Protein AF-A0A976KCF6-F1 (afdb_monomer_lite)

Foldseek 3Di:
DDDDDYDDDDDDDDDDPPDPDPPVFPDFDQKFKFKAKAKKFKDFPDLPDDDWQVFKWKDWQNHTFRFDTKFQFPDAEEEEEEAQLQFADLQLLLVSLVLCLVCLQLNLVSFFYWYWYPPPATDTLDGRDNDSVSSNVSSVCSNVVSPRVPLLVLLLVVQVVCVVVVNDDPVSLVVSLVQVQVSLLSSLLRVLLVVLLDQDPTAYEYAYRGAADALPSVVLSDDDDPPVVPPCVPDDGSSVSLVLSLQQCLQNHYQYEYEGADPDDPSGDPDHPSSQSSNQQALHYYHHDSVVVNVRSVSSSNIMMIMIMDMDGQVPFKGAMDMDGPDPNMDMGGHRIHHSFRGVVSVVSNQVSCVVQVLSLPSAFDKDKAWEFPDDDPDLQDWTKTKIKMKGWDAPQQFAKKKKWKWFAFLQGPTDTDIDIRGADPDPDSTMGIDIDIDTHGSRTLWMKMKMARRHSRGIGIDTHHYVPDPSPVDDDDDDDDDPDDDDDDDDDDDDDPPACQKEWRDWSDPLDAFFTKIWIDGNDPQFQKKFKDKQRHTDDIDRDPPDMDTDHRHDDSDKIKMKIWTAGPVRHTRDMYIDIHSDDDQDFEKDFPDDDQKTFIDTGAPPPWAWQWKWKDWPNHTQDIGRDDPRMGGDDDDDFDPAIKMKMKTAIPVGDIYMDMGGDDDDDDPPDQPWDKDKWKKFKAFPVRATDADDDLVQKWKDFLNHTFRFPDKDALVVWAEEEEEEEEQAQVCQVVLVLVLVLVLVLCVVQHDPRHWYWYWYDALAIDGLGAIDPPSVSVNVSSVSRHRYHHAQPLRNLLVRLVSLPPPDTHYEYEYEDLDEHDRHPDALVVSLQSLLLSFYQYEYEHEQQPPDVPPYSDDHPPVCNNQLNLHYYHYHNDSVCSNVSSVSVSSRSNSIMMTMGIDSDRDDPVRQQRMEMEGADQSMWMTINYHYHYDD

Structure (mmCIF, N/CA/C/O backbone):
data_AF-A0A976KCF6-F1
#
_entry.id   AF-A0A976KCF6-F1
#
loop_
_atom_site.group_PDB
_atom_site.id
_atom_site.type_symbol
_atom_site.label_atom_id
_atom_site.label_alt_id
_atom_site.label_comp_id
_atom_site.label_asym_id
_atom_site.label_entity_id
_atom_site.label_seq_id
_atom_site.pdbx_PDB_ins_code
_atom_site.Cartn_x
_atom_site.Cartn_y
_atom_site.Cartn_z
_atom_site.occupancy
_atom_site.B_iso_or_equiv
_atom_site.auth_seq_id
_atom_site.auth_comp_id
_atom_site.auth_asym_id
_atom_site.auth_atom_id
_atom_site.pdbx_PDB_model_num
ATOM 1 N N . MET A 1 1 ? 48.815 -29.108 33.103 1.00 31.98 1 MET A N 1
ATOM 2 C CA . MET A 1 1 ? 49.408 -30.325 32.496 1.00 31.98 1 MET A CA 1
ATOM 3 C C . MET A 1 1 ? 48.673 -31.510 33.090 1.00 31.98 1 MET A C 1
ATOM 5 O O . MET A 1 1 ? 48.560 -31.533 34.300 1.00 31.98 1 MET A O 1
ATOM 9 N N . ALA A 1 2 ? 48.117 -32.483 32.391 1.00 28.64 2 ALA A N 1
ATOM 10 C CA . ALA A 1 2 ? 48.020 -32.856 30.985 1.00 28.64 2 ALA A CA 1
ATOM 11 C C . ALA A 1 2 ? 46.716 -33.693 30.911 1.00 28.64 2 ALA A C 1
ATOM 13 O O . ALA A 1 2 ? 46.339 -34.301 31.905 1.00 28.64 2 ALA A O 1
ATOM 14 N N . GLY A 1 3 ? 45.906 -33.627 29.862 1.00 26.72 3 GLY A N 1
ATOM 15 C CA . GLY A 1 3 ? 46.132 -34.396 28.641 1.00 26.72 3 GLY A CA 1
ATOM 16 C C . GLY A 1 3 ? 44.982 -35.399 28.463 1.00 26.72 3 GLY A C 1
ATOM 17 O O . GLY A 1 3 ? 44.776 -36.259 29.311 1.00 26.72 3 GLY A O 1
ATOM 18 N N . ALA A 1 4 ? 44.231 -35.237 27.371 1.00 29.03 4 ALA A N 1
ATOM 19 C CA . ALA A 1 4 ? 43.260 -36.181 26.791 1.00 29.03 4 ALA A CA 1
ATOM 20 C C . ALA A 1 4 ? 43.965 -37.508 26.351 1.00 29.03 4 ALA A C 1
ATOM 22 O O . ALA A 1 4 ? 45.154 -37.628 26.657 1.00 29.03 4 ALA A O 1
ATOM 23 N N . PRO A 1 5 ? 43.397 -38.466 25.563 1.00 43.84 5 PRO A N 1
ATOM 24 C CA . PRO A 1 5 ? 42.072 -38.552 24.908 1.00 43.84 5 PRO A CA 1
ATOM 25 C C . PRO A 1 5 ? 41.459 -39.989 24.764 1.00 43.84 5 PRO A C 1
ATOM 27 O O . PRO A 1 5 ? 42.082 -40.993 25.096 1.00 43.84 5 PRO A O 1
ATOM 30 N N . SER A 1 6 ? 40.318 -40.068 24.050 1.00 24.72 6 SER A N 1
ATOM 31 C CA . SER A 1 6 ? 39.943 -41.153 23.102 1.00 24.72 6 SER A CA 1
ATOM 32 C C . SER A 1 6 ? 39.423 -42.481 23.713 1.00 24.72 6 SER A C 1
ATOM 34 O O . SER A 1 6 ? 39.809 -42.839 24.811 1.00 24.72 6 SER A O 1
ATOM 36 N N . LYS A 1 7 ? 38.585 -43.323 23.092 1.00 24.72 7 LYS A N 1
ATOM 37 C CA . LYS A 1 7 ? 37.962 -43.419 21.760 1.00 24.72 7 LYS A CA 1
ATOM 38 C C . LYS A 1 7 ? 37.081 -44.696 21.790 1.00 24.72 7 LYS A C 1
ATOM 40 O O . LYS A 1 7 ? 37.514 -45.680 22.377 1.00 24.72 7 LYS A O 1
ATOM 45 N N . THR A 1 8 ? 35.965 -44.701 21.046 1.00 25.72 8 THR A N 1
ATOM 46 C CA . THR A 1 8 ? 35.335 -45.857 20.332 1.00 25.72 8 THR A CA 1
ATOM 47 C C . THR A 1 8 ? 34.760 -47.069 21.096 1.00 25.72 8 THR A C 1
ATOM 49 O O . THR A 1 8 ? 35.383 -47.540 22.030 1.00 25.72 8 THR A O 1
ATOM 52 N N . PHE A 1 9 ? 33.704 -47.786 20.665 1.00 27.08 9 PHE A N 1
ATOM 53 C CA . PHE A 1 9 ? 32.518 -47.617 19.781 1.00 27.08 9 PHE A CA 1
ATOM 54 C C . PHE A 1 9 ? 31.834 -49.016 19.626 1.00 27.08 9 PHE A C 1
ATOM 56 O O . PHE A 1 9 ? 32.506 -50.023 19.840 1.00 27.08 9 PHE A O 1
ATOM 63 N N . PHE A 1 10 ? 30.591 -49.036 19.101 1.00 25.56 10 PHE A N 1
ATOM 64 C CA . PHE A 1 10 ? 29.828 -50.129 18.423 1.00 25.56 10 PHE A CA 1
ATOM 65 C C . PHE A 1 10 ? 29.108 -51.194 19.283 1.00 25.56 10 PHE A C 1
ATOM 67 O O . PHE A 1 10 ? 29.667 -51.675 20.257 1.00 25.56 10 PHE A O 1
ATOM 74 N N . LEU A 1 11 ? 27.858 -51.624 19.011 1.00 22.78 11 LEU A N 1
ATOM 75 C CA . LEU A 1 11 ? 27.038 -51.851 17.785 1.00 22.78 11 LEU A CA 1
ATOM 76 C C . LEU A 1 11 ? 25.531 -51.642 18.170 1.00 22.78 11 LEU A C 1
ATOM 78 O O . LEU A 1 11 ? 25.226 -51.806 19.343 1.00 22.78 11 LEU A O 1
ATOM 82 N N . SER A 1 12 ? 24.512 -51.326 17.354 1.00 22.42 12 SER A N 1
ATOM 83 C CA . SER A 1 12 ? 24.221 -51.545 15.926 1.00 22.42 12 SER A CA 1
ATOM 84 C C . SER A 1 12 ? 22.967 -50.747 15.485 1.00 22.42 12 SER A C 1
ATOM 86 O O . SER A 1 12 ? 21.907 -50.929 16.082 1.00 22.42 12 SER A O 1
ATOM 88 N N . LEU A 1 13 ? 23.045 -49.952 14.409 1.00 25.05 13 LEU A N 1
ATOM 89 C CA . LEU A 1 13 ? 21.882 -49.503 13.620 1.00 25.05 13 LEU A CA 1
ATOM 90 C C . LEU A 1 13 ? 22.349 -49.185 12.186 1.00 25.05 13 LEU A C 1
ATOM 92 O O . LEU A 1 13 ? 23.021 -48.185 11.957 1.00 25.05 13 LEU A O 1
ATOM 96 N N . VAL A 1 14 ? 22.069 -50.083 11.238 1.00 25.47 14 VAL A N 1
ATOM 97 C CA . VAL A 1 14 ? 22.298 -49.910 9.792 1.00 25.47 14 VAL A CA 1
ATOM 98 C C . VAL A 1 14 ? 21.165 -50.642 9.063 1.00 25.47 14 VAL A C 1
ATOM 100 O O . VAL A 1 14 ? 20.883 -51.785 9.413 1.00 25.47 14 VAL A O 1
ATOM 103 N N . LEU A 1 15 ? 20.596 -49.975 8.045 1.00 25.50 15 LEU A N 1
ATOM 104 C CA . LEU A 1 15 ? 19.611 -50.418 7.031 1.00 25.50 15 LEU A CA 1
ATOM 105 C C . LEU A 1 15 ? 18.164 -49.925 7.210 1.00 25.50 15 LEU A C 1
ATOM 107 O O . LEU A 1 15 ? 17.264 -50.718 7.448 1.00 25.50 15 LEU A O 1
ATOM 111 N N . TRP A 1 16 ? 17.950 -48.625 6.979 1.00 24.34 16 TRP A N 1
ATOM 112 C CA . TRP A 1 16 ? 17.051 -48.110 5.921 1.00 24.34 16 TRP A CA 1
ATOM 113 C C . TRP A 1 16 ? 17.349 -46.614 5.681 1.00 24.34 16 TRP A C 1
ATOM 115 O O . TRP A 1 16 ? 16.559 -45.725 5.956 1.00 24.34 16 TRP A O 1
ATOM 125 N N . ALA A 1 17 ? 18.573 -46.340 5.224 1.00 28.08 17 ALA A N 1
ATOM 126 C CA . ALA A 1 17 ? 19.037 -45.028 4.769 1.00 28.08 17 ALA A CA 1
ATOM 127 C C . ALA A 1 17 ? 20.104 -45.260 3.689 1.00 28.08 17 ALA A C 1
ATOM 129 O O . ALA A 1 17 ? 21.298 -45.149 3.944 1.00 28.08 17 ALA A O 1
ATOM 130 N N . ALA A 1 18 ? 19.679 -45.735 2.516 1.00 26.55 18 ALA A N 1
ATOM 131 C CA . ALA A 1 18 ? 20.535 -45.870 1.335 1.00 26.55 18 ALA A CA 1
ATOM 132 C C . ALA A 1 18 ? 19.686 -46.109 0.075 1.00 26.55 18 ALA A C 1
ATOM 134 O O . ALA A 1 18 ? 19.682 -47.208 -0.470 1.00 26.55 18 ALA A O 1
ATOM 135 N N . ALA A 1 19 ? 18.955 -45.081 -0.362 1.00 25.09 19 ALA A N 1
ATOM 136 C CA . ALA A 1 19 ? 18.561 -44.886 -1.763 1.00 25.09 19 ALA A CA 1
ATOM 137 C C . ALA A 1 19 ? 18.095 -43.438 -2.036 1.00 25.09 19 ALA A C 1
ATOM 139 O O . ALA A 1 19 ? 17.183 -43.215 -2.817 1.00 25.09 19 ALA A O 1
ATOM 140 N N . ILE A 1 20 ? 18.725 -42.441 -1.413 1.00 29.53 20 ILE A N 1
ATOM 141 C CA . ILE A 1 20 ? 18.917 -41.144 -2.068 1.00 29.53 20 ILE A CA 1
A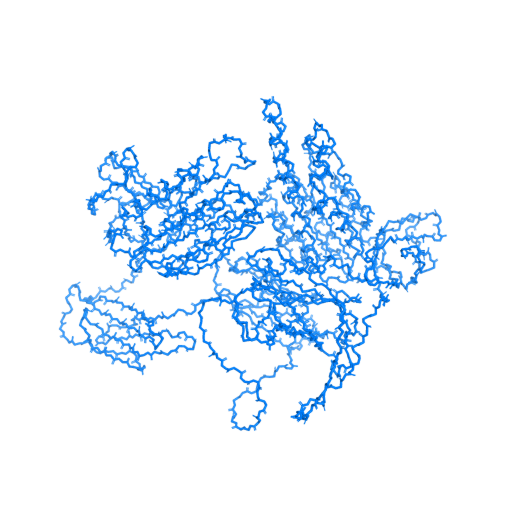TOM 142 C C . ILE A 1 20 ? 20.420 -40.952 -2.018 1.00 29.53 20 ILE A C 1
ATOM 144 O O . ILE A 1 20 ? 21.011 -40.647 -0.985 1.00 29.53 20 ILE A O 1
ATOM 148 N N . THR A 1 21 ? 21.057 -41.346 -3.112 1.00 29.14 21 THR A N 1
ATOM 149 C CA . THR A 1 21 ? 22.461 -41.073 -3.381 1.00 29.14 21 THR A CA 1
ATOM 150 C C . THR A 1 21 ? 22.761 -39.626 -3.030 1.00 29.14 21 THR A C 1
ATOM 152 O O . THR A 1 21 ? 22.041 -38.731 -3.464 1.00 29.14 21 THR A O 1
ATOM 155 N N . ALA A 1 22 ? 23.858 -39.420 -2.303 1.00 30.41 22 ALA A N 1
ATOM 156 C CA . ALA A 1 22 ? 24.637 -38.198 -2.358 1.00 30.41 22 ALA A CA 1
ATOM 157 C C . ALA A 1 22 ? 25.021 -37.939 -3.826 1.00 30.41 22 ALA A C 1
ATOM 159 O O . ALA A 1 22 ? 26.118 -38.274 -4.273 1.00 30.41 22 ALA A O 1
ATOM 160 N N . ALA A 1 23 ? 24.082 -37.399 -4.600 1.00 30.62 23 ALA A N 1
ATOM 161 C CA . ALA A 1 23 ? 24.427 -36.503 -5.672 1.00 30.62 23 ALA A CA 1
ATOM 162 C C . ALA A 1 23 ? 25.087 -35.332 -4.953 1.00 30.62 23 ALA A C 1
ATOM 164 O O . ALA A 1 23 ? 24.500 -34.723 -4.063 1.00 30.62 23 ALA A O 1
ATOM 165 N N . THR A 1 24 ? 26.359 -35.105 -5.251 1.00 35.69 24 THR A N 1
ATOM 166 C CA . THR A 1 24 ? 26.978 -33.817 -4.974 1.00 35.69 24 THR A CA 1
ATOM 167 C C . THR A 1 24 ? 26.023 -32.781 -5.549 1.00 35.69 24 THR A C 1
ATOM 169 O O . THR A 1 24 ? 25.813 -32.777 -6.761 1.00 35.69 24 THR A O 1
ATOM 172 N N . GLU A 1 25 ? 25.359 -31.996 -4.695 1.00 40.22 25 GLU A N 1
ATOM 173 C CA . GLU A 1 25 ? 24.529 -30.900 -5.185 1.00 40.22 25 GLU A CA 1
ATOM 174 C C . GLU A 1 25 ? 25.407 -30.079 -6.136 1.00 40.22 25 GLU A C 1
ATOM 176 O O . GLU A 1 25 ? 26.542 -29.737 -5.768 1.00 40.22 25 GLU A O 1
ATOM 181 N N . PRO A 1 26 ? 24.974 -29.856 -7.389 1.00 46.06 26 PRO A N 1
ATOM 182 C CA . PRO A 1 26 ? 25.768 -29.098 -8.337 1.00 46.06 26 PRO A CA 1
ATOM 183 C C . PRO A 1 26 ? 26.071 -27.743 -7.705 1.00 46.06 26 PRO A C 1
ATOM 185 O O . PRO A 1 26 ? 25.162 -27.001 -7.335 1.00 46.06 26 PRO A O 1
ATOM 188 N N . THR A 1 27 ? 27.358 -27.436 -7.533 1.00 51.00 27 THR A N 1
ATOM 189 C CA . THR A 1 27 ? 27.772 -26.154 -6.964 1.00 51.00 27 THR A CA 1
ATOM 190 C C . THR A 1 27 ? 27.185 -25.055 -7.848 1.00 51.00 27 THR A C 1
ATOM 192 O O . THR A 1 27 ? 27.431 -25.086 -9.060 1.00 51.00 27 THR A O 1
ATOM 195 N N . PRO A 1 28 ? 26.392 -24.115 -7.301 1.00 56.00 28 PRO A N 1
ATOM 196 C CA . PRO A 1 28 ? 25.750 -23.100 -8.116 1.00 56.00 28 PRO A CA 1
ATOM 197 C C . PRO A 1 28 ? 26.818 -22.334 -8.903 1.00 56.00 28 PRO A C 1
ATOM 199 O O . PRO A 1 28 ? 27.911 -22.069 -8.385 1.00 56.00 28 PRO A O 1
ATOM 202 N N . PRO A 1 29 ? 26.556 -22.013 -10.178 1.00 56.81 29 PRO A N 1
ATOM 203 C CA . PRO A 1 29 ? 27.564 -21.453 -11.044 1.00 56.81 29 PRO A CA 1
ATOM 204 C C . PRO A 1 29 ? 27.928 -20.077 -10.505 1.00 56.81 29 PRO A C 1
ATOM 206 O O . PRO A 1 29 ? 27.090 -19.187 -10.374 1.00 56.81 29 PRO A O 1
ATOM 209 N N . THR A 1 30 ? 29.208 -19.889 -10.206 1.00 67.06 30 THR A N 1
ATOM 210 C CA . THR A 1 30 ? 29.728 -18.587 -9.779 1.00 67.06 30 THR A CA 1
ATOM 211 C C . THR A 1 30 ? 29.622 -17.556 -10.901 1.00 67.06 30 THR A C 1
ATOM 213 O O . THR A 1 30 ? 29.637 -16.362 -10.618 1.00 67.06 30 THR A O 1
ATOM 216 N N . THR A 1 31 ? 29.478 -17.999 -12.156 1.00 80.69 31 THR A N 1
ATOM 217 C CA . THR A 1 31 ? 29.331 -17.170 -13.355 1.00 80.69 31 THR A CA 1
ATOM 218 C C . THR A 1 31 ? 28.136 -17.598 -14.207 1.00 80.69 31 THR A C 1
ATOM 220 O O . THR A 1 31 ? 27.873 -18.781 -14.399 1.00 80.69 31 THR A O 1
ATOM 223 N N . LEU A 1 32 ? 27.416 -16.626 -14.762 1.00 86.88 32 LEU A N 1
ATOM 224 C CA . LEU A 1 32 ? 26.291 -16.844 -15.668 1.00 86.88 32 LEU A CA 1
ATOM 225 C C . LEU A 1 32 ? 26.585 -16.194 -17.021 1.00 86.88 32 LEU A C 1
ATOM 227 O O . LEU A 1 32 ? 27.269 -15.175 -17.091 1.00 86.88 32 LEU A O 1
ATOM 231 N N . THR A 1 33 ? 26.037 -16.782 -18.081 1.00 89.06 33 THR A N 1
ATOM 232 C CA . THR A 1 33 ? 25.919 -16.158 -19.401 1.00 89.06 33 THR A CA 1
ATOM 233 C C . THR A 1 33 ? 24.446 -16.109 -19.776 1.00 89.06 33 THR A C 1
ATOM 235 O O . THR A 1 33 ? 23.794 -17.157 -19.814 1.00 89.06 33 THR A O 1
ATOM 238 N N . SER A 1 34 ? 23.918 -14.919 -20.048 1.00 88.94 34 SER A N 1
ATOM 239 C CA . SER A 1 34 ? 22.515 -14.685 -20.398 1.00 88.94 34 SER A CA 1
ATOM 240 C C . SER A 1 34 ? 22.393 -13.786 -21.630 1.00 88.94 34 SER A C 1
ATOM 242 O O . SER A 1 34 ? 23.323 -13.068 -22.003 1.00 88.94 34 SER A O 1
ATOM 244 N N . ARG A 1 35 ? 21.235 -13.847 -22.293 1.00 91.38 35 ARG A N 1
ATOM 245 C CA . ARG A 1 35 ? 20.875 -12.900 -23.352 1.00 91.38 35 ARG A CA 1
ATOM 246 C C . ARG A 1 35 ? 20.111 -11.753 -22.711 1.00 91.38 35 ARG A C 1
ATOM 248 O O . ARG A 1 35 ? 19.109 -11.999 -22.046 1.00 91.38 35 ARG A O 1
ATOM 255 N N . ARG A 1 36 ? 20.576 -10.526 -22.916 1.00 91.38 36 ARG A N 1
ATOM 256 C CA . ARG A 1 36 ? 19.933 -9.309 -22.408 1.00 91.38 36 ARG A CA 1
ATOM 257 C C . ARG A 1 36 ? 19.536 -8.431 -23.583 1.00 91.38 36 ARG A C 1
ATOM 259 O O . ARG A 1 36 ? 20.199 -8.454 -24.620 1.00 91.38 36 ARG A O 1
ATOM 266 N N . ALA A 1 37 ? 18.450 -7.689 -23.421 1.00 91.75 37 ALA A N 1
ATOM 267 C CA . ALA A 1 37 ? 17.965 -6.746 -24.413 1.00 91.75 37 ALA A CA 1
ATOM 268 C C . ALA A 1 37 ? 17.839 -5.361 -23.782 1.00 91.75 37 ALA A C 1
ATOM 270 O O . ALA A 1 37 ? 17.365 -5.239 -22.656 1.00 91.75 37 ALA A O 1
ATOM 271 N N . ILE A 1 38 ? 18.260 -4.337 -24.515 1.00 93.25 38 ILE A N 1
ATOM 272 C CA . ILE A 1 38 ? 18.139 -2.929 -24.124 1.00 93.25 38 ILE A CA 1
ATOM 273 C C . ILE A 1 38 ? 17.589 -2.118 -25.292 1.00 93.25 38 ILE A C 1
ATOM 275 O O . ILE A 1 38 ? 17.745 -2.507 -26.452 1.00 93.25 38 ILE A O 1
ATOM 279 N N . THR A 1 39 ? 16.984 -0.972 -24.998 1.00 94.81 39 THR A N 1
ATOM 280 C CA . THR A 1 39 ? 16.595 0.002 -26.022 1.00 94.81 39 THR A CA 1
ATOM 281 C C . THR A 1 39 ? 17.501 1.216 -26.008 1.00 94.81 39 THR A C 1
ATOM 283 O O . THR A 1 39 ? 17.802 1.749 -24.941 1.00 94.81 39 THR A O 1
ATOM 286 N N . VAL A 1 40 ? 17.876 1.684 -27.192 1.00 94.62 40 VAL A N 1
ATOM 287 C CA . VAL A 1 40 ? 18.701 2.878 -27.376 1.00 94.62 40 VAL A CA 1
ATOM 288 C C . VAL A 1 40 ? 18.070 3.795 -28.411 1.00 94.62 40 VAL A C 1
ATOM 290 O O . VAL A 1 40 ? 17.443 3.358 -29.378 1.00 94.62 40 VAL A O 1
ATOM 293 N N . GLU A 1 41 ? 18.267 5.080 -28.220 1.00 92.69 41 GLU A N 1
ATOM 294 C CA . GLU A 1 41 ? 18.040 6.104 -29.218 1.00 92.69 41 GLU A CA 1
ATOM 295 C C . GLU A 1 41 ? 19.360 6.378 -29.932 1.00 92.69 41 GLU A C 1
ATOM 297 O O . GLU A 1 41 ? 20.401 6.534 -29.292 1.00 92.69 41 GLU A O 1
ATOM 302 N N . VAL A 1 42 ? 19.323 6.373 -31.264 1.00 89.25 42 VAL A N 1
ATOM 303 C CA . VAL A 1 42 ? 20.488 6.687 -32.093 1.00 89.25 42 VAL A CA 1
ATOM 304 C C . VAL A 1 42 ? 20.129 7.886 -32.942 1.00 89.25 42 VAL A C 1
ATOM 306 O O . VAL A 1 42 ? 19.364 7.770 -33.906 1.00 89.25 42 VAL A O 1
ATOM 309 N N . GLU A 1 43 ? 20.685 9.035 -32.588 1.00 84.50 43 GLU A N 1
ATOM 310 C CA . GLU A 1 43 ? 20.577 10.221 -33.417 1.00 84.50 43 GLU A CA 1
ATOM 311 C C . GLU A 1 43 ? 21.547 10.080 -34.587 1.00 84.50 43 GLU A C 1
ATOM 313 O O . GLU A 1 43 ? 22.765 9.964 -34.431 1.00 84.50 43 GLU A O 1
ATOM 318 N N . THR A 1 44 ? 20.977 10.047 -35.791 1.00 78.88 44 THR A N 1
ATOM 319 C CA . THR A 1 44 ? 21.735 9.922 -37.034 1.00 78.88 44 THR A CA 1
ATOM 320 C C . THR A 1 44 ? 21.571 11.194 -37.863 1.00 78.88 44 THR A C 1
ATOM 322 O O . THR A 1 44 ? 20.466 11.735 -37.943 1.00 78.88 44 THR A O 1
ATOM 325 N N . PRO A 1 45 ? 22.618 11.649 -38.577 1.00 73.12 45 PRO A N 1
ATOM 326 C CA . PRO A 1 45 ? 22.501 12.800 -39.476 1.00 73.12 45 PRO A CA 1
ATOM 327 C C . PRO A 1 45 ? 21.495 12.578 -40.617 1.00 73.12 45 PRO A C 1
ATOM 329 O O . PRO A 1 45 ? 21.025 13.527 -41.239 1.00 73.12 45 PRO A O 1
ATOM 332 N N . THR A 1 46 ? 21.196 11.312 -40.937 1.00 69.38 46 THR A N 1
ATOM 333 C CA . THR A 1 46 ? 20.216 10.903 -41.953 1.00 69.38 46 THR A CA 1
ATOM 334 C C . THR A 1 46 ? 19.344 9.763 -41.409 1.00 69.38 46 THR A C 1
ATOM 336 O O . THR A 1 46 ? 19.881 8.670 -41.205 1.00 69.38 46 THR A O 1
ATOM 339 N N . PRO A 1 47 ? 18.013 9.961 -41.259 1.00 61.34 47 PRO A N 1
ATOM 340 C CA . PRO A 1 47 ? 17.090 9.011 -40.612 1.00 61.34 47 PRO A CA 1
ATOM 341 C C . PRO A 1 47 ? 17.031 7.599 -41.219 1.00 61.34 47 PRO A C 1
ATOM 343 O O . PRO A 1 47 ? 16.498 6.681 -40.604 1.00 61.34 47 PRO A O 1
ATOM 346 N N . SER A 1 48 ? 17.536 7.419 -42.442 1.00 58.94 48 SER A N 1
ATOM 347 C CA . SER A 1 48 ? 17.548 6.153 -43.186 1.00 58.94 48 SER A CA 1
ATOM 348 C C . SER A 1 48 ? 18.841 5.345 -43.034 1.00 58.94 48 SER A C 1
ATOM 350 O O . SER A 1 48 ? 19.015 4.345 -43.733 1.00 58.94 48 SER A O 1
ATOM 352 N N . SER A 1 49 ? 19.765 5.772 -42.169 1.00 67.94 49 SER A N 1
ATOM 353 C CA . SER A 1 49 ? 21.009 5.038 -41.927 1.00 67.94 49 SER A CA 1
ATOM 354 C C . SER A 1 49 ? 20.698 3.645 -41.373 1.00 67.94 49 SER A C 1
ATOM 356 O O . SER A 1 49 ? 20.061 3.518 -40.330 1.00 67.94 49 SER A O 1
ATOM 358 N N . ALA A 1 50 ? 21.130 2.595 -42.075 1.00 71.12 50 ALA A N 1
ATOM 359 C CA . ALA A 1 50 ? 21.005 1.228 -41.581 1.00 71.12 50 ALA A CA 1
ATOM 360 C C . ALA A 1 50 ? 21.903 1.052 -40.347 1.00 71.12 50 ALA A C 1
ATOM 362 O O . ALA A 1 50 ? 23.088 1.385 -40.400 1.00 71.12 50 ALA A O 1
ATOM 363 N N . ILE A 1 51 ? 21.329 0.550 -39.254 1.00 83.06 51 ILE A N 1
ATOM 364 C CA . ILE A 1 51 ? 22.055 0.180 -38.038 1.00 83.06 51 ILE A CA 1
ATOM 365 C C . ILE A 1 51 ? 22.093 -1.342 -37.980 1.00 83.06 51 ILE A C 1
ATOM 367 O O . ILE A 1 51 ? 21.052 -1.991 -38.077 1.00 83.06 51 ILE A O 1
ATOM 371 N N . ASP A 1 52 ? 23.290 -1.904 -37.846 1.00 84.31 52 ASP A N 1
ATOM 372 C CA . ASP A 1 52 ? 23.510 -3.344 -37.737 1.00 84.31 52 ASP A CA 1
ATOM 373 C C . ASP A 1 52 ? 24.456 -3.687 -36.578 1.00 84.31 52 ASP A C 1
ATOM 375 O O . ASP A 1 52 ? 24.989 -2.816 -35.887 1.00 84.31 52 ASP A O 1
ATOM 379 N N . THR A 1 53 ? 24.699 -4.981 -36.374 1.00 83.31 53 THR A N 1
ATOM 380 C CA . THR A 1 53 ? 25.559 -5.485 -35.296 1.00 83.31 53 THR A CA 1
ATOM 381 C C . THR A 1 53 ? 27.035 -5.094 -35.435 1.00 83.31 53 THR A C 1
ATOM 383 O O . THR A 1 53 ? 27.794 -5.299 -34.496 1.00 83.31 53 THR A O 1
ATOM 386 N N . THR A 1 54 ? 27.477 -4.593 -36.595 1.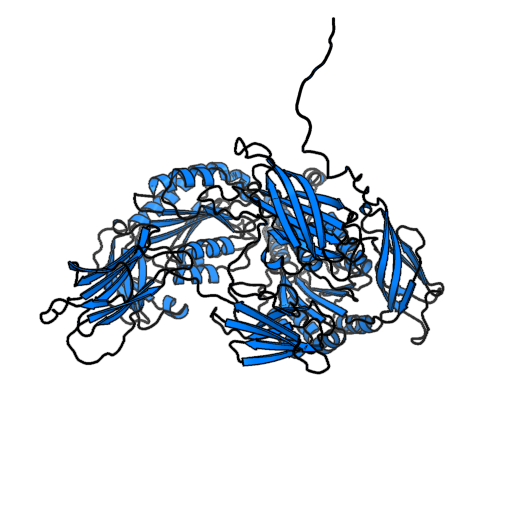00 84.81 54 THR A N 1
ATOM 387 C CA . THR A 1 54 ? 28.862 -4.124 -36.813 1.00 84.81 54 THR A CA 1
ATOM 388 C C . THR A 1 54 ? 29.019 -2.627 -36.580 1.00 84.81 54 THR A C 1
ATOM 390 O O . THR A 1 54 ? 30.135 -2.127 -36.461 1.00 84.81 54 THR A O 1
ATOM 393 N N . SER A 1 55 ? 27.897 -1.916 -36.496 1.00 85.81 55 SER A N 1
ATOM 394 C CA . SER A 1 55 ? 27.859 -0.472 -36.307 1.00 85.81 55 SER A CA 1
ATOM 395 C C . SER A 1 55 ? 28.118 -0.065 -34.853 1.00 85.81 55 SER A C 1
ATOM 397 O O . SER A 1 55 ? 28.488 1.082 -34.605 1.00 85.81 55 SER A O 1
ATOM 399 N N . LEU A 1 56 ? 27.929 -0.988 -33.901 1.00 91.69 56 LEU A N 1
ATOM 400 C CA . LEU A 1 56 ? 27.954 -0.736 -32.461 1.00 91.69 56 LEU A CA 1
ATOM 401 C C . LEU A 1 56 ? 28.815 -1.764 -31.712 1.00 91.69 56 LEU A C 1
ATOM 403 O O . LEU A 1 56 ? 28.786 -2.956 -32.012 1.00 91.69 56 LEU A O 1
ATOM 407 N N . GLU A 1 57 ? 29.513 -1.307 -30.676 1.00 91.81 57 GLU A N 1
ATOM 408 C CA . GLU A 1 57 ? 30.223 -2.134 -29.698 1.00 91.81 57 GLU A CA 1
ATOM 409 C C . GLU A 1 57 ? 29.601 -1.955 -28.310 1.00 91.81 57 GLU A C 1
ATOM 411 O O . GLU A 1 57 ? 29.285 -0.835 -27.910 1.00 91.81 57 GLU A O 1
ATOM 416 N N . ILE A 1 58 ? 29.460 -3.047 -27.552 1.00 94.56 58 ILE A N 1
ATOM 417 C CA . ILE A 1 58 ? 28.935 -3.016 -26.179 1.00 94.56 58 ILE A CA 1
ATOM 418 C C . ILE A 1 58 ? 29.976 -3.566 -25.207 1.00 94.56 58 ILE A C 1
ATOM 420 O O . ILE A 1 58 ? 30.502 -4.668 -25.402 1.00 94.56 58 ILE A O 1
ATOM 424 N N . GLN A 1 59 ? 30.225 -2.834 -24.122 1.00 94.94 59 GLN A N 1
ATOM 425 C CA . GLN A 1 59 ? 31.054 -3.280 -23.004 1.00 94.94 59 GLN A CA 1
ATOM 426 C C . GLN A 1 59 ? 30.251 -3.301 -21.705 1.00 94.94 59 GLN A C 1
ATOM 428 O O . GLN A 1 59 ? 29.546 -2.347 -21.394 1.00 94.94 59 GLN A O 1
ATOM 433 N N . LEU A 1 60 ? 30.399 -4.371 -20.923 1.00 94.56 60 LEU A N 1
ATOM 434 C CA . LEU A 1 60 ? 29.772 -4.528 -19.612 1.00 94.56 60 LEU A CA 1
ATOM 435 C C . LEU A 1 60 ? 30.854 -4.685 -18.540 1.00 94.56 60 LEU A C 1
ATOM 437 O O . LEU A 1 60 ? 31.623 -5.647 -18.555 1.00 94.56 60 LEU A O 1
ATOM 441 N N . GLY A 1 61 ? 30.934 -3.732 -17.612 1.00 92.75 61 GLY A N 1
ATOM 442 C CA . GLY A 1 61 ? 32.006 -3.661 -16.615 1.00 92.75 61 GLY A CA 1
ATOM 443 C C . GLY A 1 61 ? 33.397 -3.551 -17.250 1.00 92.75 61 GLY A C 1
ATOM 444 O O . GLY A 1 61 ? 34.335 -4.188 -16.778 1.00 92.75 61 GLY A O 1
ATOM 445 N N . GLY A 1 62 ? 33.508 -2.827 -18.371 1.00 91.75 62 GLY A N 1
ATOM 446 C CA . GLY A 1 62 ? 34.746 -2.674 -19.146 1.00 91.75 62 GLY A CA 1
ATOM 447 C C . GLY A 1 62 ? 35.151 -3.895 -19.984 1.00 91.75 62 GLY A C 1
ATOM 448 O O . GLY A 1 62 ? 36.195 -3.871 -20.634 1.00 91.75 62 GLY A O 1
ATOM 449 N N . GLN A 1 63 ? 34.356 -4.971 -19.993 1.00 90.38 63 GLN A N 1
ATOM 450 C CA . GLN A 1 63 ? 34.609 -6.153 -20.819 1.00 90.38 63 GLN A CA 1
ATOM 451 C C . GLN A 1 63 ? 33.743 -6.125 -22.077 1.00 90.38 63 GLN A C 1
ATOM 453 O O . GLN A 1 63 ? 32.527 -5.968 -21.985 1.00 90.38 63 GLN A O 1
ATOM 458 N N . ALA A 1 64 ? 34.355 -6.308 -23.249 1.00 92.19 64 ALA A N 1
ATOM 459 C CA . ALA A 1 64 ? 33.626 -6.403 -24.510 1.00 92.19 64 ALA A CA 1
ATOM 460 C C . ALA A 1 64 ? 32.650 -7.589 -24.500 1.00 92.19 64 ALA A C 1
ATOM 462 O O . ALA A 1 64 ? 33.008 -8.705 -24.116 1.00 92.19 64 ALA A O 1
ATOM 463 N N . THR A 1 65 ? 31.423 -7.336 -24.943 1.00 93.38 65 THR A N 1
ATOM 464 C CA . THR A 1 65 ? 30.344 -8.324 -25.029 1.00 93.38 65 THR A CA 1
ATOM 465 C C . THR A 1 65 ? 29.910 -8.516 -26.473 1.00 93.38 65 THR A C 1
ATOM 467 O O . THR A 1 65 ? 30.084 -7.638 -27.320 1.00 93.38 65 THR A O 1
ATOM 470 N N . ARG A 1 66 ? 29.355 -9.690 -26.780 1.00 93.94 66 ARG A N 1
ATOM 471 C CA . ARG A 1 66 ? 28.891 -9.993 -28.132 1.00 93.94 66 ARG A CA 1
ATOM 472 C C . ARG A 1 66 ? 27.505 -9.393 -28.353 1.00 93.94 66 ARG A C 1
ATOM 474 O O . ARG A 1 66 ? 26.543 -9.840 -27.732 1.00 93.94 66 ARG A O 1
ATOM 481 N N . LEU A 1 67 ? 27.398 -8.446 -29.282 1.00 94.12 67 LEU A N 1
ATOM 482 C CA . LEU A 1 67 ? 26.119 -7.986 -29.818 1.00 94.12 67 LEU A CA 1
ATOM 483 C C . LEU A 1 67 ? 25.547 -9.077 -30.738 1.00 94.12 67 LEU A C 1
ATOM 485 O O . LEU A 1 67 ? 26.215 -9.542 -31.663 1.00 94.12 67 LEU A O 1
ATOM 489 N N . LEU A 1 68 ? 24.346 -9.547 -30.421 1.00 94.31 68 LEU A N 1
ATOM 490 C CA . LEU A 1 68 ? 23.679 -10.664 -31.089 1.00 94.31 68 LEU A CA 1
ATOM 491 C C . LEU A 1 68 ? 22.713 -10.183 -32.169 1.00 94.31 68 LEU A C 1
ATOM 493 O O . LEU A 1 68 ? 22.624 -10.822 -33.213 1.00 94.31 68 LEU A O 1
ATOM 497 N N . ASP A 1 69 ? 21.995 -9.091 -31.905 1.00 93.12 69 ASP A N 1
ATOM 498 C CA . ASP A 1 69 ? 20.950 -8.578 -32.788 1.00 93.12 69 ASP A CA 1
ATOM 499 C C . ASP A 1 69 ? 20.717 -7.073 -32.583 1.00 93.12 69 ASP A C 1
ATOM 501 O O . ASP A 1 69 ? 20.883 -6.563 -31.470 1.00 93.12 69 ASP A O 1
ATOM 505 N N . VAL A 1 70 ? 20.325 -6.384 -33.658 1.00 93.06 70 VAL A N 1
ATOM 506 C CA . VAL A 1 70 ? 19.921 -4.971 -33.665 1.00 93.06 70 VAL A CA 1
ATOM 507 C C . VAL A 1 70 ? 18.695 -4.829 -34.557 1.00 93.06 70 VAL A C 1
ATOM 509 O O . VAL A 1 70 ? 18.774 -5.031 -35.768 1.00 93.06 70 VAL A O 1
ATOM 512 N N . GLN A 1 71 ? 17.564 -4.456 -33.967 1.00 91.75 71 GLN A N 1
ATOM 513 C CA . GLN A 1 71 ? 16.298 -4.339 -34.688 1.00 91.75 71 GLN A CA 1
ATOM 514 C C . GLN A 1 71 ? 15.404 -3.244 -34.106 1.00 91.75 71 GLN A C 1
ATOM 516 O O . GLN A 1 71 ? 15.708 -2.645 -33.076 1.00 91.75 71 GLN A O 1
ATOM 521 N N . ARG A 1 72 ? 14.280 -2.963 -34.769 1.00 89.31 72 ARG A N 1
ATOM 522 C CA . ARG A 1 72 ? 13.198 -2.191 -34.147 1.00 89.31 72 ARG A CA 1
ATOM 523 C C . ARG A 1 72 ? 12.508 -3.055 -33.087 1.00 89.31 72 ARG A C 1
ATOM 525 O O . ARG A 1 72 ? 12.408 -4.261 -33.313 1.00 89.31 72 ARG A O 1
ATOM 532 N N . PRO A 1 73 ? 12.028 -2.477 -31.971 1.00 89.50 73 PRO A N 1
ATOM 533 C CA . PRO A 1 73 ? 11.283 -3.247 -30.986 1.00 89.50 73 PRO A CA 1
ATOM 534 C C . PRO A 1 73 ? 10.103 -3.975 -31.641 1.00 89.50 73 PRO A C 1
ATOM 536 O O . PRO A 1 73 ? 9.261 -3.351 -32.284 1.00 89.50 73 PRO A O 1
ATOM 539 N N . ALA A 1 74 ? 10.090 -5.304 -31.531 1.00 81.88 74 ALA A N 1
ATOM 540 C CA . ALA A 1 74 ? 9.083 -6.158 -32.168 1.00 81.88 74 ALA A CA 1
ATOM 541 C C . ALA A 1 74 ? 7.851 -6.395 -31.278 1.00 81.88 74 ALA A C 1
ATOM 543 O O . ALA A 1 74 ? 6.805 -6.826 -31.760 1.00 81.88 74 ALA A O 1
ATOM 544 N N . THR A 1 75 ? 7.986 -6.132 -29.980 1.00 86.12 75 THR A N 1
ATOM 545 C CA . THR A 1 75 ? 6.921 -6.224 -28.979 1.00 86.12 75 THR A CA 1
ATOM 546 C C . THR A 1 75 ? 6.405 -4.827 -28.627 1.00 86.12 75 THR A C 1
ATOM 548 O O . THR A 1 75 ? 7.201 -3.882 -28.663 1.00 86.12 75 THR A O 1
ATOM 551 N N . PRO A 1 76 ? 5.124 -4.689 -28.237 1.00 90.62 76 PRO A N 1
ATOM 552 C CA . PRO A 1 76 ? 4.600 -3.446 -27.677 1.00 90.62 76 PRO A CA 1
ATOM 553 C C . PRO A 1 76 ? 5.434 -2.951 -26.487 1.00 90.62 76 PRO A C 1
ATOM 555 O O . PRO A 1 76 ? 6.101 -3.741 -25.813 1.00 90.62 76 PRO A O 1
ATOM 558 N N . TRP A 1 77 ? 5.405 -1.643 -26.245 1.00 93.69 77 TRP A N 1
ATOM 559 C CA . TRP A 1 77 ? 5.978 -1.048 -25.040 1.00 93.69 77 TRP A CA 1
ATOM 560 C C . TRP A 1 77 ? 5.128 -1.364 -23.814 1.00 93.69 77 TRP A C 1
ATOM 562 O O . TRP A 1 77 ? 3.909 -1.300 -23.895 1.00 93.69 77 TRP A O 1
ATOM 572 N N . GLN A 1 78 ? 5.772 -1.641 -22.684 1.00 93.00 78 GLN A N 1
ATOM 573 C CA . GLN A 1 78 ? 5.137 -1.473 -21.380 1.00 93.00 78 GLN A CA 1
ATOM 574 C C . GLN A 1 78 ? 5.408 -0.046 -20.911 1.00 93.00 78 GLN A C 1
ATOM 576 O O . GLN A 1 78 ? 6.568 0.364 -20.812 1.00 93.00 78 GLN A O 1
ATOM 581 N N . ILE A 1 79 ? 4.359 0.719 -20.645 1.00 95.94 79 ILE A N 1
ATOM 582 C CA . ILE A 1 79 ? 4.459 2.098 -20.181 1.00 95.94 79 ILE A CA 1
ATOM 583 C C . ILE A 1 79 ? 3.779 2.196 -18.825 1.00 95.94 79 ILE A C 1
ATOM 585 O O . ILE A 1 79 ? 2.611 1.867 -18.700 1.00 95.94 79 ILE A O 1
ATOM 589 N N . VAL A 1 80 ? 4.498 2.687 -17.824 1.00 96.38 80 VAL A N 1
ATOM 590 C CA . VAL A 1 80 ? 3.959 2.917 -16.483 1.00 96.38 80 VAL A CA 1
ATOM 591 C C . VAL A 1 80 ? 3.898 4.416 -16.251 1.00 96.38 80 VAL A C 1
ATOM 593 O O . VAL A 1 80 ? 4.931 5.085 -16.273 1.00 96.38 80 VAL A O 1
ATOM 596 N N . LEU A 1 81 ? 2.696 4.944 -16.048 1.00 97.06 81 LEU A N 1
ATOM 597 C CA . LEU A 1 81 ? 2.445 6.310 -15.605 1.00 97.06 81 LEU A CA 1
ATOM 598 C C . LEU A 1 81 ? 2.332 6.277 -14.081 1.00 97.06 81 LEU A C 1
ATOM 600 O O . LEU A 1 81 ? 1.283 5.926 -13.547 1.00 97.06 81 LEU A O 1
ATOM 604 N N . TYR A 1 82 ? 3.432 6.571 -13.391 1.00 94.69 82 TYR A N 1
ATOM 605 C CA . TYR A 1 82 ? 3.524 6.476 -11.938 1.00 94.69 82 TYR A CA 1
ATOM 606 C C . TYR A 1 82 ? 3.405 7.861 -11.308 1.00 94.69 82 TYR A C 1
ATOM 608 O O . TYR A 1 82 ? 4.312 8.688 -11.435 1.00 94.69 82 TYR A O 1
ATOM 616 N N . PHE A 1 83 ? 2.291 8.102 -10.628 1.00 91.56 83 PHE A N 1
ATOM 617 C CA . PHE A 1 83 ? 2.004 9.318 -9.881 1.00 91.56 83 PHE A CA 1
ATOM 618 C C . PHE A 1 83 ? 2.394 9.130 -8.426 1.00 91.56 83 PHE A C 1
ATOM 620 O O . PHE A 1 83 ? 1.743 8.388 -7.699 1.00 91.56 83 PHE A O 1
ATOM 627 N N . ASP A 1 84 ? 3.458 9.798 -7.992 1.00 87.56 84 ASP A N 1
ATOM 628 C CA . ASP A 1 84 ? 3.875 9.754 -6.596 1.00 87.56 84 ASP A CA 1
ATOM 629 C C . ASP A 1 84 ? 3.299 10.948 -5.835 1.00 87.56 84 ASP A C 1
ATOM 631 O O . ASP A 1 84 ? 3.879 12.036 -5.819 1.00 87.56 84 ASP A O 1
ATOM 635 N N . ALA A 1 85 ? 2.137 10.749 -5.215 1.00 77.31 85 ALA A N 1
ATOM 636 C CA . ALA A 1 85 ? 1.402 11.814 -4.538 1.00 77.31 85 ALA A CA 1
ATOM 637 C C . ALA A 1 85 ? 2.104 12.327 -3.266 1.00 77.31 85 ALA A C 1
ATOM 639 O O . ALA A 1 85 ? 1.781 13.419 -2.792 1.00 77.31 85 ALA A O 1
ATOM 640 N N . ASN A 1 86 ? 3.078 11.577 -2.733 1.00 75.88 86 ASN A N 1
ATOM 641 C CA . ASN A 1 86 ? 3.894 12.006 -1.593 1.00 75.88 86 ASN A CA 1
ATOM 642 C C . ASN A 1 86 ? 4.970 13.019 -2.008 1.00 75.88 86 ASN A C 1
ATOM 644 O O . ASN A 1 86 ? 5.411 13.835 -1.197 1.00 75.88 86 ASN A O 1
ATOM 648 N N . LEU A 1 87 ? 5.414 12.951 -3.268 1.00 81.44 87 LEU A N 1
ATOM 649 C CA . LEU A 1 87 ? 6.542 13.723 -3.794 1.00 81.44 87 LEU A CA 1
ATOM 650 C C . LEU A 1 87 ? 6.155 14.673 -4.938 1.00 81.44 87 LEU A C 1
ATOM 652 O O . LEU A 1 87 ? 7.031 15.333 -5.502 1.00 81.44 87 LEU A O 1
ATOM 656 N N . ALA A 1 88 ? 4.875 14.757 -5.292 1.00 82.38 88 ALA A N 1
ATOM 657 C CA . ALA A 1 88 ? 4.319 15.685 -6.273 1.00 82.38 88 ALA A CA 1
ATOM 658 C C . ALA A 1 88 ? 3.320 16.644 -5.615 1.00 82.38 88 ALA A C 1
ATOM 660 O O . ALA A 1 88 ? 2.657 16.290 -4.637 1.00 82.38 88 ALA A O 1
ATOM 661 N N . THR A 1 89 ? 3.193 17.856 -6.160 1.00 80.62 89 THR A N 1
ATOM 662 C CA . THR A 1 89 ? 2.152 18.789 -5.706 1.00 80.62 89 THR A CA 1
ATOM 663 C C . THR A 1 89 ? 0.804 18.428 -6.324 1.00 80.62 89 THR A C 1
ATOM 665 O O . THR A 1 89 ? 0.743 17.790 -7.378 1.00 80.62 89 THR A O 1
ATOM 668 N N . ARG A 1 90 ? -0.302 18.885 -5.722 1.00 81.12 90 ARG A N 1
ATOM 669 C CA . ARG A 1 90 ? -1.650 18.728 -6.304 1.00 81.12 90 ARG A CA 1
ATOM 670 C C . ARG A 1 90 ? -1.720 19.242 -7.739 1.00 81.12 90 ARG A C 1
ATOM 672 O O . ARG A 1 90 ? -2.264 18.585 -8.622 1.00 81.12 90 ARG A O 1
ATOM 679 N N . GLU A 1 91 ? -1.163 20.428 -7.946 1.00 83.88 91 GLU A N 1
ATOM 680 C CA . GLU A 1 91 ? -1.098 21.095 -9.244 1.00 83.88 91 GLU A CA 1
ATOM 681 C C . GLU A 1 91 ? -0.230 20.294 -10.218 1.00 83.88 91 GLU A C 1
ATOM 683 O O . GLU A 1 91 ? -0.635 20.083 -11.356 1.00 83.88 91 GLU A O 1
ATOM 688 N N . GLY A 1 92 ? 0.901 19.748 -9.755 1.00 85.94 92 GLY A N 1
ATOM 689 C CA . GLY A 1 92 ? 1.793 18.925 -10.570 1.00 85.94 92 GLY A CA 1
ATOM 690 C C . GLY A 1 92 ? 1.161 17.616 -11.021 1.00 85.94 92 GLY A C 1
ATOM 691 O O . GLY A 1 92 ? 1.281 17.256 -12.194 1.00 85.94 92 GLY A O 1
ATOM 692 N N . VAL A 1 93 ? 0.417 16.944 -10.137 1.00 88.56 93 VAL A N 1
ATOM 693 C CA . VAL A 1 93 ? -0.372 15.748 -10.474 1.00 88.56 93 VAL A CA 1
ATOM 694 C C . VAL A 1 93 ? -1.438 16.081 -11.520 1.00 88.56 93 VAL A C 1
ATOM 696 O O . VAL A 1 93 ? -1.513 15.405 -12.548 1.00 88.56 93 VAL A O 1
ATOM 699 N N . ALA A 1 94 ? -2.220 17.143 -11.305 1.00 88.50 94 ALA A N 1
ATOM 700 C CA . ALA A 1 94 ? -3.279 17.555 -12.228 1.00 88.50 94 ALA A CA 1
ATOM 701 C C . ALA A 1 94 ? -2.726 17.974 -13.605 1.00 88.50 94 ALA A C 1
ATOM 703 O O . ALA A 1 94 ? -3.236 17.550 -14.650 1.00 88.50 94 ALA A O 1
ATOM 704 N N . ASP A 1 95 ? -1.643 18.753 -13.633 1.00 90.12 95 ASP A N 1
ATOM 705 C CA . ASP A 1 95 ? -0.994 19.192 -14.869 1.00 90.12 95 ASP A CA 1
ATOM 706 C C . ASP A 1 95 ? -0.375 18.017 -15.631 1.00 90.12 95 ASP A C 1
ATOM 708 O O . ASP A 1 95 ? -0.525 17.922 -16.857 1.00 90.12 95 ASP A O 1
ATOM 712 N N . ALA A 1 96 ? 0.269 17.083 -14.924 1.00 92.94 96 ALA A N 1
ATOM 713 C CA . ALA A 1 96 ? 0.785 15.847 -15.503 1.00 92.94 96 ALA A CA 1
ATOM 714 C C . ALA A 1 96 ? -0.337 14.984 -16.091 1.00 92.94 96 ALA A C 1
ATOM 716 O O . ALA A 1 96 ? -0.236 14.576 -17.251 1.00 92.94 96 ALA A O 1
ATOM 717 N N . ALA A 1 97 ? -1.427 14.757 -15.352 1.00 93.88 97 ALA A N 1
ATOM 718 C CA . ALA A 1 97 ? -2.584 13.996 -15.826 1.00 93.88 97 ALA A CA 1
ATOM 719 C C . ALA A 1 97 ? -3.221 14.641 -17.072 1.00 93.88 97 ALA A C 1
ATOM 721 O O . ALA A 1 97 ? -3.504 13.962 -18.067 1.00 93.88 97 ALA A O 1
ATOM 722 N N . SER A 1 98 ? -3.354 15.972 -17.079 1.00 93.44 98 SER A N 1
ATOM 723 C CA . SER A 1 98 ? -3.841 16.747 -18.228 1.00 93.44 98 SER A CA 1
ATOM 724 C C . SER A 1 98 ? -2.916 16.633 -19.444 1.00 93.44 98 SER A C 1
ATOM 726 O O . SER A 1 98 ? -3.378 16.459 -20.578 1.00 93.44 98 SER A O 1
ATOM 728 N N . ALA A 1 99 ? -1.598 16.701 -19.243 1.00 95.62 99 ALA A N 1
ATOM 729 C CA . ALA A 1 99 ? -0.620 16.552 -20.317 1.00 95.62 99 ALA A CA 1
ATOM 730 C C . ALA A 1 99 ? -0.597 15.124 -20.886 1.00 95.62 99 ALA A C 1
ATOM 732 O O . ALA A 1 99 ? -0.583 14.960 -22.108 1.00 95.62 99 ALA A O 1
ATOM 733 N N . LEU A 1 100 ? -0.663 14.107 -20.024 1.00 97.31 100 LEU A N 1
ATOM 734 C CA . LEU A 1 100 ? -0.720 12.691 -20.400 1.00 97.31 100 LEU A CA 1
ATOM 735 C C . LEU A 1 100 ? -2.006 12.351 -21.160 1.00 97.31 100 LEU A C 1
ATOM 737 O O . LEU A 1 100 ? -1.956 11.644 -22.167 1.00 97.31 100 LEU A O 1
ATOM 741 N N . THR A 1 101 ? -3.135 12.950 -20.776 1.00 96.94 101 THR A N 1
ATOM 742 C CA . THR A 1 101 ? -4.412 12.819 -21.496 1.00 96.94 101 THR A CA 1
ATOM 743 C C . THR A 1 101 ? -4.294 13.262 -22.957 1.00 96.94 101 THR A C 1
ATOM 745 O O . THR A 1 101 ? -4.865 12.641 -23.854 1.00 96.94 101 THR A O 1
ATOM 748 N N . ARG A 1 102 ? -3.506 14.308 -23.247 1.00 96.56 102 ARG A N 1
ATOM 749 C CA . ARG A 1 102 ? -3.315 14.802 -24.626 1.00 96.56 102 ARG A CA 1
ATOM 750 C C . ARG A 1 102 ? -2.528 13.835 -25.509 1.00 96.56 102 ARG A C 1
ATOM 752 O O . ARG A 1 102 ? -2.690 13.903 -26.726 1.00 96.56 102 ARG A O 1
ATOM 759 N N . VAL A 1 103 ? -1.709 12.966 -24.912 1.00 97.06 103 VAL A N 1
ATOM 760 C CA . VAL A 1 103 ? -0.873 11.971 -25.606 1.00 97.06 103 VAL A CA 1
ATOM 761 C C . VAL A 1 103 ? -1.357 10.528 -25.397 1.00 97.06 103 VAL A C 1
ATOM 763 O O . VAL A 1 103 ? -0.667 9.582 -25.774 1.00 97.06 103 VAL A O 1
ATOM 766 N N . SER A 1 104 ? -2.551 10.327 -24.826 1.00 96.62 104 SER A N 1
ATOM 767 C CA . SER A 1 104 ? -3.099 8.998 -24.498 1.00 96.62 104 SER A CA 1
ATOM 768 C C . SER A 1 104 ? -3.187 8.074 -25.717 1.00 96.62 104 SER A C 1
ATOM 770 O O . SER A 1 104 ? -2.870 6.887 -25.640 1.00 96.62 104 SER A O 1
ATOM 772 N N . ARG A 1 105 ? -3.538 8.627 -26.885 1.00 96.50 105 ARG A N 1
ATOM 773 C CA . ARG A 1 105 ? -3.607 7.885 -28.155 1.00 96.50 105 ARG A CA 1
ATOM 774 C C . ARG A 1 105 ? -2.238 7.421 -28.643 1.00 96.50 105 ARG A C 1
ATOM 776 O O . ARG A 1 105 ? -2.142 6.354 -29.246 1.00 96.50 105 ARG A O 1
ATOM 783 N N . GLU A 1 106 ? -1.199 8.220 -28.442 1.00 96.50 106 GLU A N 1
ATOM 784 C CA . GLU A 1 106 ? 0.179 7.879 -28.782 1.00 96.50 106 GLU A CA 1
ATOM 785 C C . GLU A 1 106 ? 0.728 6.812 -27.829 1.00 96.50 106 GLU A C 1
ATOM 787 O O . GLU A 1 106 ? 1.328 5.847 -28.299 1.00 96.50 106 GLU A O 1
ATOM 792 N N . LEU A 1 107 ? 0.457 6.941 -26.525 1.00 96.56 107 LEU A N 1
ATOM 793 C CA . LEU A 1 107 ? 0.856 5.975 -25.495 1.00 96.56 107 LEU A CA 1
ATOM 794 C C . LEU A 1 107 ? 0.281 4.579 -25.774 1.00 96.56 107 LEU A C 1
ATOM 796 O O . LEU A 1 107 ? 1.030 3.619 -25.935 1.00 96.56 107 LEU A O 1
ATOM 800 N N . VAL A 1 108 ? -1.037 4.490 -25.962 1.00 94.88 108 VAL A N 1
ATOM 801 C CA . VAL A 1 108 ? -1.737 3.233 -26.279 1.00 94.88 108 VAL A CA 1
ATOM 802 C C . VAL A 1 108 ? -1.320 2.649 -27.640 1.00 94.88 108 VAL A C 1
ATOM 804 O O . VAL A 1 108 ? -1.398 1.442 -27.873 1.00 94.88 108 VAL A O 1
ATOM 807 N N . ARG A 1 109 ? -0.850 3.485 -28.578 1.00 94.69 109 ARG A N 1
ATOM 808 C CA . ARG A 1 109 ? -0.304 3.011 -29.863 1.00 94.69 109 ARG A CA 1
ATOM 809 C C . ARG A 1 109 ? 1.086 2.388 -29.706 1.00 94.69 109 ARG A C 1
ATOM 811 O O . ARG A 1 109 ? 1.424 1.498 -30.484 1.00 94.69 109 ARG A O 1
ATOM 818 N N . LEU A 1 110 ? 1.893 2.873 -28.761 1.00 93.75 110 LEU A N 1
ATOM 819 C CA . LEU A 1 110 ? 3.211 2.310 -28.457 1.00 93.75 110 LEU A CA 1
ATOM 820 C C . LEU A 1 110 ? 3.095 0.953 -27.761 1.00 93.75 110 LEU A C 1
ATOM 822 O O . LEU A 1 110 ? 3.877 0.048 -28.068 1.00 93.75 110 LEU A O 1
ATOM 826 N N . GLY A 1 111 ? 2.126 0.805 -26.859 1.00 91.44 111 GLY A N 1
ATOM 827 C CA . GLY A 1 111 ? 1.816 -0.468 -26.228 1.00 91.44 111 GLY A CA 1
ATOM 828 C C . GLY A 1 111 ? 0.851 -0.358 -25.055 1.00 91.44 111 GLY A C 1
ATOM 829 O O . GLY A 1 111 ? -0.144 0.354 -25.133 1.00 91.44 111 GLY A O 1
ATOM 830 N N . GLU A 1 112 ? 1.116 -1.133 -24.014 1.00 91.12 112 GLU A N 1
ATOM 831 C CA . GLU A 1 112 ? 0.283 -1.263 -22.820 1.00 91.12 112 GLU A CA 1
ATOM 832 C C . GLU A 1 112 ? 0.618 -0.164 -21.817 1.00 91.12 112 GLU A C 1
ATOM 834 O O . GLU A 1 112 ? 1.797 0.111 -21.581 1.00 91.12 112 GLU A O 1
ATOM 839 N N . VAL A 1 113 ? -0.412 0.459 -21.243 1.00 94.25 113 VAL A N 1
ATOM 840 C CA . VAL A 1 113 ? -0.249 1.573 -20.305 1.00 94.25 113 VAL A CA 1
ATOM 841 C C . VAL A 1 113 ? -0.829 1.213 -18.941 1.00 94.25 113 VAL A C 1
ATOM 843 O O . VAL A 1 113 ? -2.022 0.949 -18.824 1.00 94.25 113 VAL A O 1
ATOM 846 N N . ASP A 1 114 ? 0.006 1.248 -17.911 1.00 91.88 114 ASP A N 1
ATOM 847 C CA . ASP A 1 114 ? -0.410 1.196 -16.513 1.00 91.88 114 ASP A CA 1
ATOM 848 C C . ASP A 1 114 ? -0.531 2.627 -15.973 1.00 91.88 114 ASP A C 1
ATOM 850 O O . ASP A 1 114 ? 0.358 3.452 -16.197 1.00 91.88 114 ASP A O 1
ATOM 854 N N . VAL A 1 115 ? -1.608 2.926 -15.249 1.00 92.81 115 VAL A N 1
ATOM 855 C CA . VAL A 1 115 ? -1.759 4.162 -14.468 1.00 92.81 115 VAL A CA 1
ATOM 856 C C . VAL A 1 115 ? -1.692 3.784 -13.004 1.00 92.81 115 VAL A C 1
ATOM 858 O O . VAL A 1 115 ? -2.533 3.028 -12.524 1.00 92.81 115 VAL A O 1
ATOM 861 N N . VAL A 1 116 ? -0.689 4.303 -12.307 1.00 89.81 116 VAL A N 1
ATOM 862 C CA . VAL A 1 116 ? -0.404 3.966 -10.916 1.00 89.81 116 VAL A CA 1
ATOM 863 C C . VAL A 1 116 ? -0.430 5.238 -10.090 1.00 89.81 116 VAL A C 1
ATOM 865 O O . VAL A 1 116 ? 0.278 6.185 -10.420 1.00 89.81 116 VAL A O 1
ATOM 868 N N . SER A 1 117 ? -1.215 5.258 -9.019 1.00 85.75 117 SER A N 1
ATOM 869 C CA . SER A 1 117 ? -1.183 6.320 -8.012 1.00 85.75 117 SER A CA 1
ATOM 870 C C . SER A 1 117 ? -0.583 5.772 -6.728 1.00 85.75 117 SER A C 1
ATOM 872 O O . SER A 1 117 ? -1.046 4.756 -6.222 1.00 85.75 117 SER A O 1
ATOM 874 N N . ALA A 1 118 ? 0.462 6.412 -6.214 1.00 80.81 118 ALA A N 1
ATOM 875 C CA . ALA A 1 118 ? 1.109 6.045 -4.966 1.00 80.81 118 ALA A CA 1
ATOM 876 C C . ALA A 1 118 ? 0.736 7.037 -3.864 1.00 80.81 118 ALA A C 1
ATOM 878 O O . ALA A 1 118 ? 1.307 8.127 -3.789 1.00 80.81 118 ALA A O 1
ATOM 879 N N . ASN A 1 119 ? -0.222 6.638 -3.022 1.00 68.38 119 ASN A N 1
ATOM 880 C CA . ASN A 1 119 ? -0.654 7.397 -1.849 1.00 68.38 119 ASN A CA 1
ATOM 881 C C . ASN A 1 119 ? -1.148 6.469 -0.717 1.00 68.38 119 ASN A C 1
ATOM 883 O O . ASN A 1 119 ? -2.275 5.986 -0.769 1.00 68.38 119 ASN A O 1
ATOM 887 N N . PRO A 1 120 ? -0.324 6.164 0.297 1.00 53.75 120 PRO A N 1
ATOM 888 C CA . PRO A 1 120 ? 1.136 6.162 0.265 1.00 53.75 120 PRO A CA 1
ATOM 889 C C . PRO A 1 120 ? 1.706 4.932 -0.473 1.00 53.75 120 PRO A C 1
ATOM 891 O O . PRO A 1 120 ? 2.909 4.861 -0.727 1.00 53.75 120 PRO A O 1
ATOM 894 N N . TRP A 1 121 ? 0.845 3.976 -0.833 1.00 66.56 121 TRP A N 1
ATOM 895 C CA . TRP A 1 121 ? 1.190 2.752 -1.553 1.00 66.56 121 TRP A CA 1
ATOM 896 C C . TRP A 1 121 ? 0.755 2.831 -3.021 1.00 66.56 121 TRP A C 1
ATOM 898 O O . TRP A 1 121 ? -0.318 3.368 -3.294 1.00 66.56 121 TRP A O 1
ATOM 908 N N . PRO A 1 122 ? 1.553 2.309 -3.969 1.00 77.62 122 PRO A N 1
ATOM 909 C CA . PRO A 1 122 ? 1.187 2.282 -5.374 1.00 77.62 122 PRO A CA 1
ATOM 910 C C . PRO A 1 122 ? 0.012 1.350 -5.650 1.00 77.62 122 PRO A C 1
ATOM 912 O O . PRO A 1 122 ? 0.097 0.128 -5.531 1.00 77.62 122 PRO A O 1
ATOM 915 N N . GLU A 1 123 ? -1.070 1.964 -6.098 1.00 75.50 123 GLU A N 1
ATOM 916 C CA . GLU A 1 123 ? -2.280 1.333 -6.581 1.00 75.50 123 GLU A CA 1
ATOM 917 C C . GLU A 1 123 ? -2.371 1.491 -8.098 1.00 75.50 123 GLU A C 1
ATOM 919 O O . GLU A 1 123 ? -2.255 2.595 -8.630 1.00 75.50 123 GLU A O 1
ATOM 924 N N . ALA A 1 124 ? -2.607 0.385 -8.805 1.00 78.25 124 ALA A N 1
ATOM 925 C CA . ALA A 1 124 ? -2.884 0.432 -10.231 1.00 78.25 124 ALA A CA 1
ATOM 926 C C . ALA A 1 124 ? -4.364 0.772 -10.464 1.00 78.25 124 ALA A C 1
ATOM 928 O O . ALA A 1 124 ? -5.252 -0.019 -10.164 1.00 78.25 124 ALA A O 1
ATOM 929 N N . LEU A 1 125 ? -4.609 1.956 -11.013 1.00 79.38 125 LEU A N 1
ATOM 930 C CA . LEU A 1 125 ? -5.934 2.480 -11.356 1.00 79.38 125 LEU A CA 1
ATOM 931 C C . LEU A 1 125 ? -6.380 2.019 -12.742 1.00 79.38 125 LEU A C 1
ATOM 933 O O . LEU A 1 125 ? -7.564 1.840 -13.016 1.00 79.38 125 LEU A O 1
ATOM 937 N N . ALA A 1 126 ? -5.402 1.823 -13.621 1.00 79.81 126 ALA A N 1
ATOM 938 C CA . ALA A 1 126 ? -5.568 1.156 -14.896 1.00 79.81 126 ALA A CA 1
ATOM 939 C C . ALA A 1 126 ? -4.361 0.249 -15.126 1.00 79.81 126 ALA A C 1
ATOM 941 O O . ALA A 1 126 ? -3.227 0.623 -14.831 1.00 79.81 126 ALA A O 1
ATOM 942 N N . GLU A 1 127 ? -4.608 -0.939 -15.663 1.00 79.25 127 GLU A N 1
ATOM 943 C CA . GLU A 1 127 ? -3.581 -1.951 -15.895 1.00 79.25 127 GLU A CA 1
ATOM 944 C C . GLU A 1 127 ? -3.634 -2.438 -17.327 1.00 79.25 127 GLU A C 1
ATOM 946 O O . GLU A 1 127 ? -4.696 -2.844 -17.810 1.00 79.25 127 GLU A O 1
ATOM 951 N N . ASN A 1 128 ? -2.475 -2.469 -17.976 1.00 79.75 128 ASN A N 1
ATOM 952 C CA . ASN A 1 128 ? -2.297 -2.878 -19.358 1.00 79.75 128 ASN A CA 1
ATOM 953 C C . ASN A 1 128 ? -3.375 -2.270 -20.266 1.00 79.75 128 ASN A C 1
ATOM 955 O O . ASN A 1 128 ? -4.001 -2.966 -21.079 1.00 79.75 128 ASN A O 1
ATOM 959 N N . GLU A 1 129 ? -3.650 -0.980 -20.068 1.00 85.75 129 GLU A N 1
ATOM 960 C CA . GLU A 1 129 ? -4.692 -0.266 -20.781 1.00 85.75 129 GLU A CA 1
ATOM 961 C C . GLU A 1 129 ? -4.274 -0.086 -22.239 1.00 85.75 129 GLU A C 1
ATOM 963 O O . GLU A 1 129 ? -3.131 0.253 -22.565 1.00 85.75 129 GLU A O 1
ATOM 968 N N . ARG A 1 130 ? -5.220 -0.380 -23.128 1.00 86.81 130 ARG A N 1
ATOM 969 C CA . ARG A 1 130 ? -5.054 -0.383 -24.584 1.00 86.81 130 ARG A CA 1
ATOM 970 C C . ARG A 1 130 ? -6.163 0.404 -25.282 1.00 86.81 130 ARG A C 1
ATOM 972 O O . ARG A 1 130 ? -6.226 0.391 -26.515 1.00 86.81 130 ARG A O 1
ATOM 979 N N . ASP A 1 131 ? -7.043 1.053 -24.528 1.00 88.19 131 ASP A N 1
ATOM 980 C CA . ASP A 1 131 ? -8.049 1.980 -25.017 1.00 88.19 131 ASP A CA 1
ATOM 981 C C . ASP A 1 131 ? -7.763 3.401 -24.517 1.00 88.19 131 ASP A C 1
ATOM 983 O O . ASP A 1 131 ? -7.569 3.659 -23.331 1.00 88.19 131 ASP A O 1
ATOM 987 N N . ALA A 1 132 ? -7.734 4.354 -25.448 1.00 91.69 132 ALA A N 1
ATOM 988 C CA . ALA A 1 132 ? -7.389 5.733 -25.121 1.00 91.69 132 ALA A CA 1
ATOM 989 C C . ALA A 1 132 ? -8.491 6.453 -24.324 1.00 91.69 132 ALA A C 1
ATOM 991 O O . ALA A 1 132 ? -8.175 7.400 -23.603 1.00 91.69 132 ALA A O 1
ATOM 992 N N . SER A 1 133 ? -9.759 6.041 -24.457 1.00 86.50 133 SER A N 1
ATOM 993 C CA . SER A 1 133 ? -10.861 6.614 -23.676 1.00 86.50 133 SER A CA 1
ATOM 994 C C . SER A 1 133 ? -10.771 6.143 -22.232 1.00 86.50 133 SER A C 1
ATOM 996 O O . SER A 1 133 ? -10.722 6.981 -21.342 1.00 86.50 133 SER A O 1
ATOM 998 N N . ALA A 1 134 ? -10.635 4.834 -22.009 1.00 81.44 134 ALA A N 1
ATOM 999 C CA . ALA A 1 134 ? -10.475 4.269 -20.669 1.00 81.44 134 ALA A CA 1
ATOM 1000 C C . ALA A 1 134 ? -9.222 4.811 -19.956 1.00 81.44 134 ALA A C 1
ATOM 1002 O O . ALA A 1 134 ? -9.283 5.170 -18.782 1.00 81.44 134 ALA A O 1
ATOM 1003 N N . LEU A 1 135 ? -8.108 4.974 -20.684 1.00 91.06 135 LEU A N 1
ATOM 1004 C CA . LEU A 1 135 ? -6.910 5.628 -20.148 1.00 91.06 135 LEU A CA 1
ATOM 1005 C C . LEU A 1 135 ? -7.174 7.090 -19.753 1.00 91.06 135 LEU A C 1
ATOM 1007 O O . LEU A 1 135 ? -6.659 7.562 -18.744 1.00 91.06 135 LEU A O 1
ATOM 1011 N N . THR A 1 136 ? -7.966 7.815 -20.546 1.00 92.31 136 THR A N 1
ATOM 1012 C CA . THR A 1 136 ? -8.342 9.203 -20.238 1.00 92.31 136 THR A CA 1
ATOM 1013 C C . THR A 1 136 ? -9.224 9.273 -18.994 1.00 92.31 136 THR A C 1
ATOM 1015 O O . THR A 1 136 ? -9.010 10.153 -18.168 1.00 92.31 136 THR A O 1
ATOM 1018 N N . ASP A 1 137 ? -10.156 8.335 -18.825 1.00 85.69 137 ASP A N 1
ATOM 1019 C CA . ASP A 1 137 ? -11.019 8.261 -17.643 1.00 85.69 137 ASP A CA 1
ATOM 1020 C C . ASP A 1 137 ? -10.196 7.983 -16.373 1.00 85.69 137 ASP A C 1
ATOM 1022 O O . ASP A 1 137 ? -10.381 8.650 -15.357 1.00 85.69 137 ASP A O 1
ATOM 1026 N N . ALA A 1 138 ? -9.220 7.070 -16.445 1.00 86.25 138 ALA A N 1
ATOM 1027 C CA . ALA A 1 138 ? -8.303 6.802 -15.335 1.00 86.25 138 ALA A CA 1
ATOM 1028 C C . ALA A 1 138 ? -7.449 8.031 -14.972 1.00 86.25 138 ALA A C 1
ATOM 1030 O O . ALA A 1 138 ? -7.269 8.341 -13.797 1.00 86.25 138 ALA A O 1
ATOM 1031 N N . LEU A 1 139 ? -6.949 8.769 -15.968 1.00 92.81 139 LEU A N 1
ATOM 1032 C CA . LEU A 1 139 ? -6.194 10.009 -15.741 1.00 92.81 139 LEU A CA 1
ATOM 1033 C C . LEU A 1 139 ? -7.076 11.144 -15.200 1.00 92.81 139 LEU A C 1
ATOM 1035 O O . LEU A 1 139 ? -6.601 11.952 -14.404 1.00 92.81 139 LEU A O 1
ATOM 1039 N N . ALA A 1 140 ? -8.345 11.211 -15.608 1.00 85.62 140 ALA A N 1
ATOM 1040 C CA . ALA A 1 140 ? -9.310 12.146 -15.037 1.00 85.62 140 ALA A CA 1
ATOM 1041 C C . ALA A 1 140 ? -9.556 11.830 -13.559 1.00 85.62 140 ALA A C 1
ATOM 1043 O O . ALA A 1 140 ? -9.489 12.737 -12.738 1.00 85.62 140 ALA A O 1
ATOM 1044 N N . TRP A 1 141 ? -9.711 10.548 -13.210 1.00 80.94 141 TRP A N 1
ATOM 1045 C CA . TRP A 1 141 ? -9.817 10.119 -11.816 1.00 80.94 141 TRP A CA 1
ATOM 1046 C C . TRP A 1 141 ? -8.582 10.513 -10.999 1.00 80.94 141 TRP A C 1
ATOM 1048 O O . TRP A 1 141 ? -8.735 11.089 -9.931 1.00 80.94 141 TRP A O 1
ATOM 1058 N N . VAL A 1 142 ? -7.363 10.313 -11.521 1.00 83.69 142 VAL A N 1
ATOM 1059 C CA . VAL A 1 142 ? -6.126 10.782 -10.855 1.00 83.69 142 VAL A CA 1
ATOM 1060 C C . VAL A 1 142 ? -6.150 12.292 -10.615 1.00 83.69 142 VAL A C 1
ATOM 1062 O O . VAL A 1 142 ? -5.664 12.758 -9.590 1.00 83.69 142 VAL A O 1
ATOM 1065 N N . SER A 1 143 ? -6.689 13.065 -11.560 1.00 81.69 143 SER A N 1
ATOM 1066 C CA . SER A 1 143 ? -6.786 14.520 -11.441 1.00 81.69 143 SER A CA 1
ATOM 1067 C C . SER A 1 143 ? -7.858 14.969 -10.441 1.00 81.69 143 SER A C 1
ATOM 1069 O O . SER A 1 143 ? -7.660 15.983 -9.771 1.00 81.69 143 SER A O 1
ATOM 1071 N N . ASP A 1 144 ? -8.989 14.266 -10.375 1.00 70.31 144 ASP A N 1
ATOM 1072 C CA . ASP A 1 144 ? -10.131 14.596 -9.513 1.00 70.31 144 ASP A CA 1
ATOM 1073 C C . ASP A 1 144 ? -9.879 14.154 -8.065 1.00 70.31 144 ASP A C 1
ATOM 1075 O O . ASP A 1 144 ? -10.065 14.940 -7.134 1.00 70.31 144 ASP A O 1
ATOM 1079 N N . GLU A 1 145 ? -9.359 12.937 -7.898 1.00 63.16 145 GLU A N 1
ATOM 1080 C CA . GLU A 1 145 ? -8.991 12.313 -6.623 1.00 63.16 145 GLU A CA 1
ATOM 1081 C C . GLU A 1 145 ? -7.581 12.714 -6.167 1.00 63.16 145 GLU A C 1
ATOM 1083 O O . GLU A 1 145 ? -6.985 12.072 -5.306 1.00 63.16 145 GLU A O 1
ATOM 1088 N N . ALA A 1 146 ? -7.016 13.780 -6.743 1.00 56.97 146 ALA A N 1
ATOM 1089 C CA . ALA A 1 146 ? -5.754 14.361 -6.306 1.00 56.97 146 ALA A CA 1
ATOM 1090 C C . ALA A 1 146 ? -5.902 15.008 -4.912 1.00 56.97 146 ALA A C 1
ATOM 1092 O O . ALA A 1 146 ? -5.725 16.219 -4.742 1.00 56.97 146 ALA A O 1
ATOM 1093 N N . GLU A 1 147 ? -6.188 14.207 -3.886 1.00 51.19 147 GLU A N 1
ATOM 1094 C CA . GLU A 1 147 ? -5.702 14.426 -2.532 1.00 51.19 147 GLU A CA 1
ATOM 1095 C C . GLU A 1 147 ? -4.189 14.176 -2.569 1.00 51.19 147 GLU A C 1
ATOM 1097 O O . GLU A 1 147 ? -3.684 13.149 -2.124 1.00 51.19 147 GLU A O 1
ATOM 1102 N N . SER A 1 148 ? -3.433 15.088 -3.195 1.00 52.53 148 SER A N 1
ATOM 1103 C CA . SER A 1 148 ? -1.983 15.055 -3.031 1.00 52.53 148 SER A CA 1
ATOM 1104 C C . SER A 1 148 ? -1.711 15.300 -1.557 1.00 52.53 148 SER A C 1
ATOM 1106 O O . SER A 1 148 ? -2.100 16.349 -1.035 1.00 52.53 148 SER A O 1
ATOM 1108 N N . ALA A 1 149 ? -1.011 14.378 -0.919 1.00 52.22 149 ALA A N 1
ATOM 1109 C CA . ALA A 1 149 ? -0.552 14.593 0.434 1.00 52.22 149 ALA A CA 1
ATOM 1110 C C . ALA A 1 149 ? 0.501 15.724 0.454 1.00 52.22 149 ALA A C 1
ATOM 1112 O O . ALA A 1 149 ? 0.605 16.442 1.437 1.00 52.22 149 ALA A O 1
ATOM 1113 N N . SER A 1 150 ? 1.214 15.978 -0.668 1.00 65.75 150 SER A N 1
ATOM 1114 C CA . SER A 1 150 ? 2.228 17.049 -0.794 1.00 65.75 150 SER A CA 1
ATOM 1115 C C . SER A 1 150 ? 3.174 17.095 0.417 1.00 65.75 150 SER A C 1
ATOM 1117 O O . SER A 1 150 ? 3.688 18.156 0.761 1.00 65.75 150 SER A O 1
ATOM 1119 N N . GLU A 1 151 ? 3.400 15.951 1.072 1.00 68.19 151 GLU A N 1
ATOM 1120 C CA . GLU A 1 151 ? 3.905 15.889 2.449 1.00 68.19 151 GLU A CA 1
ATOM 1121 C C . GLU A 1 151 ? 5.281 16.539 2.560 1.00 68.19 151 GLU A C 1
ATOM 1123 O O . GLU A 1 151 ? 5.546 17.302 3.483 1.00 68.19 151 GLU A O 1
ATOM 1128 N N . ILE A 1 152 ? 6.139 16.344 1.553 1.00 74.62 152 ILE A N 1
ATOM 1129 C CA . ILE A 1 152 ? 7.448 17.003 1.496 1.00 74.62 152 ILE A CA 1
ATOM 1130 C C . ILE A 1 152 ? 7.338 18.529 1.363 1.00 74.62 152 ILE A C 1
ATOM 1132 O O . ILE A 1 152 ? 8.122 19.262 1.963 1.00 74.62 152 ILE A O 1
ATOM 1136 N N . VAL A 1 153 ? 6.365 19.027 0.595 1.00 74.62 153 VAL A N 1
ATOM 1137 C CA . VAL A 1 153 ? 6.144 20.467 0.410 1.00 74.62 153 VAL A CA 1
ATOM 1138 C C . VAL A 1 153 ? 5.579 21.071 1.683 1.00 74.62 153 VAL A C 1
ATOM 1140 O O . VAL A 1 153 ? 6.142 22.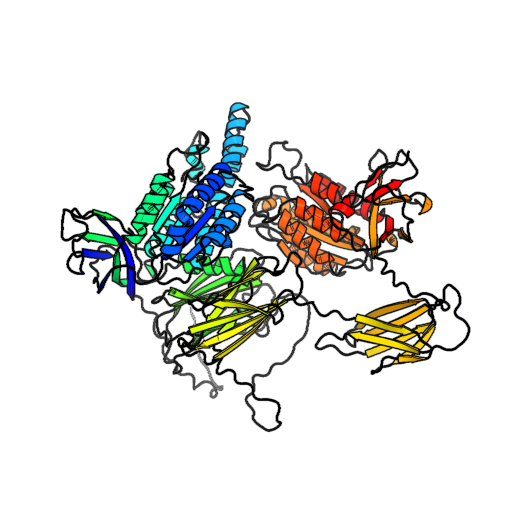051 2.159 1.00 74.62 153 VAL A O 1
ATOM 1143 N N . ILE A 1 154 ? 4.559 20.444 2.272 1.00 72.69 154 ILE A N 1
ATOM 1144 C CA . ILE A 1 154 ? 3.973 20.852 3.554 1.00 72.69 154 ILE A CA 1
ATOM 1145 C C . ILE A 1 154 ? 5.062 20.895 4.629 1.00 72.69 154 ILE A C 1
ATOM 1147 O O . ILE A 1 154 ? 5.277 21.936 5.249 1.00 72.69 154 ILE A O 1
ATOM 1151 N N . THR A 1 155 ? 5.842 19.818 4.765 1.00 74.88 155 THR A N 1
ATOM 1152 C CA . THR A 1 155 ? 6.929 19.729 5.752 1.00 74.88 155 THR A CA 1
ATOM 1153 C C . THR A 1 155 ? 7.940 20.862 5.593 1.00 74.88 155 THR A C 1
ATOM 1155 O O . THR A 1 155 ? 8.361 21.502 6.564 1.00 74.88 155 THR A O 1
ATOM 1158 N N . ARG A 1 156 ? 8.355 21.148 4.356 1.00 80.50 156 ARG A N 1
ATOM 1159 C CA . ARG A 1 156 ? 9.328 22.210 4.078 1.00 80.50 156 ARG A CA 1
ATOM 1160 C C . ARG A 1 156 ? 8.741 23.612 4.256 1.00 80.50 156 ARG A C 1
ATOM 1162 O O . ARG A 1 156 ? 9.431 24.484 4.790 1.00 80.50 156 ARG A O 1
ATOM 1169 N N . GLU A 1 157 ? 7.500 23.850 3.842 1.00 78.62 157 GLU A N 1
ATOM 1170 C CA . GLU A 1 157 ? 6.807 25.132 4.015 1.00 78.62 157 GLU A CA 1
ATOM 1171 C C . GLU A 1 157 ? 6.606 25.457 5.492 1.00 78.62 157 GLU A C 1
ATOM 1173 O O . GLU A 1 157 ? 7.003 26.537 5.938 1.00 78.62 157 GLU A O 1
ATOM 1178 N N . GLU A 1 158 ? 6.104 24.507 6.276 1.00 74.06 158 GLU A N 1
ATOM 1179 C CA . GLU A 1 158 ? 5.912 24.669 7.715 1.00 74.06 158 GLU A CA 1
ATOM 1180 C C . GLU A 1 158 ? 7.233 24.896 8.460 1.00 74.06 158 GLU A C 1
ATOM 1182 O O . GLU A 1 158 ? 7.306 25.733 9.370 1.00 74.06 158 GLU A O 1
ATOM 1187 N N . PHE A 1 159 ? 8.316 24.225 8.051 1.00 81.06 159 PHE A N 1
ATOM 1188 C CA . PHE A 1 159 ? 9.651 24.494 8.589 1.00 81.06 159 PHE A CA 1
ATOM 1189 C C . PHE A 1 159 ? 10.101 25.934 8.290 1.00 81.06 159 PHE A C 1
ATOM 1191 O O . PHE A 1 159 ? 10.583 26.648 9.179 1.00 81.06 159 PHE A O 1
ATOM 1198 N N . VAL A 1 160 ? 9.904 26.404 7.054 1.00 80.94 160 VAL A N 1
ATOM 1199 C CA . VAL A 1 160 ? 10.226 27.781 6.647 1.00 80.94 160 VAL A CA 1
ATOM 1200 C C . VAL A 1 160 ? 9.374 28.802 7.408 1.00 80.94 160 VAL A C 1
ATOM 1202 O O . VAL A 1 160 ? 9.899 29.825 7.864 1.00 80.94 160 VAL A O 1
ATOM 1205 N N . GLU A 1 161 ? 8.079 28.551 7.581 1.00 76.12 161 GLU A N 1
ATOM 1206 C CA . GLU A 1 161 ? 7.177 29.401 8.364 1.00 76.12 161 GLU A CA 1
ATOM 1207 C C . GLU A 1 161 ? 7.565 29.448 9.842 1.00 76.12 161 GLU A C 1
ATOM 1209 O O . GLU A 1 161 ? 7.629 30.530 10.441 1.00 76.12 161 GLU A O 1
ATOM 1214 N N . SER A 1 162 ? 7.924 28.302 10.415 1.00 74.75 162 SER A N 1
ATOM 1215 C CA . SER A 1 162 ? 8.466 28.205 11.769 1.00 74.75 162 SER A CA 1
ATOM 1216 C C . SER A 1 162 ? 9.754 29.014 11.907 1.00 74.75 162 SER A C 1
ATOM 1218 O O . SER A 1 162 ? 9.938 29.727 12.901 1.00 74.75 162 SER A O 1
ATOM 1220 N N . GLY A 1 163 ? 10.616 28.991 10.885 1.00 77.12 163 GLY A N 1
ATOM 1221 C CA . GLY A 1 163 ? 11.831 29.803 10.816 1.00 77.12 163 GLY A CA 1
ATOM 1222 C C . GLY A 1 163 ? 11.525 31.299 10.817 1.00 77.12 163 GLY A C 1
ATOM 1223 O O . GLY A 1 163 ? 12.076 32.045 11.631 1.00 77.12 163 GLY A O 1
ATOM 1224 N N . LYS A 1 164 ? 10.581 31.738 9.974 1.00 75.69 164 LYS A N 1
ATOM 1225 C CA . LYS A 1 164 ? 10.098 33.132 9.923 1.00 75.69 164 LYS A CA 1
ATOM 1226 C C . LYS A 1 164 ? 9.496 33.584 11.259 1.00 75.69 164 LYS A C 1
ATOM 1228 O O . LYS A 1 164 ? 9.640 34.747 11.633 1.00 75.69 164 LYS A O 1
ATOM 1233 N N . ALA A 1 165 ? 8.859 32.673 11.992 1.00 71.81 165 ALA A N 1
ATOM 1234 C CA . ALA A 1 165 ? 8.283 32.931 13.308 1.00 71.81 165 ALA A CA 1
ATOM 1235 C C . ALA A 1 165 ? 9.300 32.869 14.469 1.00 71.81 165 ALA A C 1
ATOM 1237 O O . ALA A 1 165 ? 8.912 33.097 15.618 1.00 71.81 165 ALA A O 1
ATOM 1238 N N . GLY A 1 166 ? 10.576 32.560 14.200 1.00 72.75 166 GLY A N 1
ATOM 1239 C CA . GLY A 1 166 ? 11.619 32.404 15.220 1.00 72.75 166 GLY A CA 1
ATOM 1240 C C . GLY A 1 166 ? 11.424 31.178 16.119 1.00 72.75 166 GLY A C 1
ATOM 1241 O O . GLY A 1 166 ? 11.809 31.215 17.286 1.00 72.75 166 GLY A O 1
ATOM 1242 N N . ARG A 1 167 ? 10.778 30.125 15.604 1.00 69.25 167 ARG A N 1
ATOM 1243 C CA . ARG A 1 167 ? 10.371 28.914 16.342 1.00 69.25 167 ARG A CA 1
ATOM 1244 C C . ARG A 1 167 ? 11.181 27.664 15.984 1.00 69.25 167 ARG A C 1
ATOM 1246 O O . ARG A 1 167 ? 10.801 26.585 16.405 1.00 69.25 167 ARG A O 1
ATOM 1253 N N . VAL A 1 168 ? 12.258 27.795 15.211 1.00 73.06 168 VAL A N 1
ATOM 1254 C CA . VAL A 1 168 ? 13.103 26.653 14.833 1.00 73.06 168 VAL A CA 1
ATOM 1255 C C . VAL A 1 168 ? 14.188 26.442 15.882 1.00 73.06 168 VAL A C 1
ATOM 1257 O O . VAL A 1 168 ? 15.095 27.268 16.011 1.00 73.06 168 VAL A O 1
ATOM 1260 N N . ASP A 1 169 ? 14.104 25.326 16.599 1.00 74.69 169 ASP A N 1
ATOM 1261 C CA . ASP A 1 169 ? 15.173 24.781 17.435 1.00 74.69 169 ASP A CA 1
ATOM 1262 C C . ASP A 1 169 ? 15.825 23.556 16.758 1.00 74.69 169 ASP A C 1
ATOM 1264 O O . ASP A 1 169 ? 15.697 23.360 15.547 1.00 74.69 169 ASP A O 1
ATOM 1268 N N . GLU A 1 170 ? 16.651 22.811 17.493 1.00 71.44 170 GLU A N 1
ATOM 1269 C CA . GLU A 1 170 ? 17.313 21.608 16.970 1.00 71.44 170 GLU A CA 1
ATOM 1270 C C . GLU A 1 170 ? 16.367 20.408 16.899 1.00 71.44 170 GLU A C 1
ATOM 1272 O O . GLU A 1 170 ? 16.496 19.577 16.006 1.00 71.44 170 GLU A O 1
ATOM 1277 N N . GLU A 1 171 ? 15.379 20.353 17.789 1.00 67.06 171 GLU A N 1
ATOM 1278 C CA . GLU A 1 171 ? 14.416 19.258 17.855 1.00 67.06 171 GLU A CA 1
ATOM 1279 C C . GLU A 1 171 ? 13.487 19.278 16.637 1.00 67.06 171 GLU A C 1
ATOM 1281 O O . GLU A 1 171 ? 13.408 18.281 15.920 1.00 67.06 171 GLU A O 1
ATOM 1286 N N . LEU A 1 172 ? 12.899 20.438 16.319 1.00 69.00 172 LEU A N 1
ATOM 1287 C CA . LEU A 1 172 ? 12.038 20.614 15.144 1.00 69.00 172 LEU A CA 1
ATOM 1288 C C . LEU A 1 172 ? 12.793 20.380 13.826 1.00 69.00 172 LEU A C 1
ATOM 1290 O O . LEU A 1 172 ? 12.237 19.866 12.857 1.00 69.00 172 LEU A O 1
ATOM 1294 N N . ARG A 1 173 ? 14.073 20.768 13.769 1.00 74.81 173 ARG A N 1
ATOM 1295 C CA . ARG A 1 173 ? 14.932 20.533 12.598 1.00 74.81 173 ARG A CA 1
ATOM 1296 C C . ARG A 1 173 ? 15.147 19.045 12.371 1.00 74.81 173 ARG A C 1
ATOM 1298 O O . ARG A 1 173 ? 15.015 18.574 11.242 1.00 74.81 173 ARG A O 1
ATOM 1305 N N . GLU A 1 174 ? 15.497 18.328 13.431 1.00 69.88 174 GLU A N 1
ATOM 1306 C CA . GLU A 1 174 ? 15.748 16.898 13.354 1.00 69.88 174 GLU A CA 1
ATOM 1307 C C . GLU A 1 174 ? 14.466 16.119 13.041 1.00 69.88 174 GLU A C 1
ATOM 1309 O O . GLU A 1 174 ? 14.497 15.168 12.264 1.00 69.88 174 GLU A O 1
ATOM 1314 N N . GLU A 1 175 ? 13.331 16.550 13.587 1.00 68.19 175 GLU A N 1
ATOM 1315 C CA . GLU A 1 175 ? 12.008 15.999 13.295 1.00 68.19 175 GLU A CA 1
ATOM 1316 C C . GLU A 1 175 ? 11.624 16.167 11.820 1.00 68.19 175 GLU A C 1
ATOM 1318 O O . GLU A 1 175 ? 11.359 15.167 11.152 1.00 68.19 175 GLU A O 1
ATOM 1323 N N . ALA A 1 176 ? 11.703 17.388 11.277 1.00 73.12 176 ALA A N 1
ATOM 1324 C CA . ALA A 1 176 ? 11.418 17.663 9.865 1.00 73.12 176 ALA A CA 1
ATOM 1325 C C . ALA A 1 176 ? 12.336 16.863 8.926 1.00 73.12 176 ALA A C 1
ATOM 1327 O O . ALA A 1 176 ? 11.886 16.247 7.958 1.00 73.12 176 ALA A O 1
ATOM 1328 N N . ARG A 1 177 ? 13.635 16.810 9.254 1.00 76.12 177 ARG A N 1
ATOM 1329 C CA . ARG A 1 177 ? 14.629 16.038 8.500 1.00 76.12 177 ARG A CA 1
ATOM 1330 C C . ARG A 1 177 ? 14.308 14.549 8.516 1.00 76.12 177 ARG A C 1
ATOM 1332 O O . ARG A 1 177 ? 14.373 13.902 7.473 1.00 76.12 177 ARG A O 1
ATOM 1339 N N . ARG A 1 178 ? 14.000 13.996 9.692 1.00 71.88 178 ARG A N 1
ATOM 1340 C CA . ARG A 1 178 ? 13.654 12.581 9.851 1.00 71.88 178 ARG A CA 1
ATOM 1341 C C . ARG A 1 178 ? 12.400 12.253 9.050 1.00 71.88 178 ARG A C 1
ATOM 1343 O O . ARG A 1 178 ? 12.418 11.276 8.312 1.00 71.88 178 ARG A O 1
ATOM 1350 N N . HIS A 1 179 ? 11.369 13.086 9.142 1.00 73.06 179 HIS A N 1
ATOM 1351 C CA . HIS A 1 179 ? 10.123 12.909 8.407 1.00 73.06 179 HIS A CA 1
ATOM 1352 C C . HIS A 1 179 ? 10.349 12.883 6.884 1.00 73.06 179 HIS A C 1
ATOM 1354 O O . HIS A 1 179 ? 9.957 11.923 6.221 1.00 73.06 179 HIS A O 1
ATOM 1360 N N . GLU A 1 180 ? 11.095 13.847 6.332 1.00 78.94 180 GLU A N 1
ATOM 1361 C CA . GLU A 1 180 ? 11.407 13.861 4.897 1.00 78.94 180 GLU A CA 1
ATOM 1362 C C . GLU A 1 180 ? 12.221 12.626 4.458 1.00 78.94 180 GLU A C 1
ATOM 1364 O O . GLU A 1 180 ? 11.918 12.001 3.439 1.00 78.94 180 GLU A O 1
ATOM 1369 N N . LEU A 1 181 ? 13.238 12.223 5.233 1.00 76.06 181 LEU A N 1
ATOM 1370 C CA . LEU A 1 181 ? 14.042 11.029 4.932 1.00 76.06 181 LEU A CA 1
ATOM 1371 C C . LEU A 1 181 ? 13.190 9.752 4.902 1.00 76.06 181 LEU A C 1
ATOM 1373 O O . LEU A 1 181 ? 13.431 8.872 4.069 1.00 76.06 181 LEU A O 1
ATOM 1377 N N . LEU A 1 182 ? 12.201 9.657 5.792 1.00 72.25 182 LEU A N 1
ATOM 1378 C CA . LEU A 1 182 ? 11.284 8.525 5.871 1.00 72.25 182 LEU A CA 1
ATOM 1379 C C . LEU A 1 182 ? 10.353 8.465 4.655 1.00 72.25 182 LEU A C 1
ATOM 1381 O O . LEU A 1 182 ? 10.274 7.409 4.023 1.00 72.25 182 LEU A O 1
ATOM 1385 N N . LEU A 1 183 ? 9.739 9.589 4.268 1.00 74.75 183 LEU A N 1
ATOM 1386 C CA . LEU A 1 183 ? 8.904 9.684 3.061 1.00 74.75 183 LEU A CA 1
ATOM 1387 C C . LEU A 1 183 ? 9.677 9.280 1.804 1.00 74.75 183 LEU A C 1
ATOM 1389 O O . LEU A 1 183 ? 9.203 8.490 0.985 1.00 74.75 183 LEU A O 1
ATOM 1393 N N . LEU A 1 184 ? 10.907 9.784 1.669 1.00 78.75 184 LEU A N 1
ATOM 1394 C CA . LEU A 1 184 ? 11.777 9.476 0.540 1.00 78.75 184 LEU A CA 1
ATOM 1395 C C . LEU A 1 184 ? 12.115 7.987 0.474 1.00 78.75 184 LEU A C 1
ATOM 1397 O O . LEU A 1 184 ? 12.104 7.404 -0.610 1.00 78.75 184 LEU A O 1
ATOM 1401 N N . ARG A 1 185 ? 12.432 7.363 1.612 1.00 76.56 185 ARG A N 1
ATOM 1402 C CA . ARG A 1 185 ? 12.708 5.925 1.666 1.00 76.56 185 ARG A CA 1
ATOM 1403 C C . ARG A 1 185 ? 11.469 5.111 1.296 1.00 76.56 185 ARG A C 1
ATOM 1405 O O . ARG A 1 185 ? 11.573 4.222 0.455 1.00 76.56 185 ARG A O 1
ATOM 1412 N N . GLN A 1 186 ? 10.313 5.456 1.859 1.00 74.69 186 GLN A N 1
ATOM 1413 C CA . GLN A 1 186 ? 9.051 4.764 1.607 1.00 74.69 186 GLN A CA 1
ATOM 1414 C C . GLN A 1 186 ? 8.638 4.828 0.137 1.00 74.69 186 GLN A C 1
ATOM 1416 O O . GLN A 1 186 ? 8.392 3.788 -0.467 1.00 74.69 186 GLN A O 1
ATOM 1421 N N . SER A 1 187 ? 8.621 6.022 -0.460 1.00 80.81 187 SER A N 1
ATOM 1422 C CA . SER A 1 187 ? 8.289 6.202 -1.880 1.00 80.81 187 SER A CA 1
ATOM 1423 C C . SER A 1 187 ? 9.172 5.324 -2.780 1.00 80.81 187 SER A C 1
ATOM 1425 O O . SER A 1 187 ? 8.686 4.683 -3.714 1.00 80.81 187 SER A O 1
ATOM 1427 N N . ARG A 1 188 ? 10.472 5.224 -2.470 1.00 83.12 188 ARG A N 1
ATOM 1428 C CA . ARG A 1 188 ? 11.434 4.433 -3.254 1.00 83.12 188 ARG A CA 1
ATOM 1429 C C . ARG A 1 188 ? 11.261 2.933 -3.065 1.00 83.12 188 ARG A C 1
ATOM 1431 O O . ARG A 1 188 ? 11.312 2.206 -4.054 1.00 83.12 188 ARG A O 1
ATOM 1438 N N . GLU A 1 189 ? 11.083 2.473 -1.826 1.00 77.75 189 GLU A N 1
ATOM 1439 C CA . GLU A 1 189 ? 10.795 1.065 -1.531 1.00 77.75 189 GLU A CA 1
ATOM 1440 C C . GLU A 1 189 ? 9.493 0.642 -2.221 1.00 77.75 189 GLU A C 1
ATOM 1442 O O . GLU A 1 189 ? 9.457 -0.412 -2.855 1.00 77.75 189 GLU A O 1
ATOM 1447 N N . ALA A 1 190 ? 8.476 1.506 -2.204 1.00 79.19 190 ALA A N 1
ATOM 1448 C CA . ALA A 1 190 ? 7.188 1.239 -2.820 1.00 79.19 190 ALA A CA 1
ATOM 1449 C C . ALA A 1 190 ? 7.258 1.207 -4.357 1.00 79.19 190 ALA A C 1
ATOM 1451 O O . ALA A 1 190 ? 6.775 0.261 -4.983 1.00 79.19 190 ALA A O 1
ATOM 1452 N N . LEU A 1 191 ? 7.940 2.182 -4.970 1.00 87.06 191 LEU A N 1
ATOM 1453 C CA . LEU A 1 191 ? 8.202 2.205 -6.411 1.00 87.06 191 LEU A CA 1
ATOM 1454 C C . LEU A 1 191 ? 8.977 0.957 -6.855 1.00 87.06 191 LEU A C 1
ATOM 1456 O O . LEU A 1 191 ? 8.619 0.320 -7.847 1.00 87.06 191 LEU A O 1
ATOM 1460 N N . LEU A 1 192 ? 10.037 0.591 -6.125 1.00 85.50 192 LEU A N 1
ATOM 1461 C CA . LEU A 1 192 ? 10.850 -0.586 -6.434 1.00 85.50 192 LEU A CA 1
ATOM 1462 C C . LEU A 1 192 ? 10.049 -1.878 -6.272 1.00 85.50 192 LEU A C 1
ATOM 1464 O O . LEU A 1 192 ? 10.122 -2.742 -7.145 1.00 85.50 192 LEU A O 1
ATOM 1468 N N . GLY A 1 193 ? 9.295 -2.001 -5.179 1.00 82.19 193 GLY A N 1
ATOM 1469 C CA . GLY A 1 193 ? 8.409 -3.125 -4.903 1.00 82.19 193 GLY A CA 1
ATOM 1470 C C . GLY A 1 193 ? 7.426 -3.328 -6.046 1.00 82.19 193 GLY A C 1
ATOM 1471 O O . GLY A 1 193 ? 7.469 -4.370 -6.699 1.00 82.19 193 GLY A O 1
ATOM 1472 N N . TRP A 1 194 ? 6.659 -2.296 -6.394 1.00 85.00 194 TRP A N 1
ATOM 1473 C CA . TRP A 1 194 ? 5.679 -2.361 -7.478 1.00 85.00 194 TRP A CA 1
ATOM 1474 C C . TRP A 1 194 ? 6.309 -2.679 -8.842 1.00 85.00 194 TRP A C 1
ATOM 1476 O O . TRP A 1 194 ? 5.839 -3.565 -9.562 1.00 85.00 194 TRP A O 1
ATOM 1486 N N . LEU A 1 195 ? 7.413 -2.011 -9.203 1.00 86.19 195 LEU A N 1
ATOM 1487 C CA . LEU A 1 195 ? 8.103 -2.257 -10.477 1.00 86.19 195 LEU A CA 1
ATOM 1488 C C . LEU A 1 195 ? 8.742 -3.645 -10.538 1.00 86.19 195 LEU A C 1
ATOM 1490 O O . LEU A 1 195 ? 8.859 -4.218 -11.623 1.00 86.19 195 LEU A O 1
ATOM 1494 N N . SER A 1 196 ? 9.149 -4.206 -9.396 1.00 84.25 196 SER A N 1
ATOM 1495 C CA . SER A 1 196 ? 9.739 -5.543 -9.343 1.00 84.25 196 SER A CA 1
ATOM 1496 C C . SER A 1 196 ? 8.737 -6.638 -9.723 1.00 84.25 196 SER A C 1
ATOM 1498 O O . SER A 1 196 ? 9.145 -7.665 -10.272 1.00 84.25 196 SER A O 1
ATOM 1500 N N . LEU A 1 197 ? 7.438 -6.409 -9.511 1.00 78.88 197 LEU A N 1
ATOM 1501 C CA . LEU A 1 197 ? 6.366 -7.354 -9.849 1.00 78.88 197 LEU A CA 1
ATOM 1502 C C . LEU A 1 197 ? 6.099 -7.424 -11.361 1.00 78.88 197 LEU A C 1
ATOM 1504 O O . LEU A 1 197 ? 5.538 -8.401 -11.862 1.00 78.88 197 LEU A O 1
ATOM 1508 N N . GLN A 1 198 ? 6.548 -6.418 -12.113 1.00 76.62 198 GLN A N 1
ATOM 1509 C CA . GLN A 1 198 ? 6.297 -6.320 -13.545 1.00 76.62 198 GLN A CA 1
ATOM 1510 C C . GLN A 1 198 ? 7.106 -7.369 -14.320 1.00 76.62 198 GLN A C 1
ATOM 1512 O O . GLN A 1 198 ? 8.337 -7.347 -14.358 1.00 76.62 198 GLN A O 1
ATOM 1517 N N . SER A 1 199 ? 6.399 -8.295 -14.972 1.00 61.94 199 SER A N 1
ATOM 1518 C CA . SER A 1 199 ? 6.980 -9.460 -15.659 1.00 61.94 199 SER A CA 1
ATOM 1519 C C . SER A 1 199 ? 6.992 -9.306 -17.188 1.00 61.94 199 SER A C 1
ATOM 1521 O O . SER A 1 199 ? 6.736 -10.258 -17.928 1.00 61.94 199 SER A O 1
ATOM 1523 N N . HIS A 1 200 ? 7.272 -8.099 -17.691 1.00 65.12 200 HIS A N 1
ATOM 1524 C CA . HIS A 1 200 ? 7.278 -7.806 -19.127 1.00 65.12 200 HIS A CA 1
ATOM 1525 C C . HIS A 1 200 ? 8.652 -8.063 -19.771 1.00 65.12 200 HIS A C 1
ATOM 1527 O O . HIS A 1 200 ? 9.698 -7.730 -19.215 1.00 65.12 200 HIS A O 1
ATOM 1533 N N . ARG A 1 201 ? 8.661 -8.645 -20.981 1.00 65.31 201 ARG A N 1
ATOM 1534 C CA . ARG A 1 201 ? 9.890 -9.003 -21.731 1.00 65.31 201 ARG A CA 1
ATOM 1535 C C . ARG A 1 201 ? 10.229 -8.064 -22.898 1.00 65.31 201 ARG A C 1
ATOM 1537 O O . ARG A 1 201 ? 11.203 -8.307 -23.610 1.00 65.31 201 ARG A O 1
ATOM 1544 N N . GLY A 1 202 ? 9.416 -7.035 -23.120 1.00 80.88 202 GLY A N 1
ATOM 1545 C CA . GLY A 1 202 ? 9.590 -6.034 -24.174 1.00 80.88 202 GLY A CA 1
ATOM 1546 C C . GLY A 1 202 ? 10.204 -4.717 -23.684 1.00 80.88 202 GLY A C 1
ATOM 1547 O O . GLY A 1 202 ? 10.621 -4.621 -22.527 1.00 80.88 202 GLY A O 1
ATOM 1548 N N . PRO A 1 203 ? 10.273 -3.693 -24.553 1.00 92.62 203 PRO A N 1
ATOM 1549 C CA . PRO A 1 203 ? 10.760 -2.375 -24.168 1.00 92.62 203 PRO A CA 1
ATOM 1550 C C . PRO A 1 203 ? 9.837 -1.762 -23.109 1.00 92.62 203 PRO A C 1
ATOM 1552 O O . PRO A 1 203 ? 8.623 -1.969 -23.141 1.00 92.62 203 PRO A O 1
ATOM 1555 N N . ARG A 1 204 ? 10.418 -1.033 -22.157 1.00 93.88 204 ARG A N 1
ATOM 1556 C CA . ARG A 1 204 ? 9.704 -0.534 -20.980 1.00 93.88 204 ARG A CA 1
ATOM 1557 C C . ARG A 1 204 ? 10.047 0.916 -20.679 1.00 93.88 204 ARG A C 1
ATOM 1559 O O . ARG A 1 204 ? 11.209 1.318 -20.767 1.00 93.88 204 ARG A O 1
ATOM 1566 N N . CYS A 1 205 ? 9.031 1.694 -20.333 1.00 96.62 205 CYS A N 1
ATOM 1567 C CA . CYS A 1 205 ? 9.150 3.102 -19.996 1.00 96.62 205 CYS A CA 1
ATOM 1568 C C . CYS A 1 205 ? 8.397 3.405 -18.700 1.00 96.62 205 CYS A C 1
ATOM 1570 O O . CYS A 1 205 ? 7.252 2.998 -18.537 1.00 96.62 205 CYS A O 1
ATOM 1572 N N . LEU A 1 206 ? 9.051 4.126 -17.796 1.00 97.12 206 LEU A N 1
ATOM 1573 C CA . LEU A 1 206 ? 8.455 4.669 -16.583 1.00 97.12 206 LEU A CA 1
ATOM 1574 C C . LEU A 1 206 ? 8.345 6.182 -16.753 1.00 97.12 206 LEU A C 1
ATOM 1576 O O . LEU A 1 206 ? 9.368 6.863 -16.809 1.00 97.12 206 LEU A O 1
ATOM 1580 N N . VAL A 1 207 ? 7.128 6.708 -16.819 1.00 97.56 207 VAL A N 1
ATOM 1581 C CA . VAL A 1 207 ? 6.865 8.138 -16.653 1.00 97.56 207 VAL A CA 1
ATOM 1582 C C . VAL A 1 207 ? 6.637 8.377 -15.165 1.00 97.56 207 VAL A C 1
ATOM 1584 O O . VAL A 1 207 ? 5.632 7.932 -14.620 1.00 97.56 207 VAL A O 1
ATOM 1587 N N . LEU A 1 208 ? 7.594 9.030 -14.507 1.00 94.56 208 LEU A N 1
ATOM 1588 C CA . LEU A 1 208 ? 7.589 9.240 -13.058 1.00 94.56 208 LEU A CA 1
ATOM 1589 C C . LEU A 1 208 ? 7.156 10.673 -12.747 1.00 94.56 208 LEU A C 1
ATOM 1591 O O . LEU A 1 208 ? 7.930 11.601 -12.970 1.00 94.56 208 LEU A O 1
ATOM 1595 N N . VAL A 1 209 ? 5.935 10.859 -12.253 1.00 92.12 209 VAL A N 1
ATOM 1596 C CA . VAL A 1 209 ? 5.382 12.177 -11.910 1.00 92.12 209 VAL A CA 1
ATOM 1597 C C . VAL A 1 209 ? 5.759 12.529 -10.472 1.00 92.12 209 VAL A C 1
ATOM 1599 O O . VAL A 1 209 ? 5.230 11.932 -9.536 1.00 92.12 209 VAL A O 1
ATOM 1602 N N . GLN A 1 210 ? 6.697 13.469 -10.316 1.00 87.06 210 GLN A N 1
ATOM 1603 C CA . GLN A 1 210 ? 7.282 13.896 -9.036 1.00 87.06 210 GLN A CA 1
ATOM 1604 C C . GLN A 1 210 ? 7.829 15.327 -9.139 1.00 87.06 210 GLN A C 1
ATOM 1606 O O . GLN A 1 210 ? 8.600 15.615 -10.049 1.00 87.06 210 GLN A O 1
ATOM 1611 N N . ASP A 1 211 ? 7.548 16.201 -8.172 1.00 79.06 211 ASP A N 1
ATOM 1612 C CA . ASP A 1 211 ? 8.030 17.594 -8.183 1.00 79.06 211 ASP A CA 1
ATOM 1613 C C . ASP A 1 211 ? 9.124 17.882 -7.140 1.00 79.06 211 ASP A C 1
ATOM 1615 O O . ASP A 1 211 ? 9.918 18.806 -7.325 1.00 79.06 211 ASP A O 1
ATOM 1619 N N . GLY A 1 212 ? 9.188 17.097 -6.062 1.00 68.31 212 GLY A N 1
ATOM 1620 C CA . GLY A 1 212 ? 9.792 17.499 -4.788 1.00 68.31 212 GLY A CA 1
ATOM 1621 C C . GLY A 1 212 ? 11.198 17.002 -4.451 1.00 68.31 212 GLY A C 1
ATOM 1622 O O . GLY A 1 212 ? 11.633 17.184 -3.321 1.00 68.31 212 GLY A O 1
ATOM 1623 N N . PHE A 1 213 ? 11.937 16.362 -5.357 1.00 67.75 213 PHE A N 1
ATOM 1624 C CA . PHE A 1 213 ? 13.157 15.655 -4.943 1.00 67.75 213 PHE A CA 1
ATOM 1625 C C . PHE A 1 213 ? 14.428 16.529 -4.916 1.00 67.75 213 PHE A C 1
ATOM 1627 O O . PHE A 1 213 ? 14.879 17.019 -5.948 1.00 67.75 213 PHE A O 1
ATOM 1634 N N . ASP A 1 214 ? 15.122 16.620 -3.781 1.00 57.59 214 ASP A N 1
ATOM 1635 C CA . ASP A 1 214 ? 16.573 16.831 -3.753 1.00 57.59 214 ASP A CA 1
ATOM 1636 C C . ASP A 1 214 ? 17.227 15.765 -2.863 1.00 57.59 214 ASP A C 1
ATOM 1638 O O . ASP A 1 214 ? 16.657 15.280 -1.893 1.00 57.59 214 ASP A O 1
ATOM 1642 N N . LEU A 1 215 ? 18.406 15.286 -3.255 1.00 56.88 215 LEU A N 1
ATOM 1643 C CA . LEU A 1 215 ? 19.111 14.212 -2.545 1.00 56.88 215 LEU A CA 1
ATOM 1644 C C . LEU A 1 215 ? 19.792 14.709 -1.262 1.00 56.88 215 LEU A C 1
ATOM 1646 O O . LEU A 1 215 ? 20.769 14.106 -0.834 1.00 56.88 215 LEU A O 1
ATOM 1650 N N . ALA A 1 216 ? 19.323 15.800 -0.658 1.00 59.19 216 ALA A N 1
ATOM 1651 C CA . ALA A 1 216 ? 19.925 16.315 0.557 1.00 59.19 216 ALA A CA 1
ATOM 1652 C C . ALA A 1 216 ? 18.909 17.080 1.419 1.00 59.19 216 ALA A C 1
ATOM 1654 O O . ALA A 1 216 ? 19.064 18.289 1.601 1.00 59.19 216 ALA A O 1
ATOM 1655 N N . PRO A 1 217 ? 17.968 16.377 2.086 1.00 68.38 217 PRO A N 1
ATOM 1656 C CA . PRO A 1 217 ? 17.209 16.956 3.201 1.00 68.38 217 PRO A CA 1
ATOM 1657 C C . PRO A 1 217 ? 18.151 17.641 4.203 1.00 68.38 217 PRO A C 1
ATOM 1659 O O . PRO A 1 217 ? 17.864 18.700 4.753 1.00 68.38 217 PRO A O 1
ATOM 1662 N N . ARG A 1 218 ? 19.357 17.075 4.370 1.00 63.84 218 ARG A N 1
ATOM 1663 C CA . ARG A 1 218 ? 20.461 17.679 5.120 1.00 63.84 218 ARG A CA 1
ATOM 1664 C C . ARG A 1 218 ? 20.770 19.105 4.670 1.00 63.84 218 ARG A C 1
ATOM 1666 O O . ARG A 1 218 ? 20.878 19.967 5.527 1.00 63.84 218 ARG A O 1
ATOM 1673 N N . ASP A 1 219 ? 20.898 19.372 3.375 1.00 67.50 219 ASP A N 1
ATOM 1674 C CA . ASP A 1 219 ? 21.244 20.703 2.873 1.00 67.50 219 ASP A CA 1
ATOM 1675 C C . ASP A 1 219 ? 20.101 21.697 3.116 1.00 67.50 219 ASP A C 1
ATOM 1677 O O . ASP A 1 219 ? 20.367 22.808 3.577 1.00 67.50 219 ASP A O 1
ATOM 1681 N N . PHE A 1 220 ? 18.846 21.280 2.905 1.00 76.19 220 PHE A N 1
ATOM 1682 C CA . PHE A 1 220 ? 17.664 22.119 3.132 1.00 76.19 220 PHE A CA 1
ATOM 1683 C C . PHE A 1 220 ? 17.475 22.490 4.614 1.00 76.19 220 PHE A C 1
ATOM 1685 O O . PHE A 1 220 ? 17.265 23.659 4.943 1.00 76.19 220 PHE A O 1
ATOM 1692 N N . TYR A 1 221 ? 17.604 21.517 5.521 1.00 77.50 221 TYR A N 1
ATOM 1693 C CA . TYR A 1 221 ? 17.410 21.725 6.960 1.00 77.50 221 TYR A CA 1
ATOM 1694 C C . TYR A 1 221 ? 18.674 22.228 7.692 1.00 77.50 221 TYR A C 1
ATOM 1696 O O . TYR A 1 221 ? 18.597 22.616 8.864 1.00 77.50 221 TYR A O 1
ATOM 1704 N N . SER A 1 222 ? 19.845 22.261 7.039 1.00 67.44 222 SER A N 1
ATOM 1705 C CA . SER A 1 222 ? 21.112 22.597 7.707 1.00 67.44 222 SER A CA 1
ATOM 1706 C C . SER A 1 222 ? 21.342 24.087 7.968 1.00 67.44 222 SER A C 1
ATOM 1708 O O . SER A 1 222 ? 21.320 24.940 7.083 1.00 67.44 222 SER A O 1
ATOM 1710 N N . ALA A 1 223 ? 21.742 24.363 9.213 1.00 52.72 223 ALA A N 1
ATOM 1711 C CA . ALA A 1 223 ? 22.590 25.490 9.584 1.00 52.72 223 ALA A CA 1
ATOM 1712 C C . ALA A 1 223 ? 23.568 25.093 10.720 1.00 52.72 223 ALA A C 1
ATOM 1714 O O . ALA A 1 223 ? 23.584 25.731 11.766 1.00 52.72 223 ALA A O 1
ATOM 1715 N N . GLY A 1 224 ? 24.421 24.072 10.512 1.00 43.28 224 GLY A N 1
ATOM 1716 C CA . GLY A 1 224 ? 25.704 23.944 11.235 1.00 43.28 224 GLY A CA 1
ATOM 1717 C C . GLY A 1 224 ? 26.122 22.565 11.779 1.00 43.28 224 GLY A C 1
ATOM 1718 O O . GLY A 1 224 ? 25.524 22.062 12.713 1.00 43.28 224 GLY A O 1
ATOM 1719 N N . GLY A 1 225 ? 27.291 22.066 11.338 1.00 43.50 225 GLY A N 1
ATOM 1720 C CA . GLY A 1 225 ? 28.172 21.209 12.157 1.00 43.50 225 GLY A CA 1
ATOM 1721 C C . GLY A 1 225 ? 28.492 19.797 11.639 1.00 43.50 225 GLY A C 1
ATOM 1722 O O . GLY A 1 225 ? 27.699 19.145 10.982 1.00 43.50 225 GLY A O 1
ATOM 1723 N N . ALA A 1 226 ? 29.700 19.308 11.949 1.00 39.78 226 ALA A N 1
ATOM 1724 C CA . ALA A 1 226 ? 30.202 17.985 11.545 1.00 39.78 226 ALA A CA 1
ATOM 1725 C C . ALA A 1 226 ? 29.722 16.815 12.438 1.00 39.78 226 ALA A C 1
ATOM 1727 O O . ALA A 1 226 ? 30.050 15.668 12.139 1.00 39.78 226 ALA A O 1
ATOM 1728 N N . ALA A 1 227 ? 28.990 17.099 13.522 1.00 42.78 227 ALA A N 1
ATOM 1729 C CA . ALA A 1 227 ? 28.514 16.107 14.491 1.00 42.78 227 ALA A CA 1
ATOM 1730 C C . ALA A 1 227 ? 27.344 15.263 13.945 1.00 42.78 227 ALA A C 1
ATOM 1732 O O . ALA A 1 227 ? 27.359 14.046 14.111 1.00 42.78 227 ALA A O 1
ATOM 1733 N N . ASP A 1 228 ? 26.449 15.869 13.158 1.00 43.78 228 ASP A N 1
ATOM 1734 C CA . ASP A 1 228 ? 25.300 15.205 12.512 1.00 43.78 228 ASP A CA 1
ATOM 1735 C C . ASP A 1 228 ? 25.686 14.081 11.542 1.00 43.78 228 ASP A C 1
ATOM 1737 O O . ASP A 1 228 ? 24.864 13.250 11.170 1.00 43.78 228 ASP A O 1
ATOM 1741 N N . ARG A 1 229 ? 26.953 14.032 11.111 1.00 47.31 229 ARG A N 1
ATOM 1742 C CA . ARG A 1 229 ? 27.458 13.004 10.188 1.00 47.31 229 ARG A CA 1
ATOM 1743 C C . ARG A 1 229 ? 27.773 11.670 10.873 1.00 47.31 229 ARG A C 1
ATOM 1745 O O . ARG A 1 229 ? 28.058 10.707 10.167 1.00 47.31 229 ARG A O 1
ATOM 1752 N N . ALA A 1 230 ? 27.798 11.616 12.207 1.00 43.19 230 ALA A N 1
ATOM 1753 C CA . ALA A 1 230 ? 28.284 10.456 12.959 1.00 43.19 230 ALA A CA 1
ATOM 1754 C C . ALA A 1 230 ? 27.171 9.534 13.497 1.00 43.19 230 ALA A C 1
ATOM 1756 O O . ALA A 1 230 ? 27.382 8.320 13.534 1.00 43.19 230 ALA A O 1
ATOM 1757 N N . GLU A 1 231 ? 25.999 10.065 13.870 1.00 42.66 231 GLU A N 1
ATOM 1758 C CA . GLU A 1 231 ? 24.891 9.265 14.436 1.00 42.66 231 GLU A CA 1
ATOM 1759 C C . GLU A 1 231 ? 24.154 8.401 13.397 1.00 42.66 231 GLU A C 1
ATOM 1761 O O . GLU A 1 231 ? 23.590 7.370 13.746 1.00 42.66 231 GLU A O 1
ATOM 1766 N N . ASP A 1 232 ? 24.265 8.734 12.110 1.00 44.09 232 ASP A N 1
ATOM 1767 C CA . ASP A 1 232 ? 23.616 8.021 10.996 1.00 44.09 232 ASP A CA 1
ATOM 1768 C C . ASP A 1 232 ? 24.487 6.889 10.398 1.00 44.09 232 ASP A C 1
ATOM 1770 O O . ASP A 1 232 ? 24.196 6.312 9.355 1.00 44.09 232 ASP A O 1
ATOM 1774 N N . SER A 1 233 ? 25.618 6.565 11.034 1.00 40.72 233 SER A N 1
ATOM 1775 C CA . SER A 1 233 ? 26.641 5.655 10.485 1.00 40.72 233 SER A CA 1
ATOM 1776 C C . SER A 1 233 ? 26.282 4.159 10.524 1.00 40.72 233 SER A C 1
ATOM 1778 O O . SER A 1 233 ? 27.079 3.331 10.078 1.00 40.72 233 SER A O 1
ATOM 1780 N N . GLY A 1 234 ? 25.094 3.810 11.033 1.00 41.28 234 GLY A N 1
ATOM 1781 C CA . GLY A 1 234 ? 24.612 2.430 11.162 1.00 41.28 234 GLY A CA 1
ATOM 1782 C C . GLY A 1 234 ? 23.391 2.062 10.310 1.00 41.28 234 GLY A C 1
ATOM 1783 O O . GLY A 1 234 ? 23.087 0.874 10.215 1.00 41.28 234 GLY A O 1
ATOM 1784 N N . ARG A 1 235 ? 22.697 3.027 9.686 1.00 43.72 235 ARG A N 1
ATOM 1785 C CA . ARG A 1 235 ? 21.521 2.787 8.824 1.00 43.72 235 ARG A CA 1
ATOM 1786 C C . ARG A 1 235 ? 21.885 3.109 7.358 1.00 43.72 235 ARG A C 1
ATOM 1788 O O . ARG A 1 235 ? 22.696 4.005 7.126 1.00 43.72 235 ARG A O 1
ATOM 1795 N N . PRO A 1 236 ? 21.374 2.374 6.349 1.00 47.41 236 PRO A N 1
ATOM 1796 C CA . PRO A 1 236 ? 21.617 2.722 4.949 1.00 47.41 236 PRO A CA 1
ATOM 1797 C C . PRO A 1 236 ? 21.044 4.117 4.664 1.00 47.41 236 PRO A C 1
ATOM 1799 O O . PRO A 1 236 ? 19.876 4.377 4.940 1.00 47.41 236 PRO A O 1
ATOM 1802 N N . SER A 1 237 ? 21.879 5.029 4.152 1.00 53.28 237 SER A N 1
ATOM 1803 C CA . SER A 1 237 ? 21.414 6.367 3.770 1.00 53.28 237 SER A CA 1
ATOM 1804 C C . SER A 1 237 ? 20.416 6.239 2.613 1.00 53.28 237 SER A C 1
ATOM 1806 O O . SER A 1 237 ? 20.714 5.522 1.654 1.00 53.28 237 SER A O 1
ATOM 1808 N N . PRO A 1 238 ? 19.291 6.975 2.619 1.00 56.03 238 PRO A N 1
ATOM 1809 C CA . PRO A 1 238 ? 18.369 7.017 1.488 1.00 56.03 238 PRO A CA 1
ATOM 1810 C C . PRO A 1 238 ? 19.077 7.331 0.154 1.00 56.03 238 PRO A C 1
ATOM 1812 O O . PRO A 1 238 ? 18.644 6.880 -0.904 1.00 56.03 238 PRO A O 1
ATOM 1815 N N . GLU A 1 239 ? 20.184 8.074 0.161 1.00 58.53 239 GLU A N 1
ATOM 1816 C CA . GLU A 1 239 ? 20.996 8.330 -1.039 1.00 58.53 239 GLU A CA 1
ATOM 1817 C C . GLU A 1 239 ? 21.525 7.030 -1.683 1.00 58.53 239 GLU A C 1
ATOM 1819 O O . GLU A 1 239 ? 21.511 6.903 -2.909 1.00 58.53 239 GLU A O 1
ATOM 1824 N N . LEU A 1 240 ? 21.933 6.044 -0.870 1.00 60.47 240 LEU A N 1
ATOM 1825 C CA . LEU A 1 240 ? 22.361 4.719 -1.338 1.00 60.47 240 LEU A CA 1
ATOM 1826 C C . LEU A 1 240 ? 21.191 3.904 -1.902 1.00 60.47 240 LEU A C 1
ATOM 1828 O O . LEU A 1 240 ? 21.364 3.208 -2.906 1.00 60.47 240 LEU A O 1
ATOM 1832 N N . ASP A 1 241 ? 20.006 4.008 -1.301 1.00 68.44 241 ASP A N 1
ATOM 1833 C CA . ASP A 1 241 ? 18.810 3.310 -1.786 1.00 68.44 241 ASP A CA 1
ATOM 1834 C C . ASP A 1 241 ? 18.373 3.856 -3.151 1.00 68.44 241 ASP A C 1
ATOM 1836 O O . ASP A 1 241 ? 18.072 3.091 -4.069 1.00 68.44 241 ASP A O 1
ATOM 1840 N N . PHE A 1 242 ? 18.419 5.180 -3.332 1.00 77.75 242 PHE A N 1
ATOM 1841 C CA . PHE A 1 242 ? 18.089 5.809 -4.612 1.00 77.75 242 PHE A CA 1
ATOM 1842 C C . PHE A 1 242 ? 19.119 5.503 -5.705 1.00 77.75 242 PHE A C 1
ATOM 1844 O O . PHE A 1 242 ? 18.757 5.282 -6.865 1.00 77.75 242 PHE A O 1
ATOM 1851 N N . GLU A 1 243 ? 20.407 5.456 -5.357 1.00 83.31 243 GLU A N 1
ATOM 1852 C CA . GLU A 1 243 ? 21.444 5.032 -6.297 1.00 83.31 243 GLU A CA 1
ATOM 1853 C C . GLU A 1 243 ? 21.253 3.564 -6.712 1.00 83.31 243 GLU A C 1
ATOM 1855 O O . GLU A 1 243 ? 21.377 3.236 -7.895 1.00 83.31 243 GLU A O 1
ATOM 1860 N N . THR A 1 244 ? 20.895 2.694 -5.766 1.00 85.44 244 THR A N 1
ATOM 1861 C CA . THR A 1 244 ? 20.591 1.280 -6.030 1.00 85.44 244 THR A CA 1
ATOM 1862 C C . THR A 1 244 ? 19.391 1.146 -6.970 1.00 85.44 244 THR A C 1
ATOM 1864 O O . THR A 1 244 ? 19.535 0.558 -8.042 1.00 85.44 244 THR A O 1
ATOM 1867 N N . LEU A 1 245 ? 18.269 1.810 -6.657 1.00 87.81 245 LEU A N 1
ATOM 1868 C CA . LEU A 1 245 ? 17.084 1.909 -7.521 1.00 87.81 245 LEU A CA 1
ATOM 1869 C C . LEU A 1 245 ? 17.456 2.360 -8.941 1.00 87.81 245 LEU A C 1
ATOM 1871 O O . LEU A 1 245 ? 17.081 1.724 -9.925 1.00 87.81 245 LEU A O 1
ATOM 1875 N N . THR A 1 246 ? 18.233 3.439 -9.054 1.00 90.75 246 THR A N 1
ATOM 1876 C CA . THR A 1 246 ? 18.651 4.009 -10.342 1.00 90.75 246 THR A CA 1
ATOM 1877 C C . THR A 1 246 ? 19.420 2.993 -11.188 1.00 90.75 246 THR A C 1
ATOM 1879 O O . THR A 1 246 ? 19.151 2.833 -12.383 1.00 90.75 246 THR A O 1
ATOM 1882 N N . ARG A 1 247 ? 20.380 2.288 -10.576 1.00 92.69 247 ARG A N 1
ATOM 1883 C CA . ARG A 1 247 ? 21.189 1.264 -11.252 1.00 92.69 247 ARG A CA 1
ATOM 1884 C C . ARG A 1 247 ? 20.349 0.058 -11.657 1.00 92.69 247 ARG A C 1
ATOM 1886 O O . ARG A 1 247 ? 20.538 -0.453 -12.760 1.00 92.69 247 ARG A O 1
ATOM 1893 N N . ASP A 1 248 ? 19.435 -0.376 -10.796 1.00 91.75 248 ASP A N 1
ATOM 1894 C CA . ASP A 1 248 ? 18.593 -1.549 -11.029 1.00 91.75 248 ASP A CA 1
ATOM 1895 C C . ASP A 1 248 ? 17.595 -1.319 -12.161 1.00 91.75 248 ASP A C 1
ATOM 1897 O O . ASP A 1 248 ? 17.518 -2.137 -13.079 1.00 91.75 248 ASP A O 1
ATOM 1901 N N . LEU A 1 249 ? 16.896 -0.178 -12.157 1.00 92.25 249 LEU A N 1
ATOM 1902 C CA . LEU A 1 249 ? 15.954 0.177 -13.220 1.00 92.25 249 LEU A CA 1
ATOM 1903 C C . LEU A 1 249 ? 16.655 0.268 -14.579 1.00 92.25 249 LEU A C 1
ATOM 1905 O O . LEU A 1 249 ? 16.192 -0.322 -15.560 1.00 92.25 249 LEU A O 1
ATOM 1909 N N . ALA A 1 250 ? 17.809 0.937 -14.629 1.00 94.19 250 ALA A N 1
ATOM 1910 C CA . ALA A 1 250 ? 18.611 1.032 -15.844 1.00 94.19 250 ALA A CA 1
ATOM 1911 C C . ALA A 1 250 ? 19.129 -0.339 -16.315 1.00 94.19 250 ALA A C 1
ATOM 1913 O O . ALA A 1 250 ? 19.069 -0.632 -17.508 1.00 94.19 250 ALA A O 1
ATOM 1914 N N . ALA A 1 251 ? 19.588 -1.202 -15.399 1.00 92.75 251 ALA A N 1
ATOM 1915 C CA . ALA A 1 251 ? 20.091 -2.542 -15.722 1.00 92.75 251 ALA A CA 1
ATOM 1916 C C . ALA A 1 251 ? 19.004 -3.521 -16.182 1.00 92.75 251 ALA A C 1
ATOM 1918 O O . ALA A 1 251 ? 19.287 -4.468 -16.927 1.00 92.75 251 ALA A O 1
ATOM 1919 N N . GLU A 1 252 ? 17.768 -3.281 -15.757 1.00 90.31 252 GLU A N 1
ATOM 1920 C CA . GLU A 1 252 ? 16.579 -3.932 -16.285 1.00 90.31 252 GLU A CA 1
ATOM 1921 C C . GLU A 1 252 ? 16.114 -3.300 -17.611 1.00 90.31 252 GLU A C 1
ATOM 1923 O O . GLU A 1 252 ? 15.357 -3.904 -18.364 1.00 90.31 252 GLU A O 1
ATOM 1928 N N . GLY A 1 253 ? 16.629 -2.138 -18.001 1.00 91.50 253 GLY A N 1
ATOM 1929 C CA . GLY A 1 253 ? 16.302 -1.510 -19.282 1.00 91.50 253 GLY A CA 1
ATOM 1930 C C . GLY A 1 253 ? 15.002 -0.711 -19.258 1.00 91.50 253 GLY A C 1
ATOM 1931 O O . GLY A 1 253 ? 14.410 -0.499 -20.316 1.00 91.50 253 GLY A O 1
ATOM 1932 N N . TRP A 1 254 ? 14.560 -0.268 -18.076 1.00 94.44 254 TRP A N 1
ATOM 1933 C CA . TRP A 1 254 ? 13.568 0.800 -17.959 1.00 94.44 254 TRP A CA 1
ATOM 1934 C C . TRP A 1 254 ? 14.136 2.089 -18.543 1.00 94.44 254 TRP A C 1
ATOM 1936 O O . TRP A 1 254 ? 15.240 2.484 -18.178 1.00 94.44 254 TRP A O 1
ATOM 1946 N N . ILE A 1 255 ? 13.371 2.759 -19.406 1.00 96.50 255 ILE A N 1
ATOM 1947 C CA . ILE A 1 255 ? 13.600 4.157 -19.785 1.00 96.50 255 ILE A CA 1
ATOM 1948 C C . ILE A 1 255 ? 12.788 5.038 -18.841 1.00 96.50 255 ILE A C 1
ATOM 1950 O O . ILE A 1 255 ? 11.559 4.986 -18.875 1.00 96.50 255 ILE A O 1
ATOM 1954 N N . VAL A 1 256 ? 13.448 5.840 -18.008 1.00 96.19 256 VAL A N 1
ATOM 1955 C CA . VAL A 1 256 ? 12.756 6.676 -17.021 1.00 96.19 256 VAL A CA 1
ATOM 1956 C C . VAL A 1 256 ? 12.620 8.104 -17.544 1.00 96.19 256 VAL A C 1
ATOM 1958 O O . VAL A 1 256 ? 13.610 8.738 -17.910 1.00 96.19 256 VAL A O 1
ATOM 1961 N N . LEU A 1 257 ? 11.387 8.603 -17.572 1.00 96.56 257 LEU A N 1
ATOM 1962 C CA . LEU A 1 257 ? 11.004 9.958 -17.954 1.00 96.56 257 LEU A CA 1
ATOM 1963 C C . LEU A 1 257 ? 10.391 10.659 -16.733 1.00 96.56 257 LEU A C 1
ATOM 1965 O O . LEU A 1 257 ? 9.176 10.588 -16.538 1.00 96.56 257 LEU A O 1
ATOM 1969 N N . PRO A 1 258 ? 11.199 11.304 -15.877 1.00 94.19 258 PRO A N 1
ATOM 1970 C CA . PRO A 1 258 ? 10.661 12.130 -14.808 1.00 94.19 258 PRO A CA 1
ATOM 1971 C C . PRO A 1 258 ? 9.841 13.281 -15.395 1.00 94.19 258 PRO A C 1
ATOM 1973 O O . PRO A 1 258 ? 10.349 14.013 -16.244 1.00 94.19 258 PRO A O 1
ATOM 1976 N N . LEU A 1 259 ? 8.591 13.433 -14.968 1.00 93.00 259 LEU A N 1
ATOM 1977 C CA . LEU A 1 259 ? 7.647 14.433 -15.457 1.00 93.00 259 LEU A CA 1
ATOM 1978 C C . LEU A 1 259 ? 7.316 15.420 -14.341 1.00 93.00 259 LEU A C 1
ATOM 1980 O O . LEU A 1 259 ? 6.754 15.035 -13.320 1.00 93.00 259 LEU A O 1
ATOM 1984 N N . THR A 1 260 ? 7.668 16.687 -14.552 1.00 87.56 260 THR A N 1
ATOM 1985 C CA . THR A 1 260 ? 7.583 17.729 -13.524 1.00 87.56 260 THR A CA 1
ATOM 1986 C C . THR A 1 260 ? 7.014 19.010 -14.146 1.00 87.56 260 THR A C 1
ATOM 1988 O O . THR A 1 260 ? 7.763 19.800 -14.725 1.00 87.56 260 THR A O 1
ATOM 1991 N N . LEU A 1 261 ? 5.687 19.173 -14.147 1.00 84.38 261 LEU A N 1
ATOM 1992 C CA . LEU A 1 261 ? 5.012 20.219 -14.937 1.00 84.38 261 LEU A CA 1
ATOM 1993 C C . LEU A 1 261 ? 4.530 21.436 -14.138 1.00 84.38 261 LEU A C 1
ATOM 1995 O O . LEU A 1 261 ? 4.264 22.461 -14.762 1.00 84.38 261 LEU A O 1
ATOM 1999 N N . ALA A 1 262 ? 4.426 21.345 -12.810 1.00 70.88 262 ALA A N 1
ATOM 2000 C CA . ALA A 1 262 ? 3.945 22.454 -11.992 1.00 70.88 262 ALA A CA 1
ATOM 2001 C C . ALA A 1 262 ? 4.973 23.583 -11.851 1.00 70.88 262 ALA A C 1
ATOM 2003 O O . ALA A 1 262 ? 6.188 23.353 -11.813 1.00 70.88 262 ALA A O 1
ATOM 2004 N N . ASP A 1 263 ? 4.462 24.805 -11.673 1.00 70.44 263 ASP A N 1
ATOM 2005 C CA . ASP A 1 263 ? 5.242 25.895 -11.088 1.00 70.44 263 ASP A CA 1
ATOM 2006 C C . ASP A 1 263 ? 5.632 25.481 -9.664 1.00 70.44 263 ASP A C 1
ATOM 2008 O O . ASP A 1 263 ? 4.804 25.407 -8.756 1.00 70.44 263 ASP A O 1
ATOM 2012 N N . ARG A 1 264 ? 6.908 25.138 -9.473 1.00 70.31 264 ARG A N 1
ATOM 2013 C CA . ARG A 1 264 ? 7.378 24.621 -8.187 1.00 70.31 264 ARG A CA 1
ATOM 2014 C C . ARG A 1 264 ? 7.394 25.721 -7.122 1.00 70.31 264 ARG A C 1
ATOM 2016 O O . ARG A 1 264 ? 7.915 26.807 -7.396 1.00 70.31 264 ARG A O 1
ATOM 2023 N N . PRO A 1 265 ? 6.931 25.439 -5.892 1.00 70.19 265 PRO A N 1
ATOM 2024 C CA . PRO A 1 265 ? 7.117 26.356 -4.776 1.00 70.19 265 PRO A CA 1
ATOM 2025 C C . PRO A 1 265 ? 8.610 26.587 -4.485 1.00 70.19 265 PRO A C 1
ATOM 2027 O O . PRO A 1 265 ? 9.445 25.710 -4.710 1.00 70.19 265 PRO A O 1
ATOM 2030 N N . GLU A 1 266 ? 8.953 27.769 -3.955 1.00 71.56 266 GLU A N 1
ATOM 2031 C CA . GLU A 1 266 ? 10.346 28.187 -3.684 1.00 71.56 266 GLU A CA 1
ATOM 2032 C C . GLU A 1 266 ? 11.109 27.235 -2.745 1.00 71.56 266 GLU A C 1
ATOM 2034 O O . GLU A 1 266 ? 12.339 27.240 -2.726 1.00 71.56 266 GLU A O 1
ATOM 2039 N N . VAL A 1 267 ? 10.392 26.422 -1.962 1.00 72.00 267 VAL A N 1
ATOM 2040 C CA . VAL A 1 267 ? 10.968 25.424 -1.048 1.00 72.00 267 VAL A CA 1
ATOM 2041 C C . VAL A 1 267 ? 11.557 24.200 -1.766 1.00 72.00 267 VAL A C 1
ATOM 2043 O O . VAL A 1 267 ? 12.261 23.397 -1.149 1.00 72.00 267 VAL A O 1
ATOM 2046 N N . LEU A 1 268 ? 11.289 24.051 -3.066 1.00 73.19 268 LEU A N 1
ATOM 2047 C CA . LEU A 1 268 ? 11.805 22.973 -3.902 1.00 73.19 268 LEU A CA 1
ATOM 2048 C C . LEU A 1 268 ? 12.927 23.457 -4.826 1.00 73.19 268 LEU A C 1
ATOM 2050 O O . LEU A 1 268 ? 12.954 24.595 -5.295 1.00 73.19 268 LEU A O 1
ATOM 2054 N N . SER A 1 269 ? 13.848 22.551 -5.155 1.00 65.12 269 SER A N 1
ATOM 2055 C CA . SER A 1 269 ? 14.919 22.836 -6.111 1.00 65.12 269 SER A CA 1
ATOM 2056 C C . SER A 1 269 ? 14.384 22.997 -7.554 1.00 65.12 269 SER A C 1
ATOM 2058 O O . SER A 1 269 ? 13.537 22.218 -8.003 1.00 65.12 269 SER A O 1
ATOM 2060 N N . PRO A 1 270 ? 14.918 23.941 -8.359 1.00 58.78 270 PRO A N 1
ATOM 2061 C CA . PRO A 1 270 ? 14.447 24.197 -9.728 1.00 58.78 270 PRO A CA 1
ATOM 2062 C C . PRO A 1 270 ? 14.765 23.058 -10.714 1.00 58.78 270 PRO A C 1
ATOM 2064 O O . PRO A 1 270 ? 14.091 22.905 -11.731 1.00 58.78 270 PRO A O 1
ATOM 2067 N N . THR A 1 271 ? 15.749 22.202 -10.426 1.00 63.53 271 THR A N 1
ATOM 2068 C CA . THR A 1 271 ? 15.940 20.922 -11.130 1.00 63.53 271 THR A CA 1
ATOM 2069 C C . THR A 1 271 ? 16.523 19.886 -10.168 1.00 63.53 271 THR A C 1
ATOM 2071 O O . THR A 1 271 ? 17.697 19.991 -9.812 1.00 63.53 271 THR A O 1
ATOM 2074 N N . PRO A 1 272 ? 15.736 18.883 -9.749 1.00 70.69 272 PRO A N 1
ATOM 2075 C CA . PRO A 1 272 ? 16.216 17.735 -9.000 1.00 70.69 272 PRO A CA 1
ATOM 2076 C C . PRO A 1 272 ? 17.379 17.030 -9.708 1.00 70.69 272 PRO A C 1
ATOM 2078 O O . PRO A 1 272 ? 17.170 16.253 -10.641 1.00 70.69 272 PRO A O 1
ATOM 2081 N N . THR A 1 273 ? 18.618 17.237 -9.247 1.00 77.19 273 THR A N 1
ATOM 2082 C CA . THR A 1 273 ? 19.806 16.508 -9.746 1.00 77.19 273 THR A CA 1
ATOM 2083 C C . THR A 1 273 ? 19.587 14.992 -9.714 1.00 77.19 273 THR A C 1
ATOM 2085 O O . THR A 1 273 ? 20.077 14.260 -10.567 1.00 77.19 273 THR A O 1
ATOM 2088 N N . ALA A 1 274 ? 18.795 14.517 -8.754 1.00 79.25 274 ALA A N 1
ATOM 2089 C CA . ALA A 1 274 ? 18.395 13.126 -8.618 1.00 79.25 274 ALA A CA 1
ATOM 2090 C C . ALA A 1 274 ? 17.578 12.600 -9.806 1.00 79.25 274 ALA A C 1
ATOM 2092 O O . ALA A 1 274 ? 17.904 11.549 -10.353 1.00 79.25 274 ALA A O 1
ATOM 2093 N N . LEU A 1 275 ? 16.553 13.345 -10.237 1.00 85.38 275 LEU A N 1
ATOM 2094 C CA . LEU A 1 275 ? 15.731 12.972 -11.389 1.00 85.38 275 LEU A CA 1
ATOM 2095 C C . LEU A 1 275 ? 16.557 13.021 -12.672 1.00 85.38 275 LEU A C 1
ATOM 2097 O O . LEU A 1 275 ? 16.422 12.141 -13.520 1.00 85.38 275 LEU A O 1
ATOM 2101 N N . GLN A 1 276 ? 17.474 13.989 -12.780 1.00 87.94 276 GLN A N 1
ATOM 2102 C CA . GLN A 1 276 ? 18.419 14.025 -13.892 1.00 87.94 276 GLN A CA 1
ATOM 2103 C C . GLN A 1 276 ? 19.319 12.786 -13.901 1.00 87.94 276 GLN A C 1
ATOM 2105 O O . GLN A 1 276 ? 19.457 12.152 -14.941 1.00 87.94 276 GLN A O 1
ATOM 2110 N N . ASN A 1 277 ? 19.885 12.394 -12.755 1.00 88.38 277 ASN A N 1
ATOM 2111 C CA . ASN A 1 277 ? 20.715 11.192 -12.644 1.00 88.38 277 ASN A CA 1
ATOM 2112 C C . ASN A 1 277 ? 19.935 9.919 -13.008 1.00 88.38 277 ASN A C 1
ATOM 2114 O O . ASN A 1 277 ? 20.477 9.045 -13.686 1.00 88.38 277 ASN A O 1
ATOM 2118 N N . LEU A 1 278 ? 18.667 9.828 -12.599 1.00 89.75 278 LEU A N 1
ATOM 2119 C CA . LEU A 1 278 ? 17.780 8.709 -12.917 1.00 89.75 278 LEU A CA 1
ATOM 2120 C C . LEU A 1 278 ? 17.472 8.626 -14.424 1.00 89.75 278 LEU A C 1
ATOM 2122 O O . LEU A 1 278 ? 17.594 7.559 -15.038 1.00 89.75 278 LEU A O 1
ATOM 2126 N N . ALA A 1 279 ? 17.130 9.760 -15.039 1.00 93.06 279 ALA A N 1
ATOM 2127 C CA . ALA A 1 279 ? 16.909 9.867 -16.480 1.00 93.06 279 ALA A CA 1
ATOM 2128 C C . ALA A 1 279 ? 18.185 9.530 -17.273 1.00 93.06 279 ALA A C 1
ATOM 2130 O O . ALA A 1 279 ? 18.164 8.702 -18.184 1.00 93.06 279 ALA A O 1
ATOM 2131 N N . ASP A 1 280 ? 19.325 10.097 -16.885 1.00 93.56 280 ASP A N 1
ATOM 2132 C CA . ASP A 1 280 ? 20.625 9.865 -17.517 1.00 93.56 280 ASP A CA 1
ATOM 2133 C C . ASP A 1 280 ? 21.070 8.401 -17.445 1.00 93.56 280 ASP A C 1
ATOM 2135 O O . ASP A 1 280 ? 21.628 7.869 -18.408 1.00 93.56 280 ASP A O 1
ATOM 2139 N N . ALA A 1 281 ? 20.859 7.751 -16.297 1.00 94.94 281 ALA A N 1
ATOM 2140 C CA . ALA A 1 281 ? 21.252 6.364 -16.080 1.00 94.94 281 ALA A CA 1
ATOM 2141 C C . ALA A 1 281 ? 20.451 5.390 -16.950 1.00 94.94 281 ALA A C 1
ATOM 2143 O O . ALA A 1 281 ? 21.004 4.386 -17.400 1.00 94.94 281 ALA A O 1
ATOM 2144 N N . SER A 1 282 ? 19.177 5.693 -17.200 1.00 95.06 282 SER A N 1
ATOM 2145 C CA . SER A 1 282 ? 18.273 4.886 -18.024 1.00 95.06 282 SER A CA 1
ATOM 2146 C C . SER A 1 282 ? 18.315 5.237 -19.516 1.00 95.06 282 SER A C 1
ATOM 2148 O O . SER A 1 282 ? 17.845 4.464 -20.347 1.00 95.06 282 SER A O 1
ATOM 2150 N N . GLY A 1 283 ? 18.890 6.385 -19.882 1.00 94.12 283 GLY A N 1
ATOM 2151 C CA . GLY A 1 283 ? 18.839 6.915 -21.245 1.00 94.12 283 GLY A CA 1
ATOM 2152 C C . GLY A 1 283 ? 17.505 7.593 -21.584 1.00 94.12 283 GLY A C 1
ATOM 2153 O O . GLY A 1 283 ? 17.113 7.603 -22.754 1.00 94.12 283 GLY A O 1
ATOM 2154 N N . GLY A 1 284 ? 16.793 8.105 -20.580 1.00 95.00 284 GLY A N 1
ATOM 2155 C CA . GLY A 1 284 ? 15.608 8.953 -20.712 1.00 95.00 284 GLY A CA 1
ATOM 2156 C C . GLY A 1 284 ? 15.936 10.451 -20.692 1.00 95.00 284 GLY A C 1
ATOM 2157 O O . GLY A 1 284 ? 17.022 10.869 -21.103 1.00 95.00 284 GLY A O 1
ATOM 2158 N N . SER A 1 285 ? 14.980 11.266 -20.247 1.00 93.50 285 SER A N 1
ATOM 2159 C CA . SER A 1 285 ? 15.117 12.720 -20.078 1.00 93.50 285 SER A CA 1
ATOM 2160 C C . SER A 1 285 ? 14.110 13.242 -19.056 1.00 93.50 285 SER A C 1
ATOM 2162 O O . SER A 1 285 ? 12.990 12.739 -19.000 1.00 93.50 285 SER A O 1
ATOM 2164 N N . VAL A 1 286 ? 14.489 14.268 -18.291 1.00 92.88 286 VAL A N 1
ATOM 2165 C CA . VAL A 1 286 ? 13.553 15.022 -17.445 1.00 92.88 286 VAL A CA 1
ATOM 2166 C C . VAL A 1 286 ? 12.653 15.869 -18.343 1.00 92.88 286 VAL A C 1
ATOM 2168 O O . VAL A 1 286 ? 13.142 16.512 -19.271 1.00 92.88 286 VAL A O 1
ATOM 2171 N N . ILE A 1 287 ? 11.352 15.838 -18.079 1.00 93.56 287 ILE A N 1
ATOM 2172 C CA . ILE A 1 287 ? 10.311 16.495 -18.860 1.00 93.56 287 ILE A CA 1
ATOM 2173 C C . ILE A 1 287 ? 9.710 17.620 -18.023 1.00 93.56 287 ILE A C 1
ATOM 2175 O O . ILE A 1 287 ? 9.089 17.361 -16.992 1.00 93.56 287 ILE A O 1
ATOM 2179 N N . VAL A 1 288 ? 9.867 18.859 -18.487 1.00 90.94 288 VAL A N 1
ATOM 2180 C CA . VAL A 1 288 ? 9.384 20.061 -17.781 1.00 90.94 288 VAL A CA 1
ATOM 2181 C C . VAL A 1 288 ? 8.294 20.809 -18.546 1.00 90.94 288 VAL A C 1
ATOM 2183 O O . VAL A 1 288 ? 7.812 21.847 -18.105 1.00 90.94 288 VAL A O 1
ATOM 2186 N N . SER A 1 289 ? 7.885 20.305 -19.715 1.00 92.62 289 SER A N 1
ATOM 2187 C CA . SER A 1 289 ? 6.775 20.881 -20.474 1.00 92.62 289 SER A CA 1
ATOM 2188 C C . SER A 1 289 ? 5.958 19.831 -21.238 1.00 92.62 289 SER A C 1
ATOM 2190 O O . SER A 1 289 ? 6.493 18.795 -21.647 1.00 92.62 289 SER A O 1
ATOM 2192 N N . PRO A 1 290 ? 4.674 20.104 -21.546 1.00 94.38 290 PRO A N 1
ATOM 2193 C CA . PRO A 1 290 ? 3.865 19.213 -22.383 1.00 94.38 290 PRO A CA 1
ATOM 2194 C C . PRO A 1 290 ? 4.442 18.981 -23.791 1.00 94.38 290 PRO A C 1
ATOM 2196 O O . PRO A 1 290 ? 4.210 17.934 -24.393 1.00 94.38 290 PRO A O 1
ATOM 2199 N N . ALA A 1 291 ? 5.190 19.949 -24.335 1.00 95.06 291 ALA A N 1
ATOM 2200 C CA . ALA A 1 291 ? 5.835 19.814 -25.640 1.00 95.06 291 ALA A CA 1
ATOM 2201 C C . ALA A 1 291 ? 7.001 18.813 -25.596 1.00 95.06 291 ALA A C 1
ATOM 2203 O O . ALA A 1 291 ? 7.143 17.993 -26.504 1.00 95.06 291 ALA A O 1
ATOM 2204 N N . GLU A 1 292 ? 7.797 18.850 -24.525 1.00 95.69 292 GLU A N 1
ATOM 2205 C CA . GLU A 1 292 ? 8.849 17.863 -24.273 1.00 95.69 292 GLU A CA 1
ATOM 2206 C C . GLU A 1 292 ? 8.269 16.470 -24.030 1.00 95.69 292 GLU A C 1
ATOM 2208 O O . GLU A 1 292 ? 8.808 15.505 -24.565 1.00 95.69 292 GLU A O 1
ATOM 2213 N N . LEU A 1 293 ? 7.138 16.359 -23.318 1.00 96.44 293 LEU A N 1
ATOM 2214 C CA . LEU A 1 293 ? 6.443 15.081 -23.129 1.00 96.44 293 LEU A CA 1
ATOM 2215 C C . LEU A 1 293 ? 6.070 14.460 -24.478 1.00 96.44 293 LEU A C 1
ATOM 2217 O O . LEU A 1 293 ? 6.423 13.317 -24.759 1.00 96.44 293 LEU A O 1
ATOM 2221 N N . ALA A 1 294 ? 5.406 15.227 -25.347 1.00 95.56 294 ALA A N 1
ATOM 2222 C CA . ALA A 1 294 ? 5.022 14.752 -26.673 1.00 95.56 294 ALA A CA 1
ATOM 2223 C C . ALA A 1 294 ? 6.241 14.328 -27.516 1.00 95.56 294 ALA A C 1
ATOM 2225 O O . ALA A 1 294 ? 6.194 13.301 -28.196 1.00 95.56 294 ALA A O 1
ATOM 2226 N N . ALA A 1 295 ? 7.342 15.085 -27.448 1.00 95.00 295 ALA A N 1
ATOM 2227 C CA . ALA A 1 295 ? 8.586 14.747 -28.136 1.00 95.00 295 ALA A CA 1
ATOM 2228 C C . ALA A 1 295 ? 9.228 13.463 -27.583 1.00 95.00 295 ALA A C 1
ATOM 2230 O O . ALA A 1 295 ? 9.642 12.608 -28.365 1.00 95.00 295 ALA A O 1
ATOM 2231 N N . ALA A 1 296 ? 9.260 13.293 -26.260 1.00 95.25 296 ALA A N 1
ATOM 2232 C CA . ALA A 1 296 ? 9.815 12.113 -25.605 1.00 95.25 296 ALA A CA 1
ATOM 2233 C C . ALA A 1 296 ? 9.011 10.846 -25.933 1.00 95.25 296 ALA A C 1
ATOM 2235 O O . ALA A 1 296 ? 9.597 9.834 -26.317 1.00 95.25 296 ALA A O 1
ATOM 2236 N N . ILE A 1 297 ? 7.674 10.910 -25.884 1.00 96.00 297 ILE A N 1
ATOM 2237 C CA . ILE A 1 297 ? 6.806 9.791 -26.283 1.00 96.00 297 ILE A CA 1
ATOM 2238 C C . ILE A 1 297 ? 7.004 9.445 -27.766 1.00 96.00 297 ILE A C 1
ATOM 2240 O O . ILE A 1 297 ? 7.127 8.272 -28.119 1.00 96.00 297 ILE A O 1
ATOM 2244 N N . ALA A 1 298 ? 7.122 10.444 -28.647 1.00 92.62 298 ALA A N 1
ATOM 2245 C CA . ALA A 1 298 ? 7.430 10.202 -30.057 1.00 92.62 298 ALA A CA 1
ATOM 2246 C C . ALA A 1 298 ? 8.816 9.555 -30.257 1.00 92.62 298 ALA A C 1
ATOM 2248 O O . ALA A 1 298 ? 8.967 8.679 -31.115 1.00 92.62 298 ALA A O 1
ATOM 2249 N N . ALA A 1 299 ? 9.814 9.939 -29.456 1.00 92.06 299 ALA A N 1
ATOM 2250 C CA . ALA A 1 299 ? 11.162 9.377 -29.513 1.00 92.06 299 ALA A CA 1
ATOM 2251 C C . ALA A 1 299 ? 11.195 7.885 -29.142 1.00 92.06 299 ALA A C 1
ATOM 2253 O O . ALA A 1 299 ? 11.964 7.135 -29.748 1.00 92.06 299 ALA A O 1
ATOM 2254 N N . LEU A 1 300 ? 10.322 7.413 -28.238 1.00 93.94 300 LEU A N 1
ATOM 2255 C CA . LEU A 1 300 ? 10.215 5.985 -27.889 1.00 93.94 300 LEU A CA 1
ATOM 2256 C C . LEU A 1 300 ? 9.921 5.107 -29.119 1.00 93.94 300 LEU A C 1
ATOM 2258 O O . LEU A 1 300 ? 10.574 4.080 -29.311 1.00 93.94 300 LEU A O 1
ATOM 2262 N N . ALA A 1 301 ? 9.021 5.540 -30.013 1.00 88.81 301 ALA A N 1
ATOM 2263 C CA . ALA A 1 301 ? 8.726 4.829 -31.267 1.00 88.81 301 ALA A CA 1
ATOM 2264 C C . ALA A 1 301 ? 9.962 4.690 -32.177 1.00 88.81 301 ALA A C 1
ATOM 2266 O O . ALA A 1 301 ? 10.073 3.751 -32.967 1.00 88.81 301 ALA A O 1
ATOM 2267 N N . GLY A 1 302 ? 10.885 5.651 -32.080 1.00 88.88 302 GLY A N 1
ATOM 2268 C CA . GLY A 1 302 ? 12.096 5.759 -32.885 1.00 88.88 302 GLY A CA 1
ATOM 2269 C C . GLY A 1 302 ? 13.311 5.019 -32.326 1.00 88.88 302 GLY A C 1
ATOM 2270 O O . GLY A 1 302 ? 14.377 5.091 -32.945 1.00 88.88 302 GLY A O 1
ATOM 2271 N N . ARG A 1 303 ? 13.189 4.288 -31.211 1.00 92.75 303 ARG A N 1
ATOM 2272 C CA . ARG A 1 303 ? 14.312 3.556 -30.603 1.00 92.75 303 ARG A CA 1
ATOM 2273 C C . ARG A 1 303 ? 14.636 2.240 -31.314 1.00 92.75 303 ARG A C 1
ATOM 2275 O O . ARG A 1 303 ? 13.844 1.697 -32.091 1.00 92.75 303 ARG A O 1
ATOM 2282 N N . TRP A 1 304 ? 15.847 1.752 -31.072 1.00 93.00 304 TRP A N 1
ATOM 2283 C CA . TRP A 1 304 ? 16.368 0.464 -31.525 1.00 93.00 304 TRP A CA 1
ATOM 2284 C C . TRP A 1 304 ? 16.536 -0.470 -30.332 1.00 93.00 304 TRP A C 1
ATOM 2286 O O . TRP A 1 304 ? 16.958 -0.037 -29.263 1.00 93.00 304 TRP A O 1
ATOM 2296 N N . GLN A 1 305 ? 16.224 -1.747 -30.516 1.00 93.88 305 GLN A N 1
ATOM 2297 C CA . GLN A 1 305 ? 16.440 -2.804 -29.539 1.00 93.88 305 GLN A CA 1
ATOM 2298 C C . GLN A 1 305 ? 17.729 -3.556 -29.877 1.00 93.88 305 GLN A C 1
ATOM 2300 O O . GLN A 1 305 ? 17.895 -4.061 -30.989 1.00 93.88 305 GLN A O 1
ATOM 2305 N N . LEU A 1 306 ? 18.644 -3.617 -28.912 1.00 94.44 306 LEU A N 1
ATOM 2306 C CA . LEU A 1 306 ? 19.933 -4.293 -29.022 1.00 94.44 306 LEU A CA 1
ATOM 2307 C C . LEU A 1 306 ? 19.885 -5.517 -28.115 1.00 94.44 306 LEU A C 1
ATOM 2309 O O . LEU A 1 306 ? 19.641 -5.385 -26.916 1.00 94.44 306 LEU A O 1
ATOM 2313 N N . THR A 1 307 ? 20.147 -6.697 -28.672 1.00 94.19 307 THR A N 1
ATOM 2314 C CA . THR A 1 307 ? 20.270 -7.936 -27.893 1.00 94.19 307 THR A CA 1
ATOM 2315 C C . THR A 1 307 ? 21.733 -8.326 -27.810 1.00 94.19 307 THR A C 1
ATOM 2317 O O . THR A 1 307 ? 22.379 -8.471 -28.844 1.00 94.19 307 THR A O 1
ATOM 2320 N N . TYR A 1 308 ? 22.267 -8.536 -26.611 1.00 94.50 308 TYR A N 1
ATOM 2321 C CA . TYR A 1 308 ? 23.675 -8.868 -26.395 1.00 94.50 308 TYR A CA 1
ATOM 2322 C C . TYR A 1 308 ? 23.852 -10.002 -25.381 1.00 94.50 308 TYR A C 1
ATOM 2324 O O . TYR A 1 308 ? 22.944 -10.350 -24.622 1.00 94.50 308 TYR A O 1
ATOM 2332 N N . GLU A 1 309 ? 25.031 -10.617 -25.399 1.00 94.75 309 GLU A N 1
ATOM 2333 C CA . GLU A 1 309 ? 25.412 -11.682 -24.475 1.00 94.75 309 GLU A CA 1
ATOM 2334 C C . GLU A 1 309 ? 26.117 -11.096 -23.245 1.00 94.75 309 GLU A C 1
ATOM 2336 O O . GLU A 1 309 ? 27.239 -10.595 -23.336 1.00 94.75 309 GLU A O 1
ATOM 2341 N N . ALA A 1 310 ? 25.473 -11.169 -22.081 1.00 92.31 310 ALA A N 1
ATOM 2342 C CA . ALA A 1 310 ? 26.037 -10.725 -20.814 1.00 92.31 310 ALA A CA 1
ATOM 2343 C C . ALA A 1 310 ? 26.658 -11.917 -20.080 1.00 92.31 310 ALA A C 1
ATOM 2345 O O . ALA A 1 310 ? 25.975 -12.903 -19.815 1.00 92.31 310 ALA A O 1
ATOM 2346 N N . SER A 1 311 ? 27.942 -11.818 -19.727 1.00 90.94 311 SER A N 1
ATOM 2347 C CA . SER A 1 311 ? 28.657 -12.848 -18.964 1.00 90.94 311 SER A CA 1
ATOM 2348 C C . SER A 1 311 ? 29.337 -12.262 -17.728 1.00 90.94 311 SER A C 1
ATOM 2350 O O . SER A 1 311 ? 29.864 -11.146 -17.769 1.00 90.94 311 SER A O 1
ATOM 2352 N N . GLY A 1 312 ? 29.337 -12.997 -16.617 1.00 88.06 312 GLY A N 1
ATOM 2353 C CA . GLY A 1 312 ? 30.038 -12.591 -15.395 1.00 88.06 312 GLY A CA 1
ATOM 2354 C C . GLY A 1 312 ? 29.469 -13.210 -14.118 1.00 88.06 312 GLY A C 1
ATOM 2355 O O . GLY A 1 312 ? 28.575 -14.055 -14.195 1.00 88.06 312 GLY A O 1
ATOM 2356 N N . PRO A 1 313 ? 29.989 -12.817 -12.941 1.00 84.12 313 PRO A N 1
ATOM 2357 C CA . PRO A 1 313 ? 29.508 -13.333 -11.668 1.00 84.12 313 PRO A CA 1
ATOM 2358 C C . PRO A 1 313 ? 28.077 -12.888 -11.365 1.00 84.12 313 PRO A C 1
ATOM 2360 O O . PRO A 1 313 ? 27.762 -11.708 -11.508 1.00 84.12 313 PRO A O 1
ATOM 2363 N N . VAL A 1 314 ? 27.230 -13.807 -10.896 1.00 75.56 314 VAL A N 1
ATOM 2364 C CA . VAL A 1 314 ? 25.824 -13.501 -10.550 1.00 75.56 314 VAL A CA 1
ATOM 2365 C C . VAL A 1 314 ? 25.742 -12.486 -9.404 1.00 75.56 314 VAL A C 1
ATOM 2367 O O . VAL A 1 314 ? 24.918 -11.578 -9.438 1.00 75.56 314 VAL A O 1
ATOM 2370 N N . ALA A 1 315 ? 26.639 -12.594 -8.420 1.00 74.81 315 ALA A N 1
ATOM 2371 C CA . ALA A 1 315 ? 26.683 -11.714 -7.252 1.00 74.81 315 ALA A CA 1
ATOM 2372 C C . ALA A 1 315 ? 27.201 -10.291 -7.545 1.00 74.81 315 ALA A C 1
ATOM 2374 O O . ALA A 1 315 ? 27.164 -9.442 -6.664 1.00 74.81 315 ALA A O 1
ATOM 2375 N N . ALA A 1 316 ? 27.702 -10.013 -8.756 1.00 74.75 316 ALA A N 1
ATOM 2376 C CA . ALA A 1 316 ? 28.310 -8.719 -9.077 1.00 74.75 316 ALA A CA 1
ATOM 2377 C C . ALA A 1 316 ? 27.294 -7.571 -9.250 1.00 74.75 316 ALA A C 1
ATOM 2379 O O . ALA A 1 316 ? 27.718 -6.423 -9.351 1.00 74.75 316 ALA A O 1
ATOM 2380 N N . GLY A 1 317 ? 25.987 -7.868 -9.303 1.00 85.31 317 GLY A N 1
ATOM 2381 C CA . GLY A 1 317 ? 24.928 -6.868 -9.484 1.00 85.31 317 GLY A CA 1
ATOM 2382 C C . GLY A 1 317 ? 25.003 -6.112 -10.825 1.00 85.31 317 GLY A C 1
ATOM 2383 O O . GLY A 1 317 ? 25.649 -6.582 -11.775 1.00 85.31 317 GLY A O 1
ATOM 2384 N N . PRO A 1 318 ? 24.322 -4.954 -10.932 1.00 92.88 318 PRO A N 1
ATOM 2385 C CA . PRO A 1 318 ? 24.483 -4.022 -12.045 1.00 92.88 318 PRO A CA 1
ATOM 2386 C C . PRO A 1 318 ? 25.931 -3.546 -12.219 1.00 92.88 318 PRO A C 1
ATOM 2388 O O . PRO A 1 318 ? 26.618 -3.199 -11.261 1.00 92.88 318 PRO A O 1
ATOM 2391 N N . ARG A 1 319 ? 26.391 -3.477 -13.469 1.00 94.50 319 ARG A N 1
ATOM 2392 C CA . ARG A 1 319 ? 27.716 -2.979 -13.862 1.00 94.50 319 ARG A CA 1
ATOM 2393 C C . ARG A 1 319 ? 27.573 -1.910 -14.936 1.00 94.50 319 ARG A C 1
ATOM 2395 O O . ARG A 1 319 ? 26.602 -1.922 -15.689 1.00 94.50 319 ARG A O 1
ATOM 2402 N N . GLN A 1 320 ? 28.564 -1.028 -15.031 1.00 95.31 320 GLN A N 1
ATOM 2403 C CA . GLN A 1 320 ? 28.592 0.015 -16.053 1.00 95.31 320 GLN A CA 1
ATOM 2404 C C . GLN A 1 320 ? 28.484 -0.601 -17.454 1.00 95.31 320 GLN A C 1
ATOM 2406 O O . GLN A 1 320 ? 29.233 -1.521 -17.795 1.00 95.31 320 GLN A O 1
ATOM 2411 N N . LEU A 1 321 ? 27.543 -0.095 -18.242 1.00 96.19 321 LEU A N 1
ATOM 2412 C CA . LEU A 1 321 ? 27.285 -0.482 -19.618 1.00 96.19 321 LEU A CA 1
ATOM 2413 C C . LEU A 1 321 ? 27.709 0.668 -20.529 1.00 96.19 321 LEU A C 1
ATOM 2415 O O . LEU A 1 321 ? 27.241 1.794 -20.380 1.00 96.19 321 LEU A O 1
ATOM 2419 N N . GLU A 1 322 ? 28.607 0.384 -21.464 1.00 95.38 322 GLU A N 1
ATOM 2420 C CA . GLU A 1 322 ? 29.051 1.349 -22.464 1.00 95.38 322 GLU A CA 1
ATOM 2421 C C . GLU A 1 322 ? 28.655 0.867 -23.852 1.00 95.38 322 GLU A C 1
ATOM 2423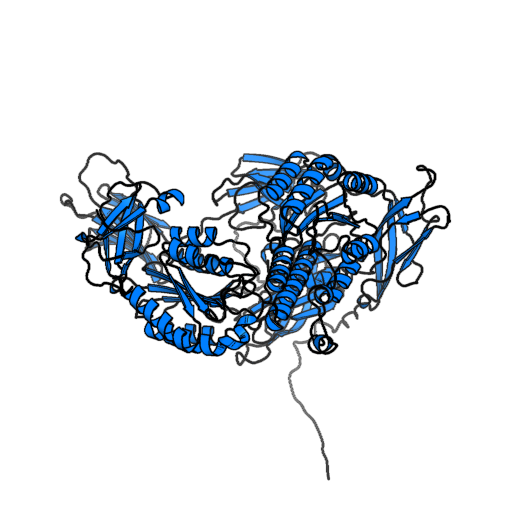 O O . GLU A 1 322 ? 28.951 -0.269 -24.230 1.00 95.38 322 GLU A O 1
ATOM 2428 N N . ILE A 1 323 ? 28.020 1.749 -24.619 1.00 93.69 323 ILE A N 1
ATOM 2429 C CA . ILE A 1 323 ? 27.621 1.501 -26.002 1.00 93.69 323 ILE A CA 1
ATOM 2430 C C . ILE A 1 323 ? 28.388 2.499 -26.857 1.00 93.69 323 ILE A C 1
ATOM 2432 O O . ILE A 1 323 ? 28.248 3.710 -26.695 1.00 93.69 323 ILE A O 1
ATOM 2436 N N . ARG A 1 324 ? 29.245 1.993 -27.737 1.00 91.06 324 ARG A N 1
ATOM 2437 C CA . ARG A 1 324 ? 30.108 2.809 -28.590 1.00 91.06 324 ARG A CA 1
ATOM 2438 C C . ARG A 1 324 ? 29.704 2.620 -30.037 1.00 91.06 324 ARG A C 1
ATOM 2440 O O . ARG A 1 324 ? 29.472 1.501 -30.483 1.00 91.06 324 ARG A O 1
ATOM 2447 N N . SER A 1 325 ? 29.645 3.717 -30.775 1.00 89.44 325 SER A N 1
ATOM 2448 C CA . SER A 1 325 ? 29.453 3.679 -32.218 1.00 89.44 325 SER A CA 1
ATOM 2449 C C . SER A 1 325 ? 30.794 3.507 -32.924 1.00 89.44 325 SER A C 1
ATOM 2451 O O . SER A 1 325 ? 31.768 4.181 -32.584 1.00 89.44 325 SER A O 1
ATOM 2453 N N . ALA A 1 326 ? 30.836 2.680 -33.969 1.00 84.94 326 ALA A N 1
ATOM 2454 C CA . ALA A 1 326 ? 31.950 2.675 -34.921 1.00 84.94 326 ALA A CA 1
ATOM 2455 C C . ALA A 1 326 ? 32.018 3.984 -35.740 1.00 84.94 326 ALA A C 1
ATOM 2457 O O . ALA A 1 326 ? 33.017 4.270 -36.405 1.00 84.94 326 ALA A O 1
ATOM 2458 N N . ARG A 1 327 ? 30.948 4.786 -35.696 1.00 81.94 327 ARG A N 1
ATOM 2459 C CA . ARG A 1 327 ? 30.786 6.065 -36.382 1.00 81.94 327 ARG A CA 1
ATOM 2460 C C . ARG A 1 327 ? 30.806 7.226 -35.394 1.00 81.94 327 ARG A C 1
ATOM 2462 O O . ARG A 1 327 ? 29.949 7.314 -34.523 1.00 81.94 327 ARG A O 1
ATOM 2469 N N . SER A 1 328 ? 31.746 8.151 -35.572 1.00 82.62 328 SER A N 1
ATOM 2470 C CA . SER A 1 328 ? 31.904 9.327 -34.703 1.00 82.62 328 SER A CA 1
ATOM 2471 C C . SER A 1 328 ? 30.812 10.390 -34.870 1.00 82.62 328 SER A C 1
ATOM 2473 O O . SER A 1 328 ? 30.787 11.348 -34.110 1.00 82.62 328 SER A O 1
ATOM 2475 N N . ASP A 1 329 ? 29.971 10.275 -35.900 1.00 84.50 329 ASP A N 1
ATOM 2476 C CA . ASP A 1 329 ? 28.877 11.202 -36.207 1.00 84.50 329 ASP A CA 1
ATOM 2477 C C . ASP A 1 329 ? 27.514 10.746 -35.664 1.00 84.50 329 ASP A C 1
ATOM 2479 O O . ASP A 1 329 ? 26.499 11.358 -35.988 1.00 84.50 329 ASP A O 1
ATOM 2483 N N . TRP A 1 330 ? 27.475 9.660 -34.889 1.00 88.19 330 TRP A N 1
ATOM 2484 C CA . TRP A 1 330 ? 26.265 9.164 -34.233 1.00 88.19 330 TRP A CA 1
ATOM 2485 C C . TRP A 1 330 ? 26.310 9.490 -32.748 1.00 88.19 330 TRP A C 1
ATOM 2487 O O . TRP A 1 330 ? 27.314 9.199 -32.094 1.00 88.19 330 TRP A O 1
ATOM 2497 N N . ASP A 1 331 ? 25.212 10.032 -32.227 1.00 88.19 331 ASP A N 1
ATOM 2498 C CA . ASP A 1 331 ? 25.002 10.152 -30.786 1.00 88.19 331 ASP A CA 1
ATOM 2499 C C . ASP A 1 331 ? 24.067 9.034 -30.315 1.00 88.19 331 ASP A C 1
ATOM 2501 O O . ASP A 1 331 ? 23.074 8.714 -30.976 1.00 88.19 331 ASP A O 1
ATOM 2505 N N . ILE A 1 332 ? 24.427 8.389 -29.206 1.00 90.38 332 ILE A N 1
ATOM 2506 C CA . ILE A 1 332 ? 23.708 7.227 -28.682 1.00 90.38 332 ILE A CA 1
ATOM 2507 C C . ILE A 1 332 ? 23.272 7.531 -27.264 1.00 90.38 332 ILE A C 1
ATOM 2509 O O . ILE A 1 332 ? 24.094 7.673 -26.358 1.00 90.38 332 ILE A O 1
ATOM 2513 N N . ARG A 1 333 ? 21.958 7.521 -27.058 1.00 93.12 333 ARG A N 1
ATOM 2514 C CA . ARG A 1 333 ? 21.354 7.608 -25.735 1.00 93.12 333 ARG A CA 1
ATOM 2515 C C . ARG A 1 333 ? 20.761 6.256 -25.360 1.00 93.12 333 ARG A C 1
ATOM 2517 O O . ARG A 1 333 ? 19.906 5.718 -26.057 1.00 93.12 333 ARG A O 1
ATOM 2524 N N . GLY A 1 334 ? 21.217 5.692 -24.252 1.00 93.06 334 GLY A N 1
ATOM 2525 C CA . GLY A 1 334 ? 20.785 4.384 -23.769 1.00 93.06 334 GLY A CA 1
ATOM 2526 C C . GLY A 1 334 ? 21.168 4.171 -22.307 1.00 93.06 334 GLY A C 1
ATOM 2527 O O . GLY A 1 334 ? 21.759 5.069 -21.699 1.00 93.06 334 GLY A O 1
ATOM 2528 N N . PRO A 1 335 ? 20.845 3.001 -21.739 1.00 95.88 335 PRO A N 1
ATOM 2529 C CA . PRO A 1 335 ? 21.142 2.706 -20.346 1.00 95.88 335 PRO A CA 1
ATOM 2530 C C . PRO A 1 335 ? 22.653 2.670 -20.086 1.00 95.88 335 PRO A C 1
ATOM 2532 O O . PRO A 1 335 ? 23.423 2.100 -20.861 1.00 95.88 335 PRO A O 1
ATOM 2535 N N . ARG A 1 336 ? 23.071 3.255 -18.958 1.00 96.44 336 ARG A N 1
ATOM 2536 C CA . ARG A 1 336 ? 24.465 3.276 -18.470 1.00 96.44 336 ARG A CA 1
ATOM 2537 C C . ARG A 1 336 ? 24.801 2.096 -17.561 1.00 96.44 336 ARG A C 1
ATOM 2539 O O . ARG A 1 336 ? 25.952 1.945 -17.151 1.00 96.44 336 ARG A O 1
ATOM 2546 N N . TRP A 1 337 ? 23.814 1.265 -17.240 1.00 96.25 337 TRP A N 1
ATOM 2547 C CA . TRP A 1 337 ? 23.955 0.095 -16.381 1.00 96.25 337 TRP A CA 1
ATOM 2548 C C . TRP A 1 337 ? 23.359 -1.131 -17.060 1.00 96.25 337 TRP A C 1
ATOM 2550 O O . TRP A 1 337 ? 22.379 -1.040 -17.791 1.00 96.25 337 TRP A O 1
ATOM 2560 N N . GLY A 1 338 ? 23.968 -2.287 -16.820 1.00 93.69 338 GLY A N 1
ATOM 2561 C CA . GLY A 1 338 ? 23.503 -3.578 -17.304 1.00 93.69 338 GLY A CA 1
ATOM 2562 C C . GLY A 1 338 ? 23.850 -4.674 -16.307 1.00 93.69 338 GLY A C 1
ATOM 2563 O O . GLY A 1 338 ? 24.774 -4.539 -15.505 1.00 93.69 338 GLY A O 1
ATOM 2564 N N . SER A 1 339 ? 23.133 -5.786 -16.354 1.00 92.00 339 SER A N 1
ATOM 2565 C CA . SER A 1 339 ? 23.350 -6.913 -15.447 1.00 92.00 339 SER A CA 1
ATOM 2566 C C . SER A 1 339 ? 23.349 -8.242 -16.199 1.00 92.00 339 SER A C 1
ATOM 2568 O O . SER A 1 339 ? 22.838 -8.360 -17.313 1.00 92.00 339 SER A O 1
ATOM 2570 N N . VAL A 1 340 ? 23.987 -9.250 -15.600 1.00 91.12 340 VAL A N 1
ATOM 2571 C CA . VAL A 1 340 ? 24.022 -10.627 -16.134 1.00 91.12 340 VAL A CA 1
ATOM 2572 C C . VAL A 1 340 ? 22.754 -11.394 -15.756 1.00 91.12 340 VAL A C 1
ATOM 2574 O O . VAL A 1 340 ? 22.338 -12.302 -16.466 1.00 91.12 340 VAL A O 1
ATOM 2577 N N . ALA A 1 341 ? 22.138 -11.023 -14.644 1.00 89.00 341 ALA A N 1
ATOM 2578 C CA . ALA A 1 341 ? 20.900 -11.578 -14.131 1.00 89.00 341 ALA A CA 1
ATOM 2579 C C . ALA A 1 341 ? 20.068 -10.429 -13.547 1.00 89.00 341 ALA A C 1
ATOM 2581 O O . ALA A 1 341 ? 20.643 -9.363 -13.290 1.00 89.00 341 ALA A O 1
ATOM 2582 N N . PRO A 1 342 ? 18.767 -10.628 -13.293 1.00 88.88 342 PRO A N 1
ATOM 2583 C CA . PRO A 1 342 ? 17.994 -9.667 -12.519 1.00 88.88 342 PRO A CA 1
ATOM 2584 C C . PRO A 1 342 ? 18.726 -9.269 -11.221 1.00 88.88 342 PRO A C 1
ATOM 2586 O O . PRO A 1 342 ? 19.302 -10.147 -10.555 1.00 88.88 342 PRO A O 1
ATOM 2589 N N . PRO A 1 343 ? 18.775 -7.976 -10.859 1.00 90.44 343 PRO A N 1
ATOM 2590 C CA . PRO A 1 343 ? 19.364 -7.523 -9.603 1.00 90.44 343 PRO A CA 1
ATOM 2591 C C . PRO A 1 343 ? 18.757 -8.211 -8.374 1.00 90.44 343 PRO A C 1
ATOM 2593 O O . PRO A 1 343 ? 17.555 -8.457 -8.313 1.00 90.44 343 PRO A O 1
ATOM 2596 N N . ALA A 1 344 ? 19.593 -8.536 -7.384 1.00 86.94 344 ALA A N 1
ATOM 2597 C CA . ALA A 1 344 ? 19.144 -9.201 -6.157 1.00 86.94 344 ALA A CA 1
ATOM 2598 C C . ALA A 1 344 ? 18.202 -8.317 -5.325 1.00 86.94 344 ALA A C 1
ATOM 2600 O O . ALA A 1 344 ? 17.258 -8.818 -4.726 1.00 86.94 344 ALA A O 1
ATOM 2601 N N . SER A 1 345 ? 18.416 -7.005 -5.350 1.00 84.38 345 SER A N 1
ATOM 2602 C CA . SER A 1 345 ? 17.547 -5.974 -4.773 1.00 84.38 345 SER A CA 1
ATOM 2603 C C . SER A 1 345 ? 16.103 -6.055 -5.269 1.00 84.38 345 SER A C 1
ATOM 2605 O O . SER A 1 345 ? 15.198 -5.886 -4.462 1.00 84.38 345 SER A O 1
ATOM 2607 N N . LEU A 1 346 ? 15.858 -6.395 -6.542 1.00 87.06 346 LEU A N 1
ATOM 2608 C CA . LEU A 1 346 ? 14.495 -6.621 -7.041 1.00 87.06 346 LEU A CA 1
ATOM 2609 C C . LEU A 1 346 ? 13.863 -7.857 -6.409 1.00 87.06 346 LEU A C 1
ATOM 2611 O O . LEU A 1 346 ? 12.710 -7.815 -6.007 1.00 87.06 346 LEU A O 1
ATOM 2615 N N . SER A 1 347 ? 14.622 -8.945 -6.265 1.00 85.31 347 SER A N 1
ATOM 2616 C CA . SER A 1 347 ? 14.145 -10.147 -5.571 1.00 85.31 347 SER A CA 1
ATOM 2617 C C . SER A 1 347 ? 13.865 -9.875 -4.086 1.00 85.31 347 SER A C 1
ATOM 2619 O O . SER A 1 347 ? 12.879 -10.371 -3.548 1.00 85.31 347 SER A O 1
ATOM 2621 N N . ALA A 1 348 ? 14.687 -9.042 -3.431 1.00 83.31 348 ALA A N 1
ATOM 2622 C CA . ALA A 1 348 ? 14.442 -8.583 -2.061 1.00 83.31 348 ALA A CA 1
ATOM 2623 C C . ALA A 1 348 ? 13.162 -7.749 -1.970 1.00 83.31 348 ALA A C 1
ATOM 2625 O O . ALA A 1 348 ? 12.350 -7.974 -1.077 1.00 83.31 348 ALA A O 1
ATOM 2626 N N . ALA A 1 349 ? 12.995 -6.800 -2.897 1.00 83.00 349 ALA A N 1
ATOM 2627 C CA . ALA A 1 349 ? 11.833 -5.927 -2.963 1.00 83.00 349 ALA A CA 1
ATOM 2628 C C . ALA A 1 349 ? 10.552 -6.742 -3.160 1.00 83.00 349 ALA A C 1
ATOM 2630 O O . ALA A 1 349 ? 9.602 -6.532 -2.418 1.00 83.00 349 ALA A O 1
ATOM 2631 N N . ARG A 1 350 ? 10.562 -7.749 -4.049 1.00 84.44 350 ARG A N 1
ATOM 2632 C CA . ARG A 1 350 ? 9.451 -8.706 -4.187 1.00 84.44 350 ARG A CA 1
ATOM 2633 C C . ARG A 1 350 ? 9.149 -9.417 -2.879 1.00 84.44 350 ARG A C 1
ATOM 2635 O O . ARG A 1 350 ? 7.998 -9.469 -2.480 1.00 84.44 350 ARG A O 1
ATOM 2642 N N . ALA A 1 351 ? 10.165 -9.971 -2.216 1.00 80.12 351 ALA A N 1
ATOM 2643 C CA . ALA A 1 351 ? 9.952 -10.742 -0.995 1.00 80.12 351 ALA A CA 1
ATOM 2644 C C . ALA A 1 351 ? 9.332 -9.887 0.122 1.00 80.12 351 ALA A C 1
ATOM 2646 O O . ALA A 1 351 ? 8.419 -10.350 0.796 1.00 80.12 351 ALA A O 1
ATOM 2647 N N . ARG A 1 352 ? 9.785 -8.634 0.272 1.00 77.38 352 ARG A N 1
ATOM 2648 C CA . ARG A 1 352 ? 9.213 -7.665 1.224 1.00 77.38 352 ARG A CA 1
ATOM 2649 C C . ARG A 1 352 ? 7.787 -7.277 0.848 1.00 77.38 352 ARG A C 1
ATOM 2651 O O . ARG A 1 352 ? 6.900 -7.367 1.685 1.00 77.38 352 ARG A O 1
ATOM 2658 N N . TRP A 1 353 ? 7.570 -6.942 -0.421 1.00 76.50 353 TRP A N 1
ATOM 2659 C CA . TRP A 1 353 ? 6.257 -6.567 -0.937 1.00 76.50 353 TRP A CA 1
ATOM 2660 C C . TRP A 1 353 ? 5.210 -7.663 -0.715 1.00 76.50 353 TRP A C 1
ATOM 2662 O O . TRP A 1 353 ? 4.078 -7.378 -0.356 1.00 76.50 353 TRP A O 1
ATOM 2672 N N . MET A 1 354 ? 5.584 -8.932 -0.888 1.00 73.19 354 MET A N 1
ATOM 2673 C CA . MET A 1 354 ? 4.665 -10.066 -0.732 1.00 73.19 354 MET A CA 1
ATOM 2674 C C . MET A 1 354 ? 4.189 -10.304 0.707 1.00 73.19 354 MET A C 1
ATOM 2676 O O . MET A 1 354 ? 3.160 -10.943 0.891 1.00 73.19 354 MET A O 1
ATOM 2680 N N . ILE A 1 355 ? 4.915 -9.810 1.711 1.00 63.91 355 ILE A N 1
ATOM 2681 C CA . ILE A 1 355 ? 4.455 -9.818 3.110 1.00 63.91 355 ILE A CA 1
ATOM 2682 C C . ILE A 1 355 ? 3.461 -8.695 3.364 1.00 63.91 355 ILE A C 1
ATOM 2684 O O . ILE A 1 355 ? 2.471 -8.875 4.067 1.00 63.91 355 ILE A O 1
ATOM 2688 N N . GLU A 1 356 ? 3.726 -7.530 2.783 1.00 60.00 356 GLU A N 1
ATOM 2689 C CA . GLU A 1 356 ? 2.857 -6.366 2.926 1.00 60.00 356 GLU A CA 1
ATOM 2690 C C . GLU A 1 356 ? 1.538 -6.562 2.163 1.00 60.00 356 GLU A C 1
ATOM 2692 O O . GLU A 1 356 ? 0.483 -6.158 2.641 1.00 60.00 356 GLU A O 1
ATOM 2697 N N . GLU A 1 357 ? 1.589 -7.233 1.011 1.00 60.44 357 GLU A N 1
ATOM 2698 C CA . GLU A 1 357 ? 0.474 -7.385 0.078 1.00 60.44 357 GLU A CA 1
ATOM 2699 C C . GLU A 1 357 ? 0.376 -8.842 -0.441 1.00 60.44 357 GLU A C 1
ATOM 2701 O O . GLU A 1 357 ? 0.626 -9.113 -1.624 1.00 60.44 357 GLU A O 1
ATOM 2706 N N . PRO A 1 358 ? 0.006 -9.822 0.411 1.00 51.03 358 PRO A N 1
ATOM 2707 C CA . PRO A 1 358 ? -0.007 -11.249 0.061 1.00 51.03 358 PRO A CA 1
ATOM 2708 C C . PRO A 1 358 ? -0.992 -11.598 -1.065 1.00 51.03 358 PRO A C 1
ATOM 2710 O O . PRO A 1 358 ? -0.844 -12.626 -1.727 1.00 51.03 358 PRO A O 1
ATOM 2713 N N . GLU A 1 359 ? -1.957 -10.722 -1.359 1.00 47.03 359 GLU A N 1
ATOM 2714 C CA . GLU A 1 359 ? -2.858 -10.849 -2.514 1.00 47.03 359 GLU A CA 1
ATOM 2715 C C . GLU A 1 359 ? -2.101 -10.858 -3.862 1.00 47.03 359 GLU A C 1
ATOM 2717 O O . GLU A 1 359 ? -2.606 -11.363 -4.867 1.00 47.03 359 GLU A O 1
ATOM 2722 N N . TRP A 1 360 ? -0.854 -10.367 -3.897 1.00 48.88 360 TRP A N 1
ATOM 2723 C CA . TRP A 1 360 ? -0.008 -10.332 -5.096 1.00 48.88 360 TRP A CA 1
ATOM 2724 C C . TRP A 1 360 ? 0.774 -11.625 -5.359 1.00 48.88 360 TRP A C 1
ATOM 2726 O O . TRP A 1 360 ? 1.371 -11.758 -6.434 1.00 48.88 360 TRP A O 1
ATOM 2736 N N . LEU A 1 361 ? 0.741 -12.601 -4.440 1.00 50.41 361 LEU A N 1
ATOM 2737 C CA . LEU A 1 361 ? 1.438 -13.891 -4.582 1.00 50.41 361 LEU A CA 1
ATOM 2738 C C . LEU A 1 361 ? 1.040 -14.644 -5.863 1.00 50.41 361 LEU A C 1
ATOM 2740 O O . LEU A 1 361 ? 1.826 -15.421 -6.405 1.00 50.41 361 LEU A O 1
ATOM 2744 N N . GLU A 1 362 ? -0.153 -14.378 -6.396 1.00 47.62 362 GLU A N 1
ATOM 2745 C CA . GLU A 1 362 ? -0.704 -15.078 -7.558 1.00 47.62 362 GLU A CA 1
ATOM 2746 C C . GLU A 1 362 ? -0.201 -14.573 -8.925 1.00 47.62 362 GLU A C 1
ATOM 2748 O O . GLU A 1 362 ? -0.546 -15.155 -9.955 1.00 47.62 362 GLU A O 1
ATOM 2753 N N . GLN A 1 363 ? 0.609 -13.509 -8.970 1.00 48.88 363 GLN A N 1
ATOM 2754 C CA . GLN A 1 363 ? 1.052 -12.910 -10.242 1.00 48.88 363 GLN A CA 1
ATOM 2755 C C . GLN A 1 363 ? 2.292 -13.571 -10.857 1.00 48.88 363 GLN A C 1
ATOM 2757 O O . GLN A 1 363 ? 2.558 -13.403 -12.050 1.00 48.88 363 GLN A O 1
ATOM 2762 N N . GLY A 1 364 ? 3.056 -14.314 -10.056 1.00 60.91 364 GLY A N 1
ATOM 2763 C CA . GLY A 1 364 ? 4.254 -15.016 -10.505 1.00 60.91 364 GLY A CA 1
ATOM 2764 C C . GLY A 1 364 ? 3.969 -16.399 -11.101 1.00 60.91 364 GLY A C 1
ATOM 2765 O O . GLY A 1 364 ? 2.831 -16.849 -11.235 1.00 60.91 364 GLY A O 1
ATOM 2766 N N . LEU A 1 365 ? 5.035 -17.120 -11.445 1.00 65.12 365 LEU A N 1
ATOM 2767 C CA . LEU A 1 365 ? 4.947 -18.539 -11.772 1.00 65.12 365 LEU A CA 1
ATOM 2768 C C . LEU A 1 365 ? 4.326 -19.310 -10.599 1.00 65.12 365 LEU A C 1
ATOM 2770 O O . LEU A 1 365 ? 4.712 -19.056 -9.451 1.00 65.12 365 LEU A O 1
ATOM 2774 N N . PRO A 1 366 ? 3.426 -20.282 -10.859 1.00 64.44 366 PRO A N 1
ATOM 2775 C CA . PRO A 1 366 ? 2.814 -21.064 -9.798 1.00 64.44 366 PRO A CA 1
ATOM 2776 C C . PRO A 1 366 ? 3.888 -21.703 -8.923 1.00 64.44 366 PRO A C 1
ATOM 2778 O O . PRO A 1 366 ? 4.659 -22.555 -9.378 1.00 64.44 366 PRO A O 1
ATOM 2781 N N . THR A 1 367 ? 3.926 -21.260 -7.672 1.00 63.84 367 THR A N 1
ATOM 2782 C CA . THR A 1 367 ? 4.891 -21.695 -6.673 1.00 63.84 367 THR A CA 1
ATOM 2783 C C . THR A 1 367 ? 4.122 -22.211 -5.471 1.00 63.84 367 THR A C 1
ATOM 2785 O O . THR A 1 367 ? 3.123 -21.629 -5.061 1.00 63.84 367 THR A O 1
ATOM 2788 N N . LYS A 1 368 ? 4.556 -23.344 -4.931 1.00 62.88 368 LYS A N 1
ATOM 2789 C CA . LYS A 1 368 ? 4.086 -23.877 -3.655 1.00 62.88 368 LYS A CA 1
ATOM 2790 C C . LYS A 1 368 ? 5.281 -24.030 -2.745 1.00 62.88 368 LYS A C 1
ATOM 2792 O O . LYS A 1 368 ? 6.349 -24.422 -3.211 1.00 62.88 368 LYS A O 1
ATOM 2797 N N . SER A 1 369 ? 5.097 -23.782 -1.464 1.00 65.56 369 SER A N 1
ATOM 2798 C CA . SER A 1 369 ? 6.146 -24.016 -0.486 1.00 65.56 369 SER A CA 1
ATOM 2799 C C . SER A 1 369 ? 5.580 -24.503 0.819 1.00 65.56 369 SER A C 1
ATOM 2801 O O . SER A 1 369 ? 4.539 -24.029 1.262 1.00 65.56 369 SER A O 1
ATOM 2803 N N . VAL A 1 370 ? 6.310 -25.430 1.423 1.00 59.75 370 VAL A N 1
ATOM 2804 C CA . VAL A 1 370 ? 6.017 -25.984 2.727 1.00 59.75 370 VAL A CA 1
ATOM 2805 C C . VAL A 1 370 ? 7.281 -25.943 3.579 1.00 59.75 370 VAL A C 1
ATOM 2807 O O . VAL A 1 370 ? 8.354 -26.327 3.120 1.00 59.75 370 VAL A O 1
ATOM 2810 N N . LEU A 1 371 ? 7.167 -25.508 4.828 1.00 64.25 371 LEU A N 1
ATOM 2811 C CA . LEU A 1 371 ? 8.192 -25.706 5.848 1.00 64.25 371 LEU A CA 1
ATOM 2812 C C . LEU A 1 371 ? 7.828 -26.948 6.662 1.00 64.25 371 LEU A C 1
ATOM 2814 O O . LEU A 1 371 ? 6.768 -27.024 7.280 1.00 64.25 371 LEU A O 1
ATOM 2818 N N . LEU A 1 372 ? 8.708 -27.939 6.644 1.00 61.38 372 LEU A N 1
ATOM 2819 C CA . LEU A 1 372 ? 8.582 -29.164 7.422 1.00 61.38 372 LEU A CA 1
ATOM 2820 C C . LEU A 1 372 ? 9.420 -29.019 8.685 1.00 61.38 372 LEU A C 1
ATOM 2822 O O . LEU A 1 372 ? 10.633 -28.863 8.588 1.00 61.38 372 LEU A O 1
ATOM 2826 N N . LEU A 1 373 ? 8.805 -29.075 9.863 1.00 62.78 373 LEU A N 1
ATOM 2827 C CA . LEU A 1 373 ? 9.563 -29.042 11.112 1.00 62.78 373 LEU A CA 1
ATOM 2828 C C . LEU A 1 373 ? 10.366 -30.338 11.265 1.00 62.78 373 LEU A C 1
ATOM 2830 O O . LEU A 1 373 ? 9.806 -31.431 11.169 1.00 62.78 373 LEU A O 1
ATOM 2834 N N . ASP A 1 374 ? 11.671 -30.224 11.517 1.00 65.69 374 ASP A N 1
ATOM 2835 C CA . ASP A 1 374 ? 12.516 -31.406 11.709 1.00 65.69 374 ASP A CA 1
ATOM 2836 C C . ASP A 1 374 ? 12.240 -32.058 13.080 1.00 65.69 374 ASP A C 1
ATOM 2838 O O . ASP A 1 374 ? 12.389 -33.275 13.228 1.00 65.69 374 ASP A O 1
ATOM 2842 N N . GLN A 1 375 ? 11.829 -31.255 14.077 1.00 62.44 375 GLN A N 1
ATOM 2843 C CA . GLN A 1 375 ? 11.390 -31.666 15.420 1.00 62.44 375 GLN A CA 1
ATOM 2844 C C . GLN A 1 375 ? 10.339 -30.693 15.985 1.00 62.44 375 GLN A C 1
ATOM 2846 O O . GLN A 1 375 ? 10.324 -29.518 15.621 1.00 62.44 375 GLN A O 1
ATOM 2851 N N . GLU A 1 376 ? 9.486 -31.164 16.903 1.00 56.69 376 GLU A N 1
ATOM 2852 C CA . GLU A 1 376 ? 8.591 -30.282 17.667 1.00 56.69 376 GLU A CA 1
ATOM 2853 C C . GLU A 1 376 ? 9.405 -29.374 18.612 1.00 56.69 376 GLU A C 1
ATOM 2855 O O . GLU A 1 376 ? 10.300 -29.869 19.309 1.00 56.69 376 GLU A O 1
ATOM 2860 N N . PRO A 1 377 ? 9.113 -28.061 18.669 1.00 53.44 377 PRO A N 1
ATOM 2861 C CA . PRO A 1 377 ? 9.850 -27.137 19.521 1.00 53.44 377 PRO A CA 1
ATOM 2862 C C . PRO A 1 377 ? 9.642 -27.466 21.003 1.00 53.44 377 PRO A C 1
ATOM 2864 O O . PRO A 1 377 ? 8.517 -27.618 21.480 1.00 53.44 377 PRO A O 1
ATOM 2867 N N . SER A 1 378 ? 10.739 -27.543 21.761 1.00 48.72 378 SER A N 1
ATOM 2868 C CA . SER A 1 378 ? 10.689 -27.861 23.194 1.00 48.72 378 SER A CA 1
ATOM 2869 C C . SER A 1 378 ? 10.285 -26.659 24.067 1.00 48.72 378 SER A C 1
ATOM 2871 O O . SER A 1 378 ? 9.836 -26.829 25.204 1.00 48.72 378 SER A O 1
ATOM 2873 N N . SER A 1 379 ? 10.422 -25.436 23.534 1.00 49.50 379 SER A N 1
ATOM 2874 C CA . SER A 1 379 ? 9.986 -24.174 24.142 1.00 49.50 379 SER A CA 1
ATOM 2875 C C . SER A 1 379 ? 9.819 -23.071 23.086 1.00 49.50 379 SER A C 1
ATOM 2877 O O . SER A 1 379 ? 10.437 -23.130 22.027 1.00 49.50 379 SER A O 1
ATOM 2879 N N . ALA A 1 380 ? 9.052 -22.023 23.402 1.00 47.75 380 ALA A N 1
ATOM 2880 C CA . ALA A 1 380 ? 8.805 -20.878 22.514 1.00 47.75 380 ALA A CA 1
ATOM 2881 C C . ALA A 1 380 ? 10.026 -19.958 22.278 1.00 47.75 380 ALA A C 1
ATOM 2883 O O . ALA A 1 380 ? 9.894 -18.942 21.612 1.00 47.75 380 ALA A O 1
ATOM 2884 N N . ALA A 1 381 ? 11.194 -20.256 22.859 1.00 46.38 381 ALA A N 1
ATOM 2885 C CA . ALA A 1 381 ? 12.400 -19.426 22.758 1.00 46.38 381 ALA A CA 1
ATOM 2886 C C . ALA A 1 381 ? 13.557 -20.116 22.010 1.00 46.38 381 ALA A C 1
ATOM 2888 O O . ALA A 1 381 ? 14.649 -19.556 21.922 1.00 46.38 381 ALA A O 1
ATOM 2889 N N . GLU A 1 382 ? 13.354 -21.339 21.515 1.00 54.94 382 GLU A N 1
ATOM 2890 C CA . GLU A 1 382 ? 14.388 -22.128 20.840 1.00 54.94 382 GLU A CA 1
ATOM 2891 C C . GLU A 1 382 ? 14.267 -21.985 19.316 1.00 54.94 382 GLU A C 1
ATOM 2893 O O . GLU A 1 382 ? 13.165 -22.046 18.777 1.00 54.94 382 GLU A O 1
ATOM 2898 N N . ALA A 1 383 ? 15.393 -21.785 18.619 1.00 57.44 383 ALA A N 1
ATOM 2899 C CA . ALA A 1 383 ? 15.411 -21.725 17.158 1.00 57.44 383 ALA A CA 1
ATOM 2900 C C . ALA A 1 383 ? 14.910 -23.051 16.569 1.00 57.44 383 ALA A C 1
ATOM 2902 O O . ALA A 1 383 ? 15.357 -24.130 16.964 1.00 57.44 383 ALA A O 1
ATOM 2903 N N . ILE A 1 384 ? 13.982 -22.965 15.620 1.00 64.56 384 ILE A N 1
ATOM 2904 C CA . ILE A 1 384 ? 13.319 -24.136 15.054 1.00 64.56 384 ILE A CA 1
ATOM 2905 C C . ILE A 1 384 ? 14.115 -24.594 13.837 1.00 64.56 384 ILE A C 1
ATOM 2907 O O . ILE A 1 384 ? 14.322 -23.828 12.899 1.00 64.56 384 ILE A O 1
ATOM 2911 N N . THR A 1 385 ? 14.571 -25.846 13.829 1.00 67.62 385 THR A N 1
ATOM 2912 C CA . THR A 1 385 ? 15.142 -26.434 12.611 1.00 67.62 385 THR A CA 1
ATOM 2913 C C . THR A 1 385 ? 14.009 -26.941 11.727 1.00 67.62 385 THR A C 1
ATOM 2915 O O . THR A 1 385 ? 13.177 -27.740 12.166 1.00 67.62 385 THR A O 1
ATOM 2918 N N . ALA A 1 386 ? 13.962 -26.459 10.490 1.00 63.12 386 ALA A N 1
ATOM 2919 C CA . ALA A 1 386 ? 12.955 -26.845 9.518 1.00 63.12 386 ALA A CA 1
ATOM 2920 C C . ALA A 1 386 ? 13.582 -27.108 8.152 1.00 63.12 386 ALA A C 1
ATOM 2922 O O . ALA A 1 386 ? 14.592 -26.515 7.771 1.00 63.12 386 ALA A O 1
ATOM 2923 N N . THR A 1 387 ? 12.930 -27.959 7.378 1.00 68.38 387 THR A N 1
ATOM 2924 C CA . THR A 1 387 ? 13.242 -28.189 5.980 1.00 68.38 387 THR A CA 1
ATOM 2925 C C . THR A 1 387 ? 12.230 -27.464 5.094 1.00 68.38 387 THR A C 1
ATOM 2927 O O . THR A 1 387 ? 11.056 -27.821 5.066 1.00 68.38 387 THR A O 1
ATOM 2930 N N . LEU A 1 388 ? 12.685 -26.469 4.334 1.00 68.19 388 LEU A N 1
ATOM 2931 C CA . LEU A 1 388 ? 11.901 -25.829 3.279 1.00 68.19 388 LEU A CA 1
ATOM 2932 C C . LEU A 1 388 ? 11.823 -26.749 2.070 1.00 68.19 388 LEU A C 1
ATOM 2934 O O . LEU A 1 388 ? 12.854 -27.068 1.481 1.00 68.19 388 LEU A O 1
ATOM 2938 N N . GLU A 1 389 ? 10.611 -27.123 1.686 1.00 68.19 389 GLU A N 1
ATOM 2939 C CA . GLU A 1 389 ? 10.291 -27.752 0.413 1.00 68.19 389 GLU A CA 1
ATOM 2940 C C . GLU A 1 389 ? 9.537 -26.753 -0.463 1.00 68.19 389 GLU A C 1
ATOM 2942 O O . GLU A 1 389 ? 8.470 -26.280 -0.091 1.00 68.19 389 GLU A O 1
ATOM 2947 N N . ALA A 1 390 ? 10.073 -26.424 -1.635 1.00 63.09 390 ALA A N 1
ATOM 2948 C CA . ALA A 1 390 ? 9.412 -25.532 -2.580 1.00 63.09 390 ALA A CA 1
ATOM 2949 C C . ALA A 1 390 ? 9.296 -26.174 -3.962 1.00 63.09 390 ALA A C 1
ATOM 2951 O O . ALA A 1 390 ? 10.185 -26.895 -4.411 1.00 63.09 390 ALA A O 1
ATOM 2952 N N . LEU A 1 391 ? 8.185 -25.906 -4.636 1.00 65.25 391 LEU A N 1
ATOM 2953 C CA . LEU A 1 391 ? 7.861 -26.390 -5.966 1.00 65.25 391 LEU A CA 1
ATOM 2954 C C . LEU A 1 391 ? 7.497 -25.207 -6.853 1.00 65.25 391 LEU A C 1
ATOM 2956 O O . LEU A 1 391 ? 6.541 -24.503 -6.550 1.00 65.25 391 LEU A O 1
ATOM 2960 N N . MET A 1 392 ? 8.190 -25.037 -7.975 1.00 69.50 392 MET A N 1
ATOM 2961 C CA . MET A 1 392 ? 7.816 -24.061 -9.002 1.00 69.50 392 MET A CA 1
ATOM 2962 C C . MET A 1 392 ? 7.469 -24.757 -10.312 1.00 69.50 392 MET A C 1
ATOM 2964 O O . MET A 1 392 ? 8.230 -25.605 -10.784 1.00 69.50 392 MET A O 1
ATOM 2968 N N . LEU A 1 393 ? 6.351 -24.370 -10.926 1.00 67.69 393 LEU A N 1
ATOM 2969 C CA . LEU A 1 393 ? 6.005 -24.792 -12.281 1.00 67.69 393 LEU A CA 1
ATOM 2970 C C . LEU A 1 393 ? 6.737 -23.928 -13.311 1.00 67.69 393 LEU A C 1
ATOM 2972 O O . LEU A 1 393 ? 6.645 -22.701 -13.295 1.00 67.69 393 LEU A O 1
ATOM 2976 N N . LEU A 1 394 ? 7.457 -24.579 -14.225 1.00 65.69 394 LEU A N 1
ATOM 2977 C CA . LEU A 1 394 ? 8.345 -23.916 -15.179 1.00 65.69 394 LEU A CA 1
ATOM 2978 C C . LEU A 1 394 ? 7.796 -24.044 -16.606 1.00 65.69 394 LEU A C 1
ATOM 2980 O O . LEU A 1 394 ? 7.823 -25.137 -17.177 1.00 65.69 394 LEU A O 1
ATOM 2984 N N . PRO A 1 395 ? 7.328 -22.949 -17.231 1.00 57.22 395 PRO A N 1
ATOM 2985 C CA . PRO A 1 395 ? 6.818 -23.012 -18.592 1.00 57.22 395 PRO A CA 1
ATOM 2986 C C . PRO A 1 395 ? 7.949 -23.311 -19.585 1.00 57.22 395 PRO A C 1
ATOM 2988 O O . PRO A 1 395 ? 8.969 -22.621 -19.626 1.00 57.22 395 PRO A O 1
ATOM 2991 N N . GLY A 1 396 ? 7.752 -24.333 -20.423 1.00 56.09 396 GLY A N 1
ATOM 2992 C CA . GLY A 1 396 ? 8.624 -24.621 -21.566 1.00 56.09 396 GLY A CA 1
ATOM 2993 C C . GLY A 1 396 ? 10.009 -25.186 -21.226 1.00 56.09 396 GLY A C 1
ATOM 2994 O O . GLY A 1 396 ? 10.930 -25.002 -22.021 1.00 56.09 396 GLY A O 1
ATOM 2995 N N . GLY A 1 397 ? 10.178 -25.864 -20.084 1.00 51.31 397 GLY A N 1
ATOM 2996 C CA . GLY A 1 397 ? 11.437 -26.542 -19.749 1.00 51.31 397 GLY A CA 1
ATOM 2997 C C . GLY A 1 397 ? 12.565 -25.614 -19.306 1.00 51.31 397 GLY A C 1
ATOM 2998 O O . GLY A 1 397 ? 13.729 -25.893 -19.593 1.00 51.31 397 GLY A O 1
ATOM 2999 N N . ALA A 1 398 ? 12.241 -24.503 -18.633 1.00 54.75 398 ALA A N 1
ATOM 3000 C CA . ALA A 1 398 ? 13.243 -23.619 -18.040 1.00 54.75 398 ALA A CA 1
ATOM 3001 C C . ALA A 1 398 ? 14.219 -24.428 -17.156 1.00 54.75 398 ALA A C 1
ATOM 3003 O O . ALA A 1 398 ? 13.803 -25.177 -16.281 1.00 54.75 398 ALA A O 1
ATOM 3004 N N . SER A 1 399 ? 15.525 -24.308 -17.401 1.00 58.16 399 SER A N 1
ATOM 3005 C CA . SER A 1 399 ? 16.562 -25.103 -16.718 1.00 58.16 399 SER A CA 1
ATOM 3006 C C . SER A 1 399 ? 17.742 -24.237 -16.241 1.00 58.16 399 SER A C 1
ATOM 3008 O O . SER A 1 399 ? 18.899 -24.666 -16.251 1.00 58.16 399 SER A O 1
ATOM 3010 N N . GLY A 1 400 ? 17.478 -22.963 -15.930 1.00 66.31 400 GLY A N 1
ATOM 3011 C CA . GLY A 1 400 ? 18.483 -21.993 -15.485 1.00 66.31 400 GLY A CA 1
ATOM 3012 C C . GLY A 1 400 ? 18.848 -22.132 -14.001 1.00 66.31 400 GLY A C 1
ATOM 3013 O O . GLY A 1 400 ? 18.133 -22.798 -13.261 1.00 66.31 400 GLY A O 1
ATOM 3014 N N . PRO A 1 401 ? 19.963 -21.534 -13.534 1.00 80.81 401 PRO A N 1
ATOM 3015 C CA . PRO A 1 401 ? 20.163 -21.346 -12.101 1.00 80.81 401 PRO A CA 1
ATOM 3016 C C . PRO A 1 401 ? 19.076 -20.415 -11.547 1.00 80.81 401 PRO A C 1
ATOM 3018 O O . PRO A 1 401 ? 18.760 -19.397 -12.165 1.00 80.81 401 PRO A O 1
ATOM 3021 N N . PHE A 1 402 ? 18.544 -20.757 -10.380 1.00 84.00 402 PHE A N 1
ATOM 3022 C CA . PHE A 1 402 ? 17.500 -20.006 -9.695 1.00 84.00 402 PHE A CA 1
ATOM 3023 C C . PHE A 1 402 ? 18.085 -19.243 -8.510 1.00 84.00 402 PHE A C 1
ATOM 3025 O O . PHE A 1 402 ? 18.967 -19.749 -7.817 1.00 84.00 402 PHE A O 1
ATOM 3032 N N . ARG A 1 403 ? 17.584 -18.037 -8.257 1.00 87.50 403 ARG A N 1
ATOM 3033 C CA . ARG A 1 403 ? 17.752 -17.343 -6.981 1.00 87.50 403 ARG A CA 1
ATOM 3034 C C . ARG A 1 403 ? 16.564 -17.661 -6.099 1.00 87.50 403 ARG A C 1
ATOM 3036 O O . ARG A 1 403 ? 15.431 -17.619 -6.562 1.00 87.50 403 ARG A O 1
ATOM 3043 N N . ILE A 1 404 ? 16.845 -17.948 -4.840 1.00 85.56 404 ILE A N 1
ATOM 3044 C CA . ILE A 1 404 ? 15.837 -18.152 -3.810 1.00 85.56 404 ILE A CA 1
ATOM 3045 C C . ILE A 1 404 ? 16.024 -17.031 -2.803 1.00 85.56 404 ILE A C 1
ATOM 3047 O O . ILE A 1 404 ? 17.128 -16.830 -2.293 1.00 85.56 404 ILE A O 1
ATOM 3051 N N . SER A 1 405 ? 14.966 -16.273 -2.562 1.00 85.94 405 SER A N 1
ATOM 3052 C CA . SER A 1 405 ? 14.896 -15.256 -1.523 1.00 85.94 405 SER A CA 1
ATOM 3053 C C . SER A 1 405 ? 13.862 -15.712 -0.509 1.00 85.94 405 SER A C 1
ATOM 3055 O O . SER A 1 405 ? 12.683 -15.797 -0.830 1.00 85.94 405 SER A O 1
ATOM 3057 N N . LEU A 1 406 ? 14.321 -16.049 0.688 1.00 82.44 406 LEU A N 1
ATOM 3058 C CA . LEU A 1 406 ? 13.475 -16.395 1.816 1.00 82.44 406 LEU A CA 1
ATOM 3059 C C . LEU A 1 406 ? 13.404 -15.180 2.728 1.00 82.44 406 LEU A C 1
ATOM 3061 O O . LEU A 1 406 ? 14.435 -14.729 3.224 1.00 82.44 406 LEU A O 1
ATOM 3065 N N . LEU A 1 407 ? 12.205 -14.665 2.939 1.00 79.69 407 LEU A N 1
ATOM 3066 C CA . LEU A 1 407 ? 11.940 -13.666 3.954 1.00 79.69 407 LEU A CA 1
ATOM 3067 C C . LEU A 1 407 ? 11.288 -14.356 5.149 1.00 79.69 407 LEU A C 1
ATOM 3069 O O . LEU A 1 407 ? 10.286 -15.048 4.981 1.00 79.69 407 LEU A O 1
ATOM 3073 N N . LEU A 1 408 ? 11.861 -14.154 6.334 1.00 73.88 408 LEU A N 1
ATOM 3074 C CA . LEU A 1 408 ? 11.260 -14.527 7.613 1.00 73.88 408 LEU A CA 1
ATOM 3075 C C . LEU A 1 408 ? 10.904 -13.245 8.369 1.00 73.88 408 LEU A C 1
ATOM 3077 O O . LEU A 1 408 ? 11.793 -12.426 8.626 1.00 73.88 408 LEU A O 1
ATOM 3081 N N . ALA A 1 409 ? 9.624 -13.065 8.684 1.00 63.25 409 ALA A N 1
ATOM 3082 C CA . ALA A 1 409 ? 9.123 -11.952 9.481 1.00 63.25 409 ALA A CA 1
ATOM 3083 C C . ALA A 1 409 ? 8.541 -12.490 10.788 1.00 63.25 409 ALA A C 1
ATOM 3085 O O . ALA A 1 409 ? 7.806 -13.477 10.785 1.00 63.25 409 ALA A O 1
ATOM 3086 N N . GLY A 1 410 ? 8.902 -11.858 11.902 1.00 56.06 410 GLY A N 1
ATOM 3087 C CA . GLY A 1 410 ? 8.426 -12.221 13.232 1.00 56.06 410 GLY A CA 1
ATOM 3088 C C . GLY A 1 410 ? 7.662 -11.104 13.927 1.00 56.06 410 GLY A C 1
ATOM 3089 O O . GLY A 1 410 ? 7.547 -10.003 13.398 1.00 56.06 410 GLY A O 1
ATOM 3090 N N . LEU A 1 411 ? 7.186 -11.376 15.145 1.00 44.84 411 LEU A N 1
ATOM 3091 C CA . LEU A 1 411 ? 6.540 -10.381 16.023 1.00 44.84 411 LEU A CA 1
ATOM 3092 C C . LEU A 1 411 ? 7.462 -9.209 16.416 1.00 44.84 411 LEU A C 1
ATOM 3094 O O . LEU A 1 411 ? 6.986 -8.229 16.980 1.00 44.84 411 LEU A O 1
ATOM 3098 N N . ALA A 1 412 ? 8.773 -9.338 16.194 1.00 43.28 412 ALA A N 1
ATOM 3099 C CA . ALA A 1 412 ? 9.770 -8.285 16.392 1.00 43.28 412 ALA A CA 1
ATOM 3100 C C . ALA A 1 412 ? 10.144 -7.537 15.089 1.00 43.28 412 ALA A C 1
ATOM 3102 O O . ALA A 1 412 ? 11.206 -6.915 15.061 1.00 43.28 412 ALA A O 1
ATOM 3103 N N . GLY A 1 413 ? 9.349 -7.732 14.023 1.00 44.03 413 GLY A N 1
ATOM 3104 C CA . GLY A 1 413 ? 9.263 -7.005 12.742 1.00 44.03 413 GLY A CA 1
ATOM 3105 C C . GLY A 1 413 ? 10.508 -6.746 11.899 1.00 44.03 413 GLY A C 1
ATOM 3106 O O . GLY A 1 413 ? 10.378 -6.266 10.769 1.00 44.03 413 GLY A O 1
ATOM 3107 N N . GLU A 1 414 ? 11.707 -7.150 12.318 1.00 49.78 414 GLU A N 1
ATOM 3108 C CA . GLU A 1 414 ? 12.855 -7.203 11.412 1.00 49.78 414 GLU A CA 1
ATOM 3109 C C . GLU A 1 414 ? 12.722 -8.385 10.438 1.00 49.78 414 GLU A C 1
ATOM 3111 O O . GLU A 1 414 ? 13.221 -9.490 10.650 1.00 49.78 414 GLU A O 1
ATOM 3116 N N . ALA A 1 415 ? 12.055 -8.123 9.314 1.00 57.78 415 ALA A N 1
ATOM 3117 C CA . ALA A 1 415 ? 12.028 -8.993 8.149 1.00 57.78 415 ALA A CA 1
ATOM 3118 C C . ALA A 1 415 ? 13.453 -9.237 7.618 1.00 57.78 415 ALA A C 1
ATOM 3120 O O . ALA A 1 415 ? 14.059 -8.378 6.963 1.00 57.78 415 ALA A O 1
ATOM 3121 N N . THR A 1 416 ? 13.994 -10.433 7.849 1.00 66.06 416 THR A N 1
ATOM 3122 C CA . THR A 1 416 ? 15.305 -10.815 7.310 1.00 66.06 416 THR A CA 1
ATOM 3123 C C . THR A 1 416 ? 15.133 -11.531 5.978 1.00 66.06 416 THR A C 1
ATOM 3125 O O . THR A 1 416 ? 14.454 -12.550 5.884 1.00 66.06 416 THR A O 1
ATOM 3128 N N . VAL A 1 417 ? 15.755 -10.995 4.921 1.00 67.81 417 VAL A N 1
ATOM 3129 C CA . VAL A 1 417 ? 15.778 -11.638 3.599 1.00 67.81 417 VAL A CA 1
ATOM 3130 C C . VAL A 1 417 ? 17.080 -12.420 3.452 1.00 67.81 417 VAL A C 1
ATOM 3132 O O . VAL A 1 417 ? 18.143 -11.849 3.202 1.00 67.81 417 VAL A O 1
ATOM 3135 N N . ALA A 1 418 ? 17.002 -13.739 3.580 1.00 77.75 418 ALA A N 1
ATOM 3136 C CA . ALA A 1 418 ? 18.084 -14.647 3.235 1.00 77.75 418 ALA A CA 1
ATOM 3137 C C . ALA A 1 418 ? 18.045 -14.953 1.733 1.00 77.75 418 ALA A C 1
ATOM 3139 O O . ALA A 1 418 ? 16.995 -15.258 1.171 1.00 77.75 418 ALA A O 1
ATOM 3140 N N . MET A 1 419 ? 19.199 -14.895 1.066 1.00 79.81 419 MET A N 1
ATOM 3141 C CA . MET A 1 419 ? 19.295 -15.187 -0.363 1.00 79.81 419 MET A CA 1
ATOM 3142 C C . MET A 1 419 ? 20.328 -16.252 -0.666 1.00 79.81 419 MET A C 1
ATOM 3144 O O . MET A 1 419 ? 21.427 -16.251 -0.114 1.00 79.81 419 MET A O 1
ATOM 3148 N N . GLU A 1 420 ? 20.004 -17.105 -1.628 1.00 80.69 420 GLU A N 1
ATOM 3149 C CA . GLU A 1 420 ? 20.943 -18.068 -2.183 1.00 80.69 420 GLU A CA 1
ATOM 3150 C C . GLU A 1 420 ? 20.677 -18.342 -3.663 1.00 80.69 420 GLU A C 1
ATOM 3152 O O . GLU A 1 420 ? 19.694 -17.888 -4.249 1.00 80.69 420 GLU A O 1
ATOM 3157 N N . THR A 1 421 ? 21.595 -19.075 -4.288 1.00 80.75 421 THR A N 1
ATOM 3158 C CA . THR A 1 421 ? 21.449 -19.555 -5.663 1.00 80.75 421 THR A CA 1
ATOM 3159 C C . THR A 1 421 ? 21.435 -21.073 -5.659 1.00 80.75 421 THR A C 1
ATOM 3161 O O . THR A 1 421 ? 22.307 -21.690 -5.052 1.00 80.75 421 THR A O 1
ATOM 3164 N N . ALA A 1 422 ? 20.495 -21.662 -6.387 1.00 76.38 422 ALA A N 1
ATOM 3165 C CA . ALA A 1 422 ? 20.372 -23.099 -6.572 1.00 76.38 422 ALA A CA 1
ATOM 3166 C C . ALA A 1 422 ? 20.378 -23.456 -8.064 1.00 76.38 422 ALA A C 1
ATOM 3168 O O . ALA A 1 422 ? 20.109 -22.620 -8.931 1.00 76.38 422 ALA A O 1
ATOM 3169 N N . GLN A 1 423 ? 20.692 -24.711 -8.381 1.00 73.25 423 GLN A N 1
ATOM 3170 C CA . GLN A 1 423 ? 20.495 -25.260 -9.720 1.00 73.25 423 GLN A CA 1
ATOM 3171 C C . GLN A 1 423 ? 19.513 -26.428 -9.680 1.00 73.25 423 GLN A C 1
ATOM 3173 O O . GLN A 1 423 ? 19.533 -27.202 -8.721 1.00 73.25 423 GLN A O 1
ATOM 3178 N N . PRO A 1 424 ? 18.680 -26.596 -10.720 1.00 63.53 424 PRO A N 1
ATOM 3179 C CA . PRO A 1 424 ? 17.948 -27.837 -10.895 1.00 63.53 424 PRO A CA 1
ATOM 3180 C C . PRO A 1 424 ? 18.940 -29.001 -11.000 1.00 63.53 424 PRO A C 1
ATOM 3182 O O . PRO A 1 424 ? 19.847 -28.972 -11.830 1.00 63.53 424 PRO A O 1
ATOM 3185 N N . GLY A 1 425 ? 18.787 -30.009 -10.133 1.00 57.00 425 GLY A N 1
ATOM 3186 C CA . GLY A 1 425 ? 19.449 -31.306 -10.308 1.00 57.00 425 GLY A CA 1
ATOM 3187 C C . GLY A 1 425 ? 18.898 -32.047 -11.533 1.00 57.00 425 GLY A C 1
ATOM 3188 O O . GLY A 1 425 ? 18.032 -31.523 -12.235 1.00 57.00 425 GLY A O 1
ATOM 3189 N N . ASP A 1 426 ? 19.349 -33.283 -11.771 1.00 43.34 426 ASP A N 1
ATOM 3190 C CA . ASP A 1 426 ? 18.809 -34.176 -12.814 1.00 43.34 426 ASP A CA 1
ATOM 3191 C C . ASP A 1 426 ? 17.362 -34.620 -12.476 1.00 43.34 426 ASP A C 1
ATOM 3193 O O . ASP A 1 426 ? 17.088 -35.791 -12.213 1.00 43.34 426 ASP A O 1
ATOM 3197 N N . LEU A 1 427 ? 16.408 -33.687 -12.426 1.00 45.06 427 LEU A N 1
ATOM 3198 C CA . LEU A 1 427 ? 14.982 -33.981 -12.304 1.00 45.06 427 LEU A CA 1
ATOM 3199 C C . LEU A 1 427 ? 14.417 -34.242 -13.705 1.00 45.06 427 LEU A C 1
ATOM 3201 O O . LEU A 1 427 ? 14.423 -33.385 -14.584 1.00 45.06 427 LEU A O 1
ATOM 3205 N N . SER A 1 428 ? 13.926 -35.462 -13.910 1.00 36.62 428 SER A N 1
ATOM 3206 C CA . SER A 1 428 ? 13.471 -36.012 -15.193 1.00 36.62 428 SER A CA 1
ATOM 3207 C C . SER A 1 428 ? 12.124 -35.478 -15.709 1.00 36.62 428 SER A C 1
ATOM 3209 O O . SER A 1 428 ? 11.595 -36.026 -16.675 1.00 36.62 428 SER A O 1
ATOM 3211 N N . SER A 1 429 ? 11.538 -34.449 -15.093 1.00 48.06 429 SER A N 1
ATOM 3212 C CA . SER A 1 429 ? 10.268 -33.857 -15.538 1.00 48.06 429 SER A CA 1
ATOM 3213 C C . SER A 1 429 ? 10.465 -32.391 -15.909 1.00 48.06 429 SER A C 1
ATOM 3215 O O . SER A 1 429 ? 10.660 -31.549 -15.040 1.00 48.06 429 SER A O 1
ATOM 3217 N N . ALA A 1 430 ? 10.377 -32.086 -17.203 1.00 53.41 430 ALA A N 1
ATOM 3218 C CA . ALA A 1 430 ? 10.627 -30.769 -17.795 1.00 53.41 430 ALA A CA 1
ATOM 3219 C C . ALA A 1 430 ? 9.624 -29.655 -17.398 1.00 53.41 430 ALA A C 1
ATOM 3221 O O . ALA A 1 430 ? 9.612 -28.605 -18.031 1.00 53.41 430 ALA A O 1
ATOM 3222 N N . GLU A 1 431 ? 8.770 -29.868 -16.394 1.00 57.69 431 GLU A N 1
ATOM 3223 C CA . GLU A 1 431 ? 7.619 -28.998 -16.098 1.00 57.69 431 GLU A CA 1
ATOM 3224 C C . GLU A 1 431 ? 7.591 -28.464 -14.655 1.00 57.69 431 GLU A C 1
ATOM 3226 O O . GLU A 1 431 ? 6.843 -27.528 -14.375 1.00 57.69 431 GLU A O 1
ATOM 3231 N N . ALA A 1 432 ? 8.412 -28.999 -13.740 1.00 60.81 432 ALA A N 1
ATOM 3232 C CA . ALA A 1 432 ? 8.409 -28.575 -12.339 1.00 60.81 432 ALA A CA 1
ATOM 3233 C C . ALA A 1 432 ? 9.784 -28.719 -11.666 1.00 60.81 432 ALA A C 1
ATOM 3235 O O . ALA A 1 432 ? 10.481 -29.717 -11.869 1.00 60.81 432 ALA A O 1
ATOM 3236 N N . TRP A 1 433 ? 10.159 -27.737 -10.841 1.00 65.81 433 TRP A N 1
ATOM 3237 C CA . TRP A 1 433 ? 11.396 -27.738 -10.058 1.00 65.81 433 TRP A CA 1
ATOM 3238 C C . TRP A 1 433 ? 11.107 -27.879 -8.568 1.00 65.81 433 TRP A C 1
ATOM 3240 O O . TRP A 1 433 ? 10.361 -27.077 -8.013 1.00 65.81 433 TRP A O 1
ATOM 3250 N N . HIS A 1 434 ? 11.719 -28.886 -7.941 1.00 69.44 434 HIS A N 1
ATOM 3251 C CA . HIS A 1 434 ? 11.636 -29.140 -6.506 1.00 69.44 434 HIS A CA 1
ATOM 3252 C C . HIS A 1 434 ? 12.924 -28.688 -5.815 1.00 69.44 434 HIS A C 1
ATOM 3254 O O . HIS A 1 434 ? 14.017 -29.135 -6.173 1.00 69.44 434 HIS A O 1
ATOM 3260 N N . TYR A 1 435 ? 12.777 -27.840 -4.805 1.00 72.50 435 TYR A N 1
ATOM 3261 C CA . TYR A 1 435 ? 13.840 -27.354 -3.943 1.00 72.50 435 TYR A CA 1
ATOM 3262 C C . TYR A 1 435 ? 13.650 -27.875 -2.525 1.00 72.50 435 TYR A C 1
ATOM 3264 O O . TYR A 1 435 ? 12.530 -27.859 -2.019 1.00 72.50 435 TYR A O 1
ATOM 3272 N N . ARG A 1 436 ? 14.733 -28.323 -1.885 1.00 74.25 436 ARG A N 1
ATOM 3273 C CA . ARG A 1 436 ? 14.715 -28.777 -0.495 1.00 74.25 436 ARG A CA 1
ATOM 3274 C C . ARG A 1 436 ? 15.932 -28.247 0.251 1.00 74.25 436 ARG A C 1
ATOM 3276 O O . ARG A 1 436 ? 17.048 -28.505 -0.188 1.00 74.25 436 ARG A O 1
ATOM 3283 N N . ARG A 1 437 ? 15.734 -27.561 1.380 1.00 74.81 437 ARG A N 1
ATOM 3284 C CA . ARG A 1 437 ? 16.839 -27.025 2.192 1.00 74.81 437 ARG A CA 1
ATOM 3285 C C . ARG A 1 437 ? 16.538 -27.031 3.693 1.00 74.81 437 ARG A C 1
ATOM 3287 O O . ARG A 1 437 ? 15.484 -26.533 4.074 1.00 74.81 437 ARG A O 1
ATOM 3294 N N . PRO A 1 438 ? 17.477 -27.483 4.545 1.00 73.88 438 PRO A N 1
ATOM 3295 C CA . PRO A 1 438 ? 17.406 -27.241 5.981 1.00 73.88 438 PRO A CA 1
ATOM 3296 C C . PRO A 1 438 ? 17.744 -25.779 6.316 1.00 73.88 438 PRO A C 1
ATOM 3298 O O . PRO A 1 438 ? 18.697 -25.206 5.770 1.00 73.88 438 PRO A O 1
ATOM 3301 N N . LEU A 1 439 ? 16.990 -25.181 7.232 1.00 74.50 439 LEU A N 1
ATOM 3302 C CA . LEU A 1 439 ? 17.198 -23.826 7.737 1.00 74.50 439 LEU A CA 1
ATOM 3303 C C . LEU A 1 439 ? 16.820 -23.706 9.220 1.00 74.50 439 LEU A C 1
ATOM 3305 O O . LEU A 1 439 ? 16.051 -24.505 9.753 1.00 74.50 439 LEU A O 1
ATOM 3309 N N . GLU A 1 440 ? 17.371 -22.686 9.872 1.00 72.69 440 GLU A N 1
ATOM 3310 C CA . GLU A 1 440 ? 16.990 -22.280 11.225 1.00 72.69 440 GLU A CA 1
ATOM 3311 C C . GLU A 1 440 ? 15.976 -21.135 11.127 1.00 72.69 440 GLU A C 1
ATOM 3313 O O . GLU A 1 440 ? 16.244 -20.124 10.474 1.00 72.69 440 GLU A O 1
ATOM 3318 N N . ILE A 1 441 ? 14.814 -21.305 11.756 1.00 70.44 441 ILE A N 1
ATOM 3319 C CA . ILE A 1 441 ? 13.750 -20.304 11.834 1.00 70.44 441 ILE A CA 1
ATOM 3320 C C . ILE A 1 441 ? 13.824 -19.628 13.212 1.00 70.44 441 ILE A C 1
ATOM 3322 O O . ILE A 1 441 ? 13.805 -20.334 14.231 1.00 70.44 441 ILE A O 1
ATOM 3326 N N . PRO A 1 442 ? 13.897 -18.285 13.277 1.00 68.75 442 PRO A N 1
ATOM 3327 C CA . PRO A 1 442 ? 13.769 -17.552 14.530 1.00 68.75 442 PRO A CA 1
ATOM 3328 C C . PRO A 1 442 ? 12.452 -17.890 15.254 1.00 68.75 442 PRO A C 1
ATOM 3330 O O . PRO A 1 442 ? 11.410 -17.962 14.600 1.00 68.75 442 PRO A O 1
ATOM 3333 N N . PRO A 1 443 ? 12.466 -18.088 16.583 1.00 58.12 443 PRO A N 1
ATOM 3334 C CA . PRO A 1 443 ? 11.297 -18.544 17.344 1.00 58.12 443 PRO A CA 1
ATOM 3335 C C . PRO A 1 443 ? 10.095 -17.588 17.316 1.00 58.12 443 PRO A C 1
ATOM 3337 O O . PRO A 1 443 ? 8.982 -18.000 17.625 1.00 58.12 443 PRO A O 1
ATOM 3340 N N . ASP A 1 444 ? 10.305 -16.323 16.965 1.00 57.94 444 ASP A N 1
ATOM 3341 C CA . ASP A 1 444 ? 9.289 -15.277 16.863 1.00 57.94 444 ASP A CA 1
ATOM 3342 C C . ASP A 1 444 ? 8.725 -15.097 15.446 1.00 57.94 444 ASP A C 1
ATOM 3344 O O . ASP A 1 444 ? 7.868 -14.235 15.261 1.00 57.94 444 ASP A O 1
ATOM 3348 N N . THR A 1 445 ? 9.185 -15.885 14.464 1.00 61.69 445 THR A N 1
ATOM 3349 C CA . THR A 1 445 ? 8.702 -15.838 13.073 1.00 61.69 445 THR A CA 1
ATOM 3350 C C . THR A 1 445 ? 7.204 -16.140 13.027 1.00 61.69 445 THR A C 1
ATOM 3352 O O . THR A 1 445 ? 6.783 -17.187 13.507 1.00 61.69 445 THR A O 1
ATOM 3355 N N . THR A 1 446 ? 6.412 -15.255 12.429 1.00 56.12 446 THR A N 1
ATOM 3356 C CA . THR A 1 446 ? 4.962 -15.399 12.209 1.00 56.12 446 THR A CA 1
ATOM 3357 C C . THR A 1 446 ? 4.629 -15.615 10.741 1.00 56.12 446 THR A C 1
ATOM 3359 O O . THR A 1 446 ? 3.663 -16.301 10.418 1.00 56.12 446 THR A O 1
ATOM 3362 N N . GLU A 1 447 ? 5.447 -15.065 9.847 1.00 64.12 447 GLU A N 1
ATOM 3363 C CA . GLU A 1 447 ? 5.248 -15.123 8.407 1.00 64.12 447 GLU A CA 1
ATOM 3364 C C . GLU A 1 447 ? 6.550 -15.523 7.708 1.00 64.12 447 GLU A C 1
ATOM 3366 O O . GLU A 1 447 ? 7.654 -15.114 8.082 1.00 64.12 447 GLU A O 1
ATOM 3371 N N . ALA A 1 448 ? 6.423 -16.330 6.658 1.00 73.38 448 ALA A N 1
ATOM 3372 C CA . ALA A 1 448 ? 7.544 -16.743 5.831 1.00 73.38 448 ALA A CA 1
ATOM 3373 C C . ALA A 1 448 ? 7.138 -16.702 4.359 1.00 73.38 448 ALA A C 1
ATOM 3375 O O . ALA A 1 448 ? 6.194 -17.378 3.946 1.00 73.38 448 ALA A O 1
ATOM 3376 N N . VAL A 1 449 ? 7.884 -15.940 3.562 1.00 78.00 449 VAL A N 1
ATOM 3377 C CA . VAL A 1 449 ? 7.673 -15.817 2.118 1.00 78.00 449 VAL A CA 1
ATOM 3378 C C . VAL A 1 449 ? 8.895 -16.327 1.385 1.00 78.00 449 VAL A C 1
ATOM 3380 O O . VAL A 1 449 ? 10.025 -15.937 1.678 1.00 78.00 449 VAL A O 1
ATOM 3383 N N . ILE A 1 450 ? 8.666 -17.163 0.379 1.00 81.31 450 ILE A N 1
ATOM 3384 C CA . ILE A 1 450 ? 9.693 -17.550 -0.576 1.00 81.31 450 ILE A CA 1
ATOM 3385 C C . ILE A 1 450 ? 9.429 -16.870 -1.917 1.00 81.31 450 ILE A C 1
ATOM 3387 O O . ILE A 1 450 ? 8.325 -16.917 -2.452 1.00 81.31 450 ILE A O 1
ATOM 3391 N N . VAL A 1 451 ? 10.469 -16.273 -2.487 1.00 83.81 451 VAL A N 1
ATOM 3392 C CA . VAL A 1 451 ? 10.515 -15.834 -3.881 1.00 83.81 451 VAL A CA 1
ATOM 3393 C C . VAL A 1 451 ? 11.568 -16.662 -4.591 1.00 83.81 451 VAL A C 1
ATOM 3395 O O . VAL A 1 451 ? 12.696 -16.800 -4.116 1.00 83.81 451 VAL A O 1
ATOM 3398 N N . ILE A 1 452 ? 11.208 -17.207 -5.743 1.00 83.69 452 ILE A N 1
ATOM 3399 C CA . ILE A 1 452 ? 12.111 -17.983 -6.576 1.00 83.69 452 ILE A CA 1
ATOM 3400 C C . ILE A 1 452 ? 12.167 -17.337 -7.957 1.00 83.69 452 ILE A C 1
ATOM 3402 O O . ILE A 1 452 ? 11.141 -17.133 -8.595 1.00 83.69 452 ILE A O 1
ATOM 3406 N N . GLU A 1 453 ? 13.370 -17.035 -8.433 1.00 85.25 453 GLU A N 1
ATOM 3407 C CA . GLU A 1 453 ? 13.608 -16.294 -9.671 1.00 85.25 453 GLU A CA 1
ATOM 3408 C C . GLU A 1 453 ? 14.586 -17.039 -10.590 1.00 85.25 453 GLU A C 1
ATOM 3410 O O . GLU A 1 453 ? 15.693 -17.388 -10.188 1.00 85.25 453 GLU A O 1
ATOM 3415 N N . ASP A 1 454 ? 14.215 -17.250 -11.852 1.00 83.31 454 ASP A N 1
ATOM 3416 C CA . ASP A 1 454 ? 15.114 -17.722 -12.906 1.00 83.31 454 ASP A CA 1
ATOM 3417 C C . ASP A 1 454 ? 16.084 -16.603 -13.307 1.00 83.31 454 ASP A C 1
ATOM 3419 O O . ASP A 1 454 ? 15.719 -15.630 -13.973 1.00 83.31 454 ASP A O 1
ATOM 3423 N N . LEU A 1 455 ? 17.364 -16.781 -12.980 1.00 86.00 455 LEU A N 1
ATOM 3424 C CA . LEU A 1 455 ? 18.405 -15.783 -13.225 1.00 86.00 455 LEU A CA 1
ATOM 3425 C C . LEU A 1 455 ? 18.675 -15.517 -14.714 1.00 86.00 455 LEU A C 1
ATOM 3427 O O . LEU A 1 455 ? 19.298 -14.507 -15.049 1.00 86.00 455 LEU A O 1
ATOM 3431 N N . ARG A 1 456 ? 18.263 -16.413 -15.622 1.00 81.50 456 ARG A N 1
ATOM 3432 C CA . ARG A 1 456 ? 18.437 -16.219 -17.072 1.00 81.50 456 ARG A CA 1
ATOM 3433 C C . ARG A 1 456 ? 17.303 -15.414 -17.671 1.00 81.50 456 ARG A C 1
ATOM 3435 O O . ARG A 1 456 ? 17.558 -14.555 -18.513 1.00 81.50 456 ARG A O 1
ATOM 3442 N N . SER A 1 457 ? 16.073 -15.758 -17.305 1.00 76.25 457 SER A N 1
ATOM 3443 C CA . SER A 1 457 ? 14.879 -15.229 -17.960 1.00 76.25 457 SER A CA 1
ATOM 3444 C C . SER A 1 457 ? 14.194 -14.106 -17.187 1.00 76.25 457 SER A C 1
ATOM 3446 O O . SER A 1 457 ? 13.387 -13.392 -17.777 1.00 76.25 457 SER A O 1
ATOM 3448 N N . GLY A 1 458 ? 14.508 -13.955 -15.898 1.00 80.19 458 GLY A N 1
ATOM 3449 C CA . GLY A 1 458 ? 13.837 -13.035 -14.986 1.00 80.19 458 GLY A CA 1
ATOM 3450 C C . GLY A 1 458 ? 12.416 -13.444 -14.615 1.00 80.19 458 GLY A C 1
ATOM 3451 O O . GLY A 1 458 ? 11.745 -12.685 -13.927 1.00 80.19 458 GLY A O 1
ATOM 3452 N N . LEU A 1 459 ? 11.945 -14.618 -15.058 1.00 78.88 459 LEU A N 1
ATOM 3453 C CA . LEU A 1 459 ? 10.689 -15.161 -14.552 1.00 78.88 459 LEU A CA 1
ATOM 3454 C C . LEU A 1 459 ? 10.846 -15.498 -13.083 1.00 78.88 459 LEU A C 1
ATOM 3456 O O . LEU A 1 459 ? 11.874 -16.029 -12.670 1.00 78.88 459 LEU A O 1
ATOM 3460 N N . TRP A 1 460 ? 9.804 -15.244 -12.318 1.00 82.75 460 TRP A N 1
ATOM 3461 C CA . TRP A 1 460 ? 9.816 -15.483 -10.893 1.00 82.75 460 TRP A CA 1
ATOM 3462 C C . TRP A 1 460 ? 8.444 -15.963 -10.437 1.00 82.75 460 TRP A C 1
ATOM 3464 O O . TRP A 1 460 ? 7.446 -15.764 -11.128 1.00 82.75 460 TRP A O 1
ATOM 3474 N N . GLY A 1 461 ? 8.418 -16.621 -9.290 1.00 76.06 461 GLY A N 1
ATOM 3475 C CA . GLY A 1 461 ? 7.221 -17.032 -8.575 1.00 76.06 461 GLY A CA 1
ATOM 3476 C C . GLY A 1 461 ? 7.422 -16.823 -7.082 1.00 76.06 461 GLY A C 1
ATOM 3477 O O . GLY A 1 461 ? 8.561 -16.782 -6.610 1.00 76.06 461 GLY A O 1
ATOM 3478 N N . ALA A 1 462 ? 6.332 -16.646 -6.348 1.00 77.69 462 ALA A N 1
ATOM 3479 C CA . ALA A 1 462 ? 6.368 -16.465 -4.906 1.00 77.69 462 ALA A CA 1
ATOM 3480 C C . ALA A 1 462 ? 5.305 -17.333 -4.235 1.00 77.69 462 ALA A C 1
ATOM 3482 O O . ALA A 1 462 ? 4.300 -17.679 -4.855 1.00 77.69 462 ALA A O 1
ATOM 3483 N N . ALA A 1 463 ? 5.548 -17.709 -2.986 1.00 66.75 463 ALA A N 1
ATOM 3484 C CA . ALA A 1 463 ? 4.592 -18.438 -2.169 1.00 66.75 463 ALA A CA 1
ATOM 3485 C C . ALA A 1 463 ? 4.796 -18.114 -0.688 1.00 66.75 463 ALA A C 1
ATOM 3487 O O . ALA A 1 463 ? 5.919 -17.862 -0.244 1.00 66.75 463 ALA A O 1
ATOM 3488 N N . ASN A 1 464 ? 3.710 -18.183 0.079 1.00 67.25 464 ASN A N 1
ATOM 3489 C CA . ASN A 1 464 ? 3.815 -18.300 1.526 1.00 67.25 464 ASN A CA 1
ATOM 3490 C C . ASN A 1 464 ? 4.308 -19.704 1.862 1.00 67.25 464 ASN A C 1
ATOM 3492 O O . ASN A 1 464 ? 3.875 -20.700 1.271 1.00 67.25 464 ASN A O 1
ATOM 3496 N N . ALA A 1 465 ? 5.246 -19.789 2.792 1.00 64.12 465 ALA A N 1
ATOM 3497 C CA . ALA A 1 465 ? 5.751 -21.061 3.254 1.00 64.12 465 ALA A CA 1
ATOM 3498 C C . ALA A 1 465 ? 4.774 -21.625 4.294 1.00 64.12 465 ALA A C 1
ATOM 3500 O O . ALA A 1 465 ? 4.823 -21.275 5.470 1.00 64.12 465 ALA A O 1
ATOM 3501 N N . GLU A 1 466 ? 3.854 -22.478 3.839 1.00 55.22 466 GLU A N 1
ATOM 3502 C CA . GLU A 1 466 ? 2.895 -23.162 4.709 1.00 55.22 466 GLU A CA 1
ATOM 3503 C C . GLU A 1 466 ? 3.649 -24.124 5.622 1.00 55.22 466 GLU A C 1
ATOM 3505 O O . GLU A 1 466 ? 4.471 -24.904 5.157 1.00 55.22 466 GLU A O 1
ATOM 3510 N N . VAL A 1 467 ? 3.407 -24.121 6.926 1.00 53.22 467 VAL A N 1
ATOM 3511 C CA . VAL A 1 467 ? 4.215 -24.964 7.812 1.00 53.22 467 VAL A CA 1
ATOM 3512 C C . VAL A 1 467 ? 3.444 -26.240 8.142 1.00 53.22 467 VAL A C 1
ATOM 3514 O O . VAL A 1 467 ? 2.447 -26.214 8.866 1.00 53.22 467 VAL A O 1
ATOM 3517 N N . ALA A 1 468 ? 3.864 -27.371 7.565 1.00 36.84 468 ALA A N 1
ATOM 3518 C CA . ALA A 1 468 ? 3.142 -28.632 7.714 1.00 36.84 468 ALA A CA 1
ATOM 3519 C C . ALA A 1 468 ? 3.290 -29.161 9.142 1.00 36.84 468 ALA A C 1
ATOM 3521 O O . ALA A 1 468 ? 4.395 -29.439 9.607 1.00 36.84 468 ALA A O 1
ATOM 3522 N N . GLY A 1 469 ? 2.153 -29.306 9.824 1.00 40.41 469 GLY A N 1
ATOM 3523 C CA . GLY A 1 469 ? 2.109 -29.712 11.226 1.00 40.41 469 GLY A CA 1
ATOM 3524 C C . GLY A 1 469 ? 2.507 -28.616 12.220 1.00 40.41 469 GLY A C 1
ATOM 3525 O O . GLY A 1 469 ? 2.888 -28.957 13.335 1.00 40.41 469 GLY A O 1
ATOM 3526 N N . SER A 1 470 ? 2.450 -27.328 11.852 1.00 32.81 470 SER A N 1
ATOM 3527 C CA . SER A 1 470 ? 3.024 -26.263 12.683 1.00 32.81 470 SER A CA 1
ATOM 3528 C C . SER A 1 470 ? 2.047 -25.394 13.485 1.00 32.81 470 SER A C 1
ATOM 3530 O O . SER A 1 470 ? 1.003 -24.997 12.966 1.00 32.81 470 SER A O 1
ATOM 3532 N N . PRO A 1 471 ? 2.466 -24.990 14.697 1.00 34.47 471 PRO A N 1
ATOM 3533 C CA . PRO A 1 471 ? 1.869 -23.975 15.561 1.00 34.47 471 PRO A CA 1
ATOM 3534 C C . PRO A 1 471 ? 2.309 -22.530 15.212 1.00 34.47 471 PRO A C 1
ATOM 3536 O O . PRO A 1 471 ? 3.001 -21.891 16.000 1.00 34.47 471 PRO A O 1
ATOM 3539 N N . LEU A 1 472 ? 1.903 -21.987 14.056 1.00 38.66 472 LEU A N 1
ATOM 3540 C CA . LEU A 1 472 ? 2.088 -20.550 13.730 1.00 38.66 472 LEU A CA 1
ATOM 3541 C C . LEU A 1 472 ? 0.862 -19.666 14.026 1.00 38.66 472 LEU A C 1
ATOM 3543 O O . LEU A 1 472 ? 0.875 -18.468 13.772 1.00 38.66 472 LEU A O 1
ATOM 3547 N N . SER A 1 473 ? -0.156 -20.233 14.668 1.00 34.72 473 SER A N 1
ATOM 3548 C CA . SER A 1 473 ? -1.150 -19.522 15.469 1.00 34.72 473 SER A CA 1
ATOM 3549 C C . SER A 1 473 ? -1.065 -20.091 16.886 1.00 34.72 473 SER A C 1
ATOM 3551 O O . SER A 1 473 ? -1.327 -21.271 17.118 1.00 34.72 473 SER A O 1
ATOM 3553 N N . VAL A 1 474 ? -0.616 -19.294 17.858 1.00 29.47 474 VAL A N 1
ATOM 3554 C CA . VAL A 1 474 ? -0.354 -19.802 19.219 1.00 29.47 474 VAL A CA 1
ATOM 3555 C C . VAL A 1 474 ? -1.635 -20.147 19.984 1.00 29.47 474 VAL A C 1
ATOM 3557 O O . VAL A 1 474 ? -1.540 -20.709 21.069 1.00 29.47 474 VAL A O 1
ATOM 3560 N N . GLU A 1 475 ? -2.841 -19.952 19.447 1.00 23.75 475 GLU A N 1
ATOM 3561 C CA . GLU A 1 475 ? -4.050 -20.419 20.127 1.00 23.75 475 GLU A CA 1
ATOM 3562 C C . GLU A 1 475 ? -5.091 -21.027 19.174 1.00 23.75 475 GLU A C 1
ATOM 3564 O O . GLU A 1 475 ? -5.623 -20.341 18.315 1.00 23.75 475 GLU A O 1
ATOM 3569 N N . GLY A 1 476 ? -5.416 -22.314 19.378 1.00 24.81 476 GLY A N 1
ATOM 3570 C CA . GLY A 1 476 ? -6.725 -22.871 19.002 1.00 24.81 476 GLY A CA 1
ATOM 3571 C C . GLY A 1 476 ? -6.813 -23.913 17.870 1.00 24.81 476 GLY A C 1
ATOM 3572 O O . GLY A 1 476 ? -7.365 -23.635 16.821 1.00 24.81 476 GLY A O 1
ATOM 3573 N N . LEU A 1 477 ? -6.491 -25.173 18.200 1.00 23.31 477 LEU A N 1
ATOM 3574 C CA . LEU A 1 477 ? -7.195 -26.418 17.800 1.00 23.31 477 LEU A CA 1
ATOM 3575 C C . LEU A 1 477 ? -6.907 -27.218 16.491 1.00 23.31 477 LEU A C 1
ATOM 3577 O O . LEU A 1 477 ? -7.069 -26.772 15.367 1.00 23.31 477 LEU A O 1
ATOM 3581 N N . ARG A 1 478 ? -6.756 -28.532 16.764 1.00 23.05 478 ARG A N 1
ATOM 3582 C CA . ARG A 1 478 ? -7.221 -29.772 16.087 1.00 23.05 478 ARG A CA 1
ATOM 3583 C C . ARG A 1 478 ? -6.651 -30.200 14.724 1.00 23.05 478 ARG A C 1
ATOM 3585 O O . ARG A 1 478 ? -6.958 -29.682 13.664 1.00 23.05 478 ARG A O 1
ATOM 3592 N N . VAL A 1 479 ? -5.962 -31.342 14.811 1.00 22.92 479 VAL A N 1
ATOM 3593 C CA . VAL A 1 479 ? -5.542 -32.252 13.741 1.00 22.92 479 VAL A CA 1
ATOM 3594 C C . VAL A 1 479 ? -6.726 -32.680 12.867 1.00 22.92 479 VAL A C 1
ATOM 3596 O O . VAL A 1 479 ? -7.655 -33.326 13.354 1.00 22.92 479 VAL A O 1
ATOM 3599 N N . VAL A 1 480 ? -6.630 -32.423 11.563 1.00 22.56 480 VAL A N 1
ATOM 3600 C CA . VAL A 1 480 ? -7.273 -33.254 10.539 1.00 22.56 480 VAL A CA 1
ATOM 3601 C C . VAL A 1 480 ? -6.158 -33.967 9.784 1.00 22.56 480 VAL A C 1
ATOM 3603 O O . VAL A 1 480 ? -5.331 -33.342 9.123 1.00 22.56 480 VAL A O 1
ATOM 3606 N N . GLU A 1 481 ? -6.096 -35.287 9.935 1.00 23.31 481 GLU A N 1
ATOM 3607 C CA . GLU A 1 481 ? -5.155 -36.134 9.208 1.00 23.31 481 GLU A CA 1
ATOM 3608 C C . GLU A 1 481 ? -5.474 -36.096 7.708 1.00 23.31 481 GLU A C 1
ATOM 3610 O O . GLU A 1 481 ? -6.514 -36.590 7.277 1.00 23.31 481 GLU A O 1
ATOM 3615 N N . HIS A 1 482 ? -4.546 -35.597 6.891 1.00 23.23 482 HIS A N 1
ATOM 3616 C CA . HIS A 1 482 ? -4.476 -35.982 5.484 1.00 23.23 482 HIS A CA 1
ATOM 3617 C C . HIS A 1 482 ? -3.213 -36.805 5.253 1.00 23.23 482 HIS A C 1
ATOM 3619 O O . HIS A 1 482 ? -2.120 -36.300 5.007 1.00 23.23 482 HIS A O 1
ATOM 3625 N N . THR A 1 483 ? -3.381 -38.122 5.354 1.00 25.02 483 THR A N 1
ATOM 3626 C CA . THR A 1 483 ? -2.372 -39.105 4.975 1.00 25.02 483 THR A CA 1
ATOM 3627 C C . THR A 1 483 ? -2.168 -39.049 3.461 1.00 25.02 483 THR A C 1
ATOM 3629 O O . THR A 1 483 ? -3.043 -39.435 2.686 1.00 25.02 483 THR A O 1
ATOM 3632 N N . VAL A 1 484 ? -0.986 -38.621 3.020 1.00 24.81 484 VAL A N 1
ATOM 3633 C CA . VAL A 1 484 ? -0.488 -38.958 1.683 1.00 24.81 484 VAL A CA 1
ATOM 3634 C C . VAL A 1 484 ? -0.074 -40.427 1.732 1.00 24.81 484 VAL A C 1
ATOM 3636 O O . VAL A 1 484 ? 1.024 -40.774 2.158 1.00 24.81 484 VAL A O 1
ATOM 3639 N N . GLY A 1 485 ? -0.997 -41.306 1.353 1.00 23.12 485 GLY A N 1
ATOM 3640 C CA . GLY A 1 485 ? -0.788 -42.746 1.295 1.00 23.12 485 GLY A CA 1
ATOM 3641 C C . GLY A 1 485 ? -1.318 -43.296 -0.016 1.00 23.12 485 GLY A C 1
ATOM 3642 O O . GLY A 1 485 ? -2.522 -43.426 -0.213 1.00 23.12 485 GLY A O 1
ATOM 3643 N N . ALA A 1 486 ? -0.403 -43.620 -0.921 1.00 28.16 486 ALA A N 1
ATOM 3644 C CA . ALA A 1 486 ? -0.687 -44.420 -2.093 1.00 28.16 486 ALA A CA 1
ATOM 3645 C C . ALA A 1 486 ? -1.117 -45.838 -1.673 1.00 28.16 486 ALA A C 1
ATOM 3647 O O . ALA A 1 486 ? -0.266 -46.697 -1.481 1.00 28.16 486 ALA A O 1
ATOM 3648 N N . GLU A 1 487 ? -2.420 -46.109 -1.599 1.00 24.05 487 GLU A N 1
ATOM 3649 C CA . GLU A 1 487 ? -2.956 -47.458 -1.794 1.00 24.05 487 GLU A CA 1
ATOM 3650 C C . GLU A 1 487 ? -4.202 -47.411 -2.681 1.00 24.05 487 GLU A C 1
ATOM 3652 O O . GLU A 1 487 ? -5.245 -46.848 -2.356 1.00 24.05 487 GLU A O 1
ATOM 3657 N N . ALA A 1 488 ? -4.071 -48.029 -3.851 1.00 27.77 488 ALA A N 1
ATOM 3658 C CA . ALA A 1 488 ? -5.193 -48.389 -4.690 1.00 27.77 488 ALA A CA 1
ATOM 3659 C C . ALA A 1 488 ? -6.007 -49.498 -4.006 1.00 27.77 488 ALA A C 1
ATOM 3661 O O . ALA A 1 488 ? -5.448 -50.537 -3.667 1.00 27.77 488 ALA A O 1
ATOM 3662 N N . THR A 1 489 ? -7.328 -49.336 -3.886 1.00 26.30 489 THR A N 1
ATOM 3663 C CA . THR A 1 489 ? -8.327 -50.243 -4.495 1.00 26.30 489 THR A CA 1
ATOM 3664 C C . THR A 1 489 ? -9.773 -49.811 -4.197 1.00 26.30 489 THR A C 1
ATOM 3666 O O . THR A 1 489 ? -10.259 -49.922 -3.083 1.00 26.30 489 THR A O 1
ATOM 3669 N N . GLY A 1 490 ? -10.493 -49.430 -5.262 1.00 25.70 490 GLY A N 1
ATOM 3670 C CA . GLY A 1 490 ? -11.880 -49.851 -5.504 1.00 25.70 490 GLY A CA 1
ATOM 3671 C C . GLY A 1 490 ? -13.028 -49.098 -4.818 1.00 25.70 490 GLY A C 1
ATOM 3672 O O . GLY A 1 490 ? -13.541 -49.549 -3.803 1.00 25.70 490 GLY A O 1
ATOM 3673 N N . GLY A 1 491 ? -13.566 -48.073 -5.487 1.00 21.75 491 GLY A N 1
ATOM 3674 C CA . GLY A 1 491 ? -14.911 -47.546 -5.213 1.00 21.75 491 GLY A CA 1
ATOM 3675 C C . GLY A 1 491 ? -15.169 -46.223 -5.930 1.00 21.75 491 GLY A C 1
ATOM 3676 O O . GLY A 1 491 ? -14.713 -45.184 -5.484 1.00 21.75 491 GLY A O 1
ATOM 3677 N N . ALA A 1 492 ? -15.840 -46.274 -7.079 1.00 34.00 492 ALA A N 1
ATOM 3678 C CA . ALA A 1 492 ? -15.956 -45.185 -8.045 1.00 34.00 492 ALA A CA 1
ATOM 3679 C C . ALA A 1 492 ? -16.727 -43.948 -7.544 1.00 34.00 492 ALA A C 1
ATOM 3681 O O . ALA A 1 492 ? -17.905 -44.068 -7.218 1.00 34.00 492 ALA A O 1
ATOM 3682 N N . VAL A 1 493 ? -16.104 -42.765 -7.647 1.00 26.06 493 VAL A N 1
ATOM 3683 C CA . VAL A 1 493 ? -16.769 -41.463 -7.836 1.00 26.06 493 VAL A CA 1
ATOM 3684 C C . VAL A 1 493 ? -15.885 -40.577 -8.736 1.00 26.06 493 VAL A C 1
ATOM 3686 O O . VAL A 1 493 ? -14.748 -40.285 -8.394 1.00 26.06 493 VAL A O 1
ATOM 3689 N N . GLY A 1 494 ? -16.419 -40.219 -9.910 1.00 23.81 494 GLY A N 1
ATOM 3690 C CA . GLY A 1 494 ? -16.110 -39.040 -10.742 1.00 23.81 494 GLY A CA 1
ATOM 3691 C C . GLY A 1 494 ? -14.656 -38.633 -11.016 1.00 23.81 494 GLY A C 1
ATOM 3692 O O . GLY A 1 494 ? -14.100 -37.801 -10.315 1.00 23.81 494 GLY A O 1
ATOM 3693 N N . SER A 1 495 ? -14.100 -39.096 -12.136 1.00 27.77 495 SER A N 1
ATOM 3694 C CA . SER A 1 495 ? -12.925 -38.519 -12.800 1.00 27.77 495 SER A CA 1
ATOM 3695 C C . SER A 1 495 ? -13.224 -37.144 -13.424 1.00 27.77 495 SER A C 1
ATOM 3697 O O . SER A 1 495 ? -14.077 -37.058 -14.310 1.00 27.77 495 SER A O 1
ATOM 3699 N N . GLY A 1 496 ? -12.469 -36.113 -13.038 1.00 24.98 496 GLY A N 1
ATOM 3700 C CA . GLY A 1 496 ? -12.295 -34.855 -13.775 1.00 24.98 496 GLY A CA 1
ATOM 3701 C C . GLY A 1 496 ? -10.814 -34.458 -13.740 1.00 24.98 496 GLY A C 1
ATOM 3702 O O . GLY A 1 496 ? -10.269 -34.224 -12.668 1.00 24.98 496 GLY A O 1
ATOM 3703 N N . ASP A 1 497 ? -10.159 -34.491 -14.900 1.00 28.86 497 ASP A N 1
ATOM 3704 C CA . ASP A 1 497 ? -8.709 -34.396 -15.127 1.00 28.86 497 ASP A CA 1
ATOM 3705 C C . ASP A 1 497 ? -8.056 -33.085 -14.646 1.00 28.86 497 ASP A C 1
ATOM 3707 O O . ASP A 1 497 ? -8.443 -31.994 -15.053 1.00 28.86 497 ASP A O 1
ATOM 3711 N N . ALA A 1 498 ? -6.939 -33.193 -13.922 1.00 31.92 498 ALA A N 1
ATOM 3712 C CA . ALA A 1 498 ? -5.990 -32.096 -13.684 1.00 31.92 498 ALA A CA 1
ATOM 3713 C C . ALA A 1 498 ? -4.967 -31.938 -14.838 1.00 31.92 498 ALA A C 1
ATOM 3715 O O . ALA A 1 498 ? -3.809 -31.596 -14.604 1.00 31.92 498 ALA A O 1
ATOM 3716 N N . ARG A 1 499 ? -5.364 -32.235 -16.086 1.00 36.19 499 ARG A N 1
ATOM 3717 C CA . ARG A 1 499 ? -4.473 -32.270 -17.265 1.00 36.19 499 ARG A CA 1
ATOM 3718 C C . ARG A 1 499 ? -4.812 -31.316 -18.416 1.00 36.19 499 ARG A C 1
ATOM 3720 O O . ARG A 1 499 ? -4.090 -31.348 -19.398 1.00 36.19 499 ARG A O 1
ATOM 3727 N N . ASP A 1 500 ? -5.794 -30.421 -18.299 1.00 39.91 500 ASP A N 1
ATOM 3728 C CA . ASP A 1 500 ? -6.157 -29.500 -19.400 1.00 39.91 500 ASP A CA 1
ATOM 3729 C C . ASP A 1 500 ? -6.683 -28.130 -18.908 1.00 39.91 500 ASP A C 1
ATOM 3731 O O . ASP A 1 500 ? -7.738 -27.650 -19.324 1.00 39.91 500 ASP A O 1
ATOM 3735 N N . VAL A 1 501 ? -5.974 -27.443 -18.002 1.00 43.84 501 VAL A N 1
ATOM 3736 C CA . VAL A 1 501 ? -6.358 -26.060 -17.634 1.00 43.84 501 VAL A CA 1
ATOM 3737 C C . VAL A 1 501 ? -5.858 -25.092 -18.705 1.00 43.84 501 VAL A C 1
ATOM 3739 O O . VAL A 1 501 ? -4.779 -24.530 -18.566 1.00 43.84 501 VAL A O 1
ATOM 3742 N N . VAL A 1 502 ? -6.610 -24.916 -19.795 1.00 58.00 502 VAL A N 1
ATOM 3743 C CA . VAL A 1 502 ? -6.229 -24.061 -20.943 1.00 58.00 502 VAL A CA 1
ATOM 3744 C C . VAL A 1 502 ? -6.220 -22.562 -20.608 1.00 58.00 502 VAL A C 1
ATOM 3746 O O . VAL A 1 502 ? -5.350 -21.829 -21.081 1.00 58.00 502 VAL A O 1
ATOM 3749 N N . VAL A 1 503 ? -7.170 -22.116 -19.786 1.00 50.22 503 VAL A N 1
ATOM 3750 C CA . VAL A 1 503 ? -7.336 -20.732 -19.321 1.00 50.22 503 VAL A CA 1
ATOM 3751 C C . VAL A 1 503 ? -7.692 -20.748 -17.843 1.00 50.22 503 VAL A C 1
ATOM 3753 O O . VAL A 1 503 ? -8.465 -21.599 -17.408 1.00 50.22 503 VAL A O 1
ATOM 3756 N N . ARG A 1 504 ? -7.137 -19.816 -17.072 1.00 49.59 504 ARG A N 1
ATOM 3757 C CA . ARG A 1 504 ? -7.436 -19.630 -15.653 1.00 49.59 504 ARG A CA 1
ATOM 3758 C C . ARG A 1 504 ? -7.641 -18.148 -15.369 1.00 49.59 504 ARG A C 1
ATOM 3760 O O . ARG A 1 504 ? -6.711 -17.373 -15.532 1.00 49.59 504 ARG A O 1
ATOM 3767 N N . LEU A 1 505 ? -8.843 -17.763 -14.943 1.00 51.19 505 LEU A N 1
ATOM 3768 C CA . LEU A 1 505 ? -9.082 -16.458 -14.310 1.00 51.19 505 LEU A CA 1
ATOM 3769 C C . LEU A 1 505 ? -8.253 -16.333 -13.033 1.00 51.19 505 LEU A C 1
ATOM 3771 O O . LEU A 1 505 ? -8.317 -17.226 -12.184 1.00 51.19 505 LEU A O 1
ATOM 3775 N N . LEU A 1 506 ? -7.518 -15.232 -12.923 1.00 46.97 506 LEU A N 1
ATOM 3776 C CA . LEU A 1 506 ? -6.857 -14.814 -11.697 1.00 46.97 506 LEU A CA 1
ATOM 3777 C C . LEU A 1 506 ? -7.868 -14.038 -10.835 1.00 46.97 506 LEU A C 1
ATOM 3779 O O . LEU A 1 506 ? -8.674 -13.286 -11.396 1.00 46.97 506 LEU A O 1
ATOM 3783 N N . PRO A 1 507 ? -7.873 -14.219 -9.505 1.00 42.47 507 PRO A N 1
ATOM 3784 C CA . PRO A 1 507 ? -8.679 -13.409 -8.605 1.00 42.47 507 PRO A CA 1
ATOM 3785 C C . PRO A 1 507 ? -8.353 -11.914 -8.753 1.00 42.47 507 PRO A C 1
ATOM 3787 O O . PRO A 1 507 ? -7.229 -11.559 -9.120 1.00 42.47 507 PRO A O 1
ATOM 3790 N N . PRO A 1 508 ? -9.323 -11.032 -8.472 1.00 48.25 508 PRO A N 1
ATOM 3791 C CA . PRO A 1 508 ? -9.096 -9.593 -8.488 1.00 48.25 508 PRO A CA 1
ATOM 3792 C C . PRO A 1 508 ? -8.182 -9.179 -7.327 1.00 48.25 508 PRO A C 1
ATOM 3794 O O . PRO A 1 508 ? -8.156 -9.834 -6.287 1.00 48.25 508 PRO A O 1
ATOM 3797 N N . ARG A 1 509 ? -7.454 -8.074 -7.521 1.00 45.22 509 ARG A N 1
ATOM 3798 C CA . ARG A 1 509 ? -6.383 -7.567 -6.639 1.00 45.22 509 ARG A CA 1
ATOM 3799 C C . ARG A 1 509 ? -6.847 -6.925 -5.319 1.00 45.22 509 ARG A C 1
ATOM 3801 O O . ARG A 1 509 ? -5.997 -6.504 -4.550 1.00 45.22 509 ARG A O 1
ATOM 3808 N N . LYS A 1 510 ? -8.156 -6.741 -5.125 1.00 40.22 510 LYS A N 1
ATOM 3809 C CA . LYS A 1 510 ? -8.763 -6.083 -3.957 1.00 40.22 510 LYS A CA 1
ATOM 3810 C C . LYS A 1 510 ? -9.965 -6.887 -3.501 1.00 40.22 510 LYS A C 1
ATOM 3812 O O . LYS A 1 510 ? -10.718 -7.353 -4.353 1.00 40.22 510 LYS A O 1
ATOM 3817 N N . ARG A 1 511 ? -10.189 -7.013 -2.193 1.00 40.59 511 ARG A N 1
ATOM 3818 C CA . ARG A 1 511 ? -11.440 -7.545 -1.636 1.00 40.59 511 ARG A CA 1
ATOM 3819 C C . ARG A 1 511 ? -11.923 -6.684 -0.460 1.00 40.59 511 ARG A C 1
ATOM 3821 O O . ARG A 1 511 ? -11.099 -6.317 0.371 1.00 40.59 511 ARG A O 1
ATOM 3828 N N . PRO A 1 512 ? -13.233 -6.402 -0.348 1.00 38.78 512 PRO A N 1
ATOM 3829 C CA . PRO A 1 512 ? -14.268 -6.693 -1.339 1.00 38.78 512 PRO A CA 1
ATOM 3830 C C . PRO A 1 512 ? -14.068 -5.891 -2.638 1.00 38.78 512 PRO A C 1
ATOM 3832 O O . PRO A 1 512 ? -13.379 -4.873 -2.663 1.00 38.78 512 PRO A O 1
ATOM 3835 N N . VAL A 1 513 ? -14.617 -6.403 -3.735 1.00 51.94 513 VAL A N 1
ATOM 3836 C CA . VAL A 1 513 ? -14.434 -5.857 -5.084 1.00 51.94 513 VAL A CA 1
ATOM 3837 C C . VAL A 1 513 ? -15.697 -5.103 -5.488 1.00 51.94 513 VAL A C 1
ATOM 3839 O O . VAL A 1 513 ? -16.770 -5.699 -5.482 1.00 51.94 513 VAL A O 1
ATOM 3842 N N . THR A 1 514 ? -15.580 -3.836 -5.884 1.00 54.19 514 THR A N 1
ATOM 3843 C CA . THR A 1 514 ? -16.693 -3.040 -6.430 1.00 54.19 514 THR A CA 1
ATOM 3844 C C . THR A 1 514 ? -16.247 -2.262 -7.670 1.00 54.19 514 THR A C 1
ATOM 3846 O O . THR A 1 514 ? -15.055 -2.113 -7.947 1.00 54.19 514 THR A O 1
ATOM 3849 N N . GLY A 1 515 ? -17.208 -1.784 -8.454 1.00 56.78 515 GLY A N 1
ATOM 3850 C CA . GLY A 1 515 ? -17.003 -0.956 -9.636 1.00 56.78 515 GLY A CA 1
ATOM 3851 C C . GLY A 1 515 ? -16.294 -1.673 -10.785 1.00 56.78 515 GLY A C 1
ATOM 3852 O O . GLY A 1 515 ? -16.297 -2.903 -10.902 1.00 56.78 515 GLY A O 1
ATOM 3853 N N . ARG A 1 516 ? -15.672 -0.886 -11.672 1.00 63.75 516 ARG A N 1
ATOM 3854 C CA . ARG A 1 516 ? -14.961 -1.393 -12.853 1.00 63.75 516 ARG A CA 1
ATOM 3855 C C . ARG A 1 516 ? -13.656 -2.072 -12.450 1.00 63.75 516 ARG A C 1
ATOM 3857 O O . ARG A 1 516 ? -12.651 -1.412 -12.220 1.00 63.75 516 ARG A O 1
ATOM 3864 N N . THR A 1 517 ? -13.662 -3.398 -12.447 1.00 58.25 517 THR A N 1
ATOM 3865 C CA . THR A 1 517 ? -12.535 -4.231 -12.024 1.00 58.25 517 THR A CA 1
ATOM 3866 C C . THR A 1 517 ? -11.977 -5.054 -13.175 1.00 58.25 517 THR A C 1
ATOM 3868 O O . THR A 1 517 ? -12.721 -5.683 -13.930 1.00 58.25 517 THR A O 1
ATOM 3871 N N . ARG A 1 518 ? -10.646 -5.093 -13.302 1.00 66.00 518 ARG A N 1
ATOM 3872 C CA . ARG A 1 518 ? -9.954 -5.908 -14.305 1.00 66.00 518 ARG A CA 1
ATOM 3873 C C . ARG A 1 518 ? -9.693 -7.334 -13.813 1.00 66.00 518 ARG A C 1
ATOM 3875 O O . ARG A 1 518 ? -9.136 -7.546 -12.741 1.00 66.00 518 ARG A O 1
ATOM 3882 N N . PHE A 1 519 ? -10.014 -8.309 -14.656 1.00 62.78 519 PHE A N 1
ATOM 3883 C CA . PHE A 1 519 ? -9.763 -9.733 -14.470 1.00 62.78 519 PHE A CA 1
ATOM 3884 C C . PHE A 1 519 ? -8.744 -10.220 -15.491 1.00 62.78 519 PHE A C 1
ATOM 3886 O O . PHE A 1 519 ? -8.995 -10.206 -16.698 1.00 62.78 519 PHE A O 1
ATOM 3893 N N . ASN A 1 520 ? -7.592 -10.665 -14.998 1.00 55.97 520 ASN A N 1
ATOM 3894 C CA . ASN A 1 520 ? -6.514 -11.201 -15.821 1.00 55.97 520 ASN A CA 1
ATOM 3895 C C . ASN A 1 520 ? -6.656 -12.721 -15.976 1.00 55.97 520 ASN A C 1
ATOM 3897 O O . ASN A 1 520 ? -7.241 -13.398 -15.126 1.00 55.97 520 ASN A O 1
ATOM 3901 N N . THR A 1 521 ? -6.099 -13.274 -17.056 1.00 52.62 521 THR A N 1
ATOM 3902 C CA . THR A 1 521 ? -6.063 -14.727 -17.259 1.00 52.62 521 THR A CA 1
ATOM 3903 C C . THR A 1 521 ? -4.650 -15.261 -17.416 1.00 52.62 521 THR A C 1
ATOM 3905 O O . THR A 1 521 ? -3.792 -14.655 -18.056 1.00 52.62 521 THR A O 1
ATOM 3908 N N . LEU A 1 522 ? -4.428 -16.451 -16.867 1.00 48.56 522 LEU A N 1
ATOM 3909 C CA . LEU A 1 522 ? -3.260 -17.270 -17.141 1.00 48.56 522 LEU A CA 1
ATOM 3910 C C . LEU A 1 522 ? -3.612 -18.294 -18.223 1.00 48.56 522 LEU A C 1
ATOM 3912 O O . LEU A 1 522 ? -4.593 -19.032 -18.108 1.00 48.56 522 LEU A O 1
ATOM 3916 N N . ILE A 1 523 ? -2.801 -18.335 -19.280 1.00 56.72 523 ILE A N 1
ATOM 3917 C CA . ILE A 1 523 ? -2.970 -19.240 -20.420 1.00 56.72 523 ILE A CA 1
ATOM 3918 C C . ILE A 1 523 ? -1.855 -20.277 -20.404 1.00 56.72 523 ILE A C 1
ATOM 3920 O O . ILE A 1 523 ? -0.678 -19.928 -20.483 1.00 56.72 523 ILE A O 1
ATOM 3924 N N . SER A 1 524 ? -2.219 -21.556 -20.346 1.00 44.91 524 SER A N 1
ATOM 3925 C CA . SER A 1 524 ? -1.249 -22.658 -20.406 1.00 44.91 524 SER A CA 1
ATOM 3926 C C . SER A 1 524 ? -0.974 -23.131 -21.838 1.00 44.91 524 SER A C 1
ATOM 3928 O O . SER A 1 524 ? 0.081 -23.704 -22.108 1.00 44.91 524 SER A O 1
ATOM 3930 N N . ASN A 1 525 ? -1.903 -22.881 -22.773 1.00 55.44 525 ASN A N 1
ATOM 3931 C CA . ASN A 1 525 ? -1.815 -23.343 -24.155 1.00 55.44 525 ASN A CA 1
ATOM 3932 C C . ASN A 1 525 ? -1.693 -22.164 -25.144 1.00 55.44 525 ASN A C 1
ATOM 3934 O O . ASN A 1 525 ? -2.660 -21.427 -25.343 1.00 55.44 525 ASN A O 1
ATOM 3938 N N . PRO A 1 526 ? -0.556 -22.000 -25.846 1.00 54.78 526 PRO A N 1
ATOM 3939 C CA . PRO A 1 526 ? -0.331 -20.876 -26.759 1.00 54.78 526 PRO A CA 1
ATOM 3940 C C . PRO A 1 526 ? -1.207 -20.897 -28.027 1.00 54.78 526 PRO A C 1
ATOM 3942 O O . PRO A 1 526 ? -1.158 -19.954 -28.817 1.00 54.78 526 PRO A O 1
ATOM 3945 N N . ALA A 1 527 ? -1.992 -21.957 -28.263 1.00 71.94 527 ALA A N 1
ATOM 3946 C CA . ALA A 1 527 ? -2.940 -22.024 -29.378 1.00 71.94 527 ALA A CA 1
ATOM 3947 C C . ALA A 1 527 ? -4.257 -21.259 -29.126 1.00 71.94 527 ALA A C 1
ATOM 3949 O O . ALA A 1 527 ? -5.055 -21.117 -30.061 1.00 71.94 527 ALA A O 1
ATOM 3950 N N . VAL A 1 528 ? -4.474 -20.743 -27.909 1.00 67.25 528 VAL A N 1
ATOM 3951 C CA . VAL A 1 528 ? -5.594 -19.841 -27.602 1.00 67.25 528 VAL A CA 1
ATOM 3952 C C . VAL A 1 528 ? -5.456 -18.562 -28.431 1.00 67.25 528 VAL A C 1
ATOM 3954 O O . VAL A 1 528 ? -4.420 -17.900 -28.427 1.00 67.25 528 VAL A O 1
ATOM 3957 N N . GLY A 1 529 ? -6.502 -18.251 -29.192 1.00 72.31 529 GLY A N 1
ATOM 3958 C CA . GLY A 1 529 ? -6.598 -17.057 -30.028 1.00 72.31 529 GLY A CA 1
ATOM 3959 C C . GLY A 1 529 ? -7.571 -16.010 -29.497 1.00 72.31 529 GLY A C 1
ATOM 3960 O O . GLY A 1 529 ? -7.481 -14.868 -29.927 1.00 72.31 529 GLY A O 1
ATOM 3961 N N . ARG A 1 530 ? -8.488 -16.393 -28.599 1.00 90.50 530 ARG A N 1
ATOM 3962 C CA . ARG A 1 530 ? -9.514 -15.511 -28.034 1.00 90.50 530 ARG A CA 1
ATOM 3963 C C . ARG A 1 530 ? -9.997 -16.024 -26.680 1.00 90.50 530 ARG A C 1
ATOM 3965 O O . ARG A 1 530 ? -10.069 -17.240 -26.490 1.00 90.50 530 ARG A O 1
ATOM 3972 N N . VAL A 1 531 ? -10.379 -15.126 -25.779 1.00 83.44 531 VAL A N 1
ATOM 3973 C CA . VAL A 1 531 ? -11.066 -15.443 -24.521 1.00 83.44 531 VAL A CA 1
ATOM 3974 C C . VAL A 1 531 ? -12.323 -14.586 -24.397 1.00 83.44 531 VAL A C 1
ATOM 3976 O O . VAL A 1 531 ? -12.257 -13.365 -24.495 1.00 83.44 531 VAL A O 1
ATOM 3979 N N . ASP A 1 532 ? -13.465 -15.229 -24.166 1.00 95.12 532 ASP A N 1
ATOM 3980 C CA . ASP A 1 532 ? -14.738 -14.554 -23.904 1.00 95.12 532 ASP A CA 1
ATOM 3981 C C . ASP A 1 532 ? -14.991 -14.515 -22.391 1.00 95.12 532 ASP A C 1
ATOM 3983 O O . ASP A 1 532 ? -14.897 -15.550 -21.724 1.00 95.12 532 ASP A O 1
ATOM 3987 N N . PHE A 1 533 ? -15.338 -13.345 -21.859 1.00 92.88 533 PHE A N 1
ATOM 3988 C CA . PHE A 1 533 ? -15.589 -13.104 -20.440 1.00 92.88 533 PHE A CA 1
ATOM 3989 C C . PHE A 1 533 ? -17.073 -12.856 -20.178 1.00 92.88 533 PHE A C 1
ATOM 3991 O O . PHE A 1 533 ? -17.745 -12.122 -20.909 1.00 92.88 533 PHE A O 1
ATOM 3998 N N . TYR A 1 534 ? -17.566 -13.469 -19.109 1.00 88.25 534 TYR A N 1
ATOM 3999 C CA . TYR A 1 534 ? -18.954 -13.425 -18.680 1.00 88.25 534 TYR A CA 1
ATOM 4000 C C . TYR A 1 534 ? -19.044 -12.933 -17.234 1.00 88.25 534 TYR A C 1
ATOM 4002 O O . TYR A 1 534 ? -18.230 -13.354 -16.408 1.00 88.25 534 TYR A O 1
ATOM 4010 N N . LEU A 1 535 ? -20.059 -12.118 -16.946 1.00 88.25 535 LEU A N 1
ATOM 4011 C CA . LEU A 1 535 ? -20.461 -11.666 -15.613 1.00 88.25 535 LEU A CA 1
ATOM 4012 C C . LEU A 1 535 ? -21.896 -12.144 -15.365 1.00 88.25 535 LEU A C 1
ATOM 4014 O O . LEU A 1 535 ? -22.771 -11.899 -16.192 1.00 88.25 535 LEU A O 1
ATOM 4018 N N . ASP A 1 536 ? -22.113 -12.914 -14.300 1.00 79.19 536 ASP A N 1
ATOM 4019 C CA . ASP A 1 536 ? -23.413 -13.484 -13.905 1.00 79.19 536 ASP A CA 1
ATOM 4020 C C . ASP A 1 536 ? -24.156 -14.217 -15.033 1.00 79.19 536 ASP A C 1
ATOM 4022 O O . ASP A 1 536 ? -25.382 -14.263 -15.117 1.00 79.19 536 ASP A O 1
ATOM 4026 N N . GLY A 1 537 ? -23.377 -14.841 -15.919 1.00 77.81 537 GLY A N 1
ATOM 4027 C CA . GLY A 1 537 ? -23.875 -15.601 -17.063 1.00 77.81 537 GLY A CA 1
ATOM 4028 C C . GLY A 1 537 ? -24.045 -14.794 -18.353 1.00 77.81 537 GLY A C 1
ATOM 4029 O O . GLY A 1 537 ? -24.178 -15.414 -19.412 1.00 77.81 537 GLY A O 1
ATOM 4030 N N . GLU A 1 538 ? -23.953 -13.464 -18.316 1.00 85.38 538 GLU A N 1
ATOM 4031 C CA . GLU A 1 538 ? -23.998 -12.605 -19.504 1.00 85.38 538 GLU A CA 1
ATOM 4032 C C . GLU A 1 538 ? -22.600 -12.379 -20.087 1.00 85.38 538 GLU A C 1
ATOM 4034 O O . GLU A 1 538 ? -21.648 -12.113 -19.362 1.00 85.38 538 GLU A O 1
ATOM 4039 N N . MET A 1 539 ? -22.447 -12.504 -21.411 1.00 89.19 539 MET A N 1
ATOM 4040 C CA . MET A 1 539 ? -21.168 -12.255 -22.085 1.00 89.19 539 MET A CA 1
ATOM 4041 C C . MET A 1 539 ? -20.930 -10.748 -22.193 1.00 89.19 539 MET A C 1
ATOM 4043 O O . MET A 1 539 ? -21.668 -10.064 -22.899 1.00 89.19 539 MET A O 1
ATOM 4047 N N . VAL A 1 540 ? -19.881 -10.250 -21.541 1.00 89.06 540 VAL A N 1
ATOM 4048 C CA . VAL A 1 540 ? -19.594 -8.809 -21.463 1.00 89.06 540 VAL A CA 1
ATOM 4049 C C . VAL A 1 540 ? -18.574 -8.392 -22.515 1.00 89.06 540 VAL A C 1
ATOM 4051 O O . VAL A 1 540 ? -18.773 -7.411 -23.229 1.00 89.06 540 VAL A O 1
ATOM 4054 N N . VAL A 1 541 ? -17.474 -9.139 -22.634 1.00 87.44 541 VAL A N 1
ATOM 4055 C CA . VAL A 1 541 ? -16.362 -8.779 -23.521 1.00 87.44 541 VAL A CA 1
ATOM 4056 C C . VAL A 1 541 ? -15.682 -10.015 -24.097 1.00 87.44 541 VAL A C 1
ATOM 4058 O O . VAL A 1 541 ? -15.672 -11.085 -23.494 1.00 87.44 541 VAL A O 1
ATOM 4061 N N . SER A 1 542 ? -15.113 -9.858 -25.287 1.00 90.31 542 SER A N 1
ATOM 4062 C CA . SER A 1 542 ? -14.279 -10.854 -25.950 1.00 90.31 542 SER A CA 1
ATOM 4063 C C . SER A 1 542 ? -12.931 -10.216 -26.264 1.00 90.31 542 SER A C 1
ATOM 4065 O O . SER A 1 542 ? -12.891 -9.132 -26.848 1.00 90.31 542 SER A O 1
ATOM 4067 N N . ASP A 1 543 ? -11.846 -10.862 -25.846 1.00 76.69 543 ASP A N 1
ATOM 4068 C CA . ASP A 1 543 ? -10.479 -10.387 -26.046 1.00 76.69 543 ASP A CA 1
ATOM 4069 C C . ASP A 1 543 ? -9.711 -11.362 -26.944 1.00 76.69 543 ASP A C 1
ATOM 4071 O O . ASP A 1 543 ? -9.619 -12.557 -26.659 1.00 76.69 543 ASP A O 1
ATOM 4075 N N . ASP A 1 544 ? -9.167 -10.860 -28.049 1.00 83.12 544 ASP A N 1
ATOM 4076 C CA . ASP A 1 544 ? -8.387 -11.602 -29.041 1.00 83.12 544 ASP A CA 1
ATOM 4077 C C . ASP A 1 544 ? -6.892 -11.229 -29.035 1.00 83.12 544 ASP A C 1
ATOM 4079 O O . ASP A 1 544 ? -6.118 -11.719 -29.867 1.00 83.12 544 ASP A O 1
ATOM 4083 N N . ARG A 1 545 ? -6.450 -10.389 -28.085 1.00 63.03 545 ARG A N 1
ATOM 4084 C CA . ARG A 1 545 ? -5.072 -9.883 -28.015 1.00 63.03 545 ARG A CA 1
ATOM 4085 C C . ARG A 1 545 ? -4.391 -10.259 -26.689 1.00 63.03 545 ARG A C 1
ATOM 4087 O O . ARG A 1 545 ? -4.562 -9.541 -25.709 1.00 63.03 545 ARG A O 1
ATOM 4094 N N . PRO A 1 546 ? -3.515 -11.282 -26.648 1.00 50.84 546 PRO A N 1
ATOM 4095 C CA . PRO A 1 546 ? -2.836 -11.679 -25.411 1.00 50.84 546 PRO A CA 1
ATOM 4096 C C . PRO A 1 546 ? -1.941 -10.559 -24.817 1.00 50.84 546 PRO A C 1
ATOM 4098 O O . PRO A 1 546 ? -1.409 -9.755 -25.594 1.00 50.84 546 PRO A O 1
ATOM 4101 N N . PRO A 1 547 ? -1.721 -10.523 -23.482 1.00 53.44 547 PRO A N 1
ATOM 4102 C CA . PRO A 1 547 ? -2.371 -11.363 -22.466 1.00 53.44 547 PRO A CA 1
ATOM 4103 C C . PRO A 1 547 ? -3.869 -11.048 -22.354 1.00 53.44 547 PRO A C 1
ATOM 4105 O O . PRO A 1 547 ? -4.254 -9.886 -22.392 1.00 53.44 547 PRO A O 1
ATOM 4108 N N . PHE A 1 548 ? -4.706 -12.087 -22.255 1.00 64.38 548 PHE A N 1
ATOM 4109 C CA . PHE A 1 548 ? -6.156 -11.900 -22.296 1.00 64.38 548 PHE A CA 1
ATOM 4110 C C . PHE A 1 548 ? -6.684 -11.427 -20.943 1.00 64.38 548 PHE A C 1
ATOM 4112 O O . PHE A 1 548 ? -6.421 -12.065 -19.914 1.00 64.38 548 PHE A O 1
ATOM 4119 N N . ALA A 1 549 ? -7.453 -10.344 -20.949 1.00 65.69 549 ALA A N 1
ATOM 4120 C CA . ALA A 1 549 ? -8.038 -9.761 -19.749 1.00 65.69 549 ALA A CA 1
ATOM 4121 C C . ALA A 1 549 ? -9.341 -9.012 -20.062 1.00 65.69 549 ALA A C 1
ATOM 4123 O O . ALA A 1 549 ? -9.622 -8.664 -21.207 1.00 65.69 549 ALA A O 1
ATOM 4124 N N . ALA A 1 550 ? -10.130 -8.737 -19.027 1.00 75.81 550 ALA A N 1
ATOM 4125 C CA . ALA A 1 550 ? -11.387 -8.009 -19.152 1.00 75.81 550 ALA A CA 1
ATOM 4126 C C . ALA A 1 550 ? -11.620 -7.077 -17.970 1.00 75.81 550 ALA A C 1
ATOM 4128 O O . ALA A 1 550 ? -11.499 -7.508 -16.830 1.00 75.81 550 ALA A O 1
ATOM 4129 N N . THR A 1 551 ? -12.027 -5.837 -18.234 1.00 76.88 551 THR A N 1
ATOM 4130 C CA . THR A 1 551 ? -12.574 -4.944 -17.204 1.00 76.88 551 THR A CA 1
ATOM 4131 C C . THR A 1 551 ? -14.090 -5.106 -17.160 1.00 76.88 551 THR A C 1
ATOM 4133 O O . THR A 1 551 ? -14.765 -4.816 -18.148 1.00 76.88 551 THR A O 1
ATOM 4136 N N . LEU A 1 552 ? -14.610 -5.580 -16.030 1.00 80.88 552 LEU A N 1
ATOM 4137 C CA . LEU A 1 552 ? -16.029 -5.839 -15.774 1.00 80.88 552 LEU A CA 1
ATOM 4138 C C . LEU A 1 552 ? -16.538 -4.854 -14.715 1.00 80.88 552 LEU A C 1
ATOM 4140 O O . LEU A 1 552 ? -15.799 -4.531 -13.793 1.00 80.88 552 LEU A O 1
ATOM 4144 N N . ASP A 1 553 ? -17.767 -4.363 -14.848 1.00 80.00 553 ASP A N 1
ATOM 4145 C CA . ASP A 1 553 ? -18.392 -3.471 -13.863 1.00 80.00 553 ASP A CA 1
ATOM 4146 C C . ASP A 1 553 ? -19.209 -4.294 -12.863 1.00 80.00 553 ASP A C 1
ATOM 4148 O O . ASP A 1 553 ? -20.150 -4.975 -13.267 1.00 80.00 553 ASP A O 1
ATOM 4152 N N . LEU A 1 554 ? -18.816 -4.265 -11.590 1.00 72.00 554 LEU A N 1
ATOM 4153 C CA . LEU A 1 554 ? -19.424 -5.044 -10.508 1.00 72.00 554 LEU A CA 1
ATOM 4154 C C . LEU A 1 554 ? -20.426 -4.231 -9.672 1.00 72.00 554 LEU A C 1
ATOM 4156 O O . LEU A 1 554 ? -20.862 -4.692 -8.630 1.00 72.00 554 LEU A O 1
ATOM 4160 N N . GLY A 1 555 ? -20.785 -3.013 -10.092 1.00 59.97 555 GLY A N 1
ATOM 4161 C CA . GLY A 1 555 ? -21.698 -2.167 -9.317 1.00 59.97 555 GLY A CA 1
ATOM 4162 C C . GLY A 1 555 ? -21.040 -1.516 -8.093 1.00 59.97 555 GLY A C 1
ATOM 4163 O O . GLY A 1 555 ? -19.854 -1.692 -7.832 1.00 59.97 555 GLY A O 1
ATOM 4164 N N . ALA A 1 556 ? -21.782 -0.669 -7.379 1.00 46.28 556 ALA A N 1
ATOM 4165 C CA . ALA A 1 556 ? -21.231 0.139 -6.284 1.00 46.28 556 ALA A CA 1
ATOM 4166 C C . ALA A 1 556 ? -21.050 -0.646 -4.973 1.00 46.28 556 ALA A C 1
ATOM 4168 O O . ALA A 1 556 ? -20.172 -0.307 -4.178 1.00 46.28 556 ALA A O 1
ATOM 4169 N N . ASP A 1 557 ? -21.855 -1.689 -4.784 1.00 48.56 557 ASP A N 1
ATOM 4170 C CA . ASP A 1 557 ? -21.923 -2.492 -3.571 1.00 48.56 557 ASP A CA 1
ATOM 4171 C C . ASP A 1 557 ? -21.169 -3.820 -3.757 1.00 48.56 557 ASP A C 1
ATOM 4173 O O . ASP A 1 557 ? -21.057 -4.317 -4.880 1.00 48.56 557 ASP A O 1
ATOM 4177 N N . PRO A 1 558 ? -20.595 -4.401 -2.690 1.00 54.03 558 PRO A N 1
ATOM 4178 C CA . PRO A 1 558 ? -19.776 -5.608 -2.771 1.00 54.03 558 PRO A CA 1
ATOM 4179 C C . PRO A 1 558 ? -20.620 -6.887 -2.875 1.00 54.03 558 PRO A C 1
ATOM 4181 O O . PRO A 1 558 ? -20.451 -7.819 -2.089 1.00 54.03 558 PRO A O 1
ATOM 4184 N N . ASP A 1 559 ? -21.510 -6.941 -3.862 1.00 58.66 559 ASP A N 1
ATOM 4185 C CA . ASP A 1 559 ? -22.388 -8.082 -4.111 1.00 58.66 559 ASP A CA 1
ATOM 4186 C C . ASP A 1 559 ? -21.619 -9.281 -4.681 1.00 58.66 559 ASP A C 1
ATOM 4188 O O . ASP A 1 559 ? -20.568 -9.146 -5.322 1.00 58.66 559 ASP A O 1
ATOM 4192 N N . ALA A 1 560 ? -22.149 -10.484 -4.445 1.00 54.88 560 ALA A N 1
ATOM 4193 C CA . ALA A 1 560 ? -21.577 -11.716 -4.964 1.00 54.88 560 ALA A CA 1
ATOM 4194 C C . ALA A 1 560 ? -21.768 -11.813 -6.486 1.00 54.88 560 ALA A C 1
ATOM 4196 O O . ALA A 1 560 ? -22.897 -11.916 -6.966 1.00 54.88 560 ALA A O 1
ATOM 4197 N N . HIS A 1 561 ? -20.667 -11.880 -7.240 1.00 72.44 561 HIS A N 1
ATOM 4198 C CA . HIS A 1 561 ? -20.701 -12.013 -8.701 1.00 72.44 561 HIS A CA 1
ATOM 4199 C C . HIS A 1 561 ? -19.951 -13.252 -9.195 1.00 72.44 561 HIS A C 1
ATOM 4201 O O . HIS A 1 561 ? -18.854 -13.580 -8.730 1.00 72.44 561 HIS A O 1
ATOM 4207 N N . ALA A 1 562 ? -20.516 -13.932 -10.192 1.00 66.56 562 ALA A N 1
ATOM 4208 C CA . ALA A 1 562 ? -19.909 -15.075 -10.862 1.00 66.56 562 ALA A CA 1
ATOM 4209 C C . ALA A 1 562 ? -19.227 -14.642 -12.164 1.00 66.56 562 ALA A C 1
ATOM 4211 O O . ALA A 1 562 ? -19.872 -14.211 -13.122 1.00 66.56 562 ALA A O 1
ATOM 4212 N N . ILE A 1 563 ? -17.912 -14.832 -12.236 1.00 77.69 563 ILE A N 1
ATOM 4213 C CA . ILE A 1 563 ? -17.103 -14.426 -13.386 1.00 77.69 563 ILE A CA 1
ATOM 4214 C C . ILE A 1 563 ? -16.579 -15.663 -14.087 1.00 77.69 563 ILE A C 1
ATOM 4216 O O . ILE A 1 563 ? -16.001 -16.549 -13.456 1.00 77.69 563 ILE A O 1
ATOM 4220 N N . ARG A 1 564 ? -16.754 -15.728 -15.408 1.00 84.38 564 ARG A N 1
ATOM 4221 C CA . ARG A 1 564 ? -16.357 -16.888 -16.215 1.00 84.38 564 ARG A CA 1
ATOM 4222 C C . ARG A 1 564 ? -15.591 -16.470 -17.461 1.00 84.38 564 ARG A C 1
ATOM 4224 O O . ARG A 1 564 ? -16.039 -15.604 -18.197 1.00 84.38 564 ARG A O 1
ATOM 4231 N N . ALA A 1 565 ? -14.466 -17.130 -17.723 1.00 79.25 565 ALA A N 1
ATOM 4232 C CA . ALA A 1 565 ? -13.654 -16.941 -18.922 1.00 79.25 565 ALA A CA 1
ATOM 4233 C C . ALA A 1 565 ? -13.639 -18.221 -19.752 1.00 79.25 565 ALA A C 1
ATOM 4235 O O . ALA A 1 565 ? -13.369 -19.299 -19.220 1.00 79.25 565 ALA A O 1
ATOM 4236 N N . VAL A 1 566 ? -13.892 -18.104 -21.053 1.00 90.25 566 VAL A N 1
ATOM 4237 C CA . VAL A 1 566 ? -13.944 -19.226 -21.998 1.00 90.25 566 VAL A CA 1
ATOM 4238 C C . VAL A 1 566 ? -12.931 -18.995 -23.111 1.00 90.25 566 VAL A C 1
ATOM 4240 O O . VAL A 1 566 ? -13.056 -18.047 -23.877 1.00 90.25 566 VAL A O 1
ATOM 4243 N N . ALA A 1 567 ? -11.936 -19.871 -23.226 1.00 81.44 567 ALA A N 1
ATOM 4244 C CA . ALA A 1 567 ? -10.894 -19.783 -24.241 1.00 81.44 567 ALA A CA 1
ATOM 4245 C C . ALA A 1 567 ? -11.271 -20.514 -25.532 1.00 81.44 567 ALA A C 1
ATOM 4247 O O . ALA A 1 567 ? -11.776 -21.643 -25.515 1.00 81.44 567 ALA A O 1
ATOM 4248 N N . TYR A 1 568 ? -10.927 -19.895 -26.658 1.00 88.38 568 TYR A N 1
ATOM 4249 C CA . TYR A 1 568 ? -11.102 -20.407 -28.010 1.00 88.38 568 TYR A CA 1
ATOM 4250 C C . TYR A 1 568 ? -9.779 -20.380 -28.772 1.00 88.38 568 TYR A C 1
ATOM 4252 O O . TYR A 1 568 ? -8.928 -19.510 -28.584 1.00 88.38 568 TYR A O 1
ATOM 4260 N N . SER A 1 569 ? -9.614 -21.333 -29.681 1.00 84.56 569 SER A N 1
ATOM 4261 C CA . SER A 1 569 ? -8.529 -21.333 -30.664 1.00 84.56 569 SER A CA 1
ATOM 4262 C C . SER A 1 569 ? -8.732 -20.235 -31.713 1.00 84.56 569 SER A C 1
ATOM 4264 O O . SER A 1 569 ? -9.832 -19.715 -31.884 1.00 84.56 569 SER A O 1
ATOM 4266 N N . ARG A 1 570 ? -7.697 -19.955 -32.515 1.00 80.69 570 ARG A N 1
ATOM 4267 C CA . ARG A 1 570 ? -7.795 -19.053 -33.686 1.00 80.69 570 ARG A CA 1
ATOM 4268 C C . ARG A 1 570 ? -8.798 -19.505 -34.759 1.00 80.69 570 ARG A C 1
ATOM 4270 O O . ARG A 1 570 ? -9.084 -18.748 -35.677 1.00 80.69 570 ARG A O 1
ATOM 4277 N N . THR A 1 571 ? -9.285 -20.742 -34.681 1.00 85.19 571 THR A N 1
ATOM 4278 C CA . THR A 1 571 ? -10.309 -21.304 -35.574 1.00 85.19 571 THR A CA 1
ATOM 4279 C C . THR A 1 571 ? -11.668 -21.434 -34.881 1.00 85.19 571 THR A C 1
ATOM 4281 O O . THR A 1 571 ? -12.470 -22.271 -35.284 1.00 85.19 571 THR A O 1
ATOM 4284 N N . ASP A 1 572 ? -11.901 -20.674 -33.806 1.00 85.06 572 ASP A N 1
ATOM 4285 C CA . ASP A 1 572 ? -13.142 -20.642 -33.015 1.00 85.06 572 ASP A CA 1
ATOM 4286 C C . ASP A 1 572 ? -13.543 -21.964 -32.334 1.00 85.06 572 ASP A C 1
ATOM 4288 O O . ASP A 1 572 ? -14.653 -22.106 -31.823 1.00 85.06 572 ASP A O 1
ATOM 4292 N N . ALA A 1 573 ? -12.641 -22.946 -32.247 1.00 84.62 573 ALA A N 1
ATOM 4293 C CA . ALA A 1 573 ? -12.885 -24.140 -31.438 1.00 84.62 573 ALA A CA 1
ATOM 4294 C C . ALA A 1 573 ? -12.687 -23.816 -29.950 1.00 84.62 573 ALA A C 1
ATOM 4296 O O . ALA A 1 573 ? -11.617 -23.328 -29.584 1.00 84.62 573 ALA A O 1
ATOM 4297 N N . ARG A 1 574 ? -13.688 -24.103 -29.108 1.00 86.25 574 ARG A N 1
ATOM 4298 C CA . ARG A 1 574 ? -13.622 -23.946 -27.644 1.00 86.25 574 ARG A CA 1
ATOM 4299 C C . ARG A 1 574 ? -12.565 -24.886 -27.065 1.00 86.25 574 ARG A C 1
ATOM 4301 O O . ARG A 1 574 ? -12.590 -26.080 -27.350 1.00 86.25 574 ARG A O 1
ATOM 4308 N N . MET A 1 575 ? -11.651 -24.342 -26.268 1.00 72.81 575 MET A N 1
ATOM 4309 C CA . MET A 1 575 ? -10.487 -25.062 -25.746 1.00 72.81 575 MET A CA 1
ATOM 4310 C C . MET A 1 575 ? -10.544 -25.294 -24.232 1.00 72.81 575 MET A C 1
ATOM 4312 O O . MET A 1 575 ? -10.024 -26.299 -23.769 1.00 72.81 575 MET A O 1
ATOM 4316 N N . GLY A 1 576 ? -11.177 -24.404 -23.462 1.00 66.56 576 GLY A N 1
ATOM 4317 C CA . GLY A 1 576 ? -11.341 -24.570 -22.013 1.00 66.56 576 GLY A CA 1
ATOM 4318 C C . GLY A 1 576 ? -12.059 -23.388 -21.367 1.00 66.56 576 GLY A C 1
ATOM 4319 O O . GLY A 1 576 ? -12.321 -22.389 -22.035 1.00 66.56 576 GLY A O 1
ATOM 4320 N N . GLU A 1 577 ? -12.394 -23.497 -20.082 1.00 74.62 577 GLU A N 1
ATOM 4321 C CA . GLU A 1 577 ? -12.988 -22.402 -19.308 1.00 74.62 577 GLU A CA 1
ATOM 4322 C C . GLU A 1 577 ? -12.566 -22.425 -17.835 1.00 74.62 577 GLU A C 1
ATOM 4324 O O . GLU A 1 577 ? -12.166 -23.466 -17.317 1.00 74.62 577 GLU A O 1
ATOM 4329 N N . HIS A 1 578 ? -12.686 -21.279 -17.166 1.00 58.94 578 HIS A N 1
ATOM 4330 C CA . HIS A 1 578 ? -12.516 -21.135 -15.720 1.00 58.94 578 HIS A CA 1
ATOM 4331 C C . HIS A 1 578 ? -13.584 -20.196 -15.163 1.00 58.94 578 HIS A C 1
ATOM 4333 O O . HIS A 1 578 ? -14.058 -19.307 -15.874 1.00 58.94 578 HIS A O 1
ATOM 4339 N N . SER A 1 579 ? -13.966 -20.376 -13.901 1.00 54.47 579 SER A N 1
ATOM 4340 C CA . SER A 1 579 ? -14.916 -19.496 -13.219 1.00 54.47 579 SER A CA 1
ATOM 4341 C C . SER A 1 579 ? -14.468 -19.220 -11.793 1.00 54.47 579 SER A C 1
ATOM 4343 O O . SER A 1 579 ? -13.908 -20.100 -11.145 1.00 54.47 579 SER A O 1
ATOM 4345 N N . ILE A 1 580 ? -14.722 -18.005 -11.323 1.00 51.50 580 ILE A N 1
ATOM 4346 C CA . ILE A 1 580 ? -14.481 -17.565 -9.948 1.00 51.50 580 ILE A CA 1
ATOM 4347 C C . ILE A 1 580 ? -15.730 -16.843 -9.434 1.00 51.50 580 ILE A C 1
ATOM 4349 O O . ILE A 1 580 ? -16.493 -16.294 -10.227 1.00 51.50 580 ILE A O 1
ATOM 4353 N N . ILE A 1 581 ? -15.929 -16.848 -8.118 1.00 56.00 581 ILE A N 1
ATOM 4354 C CA . ILE A 1 581 ? -16.934 -16.017 -7.447 1.00 56.00 581 ILE A CA 1
ATOM 4355 C C . ILE A 1 581 ? -16.179 -14.911 -6.716 1.00 56.00 581 ILE A C 1
ATOM 4357 O O . ILE A 1 581 ? -15.227 -15.197 -5.985 1.00 56.00 581 ILE A O 1
ATOM 4361 N N . VAL A 1 582 ? -16.582 -13.665 -6.936 1.00 52.44 582 VAL A N 1
ATOM 4362 C CA . VAL A 1 582 ? -16.089 -12.500 -6.192 1.00 52.44 582 VAL A CA 1
ATOM 4363 C C . VAL A 1 582 ? -17.133 -12.087 -5.163 1.00 52.44 582 VAL A C 1
ATOM 4365 O O . VAL A 1 582 ? -18.317 -12.317 -5.383 1.00 52.44 582 VAL A O 1
ATOM 4368 N N . ASN A 1 583 ? -16.674 -11.558 -4.026 1.00 52.59 583 ASN A N 1
ATOM 4369 C CA . ASN A 1 583 ? -17.494 -11.261 -2.843 1.00 52.59 583 ASN A CA 1
ATOM 4370 C C . ASN A 1 583 ? -18.421 -12.422 -2.410 1.00 52.59 583 ASN A C 1
ATOM 4372 O O . ASN A 1 583 ? -19.632 -12.247 -2.325 1.00 52.59 583 ASN A O 1
ATOM 4376 N N . PRO A 1 584 ? -17.901 -13.642 -2.170 1.00 50.31 584 PRO A N 1
ATOM 4377 C CA . PRO A 1 584 ? -18.755 -14.755 -1.764 1.00 50.31 584 PRO A CA 1
ATOM 4378 C C . PRO A 1 584 ? -19.437 -14.462 -0.418 1.00 50.31 584 PRO A C 1
ATOM 4380 O O . PRO A 1 584 ? -18.757 -14.120 0.550 1.00 50.31 584 PRO A O 1
ATOM 4383 N N . GLU A 1 585 ? -20.757 -14.658 -0.340 1.00 50.16 585 GLU A N 1
ATOM 4384 C CA . GLU A 1 585 ? -21.501 -14.647 0.926 1.00 50.16 585 GLU A CA 1
ATOM 4385 C C . GLU A 1 585 ? -20.870 -15.674 1.888 1.00 50.16 585 GLU A C 1
ATOM 4387 O O . GLU A 1 585 ? -20.818 -16.873 1.589 1.00 50.16 585 GLU A O 1
ATOM 4392 N N . ARG A 1 586 ? -20.328 -15.237 3.033 1.00 36.78 586 ARG A N 1
ATOM 4393 C CA . ARG A 1 586 ? -19.780 -16.166 4.037 1.00 36.78 586 ARG A CA 1
ATOM 4394 C C . ARG A 1 586 ? -20.933 -16.929 4.709 1.00 36.78 586 ARG A C 1
ATOM 4396 O O . ARG A 1 586 ? -21.881 -16.331 5.203 1.00 36.78 586 ARG A O 1
ATOM 4403 N N . GLY A 1 587 ? -20.859 -18.263 4.700 1.00 52.09 587 GLY A N 1
ATOM 4404 C CA . GLY A 1 587 ? -21.944 -19.163 5.109 1.00 52.09 587 GLY A CA 1
ATOM 4405 C C . GLY A 1 587 ? -22.211 -19.214 6.616 1.00 52.09 587 GLY A C 1
ATOM 4406 O O . GLY A 1 587 ? -21.617 -20.033 7.314 1.00 52.09 587 GLY A O 1
ATOM 4407 N N . SER A 1 588 ? -23.163 -18.412 7.093 1.00 52.62 588 SER A N 1
ATOM 4408 C CA . SER A 1 588 ? -23.611 -18.408 8.490 1.00 52.62 588 SER A CA 1
ATOM 4409 C C . SER A 1 588 ? -24.573 -19.558 8.817 1.00 52.62 588 SER A C 1
ATOM 4411 O O . SER A 1 588 ? -25.444 -19.940 8.021 1.00 52.62 588 SER A O 1
ATOM 4413 N N . PHE A 1 589 ? -24.417 -20.121 10.018 1.00 65.75 589 PHE A N 1
ATOM 4414 C CA . PHE A 1 589 ? -25.396 -21.014 10.626 1.00 65.75 589 PHE A CA 1
ATOM 4415 C C . PHE A 1 589 ? -26.678 -20.225 10.908 1.00 65.75 589 PHE A C 1
ATOM 4417 O O . PHE A 1 589 ? -26.675 -19.260 11.668 1.00 65.75 589 PHE A O 1
ATOM 4424 N N . ALA A 1 590 ? -27.782 -20.610 10.270 1.00 57.19 590 ALA A N 1
ATOM 4425 C CA . ALA A 1 590 ? -29.037 -19.870 10.356 1.00 57.19 590 ALA A CA 1
ATOM 4426 C C . ALA A 1 590 ? -30.227 -20.814 10.517 1.00 57.19 590 ALA A C 1
ATOM 4428 O O . ALA A 1 590 ? -30.262 -21.895 9.928 1.00 57.19 590 ALA A O 1
ATOM 4429 N N . VAL A 1 591 ? -31.243 -20.380 11.260 1.00 58.50 591 VAL A N 1
ATOM 4430 C CA . VAL A 1 591 ? -32.570 -21.003 11.272 1.00 58.50 591 VAL A CA 1
ATOM 4431 C C . VAL A 1 591 ? -33.608 -19.946 10.932 1.00 58.50 591 VAL A C 1
ATOM 4433 O O . VAL A 1 591 ? -33.514 -18.815 11.395 1.00 58.50 591 VAL A O 1
ATOM 4436 N N . ARG A 1 592 ? -34.576 -20.293 10.084 1.00 63.31 592 ARG A N 1
ATOM 4437 C CA . ARG A 1 592 ? -35.633 -19.381 9.641 1.00 63.31 592 ARG A CA 1
ATOM 4438 C C . ARG A 1 592 ? -36.968 -20.102 9.615 1.00 63.31 592 ARG A C 1
ATOM 4440 O O . ARG A 1 592 ? -37.105 -21.122 8.947 1.00 63.31 592 ARG A O 1
ATOM 4447 N N . ILE A 1 593 ? -37.979 -19.555 10.275 1.00 70.12 593 ILE A N 1
ATOM 4448 C CA . ILE A 1 593 ? -39.362 -20.015 10.176 1.00 70.12 593 ILE A CA 1
ATOM 4449 C C . ILE A 1 593 ? -39.879 -19.645 8.780 1.00 70.12 593 ILE A C 1
ATOM 4451 O O . ILE A 1 593 ? -39.934 -18.475 8.406 1.00 70.12 593 ILE A O 1
ATOM 4455 N N . THR A 1 594 ? -40.271 -20.624 7.974 1.00 74.50 594 THR A N 1
ATOM 4456 C CA . THR A 1 594 ? -40.723 -20.418 6.588 1.00 74.50 594 THR A CA 1
ATOM 4457 C C . THR A 1 594 ? -42.240 -20.426 6.444 1.00 74.50 594 THR A C 1
ATOM 4459 O O . THR A 1 594 ? -42.761 -19.802 5.521 1.00 74.50 594 THR A O 1
ATOM 4462 N N . GLY A 1 595 ? -42.975 -21.015 7.393 1.00 74.19 595 GLY A N 1
ATOM 4463 C CA . GLY A 1 595 ? -44.438 -21.031 7.365 1.00 74.19 595 GLY A CA 1
ATOM 4464 C C . GLY A 1 595 ? -45.070 -21.262 8.734 1.00 74.19 595 GLY A C 1
ATOM 4465 O O . GLY A 1 595 ? -44.538 -22.013 9.546 1.00 74.19 595 GLY A O 1
ATOM 4466 N N . ILE A 1 596 ? -46.214 -20.615 8.989 1.00 69.44 596 ILE A N 1
ATOM 4467 C CA . ILE A 1 596 ? -47.016 -20.775 10.213 1.00 69.44 596 ILE A CA 1
ATOM 4468 C C . ILE A 1 596 ? -48.498 -20.856 9.820 1.00 69.44 596 ILE A C 1
ATOM 4470 O O . ILE A 1 596 ? -49.241 -19.883 9.884 1.00 69.44 596 ILE A O 1
ATOM 4474 N N . ALA A 1 597 ? -48.933 -22.031 9.364 1.00 65.69 597 ALA A N 1
ATOM 4475 C CA . ALA A 1 597 ? -50.304 -22.265 8.894 1.00 65.69 597 ALA A CA 1
ATOM 4476 C C . ALA A 1 597 ? -50.864 -23.562 9.498 1.00 65.69 597 ALA A C 1
ATOM 4478 O O . ALA A 1 597 ? -50.952 -24.598 8.843 1.00 65.69 597 ALA A O 1
ATOM 4479 N N . GLY A 1 598 ? -51.148 -23.551 10.806 1.00 68.94 598 GLY A N 1
ATOM 4480 C CA . GLY A 1 598 ? -51.515 -24.757 11.574 1.00 68.94 598 GLY A CA 1
ATOM 4481 C C . GLY A 1 598 ? -50.354 -25.741 11.816 1.00 68.94 598 GLY A C 1
ATOM 4482 O O . GLY A 1 598 ? -50.450 -26.616 12.678 1.00 68.94 598 GLY A O 1
ATOM 4483 N N . ARG A 1 599 ? -49.239 -25.564 11.103 1.00 82.94 599 ARG A N 1
ATOM 4484 C CA . ARG A 1 599 ? -47.935 -26.203 11.288 1.00 82.94 599 ARG A CA 1
ATOM 4485 C C . ARG A 1 599 ? -46.853 -25.135 11.128 1.00 82.94 599 ARG A C 1
ATOM 4487 O O . ARG A 1 599 ? -47.009 -24.252 10.287 1.00 82.94 599 ARG A O 1
ATOM 4494 N N . VAL A 1 600 ? -45.806 -25.218 11.941 1.00 84.88 600 VAL A N 1
ATOM 4495 C CA . VAL A 1 600 ? -44.602 -24.390 11.819 1.00 84.88 600 VAL A CA 1
ATOM 4496 C C . VAL A 1 600 ? -43.609 -25.147 10.961 1.00 84.88 600 VAL A C 1
ATOM 4498 O O . VAL A 1 600 ? -43.339 -26.317 11.233 1.00 84.88 600 VAL A O 1
ATOM 4501 N N . GLU A 1 601 ? -43.088 -24.485 9.942 1.00 88.94 601 GLU A N 1
ATOM 4502 C CA . GLU A 1 601 ? -42.021 -24.980 9.076 1.00 88.94 601 GLU A CA 1
ATOM 4503 C C . GLU A 1 601 ? -40.797 -24.096 9.257 1.00 88.94 601 GLU A C 1
ATOM 4505 O O . GLU A 1 601 ? -40.940 -22.884 9.423 1.00 88.94 601 GLU A O 1
ATOM 4510 N N . ALA A 1 602 ? -39.615 -24.703 9.249 1.00 80.69 602 ALA A N 1
ATOM 4511 C CA . ALA A 1 602 ? -38.356 -23.989 9.322 1.00 80.69 602 ALA A CA 1
ATOM 4512 C C . ALA A 1 602 ? -37.359 -24.508 8.280 1.00 80.69 602 ALA A C 1
ATOM 4514 O O . ALA A 1 602 ? -37.343 -25.689 7.928 1.00 80.69 602 ALA A O 1
ATOM 4515 N N . GLU A 1 603 ? -36.501 -23.615 7.813 1.00 82.94 603 GLU A N 1
ATOM 4516 C CA . GLU A 1 603 ? -35.279 -23.934 7.087 1.00 82.94 603 GLU A CA 1
ATOM 4517 C C . GLU A 1 603 ? -34.087 -23.725 8.016 1.00 82.94 603 GLU A C 1
ATOM 4519 O O . GLU A 1 603 ? -34.082 -22.812 8.840 1.00 82.94 603 GLU A O 1
ATOM 4524 N N . VAL A 1 604 ? -33.088 -24.597 7.897 1.00 74.69 604 VAL A N 1
ATOM 4525 C CA . VAL A 1 604 ? -31.850 -24.522 8.673 1.00 74.69 604 VAL A CA 1
ATOM 4526 C C . VAL A 1 604 ? -30.692 -24.574 7.691 1.00 74.69 604 VAL A C 1
ATOM 4528 O O . VAL A 1 604 ? -30.552 -25.567 6.972 1.00 74.69 604 VAL A O 1
ATOM 4531 N N . ASN A 1 605 ? -29.888 -23.515 7.655 1.00 73.44 605 ASN A N 1
ATOM 4532 C CA . ASN A 1 605 ? -28.642 -23.473 6.905 1.00 73.44 605 ASN A CA 1
ATOM 4533 C C . ASN A 1 605 ? -27.524 -24.036 7.784 1.00 73.44 605 ASN A C 1
ATOM 4535 O O . ASN A 1 605 ? -27.269 -23.501 8.860 1.00 73.44 605 ASN A O 1
ATOM 4539 N N . ILE A 1 606 ? -26.888 -25.124 7.350 1.00 74.69 606 ILE A N 1
ATOM 4540 C CA . ILE A 1 606 ? -25.788 -25.765 8.080 1.00 74.69 606 ILE A CA 1
ATOM 4541 C C . ILE A 1 606 ? -24.491 -25.439 7.330 1.00 74.69 606 ILE A C 1
ATOM 4543 O O . ILE A 1 606 ? -24.397 -25.794 6.150 1.00 74.69 606 ILE A O 1
ATOM 4547 N N . PRO A 1 607 ? -23.499 -24.800 7.977 1.00 62.19 607 PRO A N 1
ATOM 4548 C CA . PRO A 1 607 ? -22.212 -24.522 7.350 1.00 62.19 607 PRO A CA 1
ATOM 4549 C C . PRO A 1 607 ? -21.526 -25.800 6.828 1.00 62.19 607 PRO A C 1
ATOM 4551 O O . PRO A 1 607 ? -21.710 -26.884 7.397 1.00 62.19 607 PRO A O 1
ATOM 4554 N N . PRO A 1 608 ? -20.710 -25.722 5.760 1.00 49.47 608 PRO A N 1
ATOM 4555 C CA . PRO A 1 608 ? -19.970 -26.877 5.258 1.00 49.47 608 PRO A CA 1
ATOM 4556 C C . PRO A 1 608 ? -19.080 -27.501 6.346 1.00 49.47 608 PRO A C 1
ATOM 4558 O O . PRO A 1 608 ? -18.223 -26.831 6.909 1.00 49.47 608 PRO A O 1
ATOM 4561 N N . GLY A 1 609 ? -19.259 -28.797 6.618 1.00 62.00 609 GLY A N 1
ATOM 4562 C CA . GLY A 1 609 ? -18.478 -29.537 7.623 1.00 62.00 609 GLY A CA 1
ATOM 4563 C C . GLY A 1 609 ? -19.120 -29.620 9.012 1.00 62.00 609 GLY A C 1
ATOM 4564 O O . GLY A 1 609 ? -18.683 -30.434 9.824 1.00 62.00 609 GLY A O 1
ATOM 4565 N N . GLU A 1 610 ? -20.192 -28.868 9.260 1.00 75.62 610 GLU A N 1
ATOM 4566 C CA . GLU A 1 610 ? -20.959 -28.936 10.502 1.00 75.62 610 GLU A CA 1
ATOM 4567 C C . GLU A 1 610 ? -22.097 -29.961 10.438 1.00 75.62 610 GLU A C 1
ATOM 4569 O O . GLU A 1 610 ? -22.521 -30.423 9.374 1.00 75.62 610 GLU A O 1
ATOM 4574 N N . SER A 1 611 ? -22.606 -30.346 11.610 1.00 83.31 611 SER A N 1
ATOM 4575 C CA . SER A 1 611 ? -23.788 -31.208 11.696 1.00 83.31 611 SER A CA 1
ATOM 4576 C C . SER A 1 611 ? -24.748 -30.736 12.773 1.00 83.31 611 SER A C 1
ATOM 4578 O O . SER A 1 611 ? -24.348 -30.380 13.880 1.00 83.31 611 SER A O 1
ATOM 4580 N N . ILE A 1 612 ? -26.036 -30.772 12.441 1.00 85.25 612 ILE A N 1
ATOM 4581 C CA . ILE A 1 612 ? -27.104 -30.430 13.372 1.00 85.25 612 ILE A CA 1
ATOM 4582 C C . ILE A 1 612 ? -27.163 -31.467 14.507 1.00 85.25 612 ILE A C 1
ATOM 4584 O O . ILE A 1 612 ? -27.118 -32.678 14.269 1.00 85.25 612 ILE A O 1
ATOM 4588 N N . ASP A 1 613 ? -27.224 -30.987 15.746 1.00 89.94 613 ASP A N 1
ATOM 4589 C CA . ASP A 1 613 ? -27.558 -31.787 16.924 1.00 89.94 613 ASP A CA 1
ATOM 4590 C C . ASP A 1 613 ? -29.078 -31.928 17.026 1.00 89.94 613 ASP A C 1
ATOM 4592 O O . ASP A 1 613 ? -29.616 -33.034 16.997 1.00 89.94 613 ASP A O 1
ATOM 4596 N N . ARG A 1 614 ? -29.788 -30.793 17.075 1.00 95.38 614 ARG A N 1
ATOM 4597 C CA . ARG A 1 614 ? -31.251 -30.756 17.191 1.00 95.38 614 ARG A CA 1
ATOM 4598 C C . ARG A 1 614 ? -31.839 -29.413 16.760 1.00 95.38 614 ARG A C 1
ATOM 4600 O O . ARG A 1 614 ? -31.173 -28.387 16.806 1.00 95.38 614 ARG A O 1
ATOM 4607 N N . VAL A 1 615 ? -33.120 -29.424 16.415 1.00 94.06 615 VAL A N 1
ATOM 4608 C CA . VAL A 1 615 ? -33.967 -28.254 16.173 1.00 94.06 615 VAL A CA 1
ATOM 4609 C C . VAL A 1 615 ? -35.175 -28.338 17.094 1.00 94.06 615 VAL A C 1
ATOM 4611 O O . VAL A 1 615 ? -35.863 -29.356 17.157 1.00 94.06 615 VAL A O 1
ATOM 4614 N N . GLU A 1 616 ? -35.438 -27.273 17.827 1.00 95.50 616 GLU A N 1
ATOM 4615 C CA . GLU A 1 616 ? -36.460 -27.183 18.855 1.00 95.50 616 GLU A CA 1
ATOM 4616 C C . GLU A 1 616 ? -37.494 -26.134 18.471 1.00 95.50 616 GLU A C 1
ATOM 4618 O O . GLU A 1 616 ? -37.151 -25.011 18.131 1.00 95.50 616 GLU A O 1
ATOM 4623 N N . PHE A 1 617 ? -38.767 -26.500 18.535 1.00 93.31 617 PHE A N 1
ATOM 4624 C CA . PHE A 1 617 ? -39.901 -25.631 18.255 1.00 93.31 617 PHE A CA 1
ATOM 4625 C C . PHE A 1 617 ? -40.582 -25.294 19.569 1.00 93.31 617 PHE A C 1
ATOM 4627 O O . PHE A 1 617 ? -40.891 -26.190 20.354 1.00 93.31 617 PHE A O 1
ATOM 4634 N N . TYR A 1 618 ? -40.880 -24.025 19.770 1.00 83.31 618 TYR A N 1
ATOM 4635 C CA . TYR A 1 618 ? -41.486 -23.456 20.958 1.00 83.31 618 TYR A CA 1
ATOM 4636 C C . TYR A 1 618 ? -42.740 -22.671 20.573 1.00 83.31 618 TYR A C 1
ATOM 4638 O O . TYR A 1 618 ? -42.815 -22.089 19.490 1.00 83.31 618 TYR A O 1
ATOM 4646 N N . ARG A 1 619 ? -43.720 -22.633 21.477 1.00 84.88 619 ARG A N 1
ATOM 4647 C CA . ARG A 1 619 ? -44.792 -21.631 21.481 1.00 84.88 619 ARG A CA 1
ATOM 4648 C C . ARG A 1 619 ? -44.601 -20.799 22.739 1.00 84.88 619 ARG A C 1
ATOM 4650 O O . ARG A 1 619 ? -44.674 -21.334 23.850 1.00 84.88 619 ARG A O 1
ATOM 4657 N N . ASN A 1 620 ? -44.322 -19.517 22.564 1.00 77.12 620 ASN A N 1
ATOM 4658 C CA . ASN A 1 620 ? -43.725 -18.662 23.579 1.00 77.12 620 ASN A CA 1
ATOM 4659 C C . ASN A 1 620 ? -42.448 -19.326 24.128 1.00 77.12 620 ASN A C 1
ATOM 4661 O O . ASN A 1 620 ? -41.594 -19.741 23.352 1.00 77.12 620 ASN A O 1
ATOM 4665 N N . GLU A 1 621 ? -42.377 -19.553 25.441 1.00 74.81 621 GLU A N 1
ATOM 4666 C CA . GLU A 1 621 ? -41.273 -20.279 26.086 1.00 74.81 621 GLU A CA 1
ATOM 4667 C C . GLU A 1 621 ? -41.557 -21.767 26.351 1.00 74.81 621 GLU A C 1
ATOM 4669 O O . GLU A 1 621 ? -40.782 -22.459 27.010 1.00 74.81 621 GLU A O 1
ATOM 4674 N N . THR A 1 622 ? -42.676 -22.304 25.855 1.00 79.94 622 THR A N 1
ATOM 4675 C CA . THR A 1 622 ? -43.011 -23.724 26.045 1.00 79.94 622 THR A CA 1
ATOM 4676 C C . THR A 1 622 ? -42.528 -24.551 24.861 1.00 79.94 622 THR A C 1
ATOM 4678 O O . THR A 1 622 ? -42.990 -24.349 23.739 1.00 79.94 622 THR A O 1
ATOM 4681 N N . LEU A 1 623 ? -41.638 -25.518 25.109 1.00 87.25 623 LEU A N 1
ATOM 4682 C CA . LEU A 1 623 ? -41.157 -26.458 24.092 1.00 87.25 623 LEU A CA 1
ATOM 4683 C C . LEU A 1 623 ? -42.316 -27.314 23.550 1.00 87.25 623 LEU A C 1
ATOM 4685 O O . LEU A 1 623 ? -42.986 -28.028 24.297 1.00 87.25 623 LEU A O 1
ATOM 4689 N N . VAL A 1 624 ? -42.528 -27.249 22.238 1.00 89.00 624 VAL A N 1
ATOM 4690 C CA . VAL A 1 624 ? -43.572 -27.954 21.480 1.00 89.00 624 VAL A CA 1
ATOM 4691 C C . VAL A 1 624 ? -43.026 -29.217 20.818 1.00 89.00 624 VAL A C 1
ATOM 4693 O O . VAL A 1 624 ? -43.687 -30.254 20.841 1.00 89.00 624 VAL A O 1
ATOM 4696 N N . ALA A 1 625 ? -41.833 -29.151 20.224 1.00 91.69 625 ALA A N 1
ATOM 4697 C CA . ALA A 1 625 ? -41.202 -30.295 19.568 1.00 91.69 625 ALA A CA 1
ATOM 4698 C C . ALA A 1 625 ? -39.676 -30.170 19.554 1.00 91.69 625 ALA A C 1
ATOM 4700 O O . ALA A 1 625 ? -39.142 -29.068 19.541 1.00 91.69 625 ALA A O 1
ATOM 4701 N N . ARG A 1 626 ? -38.979 -31.307 19.501 1.00 96.31 626 ARG A N 1
ATOM 4702 C CA . ARG A 1 626 ? -37.533 -31.405 19.264 1.00 96.31 626 ARG A CA 1
ATOM 4703 C C . ARG A 1 626 ? -37.303 -32.425 18.152 1.00 96.31 626 ARG A C 1
ATOM 4705 O O . ARG A 1 626 ? -37.822 -33.537 18.240 1.00 96.31 626 ARG A O 1
ATOM 4712 N N . LEU A 1 627 ? -36.559 -32.043 17.121 1.00 94.00 627 LEU A N 1
ATOM 4713 C CA . LEU A 1 627 ? -36.271 -32.838 15.929 1.00 94.00 627 LEU A CA 1
ATOM 4714 C C . LEU A 1 627 ? -34.758 -32.929 15.727 1.00 94.00 627 LEU A C 1
ATOM 4716 O O . LEU A 1 627 ? -34.064 -31.937 15.875 1.00 94.00 627 LEU A O 1
ATOM 4720 N N . GLU A 1 628 ? -34.247 -34.095 15.347 1.00 92.56 628 GLU A N 1
ATOM 4721 C CA . GLU A 1 628 ? -32.806 -34.319 15.103 1.00 92.56 628 GLU A CA 1
ATOM 4722 C C . GLU A 1 628 ? -32.488 -34.482 13.602 1.00 92.56 628 GLU A C 1
ATOM 4724 O O . GLU A 1 628 ? -31.330 -34.559 13.205 1.00 92.56 628 GLU A O 1
ATOM 4729 N N . ALA A 1 629 ? -33.517 -34.532 12.746 1.00 88.38 629 ALA A N 1
ATOM 4730 C CA . ALA A 1 629 ? -33.390 -34.667 11.295 1.00 88.38 629 ALA A CA 1
ATOM 4731 C C . ALA A 1 629 ? -34.543 -33.956 10.550 1.00 88.38 629 ALA A C 1
ATOM 4733 O O . ALA A 1 629 ? -35.648 -33.860 11.099 1.00 88.38 629 ALA A O 1
ATOM 4734 N N . PRO A 1 630 ? -34.323 -33.499 9.298 1.00 86.31 630 PRO A N 1
ATOM 4735 C CA . PRO A 1 630 ? -35.359 -32.867 8.485 1.00 86.31 630 PRO A CA 1
ATOM 4736 C C . PRO A 1 630 ? -36.445 -33.872 8.048 1.00 86.31 630 PRO A C 1
ATOM 4738 O O . PRO A 1 630 ? -36.188 -35.079 7.988 1.00 86.31 630 PRO A O 1
ATOM 4741 N N . PRO A 1 631 ? -37.650 -33.403 7.669 1.00 89.38 631 PRO A N 1
ATOM 4742 C CA . PRO A 1 631 ? -38.056 -31.999 7.530 1.00 89.38 631 PRO A CA 1
ATOM 4743 C C . PRO A 1 631 ? -38.313 -31.304 8.876 1.00 89.38 631 PRO A C 1
ATOM 4745 O O . PRO A 1 631 ? -38.943 -31.873 9.768 1.00 89.38 631 PRO A O 1
ATOM 4748 N N . TRP A 1 632 ? -37.859 -30.054 9.003 1.00 93.06 632 TRP A N 1
ATOM 4749 C CA . TRP A 1 632 ? -37.983 -29.258 10.227 1.00 93.06 632 TRP A CA 1
ATOM 4750 C C . TRP A 1 632 ? -39.383 -28.660 10.339 1.00 93.06 632 TRP A C 1
ATOM 4752 O O . TRP A 1 632 ? -39.645 -27.532 9.926 1.00 93.06 632 TRP A O 1
ATOM 4762 N N . GLN A 1 633 ? -40.314 -29.454 10.858 1.00 94.31 633 GLN A N 1
ATOM 4763 C CA . GLN A 1 633 ? -41.720 -29.073 10.913 1.00 94.31 633 GLN A CA 1
ATOM 4764 C C . GLN A 1 633 ? -42.408 -29.609 12.172 1.00 94.31 633 GLN A C 1
ATOM 4766 O O . GLN A 1 633 ? -42.304 -30.795 12.490 1.00 94.31 633 GLN A O 1
ATOM 4771 N N . ALA A 1 634 ? -43.168 -28.758 12.861 1.00 90.62 634 ALA A N 1
ATOM 4772 C CA . ALA A 1 634 ? -43.870 -29.116 14.094 1.00 90.62 634 ALA A CA 1
ATOM 4773 C C . ALA A 1 634 ? -45.310 -28.591 14.113 1.00 90.62 634 ALA A C 1
ATOM 4775 O O . ALA A 1 634 ? -45.616 -27.519 13.593 1.00 90.62 634 ALA A O 1
ATOM 4776 N N . GLN A 1 635 ? -46.222 -29.359 14.711 1.00 88.00 635 GLN A N 1
ATOM 4777 C CA . GLN A 1 635 ? -47.636 -28.998 14.796 1.00 88.00 635 GLN A CA 1
ATOM 4778 C C . GLN A 1 635 ? -47.899 -28.183 16.066 1.00 88.00 635 GLN A C 1
ATOM 4780 O O . GLN A 1 635 ? -47.524 -28.610 17.156 1.00 88.00 635 GLN A O 1
ATOM 4785 N N . LEU A 1 636 ? -48.544 -27.021 15.936 1.00 75.12 636 LEU A N 1
ATOM 4786 C CA . LEU A 1 636 ? -48.846 -26.166 17.087 1.00 75.12 636 LEU A CA 1
ATOM 4787 C C . LEU A 1 636 ? -50.050 -26.726 17.866 1.00 75.12 636 LEU A C 1
ATOM 4789 O O . LEU A 1 636 ? -51.114 -26.917 17.271 1.00 75.12 636 LEU A O 1
ATOM 4793 N N . PRO A 1 637 ? -49.937 -26.978 19.184 1.00 68.75 637 PRO A N 1
ATOM 4794 C CA . PRO A 1 637 ? -51.074 -27.377 20.013 1.00 68.75 637 PRO A CA 1
ATOM 4795 C C . PRO A 1 637 ? -52.131 -26.261 20.039 1.00 68.75 637 PRO A C 1
ATOM 4797 O O . PRO A 1 637 ? -51.780 -25.097 20.195 1.00 68.75 637 PRO A O 1
ATOM 4800 N N . GLY A 1 638 ? -53.415 -26.591 19.867 1.00 60.66 638 GLY A N 1
ATOM 4801 C CA . GLY A 1 638 ? -54.478 -25.617 19.574 1.00 60.66 638 GLY A CA 1
ATOM 4802 C C . GLY A 1 638 ? -54.985 -24.723 20.724 1.00 60.66 638 GLY A C 1
ATOM 4803 O O . GLY A 1 638 ? -54.984 -25.119 21.885 1.00 60.66 638 GLY A O 1
ATOM 4804 N N . ALA A 1 639 ? -55.445 -23.529 20.323 1.00 54.66 639 ALA A N 1
ATOM 4805 C CA . ALA A 1 639 ? -56.513 -22.610 20.786 1.00 54.66 639 ALA A CA 1
ATOM 4806 C C . ALA A 1 639 ? -56.134 -21.197 20.275 1.00 54.66 639 ALA A C 1
ATOM 4808 O O . ALA A 1 639 ? -54.934 -20.943 20.140 1.00 54.66 639 ALA A O 1
ATOM 4809 N N . GLU A 1 640 ? -57.118 -20.338 19.944 1.00 58.53 640 GLU A N 1
ATOM 4810 C CA . GLU A 1 640 ? -56.919 -19.006 19.324 1.00 58.53 640 GLU A CA 1
ATOM 4811 C C . GLU A 1 640 ? -55.726 -18.251 19.927 1.00 58.53 640 GLU A C 1
ATOM 4813 O O . GLU A 1 640 ? -55.617 -18.119 21.147 1.00 58.53 640 GLU A O 1
ATOM 4818 N N . ALA A 1 641 ? -54.817 -17.807 19.056 1.00 57.94 641 ALA A N 1
ATOM 4819 C CA . ALA A 1 641 ? -53.602 -17.114 19.452 1.00 57.94 641 ALA A CA 1
ATOM 4820 C C . ALA A 1 641 ? -53.945 -15.797 20.159 1.00 57.94 641 ALA A C 1
ATOM 4822 O O . ALA A 1 641 ? -54.733 -14.990 19.659 1.00 57.94 641 ALA A O 1
ATOM 4823 N N . GLY A 1 642 ? -53.371 -15.603 21.347 1.00 58.19 642 GLY A N 1
ATOM 4824 C CA . GLY A 1 642 ? -53.451 -14.331 22.056 1.00 58.19 642 GLY A CA 1
ATOM 4825 C C . GLY A 1 642 ? -52.641 -13.242 21.339 1.00 58.19 642 GLY A C 1
ATOM 4826 O O . GLY A 1 642 ? -51.769 -13.556 20.534 1.00 58.19 642 GLY A O 1
ATOM 4827 N N . PRO A 1 643 ? -52.867 -11.955 21.652 1.00 53.25 643 PRO A N 1
ATOM 4828 C CA . PRO A 1 643 ? -52.201 -10.828 20.986 1.00 53.25 643 PRO A CA 1
ATOM 4829 C C . PRO A 1 643 ? -50.670 -10.785 21.157 1.00 53.25 643 PRO A C 1
ATOM 4831 O O . PRO A 1 643 ? -50.012 -10.008 20.476 1.00 53.25 643 PRO A O 1
ATOM 4834 N N . SER A 1 644 ? -50.107 -11.605 22.047 1.00 53.00 644 SER A N 1
ATOM 4835 C CA . SER A 1 644 ? -48.671 -11.705 22.339 1.00 53.00 644 SER A CA 1
ATOM 4836 C C . SER A 1 644 ? -48.116 -13.122 22.152 1.00 53.00 644 SER A C 1
ATOM 4838 O O . SER A 1 644 ? -47.069 -13.450 22.699 1.00 53.00 644 SER A O 1
ATOM 4840 N N . ASP A 1 645 ? -48.859 -13.999 21.481 1.00 65.38 645 ASP A N 1
ATOM 4841 C CA . ASP A 1 645 ? -48.487 -15.400 21.307 1.00 65.38 645 ASP A CA 1
ATOM 4842 C C . ASP A 1 645 ? -47.497 -15.529 20.139 1.00 65.38 645 ASP A C 1
ATOM 4844 O O . ASP A 1 645 ? -47.777 -15.018 19.059 1.00 65.38 645 ASP A O 1
ATOM 4848 N N . TYR A 1 646 ? -46.346 -16.175 20.328 1.00 69.38 646 TYR A N 1
ATOM 4849 C CA . TYR A 1 646 ? -45.331 -16.373 19.282 1.00 69.38 646 TYR A CA 1
ATOM 4850 C C . TYR A 1 646 ? -44.870 -17.823 19.181 1.00 69.38 646 TYR A C 1
ATOM 4852 O O . TYR A 1 646 ? -45.092 -18.654 20.057 1.00 69.38 646 TYR A O 1
ATOM 4860 N N . VAL A 1 647 ? -44.216 -18.129 18.073 1.00 78.62 647 VAL A N 1
ATOM 4861 C CA . VAL A 1 647 ? -43.506 -19.370 17.807 1.00 78.62 647 VAL A CA 1
ATOM 4862 C C . VAL A 1 647 ? -42.027 -19.050 17.770 1.00 78.62 647 VAL A C 1
ATOM 4864 O O . VAL A 1 647 ? -41.653 -18.107 17.090 1.00 78.62 647 VAL A O 1
ATOM 4867 N N . ARG A 1 648 ? -41.193 -19.839 18.441 1.00 82.06 648 ARG A N 1
ATOM 4868 C CA . ARG A 1 648 ? -39.731 -19.733 18.369 1.00 82.06 648 ARG A CA 1
ATOM 4869 C C . ARG A 1 648 ? -39.149 -21.060 17.899 1.00 82.06 648 ARG A C 1
ATOM 4871 O O . ARG A 1 648 ? -39.628 -22.114 18.306 1.00 82.06 648 ARG A O 1
ATOM 4878 N N . VAL A 1 649 ? -38.164 -21.034 17.015 1.00 81.94 649 VAL A N 1
ATOM 4879 C CA . VAL A 1 649 ? -37.456 -22.217 16.527 1.00 81.94 649 VAL A CA 1
ATOM 4880 C C . VAL A 1 649 ? -35.975 -22.015 16.781 1.00 81.94 649 VAL A C 1
ATOM 4882 O O . VAL A 1 649 ? -35.408 -21.063 16.268 1.00 81.94 649 VAL A O 1
ATOM 4885 N N . ALA A 1 650 ? -35.363 -22.906 17.555 1.00 75.75 650 ALA A N 1
ATOM 4886 C CA . ALA A 1 650 ? -33.943 -22.875 17.879 1.00 75.75 650 ALA A CA 1
ATOM 4887 C C . ALA A 1 650 ? -33.233 -24.090 17.271 1.00 75.75 650 ALA A C 1
ATOM 4889 O O . ALA A 1 650 ? -33.649 -25.226 17.492 1.00 75.75 650 ALA A O 1
ATOM 4890 N N . ALA A 1 651 ? -32.170 -23.869 16.509 1.00 81.00 651 ALA A N 1
ATOM 4891 C CA . ALA A 1 651 ? -31.306 -24.899 15.949 1.00 81.00 651 ALA A CA 1
ATOM 4892 C C . ALA A 1 651 ? -29.995 -24.958 16.741 1.00 81.00 651 ALA A C 1
ATOM 4894 O O . ALA A 1 651 ? -29.454 -23.927 17.123 1.00 81.00 651 ALA A O 1
ATOM 4895 N N . PHE A 1 652 ? -29.470 -26.161 16.959 1.00 82.12 652 PHE A N 1
ATOM 4896 C CA . PHE A 1 652 ? -28.236 -26.412 17.702 1.00 82.12 652 PHE A CA 1
ATOM 4897 C C . PHE A 1 652 ? -27.321 -27.309 16.874 1.00 82.12 652 PHE A C 1
ATOM 4899 O O . PHE A 1 652 ? -27.761 -28.370 16.423 1.00 82.12 652 PHE A O 1
ATOM 4906 N N . LEU A 1 653 ? -26.061 -26.922 16.699 1.00 72.75 653 LEU A N 1
ATOM 4907 C CA . LEU A 1 653 ? -25.026 -27.753 16.084 1.00 72.75 653 LEU A CA 1
ATOM 4908 C C . LEU A 1 653 ? -24.376 -28.680 17.116 1.00 72.75 653 LEU A C 1
ATOM 4910 O O . LEU A 1 653 ? -24.383 -28.415 18.319 1.00 72.75 653 LEU A O 1
ATOM 4914 N N . LYS A 1 654 ? -23.753 -29.766 16.645 1.00 74.88 654 LYS A N 1
ATOM 4915 C CA . LYS A 1 654 ? -22.942 -30.646 17.508 1.00 74.88 654 LYS A CA 1
ATOM 4916 C C . LYS A 1 654 ? -21.659 -29.980 18.006 1.00 74.88 654 LYS A C 1
ATOM 4918 O O . LYS A 1 654 ? -21.086 -30.456 18.984 1.00 74.88 654 LYS A O 1
ATOM 4923 N N . SER A 1 655 ? -21.223 -28.904 17.351 1.00 60.84 655 SER A N 1
ATOM 4924 C CA . SER A 1 655 ? -20.121 -28.041 17.787 1.00 60.84 655 SER A CA 1
ATOM 4925 C C . SER A 1 655 ? -20.460 -27.219 19.038 1.00 60.84 655 SER A C 1
ATOM 4927 O O . SER A 1 655 ? -19.545 -26.813 19.751 1.00 60.84 655 SER A O 1
ATOM 4929 N N . GLY A 1 656 ? -21.752 -27.047 19.353 1.00 47.31 656 GLY A N 1
ATOM 4930 C CA . GLY A 1 656 ? -22.245 -26.302 20.517 1.00 47.31 656 GLY A CA 1
ATOM 4931 C C . GLY A 1 656 ? -22.870 -24.944 20.186 1.00 47.31 656 GLY A C 1
ATOM 4932 O O . GLY A 1 656 ? -23.495 -24.353 21.061 1.00 47.31 656 GLY A O 1
ATOM 4933 N N . GLU A 1 657 ? -22.752 -24.479 18.941 1.00 47.47 657 GLU A N 1
ATOM 4934 C CA . GLU A 1 657 ? -23.381 -23.248 18.452 1.00 47.47 657 GLU A CA 1
ATOM 4935 C C . GLU A 1 657 ? -24.914 -23.390 18.368 1.00 47.47 657 GLU A C 1
ATOM 4937 O O . GLU A 1 657 ? -25.436 -24.466 18.049 1.00 47.47 657 GLU A O 1
ATOM 4942 N N . SER A 1 658 ? -25.650 -22.309 18.647 1.00 59.16 658 SER A N 1
ATOM 4943 C CA . SER A 1 658 ? -27.113 -22.279 18.562 1.00 59.16 658 SER A CA 1
ATOM 4944 C C . SER A 1 658 ? -27.624 -20.994 17.923 1.00 59.16 658 SER A C 1
ATOM 4946 O O . SER A 1 658 ? -27.130 -19.921 18.247 1.00 59.16 658 SER A O 1
ATOM 4948 N N . MET A 1 659 ? -28.659 -21.106 17.095 1.00 62.19 659 MET A N 1
ATOM 4949 C CA . MET A 1 659 ? -29.333 -19.978 16.452 1.00 62.19 659 MET A CA 1
ATOM 4950 C C . MET A 1 659 ? -30.841 -20.104 16.649 1.00 62.19 659 MET A C 1
ATOM 4952 O O . MET A 1 659 ? -31.354 -21.223 16.691 1.00 62.19 659 MET A O 1
ATOM 4956 N N . GLU A 1 660 ? -31.569 -18.993 16.737 1.00 60.59 660 GLU A N 1
ATOM 4957 C CA . GLU A 1 660 ? -33.026 -19.013 16.877 1.00 60.59 660 GLU A CA 1
ATOM 4958 C C . GLU A 1 660 ? -33.747 -17.959 16.031 1.00 60.59 660 GLU A C 1
ATOM 4960 O O . GLU A 1 660 ? -33.221 -16.886 15.766 1.00 60.59 660 GLU A O 1
ATOM 4965 N N . ASP A 1 661 ? -34.971 -18.284 15.614 1.00 57.84 661 ASP A N 1
ATOM 4966 C CA . ASP A 1 661 ? -35.902 -17.378 14.933 1.00 57.84 661 ASP A CA 1
ATOM 4967 C C . ASP A 1 661 ? -37.257 -17.427 15.644 1.00 57.84 661 ASP A C 1
ATOM 4969 O O . ASP A 1 661 ? -37.691 -18.493 16.091 1.00 57.84 661 ASP A O 1
ATOM 4973 N N . ALA A 1 662 ? -37.942 -16.291 15.763 1.00 60.03 662 ALA A N 1
ATOM 4974 C CA . ALA A 1 662 ? -39.226 -16.189 16.441 1.00 60.03 662 ALA A CA 1
ATOM 4975 C C . ALA A 1 662 ? -40.234 -15.339 15.658 1.00 60.03 662 ALA A C 1
ATOM 4977 O O . ALA A 1 662 ? -39.907 -14.308 15.079 1.00 60.03 662 ALA A O 1
ATOM 4978 N N . ARG A 1 663 ? -41.503 -15.759 15.659 1.00 62.09 663 ARG A N 1
ATOM 4979 C CA . ARG A 1 663 ? -42.600 -15.116 14.926 1.00 62.09 663 ARG A CA 1
ATOM 4980 C C . ARG A 1 663 ? -43.899 -15.096 15.716 1.00 62.09 663 ARG A C 1
ATOM 4982 O O . ARG A 1 663 ? -44.350 -16.129 16.199 1.00 62.09 663 ARG A O 1
ATOM 4989 N N . LEU A 1 664 ? -44.546 -13.936 15.780 1.00 57.09 664 LEU A N 1
ATOM 4990 C CA . LEU A 1 664 ? -45.860 -13.762 16.406 1.00 57.09 664 LEU A CA 1
ATOM 4991 C C . LEU A 1 664 ? -46.981 -14.463 15.610 1.00 57.09 664 LEU A C 1
ATOM 4993 O O . LEU A 1 664 ? -47.006 -14.453 14.381 1.00 57.09 664 LEU A O 1
ATOM 4997 N N . LEU A 1 665 ? -47.939 -15.048 16.327 1.00 64.25 665 LEU A N 1
ATOM 4998 C CA . LEU A 1 665 ? -49.172 -15.654 15.829 1.00 64.25 665 LEU A CA 1
ATOM 4999 C C . LEU A 1 665 ? -50.290 -14.598 15.827 1.00 64.25 665 LEU A C 1
ATOM 5001 O O . LEU A 1 665 ? -51.107 -14.538 16.743 1.00 64.25 665 LEU A O 1
ATOM 5005 N N . SER A 1 666 ? -50.347 -13.732 14.816 1.00 47.59 666 SER A N 1
ATOM 5006 C CA . SER A 1 666 ? -51.443 -12.757 14.688 1.00 47.59 666 SER A CA 1
ATOM 5007 C C . SER A 1 666 ? -52.676 -13.360 13.986 1.00 47.59 666 SER A C 1
ATOM 5009 O O . SER A 1 666 ? -52.552 -14.143 13.047 1.00 47.59 666 SER A O 1
ATOM 5011 N N . SER A 1 667 ? -53.885 -13.003 14.450 1.00 35.88 667 SER A N 1
ATOM 5012 C CA . SER A 1 667 ? -55.177 -13.364 13.822 1.00 35.88 667 SER A CA 1
ATOM 5013 C C . SER A 1 667 ? -55.273 -12.900 12.353 1.00 35.88 667 SER A C 1
ATOM 5015 O O . SER A 1 667 ? -54.615 -11.933 11.977 1.00 35.88 667 SER A O 1
ATOM 5017 N N . PRO A 1 668 ? -56.090 -13.558 11.504 1.00 38.78 668 PRO A N 1
ATOM 5018 C CA . PRO A 1 668 ? -55.950 -13.486 10.053 1.00 38.78 668 PRO A CA 1
ATOM 5019 C C . PRO A 1 668 ? -56.476 -12.177 9.457 1.00 38.78 668 PRO A C 1
ATOM 5021 O O . PRO A 1 668 ? -57.635 -11.812 9.660 1.00 38.78 668 PRO A O 1
ATOM 5024 N N . GLY A 1 669 ? -55.659 -11.559 8.604 1.00 39.94 669 GLY A N 1
ATOM 5025 C CA . GLY A 1 669 ? -56.108 -10.590 7.610 1.00 39.94 669 GLY A CA 1
ATOM 5026 C C . GLY A 1 669 ? -55.106 -9.470 7.362 1.00 39.94 669 GLY A C 1
ATOM 5027 O O . GLY A 1 669 ? -55.058 -8.533 8.146 1.00 39.94 669 GLY A O 1
ATOM 5028 N N . ILE A 1 670 ? -54.447 -9.538 6.196 1.00 33.59 670 ILE A N 1
ATOM 5029 C CA . ILE A 1 670 ? -53.503 -8.571 5.599 1.00 33.59 670 ILE A CA 1
ATOM 5030 C C . ILE A 1 670 ? -52.038 -8.847 5.988 1.00 33.59 670 ILE A C 1
ATOM 5032 O O . ILE A 1 670 ? -51.512 -8.300 6.947 1.00 33.59 670 ILE A O 1
ATOM 5036 N N . GLU A 1 671 ? -51.374 -9.706 5.203 1.00 32.50 671 GLU A N 1
ATOM 5037 C CA . GLU A 1 671 ? -49.909 -9.755 5.134 1.00 32.50 671 GLU A CA 1
ATOM 5038 C C . GLU A 1 671 ? -49.425 -8.579 4.279 1.00 32.50 671 GLU A C 1
ATOM 5040 O O . GLU A 1 671 ? -49.324 -8.670 3.056 1.00 32.50 671 GLU A O 1
ATOM 5045 N N . GLU A 1 672 ? -49.139 -7.464 4.938 1.00 32.91 672 GLU A N 1
ATOM 5046 C CA . GLU A 1 672 ? -48.117 -6.536 4.472 1.00 32.91 672 GLU A CA 1
ATOM 5047 C C . GLU A 1 672 ? -46.860 -6.895 5.273 1.00 32.91 672 GLU A C 1
ATOM 5049 O O . GLU A 1 672 ? -46.816 -6.733 6.492 1.00 32.91 672 GLU A O 1
ATOM 5054 N N . ARG A 1 673 ? -45.875 -7.520 4.614 1.00 33.50 673 ARG A N 1
ATOM 5055 C CA . ARG A 1 673 ? -44.555 -7.743 5.213 1.00 33.50 673 ARG A CA 1
ATOM 5056 C C . ARG A 1 673 ? -43.924 -6.369 5.414 1.00 33.50 673 ARG A C 1
ATOM 5058 O O . ARG A 1 673 ? -43.499 -5.756 4.443 1.00 33.50 673 ARG A O 1
ATOM 5065 N N . VAL A 1 674 ? -43.866 -5.913 6.657 1.00 35.09 674 VAL A N 1
ATOM 5066 C CA . VAL A 1 674 ? -42.979 -4.821 7.051 1.00 35.09 674 VAL A CA 1
ATOM 5067 C C . VAL A 1 674 ? -41.744 -5.483 7.652 1.00 35.09 674 VAL A C 1
ATOM 5069 O O . VAL A 1 674 ? -41.799 -6.010 8.762 1.00 35.09 674 VAL A O 1
ATOM 5072 N N . GLU A 1 675 ? -40.659 -5.546 6.880 1.00 37.88 675 GLU A N 1
ATOM 5073 C CA . GLU A 1 675 ? -39.322 -5.759 7.439 1.00 37.88 675 GLU A CA 1
ATOM 5074 C C . GLU A 1 675 ? -39.003 -4.520 8.279 1.00 37.88 675 GLU A C 1
ATOM 5076 O O . GLU A 1 675 ? -39.007 -3.403 7.770 1.00 37.88 675 GLU A O 1
ATOM 5081 N N . VAL A 1 676 ? -38.838 -4.704 9.588 1.00 42.72 676 VAL A N 1
ATOM 5082 C CA . VAL A 1 676 ? -38.539 -3.608 10.511 1.00 42.72 676 VAL A CA 1
ATOM 5083 C C . VAL A 1 676 ? -37.049 -3.652 10.810 1.00 42.72 676 VAL A C 1
ATOM 5085 O O . VAL A 1 676 ? -36.575 -4.605 11.426 1.00 42.72 676 VAL A O 1
ATOM 5088 N N . ASN A 1 677 ? -36.320 -2.624 10.384 1.00 58.72 677 ASN A N 1
ATOM 5089 C CA . ASN A 1 677 ? -34.895 -2.478 10.658 1.00 58.72 677 ASN A CA 1
ATOM 5090 C C . ASN A 1 677 ? -34.724 -1.705 11.970 1.00 58.72 677 ASN A C 1
ATOM 5092 O O . ASN A 1 677 ? -35.100 -0.536 12.063 1.00 58.72 677 ASN A O 1
ATOM 5096 N N . LEU A 1 678 ? -34.204 -2.364 13.005 1.00 66.94 678 LEU A N 1
ATOM 5097 C CA . LEU A 1 678 ? -33.939 -1.750 14.307 1.00 66.94 678 LEU A CA 1
ATOM 5098 C C . LEU A 1 678 ? -32.547 -1.115 14.305 1.00 66.94 678 LEU A C 1
ATOM 5100 O O . LEU A 1 678 ? -31.546 -1.804 14.140 1.00 66.94 678 LEU A O 1
ATOM 5104 N N . VAL A 1 679 ? -32.499 0.199 14.502 1.00 76.00 679 VAL A N 1
ATOM 5105 C CA . VAL A 1 679 ? -31.261 0.965 14.654 1.00 76.00 679 VAL A CA 1
ATOM 5106 C C . VAL A 1 679 ? -30.963 1.092 16.142 1.00 76.00 679 VAL A C 1
ATOM 5108 O O . VAL A 1 679 ? -31.758 1.688 16.872 1.00 76.00 679 VAL A O 1
ATOM 5111 N N . GLU A 1 680 ? -29.838 0.533 16.588 1.00 78.00 680 GLU A N 1
ATOM 5112 C CA . GLU A 1 680 ? -29.360 0.625 17.972 1.00 78.00 680 GLU A CA 1
ATOM 5113 C C . GLU A 1 680 ? -28.387 1.801 18.151 1.00 78.00 680 GLU A C 1
ATOM 5115 O O . GLU A 1 680 ? -27.491 2.023 17.339 1.00 78.00 680 GLU A O 1
ATOM 5120 N N . LEU A 1 681 ? -28.559 2.558 19.233 1.00 81.75 681 LEU A N 1
ATOM 5121 C CA . LEU A 1 681 ? -27.777 3.738 19.585 1.00 81.75 681 LEU A CA 1
ATOM 5122 C C . LEU A 1 681 ? -27.203 3.566 20.995 1.00 81.75 681 LEU A C 1
ATOM 5124 O O . LEU A 1 681 ? -27.950 3.441 21.969 1.00 81.75 681 LEU A O 1
ATOM 5128 N N . ASN A 1 682 ? -25.875 3.615 21.107 1.00 84.31 682 ASN A N 1
ATOM 5129 C CA . ASN A 1 682 ? -25.173 3.709 22.386 1.00 84.31 682 ASN A CA 1
ATOM 5130 C C . ASN A 1 682 ? -25.133 5.179 22.819 1.00 84.31 682 ASN A C 1
ATOM 5132 O O . ASN A 1 682 ? -24.555 6.016 22.121 1.00 84.31 682 ASN A O 1
ATOM 5136 N N . VAL A 1 683 ? -25.772 5.508 23.941 1.00 88.31 683 VAL A N 1
ATOM 5137 C CA . VAL A 1 683 ? -25.979 6.887 24.399 1.00 88.31 683 VAL A CA 1
ATOM 5138 C C . VAL A 1 683 ? -25.298 7.112 25.744 1.00 88.31 683 VAL A C 1
ATOM 5140 O O . VAL A 1 683 ? -25.597 6.437 26.728 1.00 88.31 683 VAL A O 1
ATOM 5143 N N . VAL A 1 684 ? -24.407 8.099 25.802 1.00 89.69 684 VAL A N 1
ATOM 5144 C CA . VAL A 1 684 ? -23.823 8.627 27.040 1.00 89.69 684 VAL A CA 1
ATOM 5145 C C . VAL A 1 684 ? -24.507 9.953 27.356 1.00 89.69 684 VAL A C 1
ATOM 5147 O O . VAL A 1 684 ? -24.633 10.813 26.485 1.00 89.69 684 VAL A O 1
ATOM 5150 N N . VAL A 1 685 ? -24.941 10.128 28.603 1.00 90.81 685 VAL A N 1
ATOM 5151 C CA . VAL A 1 685 ? -25.486 11.400 29.089 1.00 90.81 685 VAL A CA 1
ATOM 5152 C C . VAL A 1 685 ? -24.547 11.956 30.147 1.00 90.81 685 VAL A C 1
ATOM 5154 O O . VAL A 1 685 ? -24.222 11.244 31.098 1.00 90.81 685 VAL A O 1
ATOM 5157 N N . THR A 1 686 ? -24.113 13.203 29.989 1.00 89.94 686 THR A N 1
ATOM 5158 C CA . THR A 1 686 ? -23.215 13.881 30.931 1.00 89.94 686 THR A CA 1
ATOM 5159 C C . THR A 1 686 ? -23.826 15.161 31.487 1.00 89.94 686 THR A C 1
ATOM 5161 O O . THR A 1 686 ? -24.713 15.768 30.880 1.00 89.94 686 THR A O 1
ATOM 5164 N N . ASP A 1 687 ? -23.376 15.556 32.675 1.00 89.12 687 ASP A N 1
ATOM 5165 C CA . ASP A 1 687 ? -23.687 16.862 33.251 1.00 89.12 687 ASP A CA 1
ATOM 5166 C C . ASP A 1 687 ? -22.736 17.962 32.731 1.00 89.12 687 ASP A C 1
ATOM 5168 O O . ASP A 1 687 ? -21.939 17.760 31.813 1.00 89.12 687 ASP A O 1
ATOM 5172 N N . ARG A 1 688 ? -22.825 19.164 33.309 1.00 85.94 688 ARG A N 1
ATOM 5173 C CA . ARG A 1 688 ? -21.981 20.311 32.930 1.00 85.94 688 ARG A CA 1
ATOM 5174 C C . ARG A 1 688 ? -20.497 20.136 33.255 1.00 85.94 688 ARG A C 1
ATOM 5176 O O . ARG A 1 688 ? -19.685 20.852 32.672 1.00 85.94 688 ARG A O 1
ATOM 5183 N N . ASP A 1 689 ? -20.168 19.240 34.179 1.00 84.62 689 ASP A N 1
ATOM 5184 C CA . ASP A 1 689 ? -18.798 18.908 34.566 1.00 84.62 689 ASP A CA 1
ATOM 5185 C C . ASP A 1 689 ? -18.274 17.693 33.767 1.00 84.62 689 ASP A C 1
ATOM 5187 O O . ASP A 1 689 ? -17.199 17.171 34.064 1.00 84.62 689 ASP A O 1
ATOM 5191 N N . ASP A 1 690 ? -19.016 17.265 32.734 1.00 82.56 690 ASP A N 1
ATOM 5192 C CA . ASP A 1 690 ? -18.747 16.102 31.881 1.00 82.56 690 ASP A CA 1
ATOM 5193 C C . ASP A 1 690 ? -18.750 14.762 32.645 1.00 82.56 690 ASP A C 1
ATOM 5195 O O . ASP A 1 690 ? -18.162 13.767 32.211 1.00 82.56 690 ASP A O 1
ATOM 5199 N N . ALA A 1 691 ? -19.434 14.717 33.796 1.00 86.31 691 ALA A N 1
ATOM 5200 C CA . ALA A 1 691 ? -19.599 13.501 34.580 1.00 86.31 691 ALA A CA 1
ATOM 5201 C C . ALA A 1 691 ? -20.797 12.676 34.065 1.00 86.31 691 ALA A C 1
ATOM 5203 O O . ALA A 1 691 ? -21.867 13.244 33.820 1.00 86.31 691 ALA A O 1
ATOM 5204 N N . PRO A 1 692 ? -20.675 11.339 33.922 1.00 88.44 692 PRO A N 1
ATOM 5205 C CA . PRO A 1 692 ? -21.774 10.501 33.444 1.00 88.44 692 PRO A CA 1
ATOM 5206 C C . PRO A 1 692 ? -22.976 10.477 34.399 1.00 88.44 692 PRO A C 1
ATOM 5208 O O . PRO A 1 692 ? -22.836 10.233 35.600 1.00 88.44 692 PRO A O 1
ATOM 5211 N N . VAL A 1 693 ? -24.179 10.651 33.851 1.00 90.88 693 VAL A N 1
ATOM 5212 C CA . VAL A 1 693 ? -25.444 10.653 34.596 1.00 90.88 693 VAL A CA 1
ATOM 5213 C C . VAL A 1 693 ? -26.145 9.303 34.464 1.00 90.88 693 VAL A C 1
ATOM 5215 O O . VAL A 1 693 ? -26.534 8.880 33.376 1.00 90.88 693 VAL A O 1
ATOM 5218 N N . ARG A 1 694 ? -26.344 8.630 35.603 1.00 89.50 694 ARG A N 1
ATOM 5219 C CA . ARG A 1 694 ? -27.022 7.327 35.712 1.00 89.50 694 ARG A CA 1
ATOM 5220 C C . ARG A 1 694 ? -28.474 7.471 36.178 1.00 89.50 694 ARG A C 1
ATOM 5222 O O . ARG A 1 694 ? -28.819 8.440 36.848 1.00 89.50 694 ARG A O 1
ATOM 5229 N N . GLY A 1 695 ? -29.285 6.446 35.911 1.00 87.69 695 GLY A N 1
ATOM 5230 C CA . GLY A 1 695 ? -30.647 6.319 36.441 1.00 87.69 695 GLY A CA 1
ATOM 5231 C C . GLY A 1 695 ? -31.724 7.068 35.656 1.00 87.69 695 GLY A C 1
ATOM 5232 O O . GLY A 1 695 ? -32.792 7.309 36.211 1.00 87.69 695 GLY A O 1
ATOM 5233 N N . LEU A 1 696 ? -31.453 7.443 34.403 1.00 90.94 696 LEU A N 1
ATOM 5234 C CA . LEU A 1 696 ? -32.485 7.936 33.490 1.00 90.94 696 LEU A CA 1
ATOM 5235 C C . LEU A 1 696 ? -33.390 6.780 33.047 1.00 90.94 696 LEU A C 1
ATOM 5237 O O . LEU A 1 696 ? -32.923 5.660 32.840 1.00 90.94 696 LEU A O 1
ATOM 5241 N N . GLU A 1 697 ? -34.678 7.068 32.902 1.00 89.62 697 GLU A N 1
ATOM 5242 C CA . GLU A 1 697 ? -35.708 6.137 32.438 1.00 89.62 697 GLU A CA 1
ATOM 5243 C C . GLU A 1 697 ? -35.994 6.370 30.936 1.00 89.62 697 GLU A C 1
ATOM 5245 O O . GLU A 1 697 ? -35.650 7.434 30.407 1.00 89.62 697 GLU A O 1
ATOM 5250 N N . PRO A 1 698 ? -36.610 5.414 30.210 1.00 86.69 698 PRO A N 1
ATOM 5251 C CA . PRO A 1 698 ? -36.905 5.559 28.779 1.00 86.69 698 PRO A CA 1
ATOM 5252 C C . PRO A 1 698 ? -37.644 6.858 28.421 1.00 86.69 698 PRO A C 1
ATOM 5254 O O . PRO A 1 698 ? -37.411 7.439 27.364 1.00 86.69 698 PRO A O 1
ATOM 5257 N N . GLU A 1 699 ? -38.506 7.345 29.315 1.00 89.25 699 GLU A N 1
ATOM 5258 C CA . GLU A 1 699 ? -39.309 8.561 29.153 1.00 89.25 699 GLU A CA 1
ATOM 5259 C C . GLU A 1 699 ? -38.467 9.844 29.157 1.00 89.25 699 GLU A C 1
ATOM 5261 O O . GLU A 1 699 ? -38.951 10.903 28.750 1.00 89.25 699 GLU A O 1
ATOM 5266 N N . ASN A 1 700 ? -37.214 9.770 29.614 1.00 91.62 700 ASN A N 1
ATOM 5267 C CA . ASN A 1 700 ? -36.284 10.890 29.568 1.00 91.62 700 ASN A CA 1
ATOM 5268 C C . ASN A 1 700 ? -35.674 11.102 28.183 1.00 91.62 700 ASN A C 1
ATOM 5270 O O . ASN A 1 700 ? -35.051 12.143 27.984 1.00 91.62 700 ASN A O 1
ATOM 5274 N N . PHE A 1 701 ? -35.852 10.165 27.247 1.00 91.62 701 PHE A N 1
ATOM 5275 C CA . PHE A 1 701 ? -35.254 10.208 25.917 1.00 91.62 701 PHE A CA 1
ATOM 5276 C C . PHE A 1 701 ? -36.299 10.472 24.830 1.00 91.62 701 PHE A C 1
ATOM 5278 O O . PHE A 1 701 ? -37.391 9.905 24.823 1.00 91.62 701 PHE A O 1
ATOM 5285 N N . ALA A 1 702 ? -35.932 11.306 23.860 1.00 89.94 702 ALA A N 1
ATOM 5286 C CA . ALA A 1 702 ? -36.674 11.500 22.622 1.00 89.94 702 ALA A CA 1
ATOM 5287 C C . ALA A 1 702 ? -35.733 11.293 21.433 1.00 89.94 702 ALA A C 1
ATOM 5289 O O . ALA A 1 702 ? -34.723 11.986 21.314 1.00 89.94 702 ALA A O 1
ATOM 5290 N N . VAL A 1 703 ? -36.076 10.349 20.555 1.00 89.31 703 VAL A N 1
ATOM 5291 C CA . VAL A 1 703 ? -35.329 10.074 19.323 1.00 89.31 703 VAL A CA 1
ATOM 5292 C C . VAL A 1 703 ? -36.061 10.718 18.154 1.00 89.31 703 VAL A C 1
ATOM 5294 O O . VAL A 1 703 ? -37.266 10.529 17.981 1.00 89.31 703 VAL A O 1
ATOM 5297 N N . PHE A 1 704 ? -35.335 11.477 17.342 1.00 88.50 704 PHE A N 1
ATOM 5298 C CA . PHE A 1 704 ? -35.822 12.056 16.100 1.00 88.50 704 PHE A CA 1
ATOM 5299 C C . PHE A 1 704 ? -35.036 11.476 14.931 1.00 88.50 704 PHE A C 1
ATOM 5301 O O . PHE A 1 704 ? -33.823 11.341 15.004 1.00 88.50 704 PHE A O 1
ATOM 5308 N N . PHE A 1 705 ? -35.719 11.191 13.828 1.00 85.56 705 PHE A N 1
ATOM 5309 C CA . PHE A 1 705 ? -35.098 10.818 12.562 1.00 85.56 705 PHE A CA 1
ATOM 5310 C C . PHE A 1 705 ? -35.682 11.700 11.463 1.00 85.56 705 PHE A C 1
ATOM 5312 O O . PHE A 1 705 ? -36.906 11.809 11.331 1.00 85.56 705 PHE A O 1
ATOM 5319 N N . ARG A 1 706 ? -34.814 12.421 10.736 1.00 84.31 706 ARG A N 1
ATOM 5320 C CA . ARG A 1 706 ? -35.212 13.459 9.758 1.00 84.31 706 ARG A CA 1
ATOM 5321 C C . ARG A 1 706 ? -36.170 14.500 10.361 1.00 84.31 706 ARG A C 1
ATOM 5323 O O . ARG A 1 706 ? -37.114 14.960 9.718 1.00 84.31 706 ARG A O 1
ATOM 5330 N N . GLY A 1 707 ? -35.941 14.839 11.631 1.00 83.50 707 GLY A N 1
ATOM 5331 C CA . GLY A 1 707 ? -36.764 15.770 12.407 1.00 83.50 707 GLY A CA 1
ATOM 5332 C C . GLY A 1 707 ? -38.127 15.227 12.856 1.00 83.50 707 GLY A C 1
ATOM 5333 O O . GLY A 1 707 ? -38.894 15.975 13.463 1.00 83.50 707 GLY A O 1
ATOM 5334 N N . GLN A 1 708 ? -38.452 13.957 12.588 1.00 86.06 708 GLN A N 1
ATOM 5335 C CA . GLN A 1 708 ? -39.697 13.327 13.035 1.00 86.06 708 GLN A CA 1
ATOM 5336 C C . GLN A 1 708 ? -39.473 12.464 14.283 1.00 86.06 708 GLN A C 1
ATOM 5338 O O . GLN A 1 708 ? -38.515 11.692 14.311 1.00 86.06 708 GLN A O 1
ATOM 5343 N N . PRO A 1 709 ? -40.345 12.545 15.305 1.00 88.44 709 PRO A N 1
ATOM 5344 C CA . PRO A 1 709 ? -40.198 11.754 16.522 1.00 88.44 709 PRO A CA 1
ATOM 5345 C C . PRO A 1 709 ? -40.432 10.264 16.246 1.00 88.44 709 PRO A C 1
ATOM 5347 O O . PRO A 1 709 ? -41.421 9.895 15.613 1.00 88.44 709 PRO A O 1
ATOM 5350 N N . HIS A 1 710 ? -39.540 9.420 16.756 1.00 87.94 710 HIS A N 1
ATOM 5351 C CA . HIS A 1 710 ? -39.616 7.963 16.694 1.00 87.94 710 HIS A CA 1
ATOM 5352 C C . HIS A 1 710 ? -39.684 7.390 18.111 1.00 87.94 710 HIS A C 1
ATOM 5354 O O . HIS A 1 710 ? -39.021 7.868 19.031 1.00 87.94 710 HIS A O 1
ATOM 5360 N N . ALA A 1 711 ? -40.523 6.371 18.301 1.00 82.00 711 ALA A N 1
ATOM 5361 C CA . ALA A 1 711 ? -40.649 5.711 19.592 1.00 82.00 711 ALA A CA 1
ATOM 5362 C C . ALA A 1 711 ? -39.424 4.827 19.858 1.00 82.00 711 ALA A C 1
ATOM 5364 O O . ALA A 1 711 ? -39.045 4.019 19.007 1.00 82.00 711 ALA A O 1
ATOM 5365 N N . VAL A 1 712 ? -38.855 4.944 21.059 1.00 84.88 712 VAL A N 1
ATOM 5366 C CA . VAL A 1 712 ? -37.845 4.008 21.560 1.00 84.88 712 VAL A CA 1
ATOM 5367 C C . VAL A 1 712 ? -38.528 2.655 21.770 1.00 84.88 712 VAL A C 1
ATOM 5369 O O . VAL A 1 712 ? -39.413 2.519 22.612 1.00 84.88 712 VAL A O 1
ATOM 5372 N N . GLN A 1 713 ? -38.155 1.665 20.965 1.00 78.19 713 GLN A N 1
ATOM 5373 C CA . GLN A 1 713 ? -38.707 0.308 21.008 1.00 78.19 713 GLN A CA 1
ATOM 5374 C C . GLN A 1 713 ? -37.967 -0.589 21.996 1.00 78.19 713 GLN A C 1
ATOM 5376 O O . GLN A 1 713 ? -38.560 -1.505 22.565 1.00 78.19 713 GLN A O 1
ATOM 5381 N N . ARG A 1 714 ? -36.677 -0.317 22.210 1.00 80.88 714 ARG A N 1
ATOM 5382 C CA . ARG A 1 714 ? -35.835 -1.014 23.181 1.00 80.88 714 ARG A CA 1
ATOM 5383 C C . ARG A 1 714 ? -35.042 0.003 23.986 1.00 80.88 714 ARG A C 1
ATOM 5385 O O . ARG A 1 714 ? -34.465 0.926 23.420 1.00 80.88 714 ARG A O 1
ATOM 5392 N N . PHE A 1 715 ? -35.017 -0.207 25.293 1.00 86.25 715 PHE A N 1
ATOM 5393 C CA . PHE A 1 715 ? -34.184 0.511 26.244 1.00 86.25 715 PHE A CA 1
ATOM 5394 C C . PHE A 1 715 ? -33.498 -0.524 27.129 1.00 86.25 715 PHE A C 1
ATOM 5396 O O . PHE A 1 715 ? -34.166 -1.432 27.626 1.00 86.25 715 PHE A O 1
ATOM 5403 N N . ALA A 1 716 ? -32.191 -0.393 27.316 1.00 83.19 716 ALA A N 1
ATOM 5404 C CA . ALA A 1 716 ? -31.429 -1.230 28.230 1.00 83.19 716 ALA A CA 1
ATOM 5405 C C . ALA A 1 716 ? -30.305 -0.430 28.888 1.00 83.19 716 ALA A C 1
ATOM 5407 O O . ALA A 1 716 ? -29.772 0.523 28.306 1.00 83.19 716 ALA A O 1
ATOM 5408 N N . LEU A 1 717 ? -29.935 -0.840 30.098 1.00 83.69 717 LEU A N 1
ATOM 5409 C CA . LEU A 1 717 ? -28.788 -0.275 30.803 1.00 83.69 717 LEU A CA 1
ATOM 5410 C C . LEU A 1 717 ? -27.508 -1.005 30.395 1.00 83.69 717 LEU A C 1
ATOM 5412 O O . LEU A 1 717 ? -27.524 -2.208 30.136 1.00 83.69 717 LEU A O 1
ATOM 5416 N N . ALA A 1 718 ? -26.377 -0.295 30.403 1.00 75.88 718 ALA A N 1
ATOM 5417 C CA . ALA A 1 718 ? -25.077 -0.878 30.073 1.00 75.88 718 ALA A CA 1
ATOM 5418 C C . ALA A 1 718 ? -24.776 -2.179 30.835 1.00 75.88 718 ALA A C 1
ATOM 5420 O O . ALA A 1 718 ? -24.260 -3.137 30.270 1.00 75.88 718 ALA A O 1
ATOM 5421 N N . GLU A 1 719 ? -25.126 -2.244 32.116 1.00 76.94 719 GLU A N 1
ATOM 5422 C CA . GLU A 1 719 ? -24.808 -3.394 32.968 1.00 76.94 719 GLU A CA 1
ATOM 5423 C C . GLU A 1 719 ? -25.578 -4.676 32.609 1.00 76.94 719 GLU A C 1
ATOM 5425 O O . GLU A 1 719 ? -25.229 -5.747 33.099 1.00 76.94 719 GLU A O 1
ATOM 5430 N N . GLU A 1 720 ? -26.608 -4.579 31.766 1.00 74.50 720 GLU A N 1
ATOM 5431 C CA . GLU A 1 720 ? -27.463 -5.699 31.356 1.00 74.50 720 GLU A CA 1
ATOM 5432 C C . GLU A 1 720 ? -26.981 -6.372 30.064 1.00 74.50 720 GLU A C 1
ATOM 5434 O O . GLU A 1 720 ? -27.493 -7.429 29.693 1.00 74.50 720 GLU A O 1
ATOM 5439 N N . ILE A 1 721 ? -26.017 -5.763 29.364 1.00 83.12 721 ILE A N 1
ATOM 5440 C CA . ILE A 1 721 ? -25.546 -6.212 28.053 1.00 83.12 721 ILE A CA 1
ATOM 5441 C C . ILE A 1 721 ? -24.020 -6.401 28.102 1.00 83.12 721 ILE A C 1
ATOM 5443 O O . ILE A 1 721 ? -23.316 -5.443 28.454 1.00 83.12 721 ILE A O 1
ATOM 5447 N N . PRO A 1 722 ? -23.506 -7.588 27.718 1.00 88.06 722 PRO A N 1
ATOM 5448 C CA . PRO A 1 722 ? -22.072 -7.841 27.610 1.00 88.06 722 PRO A CA 1
ATOM 5449 C C . PRO A 1 722 ? -21.351 -6.811 26.739 1.00 88.06 722 PRO A C 1
ATOM 5451 O O . PRO A 1 722 ? -21.902 -6.329 25.743 1.00 88.06 722 PRO A O 1
ATOM 5454 N N . LEU A 1 723 ? -20.128 -6.467 27.132 1.00 91.12 723 LEU A N 1
ATOM 5455 C CA . LEU A 1 723 ? -19.237 -5.581 26.393 1.00 91.12 723 LEU A CA 1
ATOM 5456 C C . LEU A 1 723 ? -18.288 -6.397 25.511 1.00 91.12 723 LEU A C 1
ATOM 5458 O O . LEU A 1 723 ? -17.606 -7.295 25.996 1.00 91.12 723 LEU A O 1
ATOM 5462 N N . VAL A 1 724 ? -18.171 -5.996 24.250 1.00 93.31 724 VAL A N 1
ATOM 5463 C CA . VAL A 1 724 ? -17.049 -6.335 23.376 1.00 93.31 724 VAL A CA 1
ATOM 5464 C C . VAL A 1 724 ? -16.161 -5.096 23.263 1.00 93.31 724 VAL A C 1
ATOM 5466 O O . VAL A 1 724 ? -16.598 -4.041 22.792 1.00 93.31 724 VAL A O 1
ATOM 5469 N N . LEU A 1 725 ? -14.924 -5.202 23.742 1.00 95.62 725 LEU A N 1
ATOM 5470 C CA . LEU A 1 725 ? -13.960 -4.103 23.801 1.00 95.62 725 LEU A CA 1
ATOM 5471 C C . LEU A 1 725 ? -12.809 -4.333 22.817 1.00 95.62 725 LEU A C 1
ATOM 5473 O O . LEU A 1 725 ? -12.054 -5.294 22.937 1.00 95.62 725 LEU A O 1
ATOM 5477 N N . GLY A 1 726 ? -12.626 -3.408 21.884 1.00 95.94 726 GLY A N 1
ATOM 5478 C CA . GLY A 1 726 ? -11.442 -3.371 21.035 1.00 95.94 726 GLY A CA 1
ATOM 5479 C C . GLY A 1 726 ? -10.379 -2.490 21.667 1.00 95.94 726 GLY A C 1
ATOM 5480 O O . GLY A 1 726 ? -10.616 -1.296 21.850 1.00 95.94 726 GLY A O 1
ATOM 5481 N N . LEU A 1 727 ? -9.215 -3.047 21.997 1.00 96.06 727 LEU A N 1
ATOM 5482 C CA . LEU A 1 727 ? -8.058 -2.264 22.427 1.00 96.06 727 LEU A CA 1
ATOM 5483 C C . LEU A 1 727 ? -7.065 -2.160 21.266 1.00 96.06 727 LEU A C 1
ATOM 5485 O O . LEU A 1 727 ? -6.594 -3.180 20.770 1.00 96.06 727 LEU A O 1
ATOM 5489 N N . VAL A 1 728 ? -6.747 -0.938 20.844 1.00 95.38 728 VAL A N 1
ATOM 5490 C CA . VAL A 1 728 ? -5.847 -0.656 19.718 1.00 95.38 728 VAL A CA 1
ATOM 5491 C C . VAL A 1 728 ? -4.632 0.094 20.230 1.00 95.38 728 VAL A C 1
ATOM 5493 O O . VAL A 1 728 ? -4.765 1.176 20.802 1.00 95.38 728 VAL A O 1
ATOM 5496 N N . ILE A 1 729 ? -3.449 -0.479 20.048 1.00 93.19 729 ILE A N 1
ATOM 5497 C CA . ILE A 1 729 ? -2.206 0.067 20.590 1.00 93.19 729 ILE A CA 1
ATOM 5498 C C . ILE A 1 729 ? -1.262 0.409 19.450 1.00 93.19 729 ILE A C 1
ATOM 5500 O O . ILE A 1 729 ? -0.882 -0.462 18.671 1.00 93.19 729 ILE A O 1
ATOM 5504 N N . ASP A 1 730 ? -0.859 1.672 19.400 1.00 90.81 730 ASP A N 1
ATOM 5505 C CA . ASP A 1 730 ? 0.215 2.132 18.535 1.00 90.81 730 ASP A CA 1
ATOM 5506 C C . ASP A 1 730 ? 1.538 1.504 18.982 1.00 90.81 730 ASP A C 1
ATOM 5508 O O . ASP A 1 730 ? 1.980 1.630 20.132 1.00 90.81 730 ASP A O 1
ATOM 5512 N N . THR A 1 731 ? 2.148 0.778 18.059 1.00 83.94 731 THR A N 1
ATOM 5513 C CA . THR A 1 731 ? 3.444 0.133 18.196 1.00 83.94 731 THR A CA 1
ATOM 5514 C C . THR A 1 731 ? 4.420 0.670 17.159 1.00 83.94 731 THR A C 1
ATOM 5516 O O . THR A 1 731 ? 5.275 -0.079 16.716 1.00 83.94 731 THR A O 1
ATOM 5519 N N . SER A 1 732 ? 4.319 1.941 16.775 1.00 75.56 732 SER A N 1
ATOM 5520 C CA . SER A 1 732 ? 5.282 2.629 15.905 1.00 75.56 732 SER A CA 1
ATOM 5521 C C . SER A 1 732 ? 6.650 2.867 16.577 1.00 75.56 732 SER A C 1
ATOM 5523 O O . SER A 1 732 ? 6.801 2.753 17.799 1.00 75.56 732 SER A O 1
ATOM 5525 N N . GLU A 1 733 ? 7.685 3.233 15.803 1.00 67.94 733 GLU A N 1
ATOM 5526 C CA . GLU A 1 733 ? 9.032 3.537 16.335 1.00 67.94 733 GLU A CA 1
ATOM 5527 C C . GLU A 1 733 ? 9.018 4.698 17.360 1.00 67.94 733 GLU A C 1
ATOM 5529 O O . GLU A 1 733 ? 9.807 4.694 18.310 1.00 67.94 733 GLU A O 1
ATOM 5534 N N . SER A 1 734 ? 8.107 5.671 17.240 1.00 70.19 734 SER A N 1
ATOM 5535 C CA . SER A 1 734 ? 7.991 6.797 18.187 1.00 70.19 734 SER A CA 1
ATOM 5536 C C . SER A 1 734 ? 7.560 6.343 19.589 1.00 70.19 734 SER A C 1
ATOM 5538 O O . SER A 1 734 ? 8.053 6.853 20.606 1.00 70.19 734 SER A O 1
ATOM 5540 N N . MET A 1 735 ? 6.800 5.250 19.660 1.00 80.94 735 MET A N 1
ATOM 5541 C CA . MET A 1 735 ? 6.338 4.643 20.904 1.00 80.94 735 MET A CA 1
ATOM 5542 C C . MET A 1 735 ? 7.440 3.928 21.704 1.00 80.94 735 MET A C 1
ATOM 5544 O O . MET A 1 735 ? 7.191 3.541 22.851 1.00 80.94 735 MET A O 1
ATOM 5548 N N . ILE A 1 736 ? 8.674 3.782 21.184 1.00 77.81 736 ILE A N 1
ATOM 5549 C CA . ILE A 1 736 ? 9.800 3.107 21.873 1.00 77.81 736 ILE A CA 1
ATOM 5550 C C . ILE A 1 736 ? 9.962 3.577 23.321 1.00 77.81 736 ILE A C 1
ATOM 5552 O O . ILE A 1 736 ? 10.126 2.761 24.234 1.00 77.81 736 ILE A O 1
ATOM 5556 N N . THR A 1 737 ? 9.904 4.888 23.545 1.00 77.62 737 THR A N 1
ATOM 5557 C CA . THR A 1 737 ? 10.142 5.469 24.875 1.00 77.62 737 THR A CA 1
ATOM 5558 C C . THR A 1 737 ? 8.927 5.385 25.804 1.00 77.62 737 THR A C 1
ATOM 5560 O O . THR A 1 737 ? 9.102 5.353 27.021 1.00 77.62 737 THR A O 1
ATOM 5563 N N . LEU A 1 738 ? 7.714 5.276 25.250 1.00 82.88 738 LEU A N 1
ATOM 5564 C CA . LEU A 1 738 ? 6.439 5.297 25.981 1.00 82.88 738 LEU A CA 1
ATOM 5565 C C . LEU A 1 738 ? 5.843 3.898 26.205 1.00 82.88 738 LEU A C 1
ATOM 5567 O O . LEU A 1 738 ? 4.953 3.719 27.042 1.00 82.88 738 LEU A O 1
ATOM 5571 N N . MET A 1 739 ? 6.337 2.884 25.490 1.00 85.19 739 MET A N 1
ATOM 5572 C CA . MET A 1 739 ? 5.740 1.547 25.440 1.00 85.19 739 MET A CA 1
ATOM 5573 C C . MET A 1 739 ? 5.673 0.851 26.804 1.00 85.19 739 MET A C 1
ATOM 5575 O O . MET A 1 739 ? 4.709 0.152 27.106 1.00 85.19 739 MET A O 1
ATOM 5579 N N . THR A 1 740 ? 6.685 1.024 27.658 1.00 83.62 740 THR A N 1
ATOM 5580 C CA . THR A 1 740 ? 6.711 0.350 28.971 1.00 83.62 740 THR A CA 1
ATOM 5581 C C . THR A 1 740 ? 5.570 0.828 29.871 1.00 83.62 740 THR A C 1
ATOM 5583 O O . THR A 1 740 ? 4.879 0.013 30.488 1.00 83.62 740 THR A O 1
ATOM 5586 N N . ASP A 1 741 ? 5.343 2.138 29.916 1.00 84.00 741 ASP A N 1
ATOM 5587 C CA . ASP A 1 741 ? 4.296 2.741 30.741 1.00 84.00 741 ASP A CA 1
ATOM 5588 C C . ASP A 1 741 ? 2.909 2.547 30.117 1.00 84.00 741 ASP A C 1
ATOM 5590 O O . ASP A 1 741 ? 1.962 2.195 30.825 1.00 84.00 741 ASP A O 1
ATOM 5594 N N . THR A 1 742 ? 2.817 2.655 28.787 1.00 86.44 742 THR A N 1
ATOM 5595 C CA . THR A 1 742 ? 1.623 2.299 28.001 1.00 86.44 742 THR A CA 1
ATOM 5596 C C . THR A 1 742 ? 1.154 0.893 28.339 1.00 86.44 742 THR A C 1
ATOM 5598 O O . THR A 1 742 ? -0.024 0.675 28.639 1.00 86.44 742 THR A O 1
ATOM 5601 N N . LYS A 1 743 ? 2.095 -0.059 28.388 1.00 85.50 743 LYS A N 1
ATOM 5602 C CA . LYS A 1 743 ? 1.771 -1.435 28.735 1.00 85.50 743 LYS A CA 1
ATOM 5603 C C . LYS A 1 743 ? 1.190 -1.547 30.143 1.00 85.50 743 LYS A C 1
ATOM 5605 O O . LYS A 1 743 ? 0.128 -2.119 30.388 1.00 85.50 743 LYS A O 1
ATOM 5610 N N . LYS A 1 744 ? 1.877 -0.962 31.111 1.00 85.12 744 LYS A N 1
ATOM 5611 C CA . LYS A 1 744 ? 1.426 -1.026 32.497 1.00 85.12 744 LYS A CA 1
ATOM 5612 C C . LYS A 1 744 ? 0.002 -0.474 32.673 1.00 85.12 744 LYS A C 1
ATOM 5614 O O . LYS A 1 744 ? -0.793 -1.092 33.379 1.00 85.12 744 LYS A O 1
ATOM 5619 N N . ALA A 1 745 ? -0.317 0.646 32.026 1.00 86.88 745 ALA A N 1
ATOM 5620 C CA . ALA A 1 745 ? -1.631 1.277 32.124 1.00 86.88 745 ALA A CA 1
ATOM 5621 C C . ALA A 1 745 ? -2.736 0.481 31.405 1.00 86.88 745 ALA A C 1
ATOM 5623 O O . ALA A 1 745 ? -3.794 0.259 31.992 1.00 86.88 745 ALA A O 1
ATOM 5624 N N . GLY A 1 746 ? -2.484 -0.013 30.187 1.00 86.75 746 GLY A N 1
ATOM 5625 C CA . GLY A 1 746 ? -3.469 -0.808 29.440 1.00 86.75 746 GLY A CA 1
ATOM 5626 C C . GLY A 1 746 ? -3.816 -2.134 30.127 1.00 86.75 746 GLY A C 1
ATOM 5627 O O . GLY A 1 746 ? -4.985 -2.510 30.209 1.00 86.75 746 GLY A O 1
ATOM 5628 N N . ALA A 1 747 ? -2.824 -2.804 30.723 1.00 86.12 747 ALA A N 1
ATOM 5629 C CA . ALA A 1 747 ? -3.043 -4.017 31.514 1.00 86.12 747 ALA A CA 1
ATOM 5630 C C . ALA A 1 747 ? -3.955 -3.775 32.731 1.00 86.12 747 ALA A C 1
ATOM 5632 O O . ALA A 1 747 ? -4.797 -4.614 33.056 1.00 86.12 747 ALA A O 1
ATOM 5633 N N . GLN A 1 748 ? -3.792 -2.629 33.400 1.00 87.69 748 GLN A N 1
ATOM 5634 C CA . GLN A 1 748 ? -4.653 -2.232 34.512 1.00 87.69 748 GLN A CA 1
ATOM 5635 C C . GLN A 1 748 ? -6.080 -1.937 34.031 1.00 87.69 748 GLN A C 1
ATOM 5637 O O . GLN A 1 748 ? -7.032 -2.442 34.620 1.00 87.69 748 GLN A O 1
ATOM 5642 N N . PHE A 1 749 ? -6.223 -1.185 32.937 1.00 91.12 749 PHE A N 1
ATOM 5643 C CA . PHE A 1 749 ? -7.519 -0.844 32.349 1.00 91.12 749 PHE A CA 1
ATOM 5644 C C . PHE A 1 749 ? -8.351 -2.082 31.996 1.00 91.12 749 PHE A C 1
ATOM 5646 O O . PHE A 1 749 ? -9.513 -2.172 32.397 1.00 91.12 749 PHE A O 1
ATOM 5653 N N . LEU A 1 750 ? -7.756 -3.067 31.313 1.00 89.62 750 LEU A N 1
ATOM 5654 C CA . LEU A 1 750 ? -8.450 -4.312 30.968 1.00 89.62 750 LEU A CA 1
ATOM 5655 C C . LEU A 1 750 ? -8.949 -5.052 32.221 1.00 89.62 750 LEU A C 1
ATOM 5657 O O . LEU A 1 750 ? -10.083 -5.526 32.240 1.00 89.62 750 LEU A O 1
ATOM 5661 N N . GLY A 1 751 ? -8.136 -5.101 33.283 1.00 88.50 751 GLY A N 1
ATOM 5662 C CA . GLY A 1 751 ? -8.489 -5.783 34.533 1.00 88.50 751 GLY A CA 1
ATOM 5663 C C . GLY A 1 751 ? -9.583 -5.085 35.350 1.00 88.50 751 GLY A C 1
ATOM 5664 O O . GLY A 1 751 ? -10.266 -5.736 36.137 1.00 88.50 751 GLY A O 1
ATOM 5665 N N . GLU A 1 752 ? -9.757 -3.773 35.180 1.00 89.06 752 GLU A N 1
ATOM 5666 C CA . GLU A 1 752 ? -10.803 -2.986 35.852 1.00 89.06 752 GLU A CA 1
ATOM 5667 C C . GLU A 1 752 ? -12.106 -2.897 35.038 1.00 89.06 752 GLU A C 1
ATOM 5669 O O . GLU A 1 752 ? -13.180 -2.646 35.604 1.00 89.06 752 GLU A O 1
ATOM 5674 N N . THR A 1 753 ? -12.018 -3.097 33.721 1.00 89.50 753 THR A N 1
ATOM 5675 C CA . THR A 1 753 ? -13.133 -2.910 32.784 1.00 89.50 753 THR A CA 1
ATOM 5676 C C . THR A 1 753 ? -13.921 -4.195 32.574 1.00 89.50 753 THR A C 1
ATOM 5678 O O . THR A 1 753 ? -15.132 -4.179 32.805 1.00 89.50 753 THR A O 1
ATOM 5681 N N . LEU A 1 754 ? -13.245 -5.291 32.204 1.00 90.25 754 LEU A N 1
ATOM 5682 C CA . LEU A 1 754 ? -13.889 -6.545 31.801 1.00 90.25 754 LEU A CA 1
ATOM 5683 C C . LEU A 1 754 ? -14.540 -7.273 32.986 1.00 90.25 754 LEU A C 1
ATOM 5685 O O . LEU A 1 754 ? -13.924 -7.476 34.037 1.00 90.25 754 LEU A O 1
ATOM 5689 N N . ARG A 1 755 ? -15.795 -7.682 32.801 1.00 87.81 755 ARG A N 1
ATOM 5690 C CA . ARG A 1 755 ? -16.593 -8.500 33.724 1.00 87.81 755 ARG A CA 1
ATOM 5691 C C . ARG A 1 755 ? -16.856 -9.887 33.122 1.00 87.81 755 ARG A C 1
ATOM 5693 O O . ARG A 1 755 ? -16.459 -10.199 32.006 1.00 87.81 755 ARG A O 1
ATOM 5700 N N . GLU A 1 756 ? -17.520 -10.749 33.887 1.00 85.06 756 GLU A N 1
ATOM 5701 C CA . GLU A 1 756 ? -17.949 -12.063 33.398 1.00 85.06 756 GLU A CA 1
ATOM 5702 C C . GLU A 1 756 ? -18.943 -11.907 32.234 1.00 85.06 756 GLU A C 1
ATOM 5704 O O . GLU A 1 756 ? -19.962 -11.236 32.382 1.00 85.06 756 GLU A O 1
ATOM 5709 N N . GLY A 1 757 ? -18.634 -12.528 31.093 1.00 84.25 757 GLY A N 1
ATOM 5710 C CA . GLY A 1 757 ? -19.407 -12.417 29.853 1.00 84.25 757 GLY A CA 1
ATOM 5711 C C . GLY A 1 757 ? -18.895 -11.350 28.882 1.00 84.25 757 GLY A C 1
ATOM 5712 O O . GLY A 1 757 ? -19.286 -11.393 27.722 1.00 84.25 757 GLY A O 1
ATOM 5713 N N . ASP A 1 758 ? -18.012 -10.449 29.323 1.00 91.00 758 ASP A N 1
ATOM 5714 C CA . ASP A 1 758 ? -17.366 -9.480 28.437 1.00 91.00 758 ASP A CA 1
ATOM 5715 C C . ASP A 1 758 ? -16.210 -10.131 27.666 1.00 91.00 758 ASP A C 1
ATOM 5717 O O . ASP A 1 758 ? -15.517 -11.024 28.166 1.00 91.00 758 ASP A O 1
ATOM 5721 N N . GLU A 1 759 ? -15.959 -9.623 26.466 1.00 93.19 759 GLU A N 1
ATOM 5722 C CA . GLU A 1 759 ? -14.852 -10.038 25.612 1.00 93.19 759 GLU A CA 1
ATOM 5723 C C . GLU A 1 759 ? -14.012 -8.830 25.209 1.00 93.19 759 GLU A C 1
ATOM 5725 O O . GLU A 1 759 ? -14.507 -7.707 25.081 1.00 93.19 759 GLU A O 1
ATOM 5730 N N . ALA A 1 760 ? -12.722 -9.055 24.978 1.00 94.25 760 ALA A N 1
ATOM 5731 C CA . ALA A 1 760 ? -11.873 -8.062 24.345 1.00 94.25 760 ALA A CA 1
ATOM 5732 C C . ALA A 1 760 ? -10.996 -8.679 23.268 1.00 94.25 760 ALA A C 1
ATOM 5734 O O . ALA A 1 760 ? -10.563 -9.826 23.387 1.00 94.25 760 ALA A O 1
ATOM 5735 N N . PHE A 1 761 ? -10.706 -7.886 22.245 1.00 89.19 761 PHE A N 1
ATOM 5736 C CA . PHE A 1 761 ? -9.687 -8.178 21.248 1.00 89.19 761 PHE A CA 1
ATOM 5737 C C . PHE A 1 761 ? -8.579 -7.125 21.327 1.00 89.19 761 PHE A C 1
ATOM 5739 O O . PHE A 1 761 ? -8.785 -6.009 21.818 1.00 89.19 761 PHE A O 1
ATOM 5746 N N . LEU A 1 762 ? -7.390 -7.487 20.854 1.00 87.62 762 LEU A N 1
ATOM 5747 C CA . LEU A 1 762 ? -6.235 -6.596 20.821 1.00 87.62 762 LEU A CA 1
ATOM 5748 C C . LEU A 1 762 ? -5.760 -6.437 19.383 1.00 87.62 762 LEU A C 1
ATOM 5750 O O . LEU A 1 762 ? -5.453 -7.427 18.719 1.00 87.62 762 LEU A O 1
ATOM 5754 N N . VAL A 1 763 ? -5.646 -5.188 18.950 1.00 82.62 763 VAL A N 1
ATOM 5755 C CA . VAL A 1 763 ? -4.990 -4.800 17.705 1.00 82.62 763 VAL A CA 1
ATOM 5756 C C . VAL A 1 763 ? -3.732 -4.022 18.060 1.00 82.62 763 VAL A C 1
ATOM 5758 O O . VAL A 1 763 ? -3.771 -3.096 18.871 1.00 82.62 763 VAL A O 1
ATOM 5761 N N . ASP A 1 764 ? -2.612 -4.401 17.463 1.00 83.56 764 ASP A N 1
ATOM 5762 C CA . ASP A 1 764 ? -1.424 -3.560 17.414 1.00 83.56 764 ASP A CA 1
ATOM 5763 C C . ASP A 1 764 ? -1.279 -2.981 16.015 1.00 83.56 764 ASP A C 1
ATOM 5765 O O . ASP A 1 764 ? -1.723 -3.584 15.034 1.00 83.56 764 ASP A O 1
ATOM 5769 N N . PHE A 1 765 ? -0.704 -1.791 15.911 1.00 77.38 765 PHE A N 1
ATOM 5770 C CA . PHE A 1 765 ? -0.452 -1.212 14.606 1.00 77.38 765 PHE A CA 1
ATOM 5771 C C . PHE A 1 765 ? 0.832 -0.409 14.579 1.00 77.38 765 PHE A C 1
ATOM 5773 O O . PHE A 1 765 ? 1.150 0.343 15.494 1.00 77.38 765 PHE A O 1
ATOM 5780 N N . ASP A 1 766 ? 1.529 -0.560 13.468 1.00 73.31 766 ASP A N 1
ATOM 5781 C CA . ASP A 1 766 ? 2.612 0.307 13.053 1.00 73.31 766 ASP A CA 1
ATOM 5782 C C . ASP A 1 766 ? 2.306 0.815 11.631 1.00 73.31 766 ASP A C 1
ATOM 5784 O O . ASP A 1 766 ? 1.247 1.382 11.376 1.00 73.31 766 ASP A O 1
ATOM 5788 N N . THR A 1 767 ? 3.206 0.570 10.682 1.00 57.69 767 THR A N 1
ATOM 5789 C CA . THR A 1 767 ? 2.989 0.580 9.236 1.00 57.69 767 THR A CA 1
ATOM 5790 C C . THR A 1 767 ? 1.705 -0.120 8.791 1.00 57.69 767 THR A C 1
ATOM 5792 O O . THR A 1 767 ? 1.143 0.268 7.767 1.00 57.69 767 THR A O 1
ATOM 5795 N N . ARG A 1 768 ? 1.261 -1.158 9.511 1.00 58.88 768 ARG A N 1
ATOM 5796 C CA . ARG A 1 768 ? -0.000 -1.864 9.251 1.00 58.88 768 ARG A CA 1
ATOM 5797 C C . ARG A 1 768 ? -0.680 -2.279 10.557 1.00 58.88 768 ARG A C 1
ATOM 5799 O O . ARG A 1 768 ? 0.023 -2.602 11.517 1.00 58.88 768 ARG A O 1
ATOM 5806 N N . PRO A 1 769 ? -2.018 -2.354 10.593 1.00 66.12 769 PRO A N 1
ATOM 5807 C CA . PRO A 1 769 ? -2.718 -2.973 11.706 1.00 66.12 769 PRO A CA 1
ATOM 5808 C C . PRO A 1 769 ? -2.630 -4.497 11.656 1.00 66.12 769 PRO A C 1
ATOM 5810 O O . PRO A 1 769 ? -2.622 -5.106 10.584 1.00 66.12 769 PRO A O 1
ATOM 5813 N N . ARG A 1 770 ? -2.578 -5.117 12.832 1.00 70.81 770 ARG A N 1
ATOM 5814 C CA . ARG A 1 770 ? -2.549 -6.567 13.023 1.00 70.81 770 ARG A CA 1
ATOM 5815 C C . ARG A 1 770 ? -3.475 -6.949 14.163 1.00 70.81 770 ARG A C 1
ATOM 5817 O O . ARG A 1 770 ? -3.463 -6.334 15.227 1.00 70.81 770 ARG A O 1
ATOM 5824 N N . LEU A 1 771 ? -4.262 -8.003 13.962 1.00 73.31 771 LEU A N 1
ATOM 5825 C CA . LEU A 1 771 ? -5.046 -8.591 15.040 1.00 73.31 771 LEU A CA 1
ATOM 5826 C C . LEU A 1 771 ? -4.117 -9.424 15.927 1.00 73.31 771 LEU A C 1
ATOM 5828 O O . LEU A 1 771 ? -3.903 -10.610 15.690 1.00 73.31 771 LEU A O 1
ATOM 5832 N N . ALA A 1 772 ? -3.550 -8.787 16.948 1.00 72.38 772 ALA A N 1
ATOM 5833 C CA . ALA A 1 772 ? -2.702 -9.445 17.934 1.00 72.38 772 ALA A CA 1
ATOM 5834 C C . ALA A 1 772 ? -3.465 -10.552 18.677 1.00 72.38 772 ALA A C 1
ATOM 5836 O O . ALA A 1 772 ? -2.884 -11.568 19.067 1.00 72.38 772 ALA A O 1
ATOM 5837 N N . ARG A 1 773 ? -4.767 -10.339 18.909 1.00 79.19 773 ARG A N 1
ATOM 5838 C CA . ARG A 1 773 ? -5.627 -11.281 19.618 1.00 79.19 773 ARG A CA 1
ATOM 5839 C C . ARG A 1 773 ? -7.091 -11.142 19.211 1.00 79.19 773 ARG A C 1
ATOM 5841 O O . ARG A 1 773 ? -7.632 -10.052 19.342 1.00 79.19 773 ARG A O 1
ATOM 5848 N N . GLU A 1 774 ? -7.722 -12.246 18.807 1.00 76.25 774 GLU A N 1
ATOM 5849 C CA . GLU A 1 774 ? -9.177 -12.341 18.599 1.00 76.25 774 GLU A CA 1
ATOM 5850 C C . GLU A 1 774 ? -9.970 -12.092 19.893 1.00 76.25 774 GLU A C 1
ATOM 5852 O O . GLU A 1 774 ? -9.428 -12.208 20.998 1.00 76.25 774 GLU A O 1
ATOM 5857 N N . ALA A 1 775 ? -11.259 -11.766 19.752 1.00 81.88 775 ALA A N 1
ATOM 5858 C CA . ALA A 1 775 ? -12.148 -11.503 20.878 1.00 81.88 775 ALA A CA 1
ATOM 5859 C C . ALA A 1 775 ? -12.181 -12.693 21.848 1.00 81.88 775 ALA A C 1
ATOM 5861 O O . ALA A 1 775 ? -12.388 -13.844 21.464 1.00 81.88 775 ALA A O 1
ATOM 5862 N N . THR A 1 776 ? -11.905 -12.425 23.122 1.00 85.69 776 THR A N 1
ATOM 5863 C CA . THR A 1 776 ? -11.870 -13.458 24.154 1.00 85.69 776 THR A CA 1
ATOM 5864 C C . THR A 1 776 ? -12.171 -12.886 25.534 1.00 85.69 776 THR A C 1
ATOM 5866 O O . THR A 1 776 ? -11.801 -11.754 25.847 1.00 85.69 776 THR A O 1
ATOM 5869 N N . GLY A 1 777 ? -12.788 -13.699 26.394 1.00 86.19 777 GLY A N 1
ATOM 5870 C CA . GLY A 1 777 ? -12.892 -13.438 27.833 1.00 86.19 777 GLY A CA 1
ATOM 5871 C C . GLY A 1 777 ? -11.654 -13.868 28.640 1.00 86.19 777 GLY A C 1
ATOM 5872 O O . GLY A 1 777 ? -11.606 -13.655 29.853 1.00 86.19 777 GLY A O 1
ATOM 5873 N N . ASP A 1 778 ? -10.639 -14.493 28.017 1.00 86.25 778 ASP A N 1
ATOM 5874 C CA . ASP A 1 778 ? -9.405 -14.892 28.712 1.00 86.25 778 ASP A CA 1
ATOM 5875 C C . ASP A 1 778 ? -8.467 -13.694 28.915 1.00 86.25 778 ASP A C 1
ATOM 5877 O O . ASP A 1 778 ? -7.594 -13.371 28.101 1.00 86.25 778 ASP A O 1
ATOM 5881 N N . PHE A 1 779 ? -8.615 -13.063 30.077 1.00 85.00 779 PHE A N 1
ATOM 5882 C CA . PHE A 1 779 ? -7.779 -11.950 30.507 1.00 85.00 779 PHE A CA 1
ATOM 5883 C C . PHE A 1 779 ? -6.277 -12.284 30.557 1.00 85.00 779 PHE A C 1
ATOM 5885 O O . PHE A 1 779 ? -5.440 -11.424 30.275 1.00 85.00 779 PHE A O 1
ATOM 5892 N N . VAL A 1 780 ? -5.894 -13.521 30.893 1.00 81.56 780 VAL A N 1
ATOM 5893 C CA . VAL A 1 780 ? -4.476 -13.910 30.970 1.00 81.56 780 VAL A CA 1
ATOM 5894 C C . VAL A 1 780 ? -3.869 -14.004 29.571 1.00 81.56 780 VAL A C 1
ATOM 5896 O O . VAL A 1 780 ? -2.720 -13.590 29.382 1.00 81.56 780 VAL A O 1
ATOM 5899 N N . ALA A 1 781 ? -4.627 -14.514 28.596 1.00 78.56 781 ALA A N 1
ATOM 5900 C CA . ALA A 1 781 ? -4.218 -14.530 27.192 1.00 78.56 781 ALA A CA 1
ATOM 5901 C C . ALA A 1 781 ? -4.027 -13.102 26.654 1.00 78.56 781 ALA A C 1
ATOM 5903 O O . ALA A 1 781 ? -2.965 -12.791 26.105 1.00 78.56 781 ALA A O 1
ATOM 5904 N N . LEU A 1 782 ? -4.988 -12.208 26.920 1.00 80.75 782 LEU A N 1
ATOM 5905 C CA . LEU A 1 782 ? -4.911 -10.791 26.544 1.00 80.75 782 LEU A CA 1
ATOM 5906 C C . LEU A 1 782 ? -3.677 -10.104 27.141 1.00 80.75 782 LEU A C 1
ATOM 5908 O O . LEU A 1 782 ? -2.907 -9.477 26.416 1.00 80.75 782 LEU A O 1
ATOM 5912 N N . LEU A 1 783 ? -3.423 -10.283 28.443 1.00 81.06 783 LEU A N 1
ATOM 5913 C CA . LEU A 1 783 ? -2.242 -9.717 29.102 1.00 81.06 783 LEU A CA 1
ATOM 5914 C C . LEU A 1 783 ? -0.922 -10.243 28.531 1.00 81.06 783 LEU A C 1
ATOM 5916 O O . LEU A 1 783 ? 0.058 -9.496 28.463 1.00 81.06 783 LEU A O 1
ATOM 5920 N N . ARG A 1 784 ? -0.851 -11.526 28.161 1.00 78.69 784 ARG A N 1
ATOM 5921 C CA . ARG A 1 784 ? 0.365 -12.108 27.576 1.00 78.69 784 ARG A CA 1
ATOM 5922 C C . ARG A 1 784 ? 0.658 -11.480 26.218 1.00 78.69 784 ARG A C 1
ATOM 5924 O O . ARG A 1 784 ? 1.790 -11.044 26.004 1.00 78.69 784 ARG A O 1
ATOM 5931 N N . GLN A 1 785 ? -0.355 -11.391 25.356 1.00 80.00 785 GLN A N 1
ATOM 5932 C CA . GLN A 1 785 ? -0.208 -10.796 24.031 1.00 80.00 785 GLN A CA 1
ATOM 5933 C C . GLN A 1 785 ? 0.172 -9.321 24.134 1.00 80.00 785 GLN A C 1
ATOM 5935 O O . GLN A 1 785 ? 1.162 -8.877 23.557 1.00 80.00 785 GLN A O 1
ATOM 5940 N N . PHE A 1 786 ? -0.548 -8.579 24.962 1.00 78.00 786 PHE A N 1
ATOM 5941 C CA . PHE A 1 786 ? -0.322 -7.162 25.179 1.00 78.00 786 PHE A CA 1
ATOM 5942 C C . PHE A 1 786 ? 1.098 -6.854 25.711 1.00 78.00 786 PHE A C 1
ATOM 5944 O O . PHE A 1 786 ? 1.750 -5.894 25.296 1.00 78.00 786 PHE A O 1
ATOM 5951 N N . ASN A 1 787 ? 1.658 -7.709 26.574 1.00 77.25 787 ASN A N 1
ATOM 5952 C CA . ASN A 1 787 ? 3.045 -7.560 27.032 1.00 77.25 787 ASN A CA 1
ATOM 5953 C C . ASN A 1 787 ? 4.097 -7.907 25.963 1.00 77.25 787 ASN A C 1
ATOM 5955 O O . ASN A 1 787 ? 5.248 -7.470 26.094 1.00 77.25 787 ASN A O 1
ATOM 5959 N N . SER A 1 788 ? 3.732 -8.654 24.918 1.00 78.62 788 SER A N 1
ATOM 5960 C CA . SER A 1 788 ? 4.644 -9.053 23.838 1.00 78.62 788 SER A CA 1
ATOM 5961 C C . SER A 1 788 ? 4.901 -7.949 22.807 1.00 78.62 788 SER A C 1
ATOM 5963 O O . SER A 1 788 ? 5.963 -7.967 22.195 1.00 78.62 788 SER A O 1
ATOM 5965 N N . LEU A 1 789 ? 4.012 -6.950 22.713 1.00 77.38 789 LEU A N 1
ATOM 5966 C CA . LEU A 1 789 ? 4.061 -5.876 21.711 1.00 77.38 789 LEU A CA 1
ATOM 5967 C C . LEU A 1 789 ? 5.426 -5.174 21.640 1.00 77.38 789 LEU A C 1
ATOM 5969 O O . LEU A 1 789 ? 6.045 -4.890 22.676 1.00 77.38 789 LEU A O 1
ATOM 5973 N N . ARG A 1 790 ? 5.909 -4.86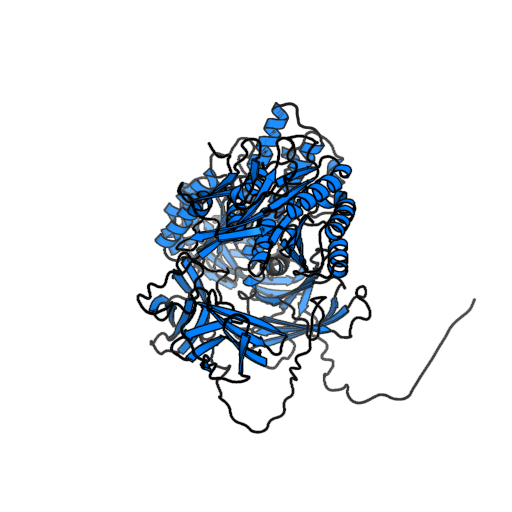4 20.438 1.00 71.25 790 ARG A N 1
ATOM 5974 C CA . ARG A 1 790 ? 7.190 -4.178 20.239 1.00 71.25 790 ARG A CA 1
ATOM 5975 C C . ARG A 1 790 ? 7.000 -2.944 19.362 1.00 71.25 790 ARG A C 1
ATOM 5977 O O . ARG A 1 790 ? 6.349 -3.061 18.341 1.00 71.25 790 ARG A O 1
ATOM 5984 N N . PRO A 1 791 ? 7.532 -1.785 19.781 1.00 71.38 791 PRO A N 1
ATOM 5985 C CA . PRO A 1 791 ? 7.450 -0.563 19.003 1.00 71.38 791 PRO A CA 1
ATOM 5986 C C . PRO A 1 791 ? 8.474 -0.580 17.860 1.00 71.38 791 PRO A C 1
ATOM 5988 O O . PRO A 1 791 ? 9.675 -0.702 18.120 1.00 71.38 791 PRO A O 1
ATOM 5991 N N . GLU A 1 792 ? 8.000 -0.466 16.625 1.00 59.00 792 GLU A N 1
ATOM 5992 C CA . GLU A 1 792 ? 8.755 -0.500 15.374 1.00 59.00 792 GLU A CA 1
ATOM 5993 C C . GLU A 1 792 ? 7.939 0.088 14.214 1.00 59.00 792 GLU A C 1
ATOM 5995 O O . GLU A 1 792 ? 6.746 0.303 14.334 1.00 59.00 792 GLU A O 1
ATOM 6000 N N . GLY A 1 793 ? 8.552 0.342 13.059 1.00 59.25 793 GLY A N 1
ATOM 6001 C CA . GLY A 1 793 ? 7.800 0.800 11.887 1.00 59.25 793 GLY A CA 1
ATOM 6002 C C . GLY A 1 793 ? 7.176 2.195 12.046 1.00 59.25 793 GLY A C 1
ATOM 6003 O O . GLY A 1 793 ? 7.664 3.037 12.801 1.00 59.25 793 GLY A O 1
ATOM 6004 N N . PHE A 1 794 ? 6.131 2.458 11.261 1.00 63.31 794 PHE A N 1
ATOM 6005 C CA . PHE A 1 794 ? 5.484 3.772 11.129 1.00 63.31 794 PHE A CA 1
ATOM 6006 C C . PHE A 1 794 ? 4.115 3.793 11.808 1.00 63.31 794 PHE A C 1
ATOM 6008 O O . PHE A 1 794 ? 3.817 2.881 12.554 1.00 63.31 794 PHE A O 1
ATOM 6015 N N . THR A 1 795 ? 3.281 4.800 11.554 1.00 69.81 795 THR A N 1
ATOM 6016 C CA . THR A 1 795 ? 1.944 4.904 12.156 1.00 69.81 795 THR A CA 1
ATOM 6017 C C . THR A 1 795 ? 0.881 4.921 11.054 1.00 69.81 795 THR A C 1
ATOM 6019 O O . THR A 1 795 ? 0.834 5.859 10.260 1.00 69.81 795 THR A O 1
ATOM 6022 N N . ALA A 1 796 ? 0.060 3.872 10.966 1.00 71.06 796 ALA A N 1
ATOM 6023 C CA . ALA A 1 796 ? -1.093 3.739 10.065 1.00 71.06 796 ALA A CA 1
ATOM 6024 C C . ALA A 1 796 ? -2.406 3.816 10.867 1.00 71.06 796 ALA A C 1
ATOM 6026 O O . ALA A 1 796 ? -3.158 2.847 10.992 1.00 71.06 796 ALA A O 1
ATOM 6027 N N . LEU A 1 797 ? -2.643 4.982 11.465 1.00 82.81 797 LEU A N 1
ATOM 6028 C CA . LEU A 1 797 ? -3.700 5.258 12.433 1.00 82.81 797 LEU A CA 1
ATOM 6029 C C . LEU A 1 797 ? -5.113 5.012 11.890 1.00 82.81 797 LEU A C 1
ATOM 6031 O O . LEU A 1 797 ? -5.903 4.312 12.522 1.00 82.81 797 LEU A O 1
ATOM 6035 N N . TYR A 1 798 ? -5.469 5.603 10.749 1.00 74.69 798 TYR A N 1
ATOM 6036 C CA . TYR A 1 798 ? -6.816 5.474 10.188 1.00 74.69 798 TYR A CA 1
ATOM 6037 C C . TYR A 1 798 ? -7.085 4.050 9.697 1.00 74.69 798 TYR A C 1
ATOM 6039 O O . TYR A 1 798 ? -8.174 3.520 9.928 1.00 74.69 798 TYR A O 1
ATOM 6047 N N . ASP A 1 799 ? -6.082 3.400 9.103 1.00 70.25 799 ASP A N 1
ATOM 6048 C CA . ASP A 1 799 ? -6.174 1.991 8.711 1.00 70.25 799 ASP A CA 1
ATOM 6049 C C . ASP A 1 799 ? -6.389 1.102 9.939 1.00 70.25 799 ASP A C 1
ATOM 6051 O O . ASP A 1 799 ? -7.221 0.197 9.901 1.00 70.25 799 ASP A O 1
ATOM 6055 N N . ALA A 1 800 ? -5.709 1.393 11.052 1.00 81.00 800 ALA A N 1
ATOM 6056 C CA . ALA A 1 800 ? -5.897 0.678 12.307 1.00 81.00 800 ALA A CA 1
ATOM 6057 C C . ALA A 1 800 ? -7.282 0.876 12.916 1.00 81.00 800 ALA A C 1
ATOM 6059 O O . ALA A 1 800 ? -7.870 -0.095 13.400 1.00 81.00 800 ALA A O 1
ATOM 6060 N N . ILE A 1 801 ? -7.840 2.087 12.851 1.00 85.12 801 ILE A N 1
ATOM 6061 C CA . ILE A 1 801 ? -9.217 2.339 13.292 1.00 85.12 801 ILE A CA 1
ATOM 6062 C C . ILE A 1 801 ? -10.191 1.503 12.458 1.00 85.12 801 ILE A C 1
ATOM 6064 O O . ILE A 1 801 ? -10.983 0.759 13.030 1.00 85.12 801 ILE A O 1
ATOM 6068 N N . ILE A 1 802 ? -10.111 1.560 11.126 1.00 75.44 802 ILE A N 1
ATOM 6069 C CA . ILE A 1 802 ? -11.023 0.817 10.239 1.00 75.44 802 ILE A CA 1
ATOM 6070 C C . ILE A 1 802 ? -10.862 -0.694 10.420 1.00 75.44 802 ILE A C 1
ATOM 6072 O O . ILE A 1 802 ? -11.855 -1.394 10.608 1.00 75.44 802 ILE A O 1
ATOM 6076 N N . PHE A 1 803 ? -9.627 -1.199 10.424 1.00 77.12 803 PHE A N 1
ATOM 6077 C CA . PHE A 1 803 ? -9.340 -2.617 10.642 1.00 77.12 803 PHE A CA 1
ATOM 6078 C C . PHE A 1 803 ? -9.936 -3.121 11.958 1.00 77.12 803 PHE A C 1
ATOM 6080 O O . PHE A 1 803 ? -10.511 -4.208 12.005 1.00 77.12 803 PHE A O 1
ATOM 6087 N N . SER A 1 804 ? -9.828 -2.319 13.019 1.00 83.25 804 SER A N 1
ATOM 6088 C CA . SER A 1 804 ? -10.367 -2.668 14.332 1.00 83.25 804 SER A CA 1
ATOM 6089 C C . SER A 1 804 ? -11.890 -2.580 14.376 1.00 83.25 804 SER A C 1
ATOM 6091 O O . SER A 1 804 ? -12.526 -3.405 15.024 1.00 83.25 804 SER A O 1
ATOM 6093 N N . LEU A 1 805 ? -12.489 -1.612 13.675 1.00 81.56 805 LEU A N 1
ATOM 6094 C CA . LEU A 1 805 ? -13.941 -1.500 13.552 1.00 81.56 805 LEU A CA 1
ATOM 6095 C C . LEU A 1 805 ? -14.538 -2.746 12.884 1.00 81.56 805 LEU A C 1
ATOM 6097 O O . LEU A 1 805 ? -15.504 -3.296 13.400 1.00 81.56 805 LEU A O 1
ATOM 6101 N N . LEU A 1 806 ? -13.915 -3.257 11.819 1.00 75.06 806 LEU A N 1
ATOM 6102 C CA . LEU A 1 806 ? -14.359 -4.473 11.120 1.00 75.06 806 LEU A CA 1
ATOM 6103 C C . LEU A 1 806 ? -14.404 -5.724 12.015 1.00 75.06 806 LEU A C 1
ATOM 6105 O O . LEU A 1 806 ? -15.199 -6.625 11.766 1.00 75.06 806 LEU A O 1
ATOM 6109 N N . GLN A 1 807 ? -13.626 -5.774 13.102 1.00 78.06 807 GLN A N 1
ATOM 6110 C CA . GLN A 1 807 ? -13.676 -6.895 14.055 1.00 78.06 807 GLN A CA 1
ATOM 6111 C C . GLN A 1 807 ? -15.010 -6.969 14.819 1.00 78.06 807 GLN A C 1
ATOM 6113 O O . GLN A 1 807 ? -15.306 -7.974 15.460 1.00 78.06 807 GLN A O 1
ATOM 6118 N N . PHE A 1 808 ? -15.827 -5.913 14.761 1.00 78.75 808 PHE A N 1
ATOM 6119 C CA . PHE A 1 808 ? -17.132 -5.856 15.410 1.00 78.75 808 PHE A CA 1
ATOM 6120 C C . PHE A 1 808 ? -18.309 -6.284 14.525 1.00 78.75 808 PHE A C 1
ATOM 6122 O O . PHE A 1 808 ? -19.444 -6.233 15.012 1.00 78.75 808 PHE A O 1
ATOM 6129 N N . GLU A 1 809 ? -18.096 -6.673 13.262 1.00 68.69 809 GLU A N 1
ATOM 6130 C CA . GLU A 1 809 ? -19.187 -7.064 12.349 1.00 68.69 809 GLU A CA 1
ATOM 6131 C C . GLU A 1 809 ? -20.035 -8.211 12.917 1.00 68.69 809 GLU A C 1
ATOM 6133 O O . GLU A 1 809 ? -21.262 -8.135 12.912 1.00 68.69 809 GLU A O 1
ATOM 6138 N N . GLU A 1 810 ? -19.388 -9.223 13.498 1.00 60.91 810 GLU A N 1
ATOM 6139 C CA . GLU A 1 810 ? -20.052 -10.387 14.105 1.00 60.91 810 GLU A CA 1
ATOM 6140 C C . GLU A 1 810 ? -20.283 -10.224 15.620 1.00 60.91 810 GLU A C 1
ATOM 6142 O O . GLU A 1 810 ? -20.895 -11.076 16.265 1.00 60.91 810 GLU A O 1
ATOM 6147 N N . ALA A 1 811 ? -19.823 -9.116 16.212 1.00 66.50 811 ALA A N 1
ATOM 6148 C CA . ALA A 1 811 ? -19.941 -8.881 17.645 1.00 66.50 811 ALA A CA 1
ATOM 6149 C C . ALA A 1 811 ? -21.387 -8.537 18.036 1.00 66.50 811 ALA A C 1
ATOM 6151 O O . ALA A 1 811 ? -21.982 -7.582 17.525 1.00 66.50 811 ALA A O 1
ATOM 6152 N N . SER A 1 812 ? -21.926 -9.269 19.009 1.00 65.56 812 SER A N 1
ATOM 6153 C CA . SER A 1 812 ? -23.215 -8.978 19.641 1.00 65.56 812 SER A CA 1
ATOM 6154 C C . SER A 1 812 ? -23.026 -8.307 21.001 1.00 65.56 812 SER A C 1
ATOM 6156 O O . SER A 1 812 ? -22.137 -8.690 21.756 1.00 65.56 812 SER A O 1
ATOM 6158 N N . GLY A 1 813 ? -23.899 -7.363 21.349 1.00 74.94 813 GLY A N 1
ATOM 6159 C CA . GLY A 1 813 ? -23.843 -6.643 22.622 1.00 74.94 813 GLY A CA 1
ATOM 6160 C C . GLY A 1 813 ? -23.298 -5.224 22.475 1.00 74.94 813 GLY A C 1
ATOM 6161 O O . GLY A 1 813 ? -23.325 -4.643 21.390 1.00 74.94 813 GLY A O 1
ATOM 6162 N N . ARG A 1 814 ? -22.838 -4.640 23.585 1.00 85.44 814 ARG A N 1
ATOM 6163 C CA . ARG A 1 814 ? -22.285 -3.280 23.582 1.00 85.44 814 ARG A CA 1
ATOM 6164 C C . ARG A 1 814 ? -20.873 -3.303 23.038 1.00 85.44 814 ARG A C 1
ATOM 6166 O O . ARG A 1 814 ? -20.109 -4.213 23.337 1.00 85.44 814 ARG A O 1
ATOM 6173 N N . LYS A 1 815 ? -20.520 -2.274 22.279 1.00 89.88 815 LYS A N 1
ATOM 6174 C CA . LYS A 1 815 ? -19.243 -2.186 21.573 1.00 89.88 815 LYS A CA 1
ATOM 6175 C C . LYS A 1 815 ? -18.522 -0.916 21.988 1.00 89.88 815 LYS A C 1
ATOM 6177 O O . LYS A 1 815 ? -19.165 0.105 22.226 1.00 89.88 815 LYS A O 1
ATOM 6182 N N . ALA A 1 816 ? -17.201 -0.972 22.061 1.00 93.75 816 ALA A N 1
ATOM 6183 C CA . ALA A 1 816 ? -16.365 0.211 22.210 1.00 93.75 816 ALA A CA 1
ATOM 6184 C C . ALA A 1 816 ? -14.969 -0.052 21.659 1.00 93.75 816 ALA A C 1
ATOM 6186 O O . ALA A 1 816 ? -14.392 -1.112 21.909 1.00 93.75 816 ALA A O 1
ATOM 6187 N N . LEU A 1 817 ? -14.415 0.933 20.958 1.00 96.75 817 LEU A N 1
ATOM 6188 C CA . LEU A 1 817 ? -13.037 0.910 20.492 1.00 96.75 817 LEU A CA 1
ATOM 6189 C C . LEU A 1 817 ? -12.217 1.913 21.304 1.00 96.75 817 LEU A C 1
ATOM 6191 O O . LEU A 1 817 ? -12.579 3.084 21.366 1.00 96.75 817 LEU A O 1
ATOM 6195 N N . VAL A 1 818 ? -11.121 1.473 21.916 1.00 97.25 818 VAL A N 1
ATOM 6196 C CA . VAL A 1 818 ? -10.182 2.331 22.648 1.00 97.25 818 VAL A CA 1
ATOM 6197 C C . VAL A 1 818 ? -8.830 2.258 21.959 1.00 97.25 818 VAL A C 1
ATOM 6199 O O . VAL A 1 818 ? -8.189 1.211 21.957 1.00 97.25 818 VAL A O 1
ATOM 6202 N N . LEU A 1 819 ? -8.401 3.375 21.383 1.00 95.44 819 LEU A N 1
ATOM 6203 C CA . LEU A 1 819 ? -7.134 3.516 20.683 1.00 95.44 819 LEU A CA 1
ATOM 6204 C C . LEU A 1 819 ? -6.153 4.349 21.504 1.00 95.44 819 LEU A C 1
ATOM 6206 O O . LEU A 1 819 ? -6.535 5.371 22.067 1.00 95.44 819 LEU A O 1
ATOM 6210 N N . LEU A 1 820 ? -4.886 3.947 21.536 1.00 93.94 820 LEU A N 1
ATOM 6211 C CA . LEU A 1 820 ? -3.795 4.708 22.138 1.00 93.94 820 LEU A CA 1
ATOM 6212 C C . LEU A 1 820 ? -2.673 4.927 21.119 1.00 93.94 820 LEU A C 1
ATOM 6214 O O . LEU A 1 820 ? -2.200 3.960 20.532 1.00 93.94 820 LEU A O 1
ATOM 6218 N N . THR A 1 821 ? -2.250 6.181 20.937 1.00 88.56 821 THR A N 1
ATOM 6219 C CA . THR A 1 821 ? -1.226 6.617 19.965 1.00 88.56 821 THR A CA 1
ATOM 6220 C C . THR A 1 821 ? -0.481 7.855 20.468 1.00 88.56 821 THR A C 1
ATOM 6222 O O . THR A 1 821 ? -1.017 8.596 21.293 1.00 88.56 821 THR A O 1
ATOM 6225 N N . ASP A 1 822 ? 0.741 8.100 19.991 1.00 77.38 822 ASP A N 1
ATOM 6226 C CA . ASP A 1 822 ? 1.466 9.364 20.206 1.00 77.38 822 ASP A CA 1
ATOM 6227 C C . ASP A 1 822 ? 1.295 10.384 19.065 1.00 77.38 822 ASP A C 1
ATOM 6229 O O . ASP A 1 822 ? 1.784 11.508 19.169 1.00 77.38 822 ASP A O 1
ATOM 6233 N N . GLY A 1 823 ? 0.452 10.063 18.077 1.00 65.25 823 GLY A N 1
ATOM 6234 C CA . GLY A 1 823 ? -0.435 11.063 17.487 1.00 65.25 823 GLY A CA 1
ATOM 6235 C C . GLY A 1 823 ? -0.072 11.649 16.130 1.00 65.25 823 GLY A C 1
ATOM 6236 O O . GLY A 1 823 ? -0.641 12.681 15.799 1.00 65.25 823 GLY A O 1
ATOM 6237 N N . ASP A 1 824 ? 0.744 10.999 15.308 1.00 66.75 824 ASP A N 1
ATOM 6238 C CA . ASP A 1 824 ? 0.876 11.380 13.899 1.00 66.75 824 ASP A CA 1
ATOM 6239 C C . ASP A 1 824 ? 0.619 10.179 12.979 1.00 66.75 824 ASP A C 1
ATOM 6241 O O . ASP A 1 824 ? 1.142 9.098 13.213 1.00 66.75 824 ASP A O 1
ATOM 6245 N N . ASP A 1 825 ? -0.182 10.345 11.926 1.00 64.12 825 ASP A N 1
ATOM 6246 C CA . ASP A 1 825 ? -0.439 9.314 10.924 1.00 64.12 825 ASP A CA 1
ATOM 6247 C C . ASP A 1 825 ? 0.499 9.539 9.740 1.00 64.12 825 ASP A C 1
ATOM 6249 O O . ASP A 1 825 ? 0.563 10.640 9.189 1.00 64.12 825 ASP A O 1
ATOM 6253 N N . TYR A 1 826 ? 1.197 8.487 9.329 1.00 56.28 826 TYR A N 1
ATOM 6254 C CA . TYR A 1 826 ? 2.238 8.538 8.302 1.00 56.28 826 TYR A CA 1
ATOM 6255 C C . TYR A 1 826 ? 2.043 7.502 7.191 1.00 56.28 826 TYR A C 1
ATOM 6257 O O . TYR A 1 826 ? 2.740 7.559 6.178 1.00 56.28 826 TYR A O 1
ATOM 6265 N N . ARG A 1 827 ? 1.146 6.522 7.374 1.00 57.56 827 ARG A N 1
ATOM 6266 C CA . ARG A 1 827 ? 1.018 5.376 6.458 1.00 57.56 827 ARG A CA 1
ATOM 6267 C C . ARG A 1 827 ? -0.397 4.916 6.124 1.00 57.56 827 ARG A C 1
ATOM 6269 O O . ARG A 1 827 ? -0.513 3.976 5.337 1.00 57.56 827 ARG A O 1
ATOM 6276 N N . SER A 1 828 ? -1.443 5.549 6.656 1.00 59.16 828 SER A N 1
ATOM 6277 C CA . SER A 1 828 ? -2.806 5.109 6.344 1.00 59.16 828 SER A CA 1
ATOM 6278 C C . SER A 1 828 ? -3.163 5.306 4.872 1.00 59.16 828 SER A C 1
ATOM 6280 O O . SER A 1 828 ? -2.881 6.351 4.286 1.00 59.16 828 SER A O 1
ATOM 6282 N N . LYS A 1 829 ? -3.829 4.305 4.294 1.00 53.41 829 LYS A N 1
ATOM 6283 C CA . LYS A 1 829 ? -4.485 4.364 2.980 1.00 53.41 829 LYS A CA 1
ATOM 6284 C C . LYS A 1 829 ? -5.814 5.119 3.049 1.00 53.41 829 LYS A C 1
ATOM 6286 O O . LYS A 1 829 ? -6.257 5.681 2.050 1.00 53.41 829 LYS A O 1
ATOM 6291 N N . TYR A 1 830 ? -6.475 5.105 4.206 1.00 58.03 830 TYR A N 1
ATOM 6292 C CA . TYR A 1 830 ? -7.765 5.761 4.416 1.00 58.03 830 TYR A CA 1
ATOM 6293 C C . TYR A 1 830 ? -7.639 7.079 5.188 1.00 58.03 830 TYR A C 1
ATOM 6295 O O . TYR A 1 830 ? -6.658 7.328 5.880 1.00 58.03 830 TYR A O 1
ATOM 6303 N N . GLY A 1 831 ? -8.669 7.922 5.086 1.00 59.56 831 GLY A N 1
ATOM 6304 C CA . GLY A 1 831 ? -8.786 9.182 5.825 1.00 59.56 831 GLY A CA 1
ATOM 6305 C C . GLY A 1 831 ? -9.860 9.154 6.925 1.00 59.56 831 GLY A C 1
ATOM 6306 O O . GLY A 1 831 ? -10.658 8.215 7.008 1.00 59.56 831 GLY A O 1
ATOM 6307 N N . PRO A 1 832 ? -9.970 10.230 7.727 1.00 68.44 832 PRO A N 1
ATOM 6308 C CA . PRO A 1 832 ? -10.836 10.288 8.911 1.00 68.44 832 PRO A CA 1
ATOM 6309 C C . PRO A 1 832 ? -12.328 10.089 8.599 1.00 68.44 832 PRO A C 1
ATOM 6311 O O . PRO A 1 832 ? -13.062 9.516 9.402 1.00 68.44 832 PRO A O 1
ATOM 6314 N N . ARG A 1 833 ? -12.784 10.488 7.402 1.00 65.19 833 ARG A N 1
ATOM 6315 C CA . ARG A 1 833 ? -14.177 10.291 6.959 1.00 65.19 833 ARG A CA 1
ATOM 6316 C C . ARG A 1 833 ? -14.587 8.818 6.935 1.00 65.19 833 ARG A C 1
ATOM 6318 O O . ARG A 1 833 ? -15.689 8.496 7.365 1.00 65.19 833 ARG A O 1
ATOM 6325 N N . ARG A 1 834 ? -13.700 7.930 6.471 1.00 63.03 834 ARG A N 1
ATOM 6326 C CA . ARG A 1 834 ? -13.957 6.481 6.438 1.00 63.03 834 ARG A CA 1
ATOM 6327 C C . ARG A 1 834 ? -14.062 5.910 7.851 1.00 63.03 834 ARG A C 1
ATOM 6329 O O . ARG A 1 834 ? -14.952 5.110 8.106 1.00 63.03 834 ARG A O 1
ATOM 6336 N N . CYS A 1 835 ? -13.216 6.360 8.778 1.00 77.00 835 CYS A N 1
ATOM 6337 C CA . CYS A 1 835 ? -13.300 5.956 10.184 1.00 77.00 835 CYS A CA 1
ATOM 6338 C C . CYS A 1 835 ? -14.660 6.315 10.798 1.00 77.00 835 CYS A C 1
ATOM 6340 O O . CYS A 1 835 ? -15.276 5.483 11.460 1.00 77.00 835 CYS A O 1
ATOM 6342 N N . ILE A 1 836 ? -15.146 7.536 10.537 1.00 75.88 836 ILE A N 1
ATOM 6343 C CA . ILE A 1 836 ? -16.462 8.000 11.000 1.00 75.88 836 ILE A CA 1
ATOM 6344 C C . ILE A 1 836 ? -17.577 7.133 10.408 1.00 75.88 836 ILE A C 1
ATOM 6346 O O . ILE A 1 836 ? -18.436 6.659 11.147 1.00 75.88 836 ILE A O 1
ATOM 6350 N N . GLN A 1 837 ? -17.540 6.894 9.095 1.00 66.75 837 GLN A N 1
ATOM 6351 C CA . GLN A 1 837 ? -18.530 6.081 8.389 1.00 66.75 837 GLN A CA 1
ATOM 6352 C C . GLN A 1 837 ? -18.631 4.665 8.979 1.00 66.75 837 GLN A C 1
ATOM 6354 O O . GLN A 1 837 ? -19.715 4.243 9.379 1.00 66.75 837 GLN A O 1
ATOM 6359 N N . TYR A 1 838 ? -17.508 3.947 9.096 1.00 70.62 838 TYR A N 1
ATOM 6360 C CA . TYR A 1 838 ? -17.497 2.588 9.652 1.00 70.62 838 TYR A CA 1
ATOM 6361 C C . TYR A 1 838 ? -17.922 2.565 11.125 1.00 70.62 838 TYR A C 1
ATOM 6363 O O . TYR A 1 838 ? -18.684 1.689 11.533 1.00 70.62 838 TYR A O 1
ATOM 6371 N N . GLY A 1 839 ? -17.486 3.547 11.922 1.00 78.38 839 GLY A N 1
ATOM 6372 C CA . GLY A 1 839 ? -17.874 3.642 13.329 1.00 78.38 839 GLY A CA 1
ATOM 6373 C C . GLY A 1 839 ? -19.382 3.837 13.503 1.00 78.38 839 GLY A C 1
ATOM 6374 O O . GLY A 1 839 ? -19.987 3.215 14.374 1.00 78.38 839 GLY A O 1
ATOM 6375 N N . ARG A 1 840 ? -20.012 4.629 12.625 1.00 76.25 840 ARG A N 1
ATOM 6376 C CA . ARG A 1 840 ? -21.469 4.830 12.597 1.00 76.25 840 ARG A CA 1
ATOM 6377 C C . ARG A 1 840 ? -22.225 3.590 12.153 1.00 76.25 840 ARG A C 1
ATOM 6379 O O . ARG A 1 840 ? -23.139 3.169 12.854 1.00 76.25 840 ARG A O 1
ATOM 6386 N N . GLN A 1 841 ? -21.825 2.998 11.027 1.00 70.75 841 GLN A N 1
ATOM 6387 C CA . GLN A 1 841 ? -22.477 1.811 10.464 1.00 70.75 841 GLN A CA 1
ATOM 6388 C C . GLN A 1 841 ? -22.485 0.637 11.447 1.00 70.75 841 GLN A C 1
ATOM 6390 O O . GLN A 1 841 ? -23.481 -0.073 11.551 1.00 70.75 841 GLN A O 1
ATOM 6395 N N . LEU A 1 842 ? -21.396 0.464 12.201 1.00 73.56 842 LEU A N 1
ATOM 6396 C CA . LEU A 1 842 ? -21.247 -0.625 13.167 1.00 73.56 842 LEU A CA 1
ATOM 6397 C C . LEU A 1 842 ? -21.712 -0.255 14.587 1.00 73.56 842 LEU A C 1
ATOM 6399 O O . LEU A 1 842 ? -21.690 -1.110 15.477 1.00 73.56 842 LEU A O 1
ATOM 6403 N N . GLY A 1 843 ? -22.126 0.999 14.811 1.00 78.31 843 GLY A N 1
ATOM 6404 C CA . GLY A 1 843 ? -22.585 1.496 16.110 1.00 78.31 843 GLY A CA 1
ATOM 6405 C C . GLY A 1 843 ? -21.497 1.518 17.192 1.00 78.31 843 GLY A C 1
ATOM 6406 O O . GLY A 1 843 ? -21.808 1.359 18.377 1.00 78.31 843 GLY A O 1
ATOM 6407 N N . VAL A 1 844 ? -20.226 1.678 16.805 1.00 88.44 844 VAL A N 1
ATOM 6408 C CA . VAL A 1 844 ? -19.064 1.563 17.699 1.00 88.44 844 VAL A CA 1
ATOM 6409 C C . VAL A 1 844 ? -18.513 2.948 18.062 1.00 88.44 844 VAL A C 1
ATOM 6411 O O . VAL A 1 844 ? -17.937 3.614 17.199 1.00 88.44 844 VAL A O 1
ATOM 6414 N N . PRO A 1 845 ? -18.609 3.384 19.332 1.00 91.12 845 PRO A N 1
ATOM 6415 C CA . PRO A 1 845 ? -17.934 4.587 19.794 1.00 91.12 845 PRO A CA 1
ATOM 6416 C C . PRO A 1 845 ? -16.417 4.403 19.825 1.00 91.12 845 PRO A C 1
ATOM 6418 O O . PRO A 1 845 ? -15.910 3.421 20.379 1.00 91.12 845 PRO A O 1
ATOM 6421 N N . VAL A 1 846 ? -15.698 5.372 19.250 1.00 93.69 846 VAL A N 1
ATOM 6422 C CA . VAL A 1 846 ? -14.233 5.382 19.190 1.00 93.69 846 VAL A CA 1
ATOM 6423 C C . VAL A 1 846 ? -13.676 6.358 20.219 1.00 93.69 846 VAL A C 1
ATOM 6425 O O . VAL A 1 846 ? -13.904 7.563 20.155 1.00 93.69 846 VAL A O 1
ATOM 6428 N N . TYR A 1 847 ? -12.916 5.833 21.169 1.00 95.00 847 TYR A N 1
ATOM 6429 C CA . TYR A 1 847 ? -12.159 6.583 22.158 1.00 95.00 847 TYR A CA 1
ATOM 6430 C C . TYR A 1 847 ? -10.696 6.631 21.745 1.00 95.00 847 TYR A C 1
ATOM 6432 O O . TYR A 1 847 ? -10.114 5.591 21.445 1.00 95.00 847 TYR A O 1
ATOM 6440 N N . ILE A 1 848 ? -10.092 7.817 21.743 1.00 93.69 848 ILE A N 1
ATOM 6441 C CA . ILE A 1 848 ? -8.689 7.988 21.348 1.00 93.69 848 ILE A CA 1
ATOM 6442 C C . ILE A 1 848 ? -7.914 8.612 22.499 1.00 93.69 848 ILE A C 1
ATOM 6444 O O . ILE A 1 848 ? -8.273 9.673 22.994 1.00 93.69 848 ILE A O 1
ATOM 6448 N N . ILE A 1 849 ? -6.833 7.968 22.910 1.00 93.06 849 ILE A N 1
ATOM 6449 C CA . ILE A 1 849 ? -5.871 8.472 23.880 1.00 93.06 849 ILE A CA 1
ATOM 6450 C C . ILE A 1 849 ? -4.622 8.897 23.107 1.00 93.06 849 ILE A C 1
ATOM 6452 O O . ILE A 1 849 ? -3.898 8.058 22.576 1.00 93.06 849 ILE A O 1
ATOM 6456 N N . SER A 1 850 ? -4.380 10.203 23.053 1.00 88.31 850 SER A N 1
ATOM 6457 C CA . SER A 1 850 ? -3.217 10.809 22.407 1.00 88.31 850 SER A CA 1
ATOM 6458 C C . SER A 1 850 ? -2.158 11.152 23.457 1.00 88.31 850 SER A C 1
ATOM 6460 O O . SER A 1 850 ? -2.409 11.947 24.366 1.00 88.31 850 SER A O 1
ATOM 6462 N N . LEU A 1 851 ? -0.983 10.529 23.365 1.00 84.12 851 LEU A N 1
ATOM 6463 C CA . LEU A 1 851 ? 0.155 10.757 24.257 1.00 84.12 851 LEU A CA 1
ATOM 6464 C C . LEU A 1 851 ? 1.032 11.919 23.755 1.00 84.12 851 LEU A C 1
ATOM 6466 O O . LEU A 1 851 ? 1.318 12.013 22.571 1.00 84.12 851 LEU A O 1
ATOM 6470 N N . GLY A 1 852 ? 1.511 12.777 24.664 1.00 68.69 852 GLY A N 1
ATOM 6471 C CA . GLY A 1 852 ? 2.438 13.883 24.365 1.00 68.69 852 GLY A CA 1
ATOM 6472 C C . GLY A 1 852 ? 1.805 15.279 24.227 1.00 68.69 852 GLY A C 1
ATOM 6473 O O . GLY A 1 852 ? 2.469 16.221 23.792 1.00 68.69 852 GLY A O 1
ATOM 6474 N N . ALA A 1 853 ? 0.545 15.456 24.631 1.00 51.75 853 ALA A N 1
ATOM 6475 C CA . ALA A 1 853 ? -0.305 16.565 24.185 1.00 51.75 853 ALA A CA 1
ATOM 6476 C C . ALA A 1 853 ? -0.158 17.939 24.898 1.00 51.75 853 ALA A C 1
ATOM 6478 O O . ALA A 1 853 ? -0.799 18.907 24.488 1.00 51.75 853 ALA A O 1
ATOM 6479 N N . MET A 1 854 ? 0.728 18.111 25.890 1.00 41.00 854 MET A N 1
ATOM 6480 C CA . MET A 1 854 ? 1.205 19.450 26.308 1.00 41.00 854 MET A CA 1
ATOM 6481 C C . MET A 1 854 ? 2.720 19.571 26.205 1.00 41.00 854 MET A C 1
ATOM 6483 O O . MET A 1 854 ? 3.386 19.958 27.160 1.00 41.00 854 MET A O 1
ATOM 6487 N N . GLN A 1 855 ? 3.262 19.362 25.006 1.00 36.56 855 GLN A N 1
ATOM 6488 C CA . GLN A 1 855 ? 4.390 20.167 24.529 1.00 36.56 855 GLN A CA 1
ATOM 6489 C C . GLN A 1 855 ? 4.110 20.668 23.111 1.00 36.56 855 GLN A C 1
ATOM 6491 O O . GLN A 1 855 ? 4.776 20.329 22.144 1.00 36.56 855 GLN A O 1
ATOM 6496 N N . SER A 1 856 ? 3.151 21.599 23.081 1.00 35.06 856 SER A N 1
ATOM 6497 C CA . SER A 1 856 ? 2.808 22.552 22.024 1.00 35.06 856 SER A CA 1
ATOM 6498 C C . SER A 1 856 ? 1.710 22.130 21.037 1.00 35.06 856 SER A C 1
ATOM 6500 O O . SER A 1 856 ? 1.713 21.005 20.563 1.00 35.06 856 SER A O 1
ATOM 6502 N N . PRO A 1 857 ? 0.889 23.087 20.555 1.00 37.53 857 PRO A N 1
ATOM 6503 C CA . PRO A 1 857 ? 0.220 22.995 19.249 1.00 37.53 857 PRO A CA 1
ATOM 6504 C C . PRO A 1 857 ? 1.248 23.026 18.085 1.00 37.53 857 PRO A C 1
ATOM 6506 O O . PRO A 1 857 ? 1.054 23.741 17.108 1.00 37.53 857 PRO A O 1
ATOM 6509 N N . ARG A 1 858 ? 2.415 22.384 18.272 1.00 42.78 858 ARG A N 1
ATOM 6510 C CA . ARG A 1 858 ? 3.644 22.453 17.458 1.00 42.78 858 ARG A CA 1
ATOM 6511 C C . ARG A 1 858 ? 4.345 21.087 17.300 1.00 42.78 858 ARG A C 1
ATOM 6513 O O . ARG A 1 858 ? 5.537 21.080 17.023 1.00 42.78 858 ARG A O 1
ATOM 6520 N N . ARG A 1 859 ? 3.650 19.965 17.497 1.00 37.09 859 ARG A N 1
ATOM 6521 C CA . ARG A 1 859 ? 4.081 18.660 16.973 1.00 37.09 859 ARG A CA 1
ATOM 6522 C C . ARG A 1 859 ? 3.009 18.169 16.006 1.00 37.09 859 ARG A C 1
ATOM 6524 O O . ARG A 1 859 ? 1.827 18.330 16.305 1.00 37.09 859 ARG A O 1
ATOM 6531 N N . GLY A 1 860 ? 3.460 17.685 14.856 1.00 41.75 860 GLY A N 1
ATOM 6532 C CA . GLY A 1 860 ? 2.645 17.240 13.733 1.00 41.75 860 GLY A CA 1
ATOM 6533 C C . GLY A 1 860 ? 2.622 18.237 12.574 1.00 41.75 860 GLY A C 1
ATOM 6534 O O . GLY A 1 860 ? 1.937 19.257 12.637 1.00 41.75 860 GLY A O 1
ATOM 6535 N N . PHE A 1 861 ? 3.299 17.876 11.477 1.00 40.25 861 PHE A N 1
ATOM 6536 C CA . PHE A 1 861 ? 3.122 18.464 10.136 1.00 40.25 861 PHE A CA 1
ATOM 6537 C C . PHE A 1 861 ? 1.742 18.124 9.520 1.00 40.25 861 PHE A C 1
ATOM 6539 O O . PHE A 1 861 ? 1.461 18.405 8.358 1.00 40.25 861 PHE A O 1
ATOM 6546 N N . ARG A 1 862 ? 0.853 17.499 10.309 1.00 43.75 862 ARG A N 1
ATOM 6547 C CA . ARG A 1 862 ? -0.481 17.044 9.930 1.00 43.75 862 ARG A CA 1
ATOM 6548 C C . ARG A 1 862 ? -1.442 17.273 11.094 1.00 43.75 862 ARG A C 1
ATOM 6550 O O . ARG A 1 862 ? -1.328 16.656 12.147 1.00 43.75 862 ARG A O 1
ATOM 6557 N N . ARG A 1 863 ? -2.440 18.140 10.917 1.00 49.62 863 ARG A N 1
ATOM 6558 C CA . ARG A 1 863 ? -3.541 18.252 11.886 1.00 49.62 863 ARG A CA 1
ATOM 6559 C C . ARG A 1 863 ? -4.472 17.052 11.701 1.00 49.62 863 ARG A C 1
ATOM 6561 O O . ARG A 1 863 ? -5.322 17.070 10.815 1.00 49.62 863 ARG A O 1
ATOM 6568 N N . ILE A 1 864 ? -4.283 16.006 12.500 1.00 64.56 864 ILE A N 1
ATOM 6569 C CA . ILE A 1 864 ? -5.192 14.853 12.536 1.00 64.56 864 ILE A CA 1
ATOM 6570 C C . ILE A 1 864 ? -6.529 15.293 13.129 1.00 64.56 864 ILE A C 1
ATOM 6572 O O . ILE A 1 864 ? -6.565 15.952 14.165 1.00 64.56 864 ILE A O 1
ATOM 6576 N N . ASP A 1 865 ? -7.630 14.919 12.480 1.00 69.94 865 ASP A N 1
ATOM 6577 C CA . ASP A 1 865 ? -8.988 15.198 12.958 1.00 69.94 865 ASP A CA 1
ATOM 6578 C C . ASP A 1 865 ? -9.451 14.123 13.959 1.00 69.94 865 ASP A C 1
ATOM 6580 O O . ASP A 1 865 ? -10.410 13.384 13.722 1.00 69.94 865 ASP A O 1
ATOM 6584 N N . LEU A 1 866 ? -8.708 13.978 15.066 1.00 85.19 866 LEU A N 1
ATOM 6585 C CA . LEU A 1 866 ? -9.046 13.038 16.142 1.00 85.19 866 LEU A CA 1
ATOM 6586 C C . LEU A 1 866 ? -10.392 13.404 16.775 1.00 85.19 866 LEU A C 1
ATOM 6588 O O . LEU A 1 866 ? -11.219 12.529 17.046 1.00 85.19 866 LEU A O 1
ATOM 6592 N N . GLU A 1 867 ? -10.631 14.700 16.978 1.00 83.75 867 GLU A N 1
ATOM 6593 C CA . GLU A 1 867 ? -11.915 15.216 17.437 1.00 83.75 867 GLU A CA 1
ATOM 6594 C C . GLU A 1 867 ? -13.037 14.827 16.477 1.00 83.75 867 GLU A C 1
ATOM 6596 O O . GLU A 1 867 ? -13.999 14.212 16.923 1.00 83.75 867 GLU A O 1
ATOM 6601 N N . GLY A 1 868 ? -12.903 15.079 15.171 1.00 81.69 868 GLY A N 1
ATOM 6602 C CA . GLY A 1 868 ? -13.940 14.735 14.199 1.00 81.69 868 GLY A CA 1
ATOM 6603 C C . GLY A 1 868 ? -14.275 13.243 14.163 1.00 81.69 868 GLY A C 1
ATOM 6604 O O . GLY A 1 868 ? -15.450 12.887 14.055 1.00 81.69 868 GLY A O 1
ATOM 6605 N N . ILE A 1 869 ? -13.284 12.355 14.328 1.00 85.69 869 ILE A N 1
ATOM 6606 C CA . ILE A 1 869 ? -13.526 10.904 14.436 1.00 85.69 869 ILE A CA 1
ATOM 6607 C C . ILE A 1 869 ? -14.303 10.566 15.708 1.00 85.69 869 ILE A C 1
ATOM 6609 O O . ILE A 1 869 ? -15.310 9.855 15.661 1.00 85.69 869 ILE A O 1
ATOM 6613 N N . THR A 1 870 ? -13.826 11.046 16.854 1.00 88.94 870 THR A N 1
ATOM 6614 C CA . THR A 1 870 ? -14.420 10.699 18.150 1.00 88.94 870 THR A CA 1
ATOM 6615 C C . THR A 1 870 ? -15.820 11.301 18.303 1.00 88.94 870 THR A C 1
ATOM 6617 O O . THR A 1 870 ? -16.747 10.588 18.681 1.00 88.94 870 THR A O 1
ATOM 6620 N N . GLU A 1 871 ? -16.027 12.555 17.893 1.00 84.88 871 GLU A N 1
ATOM 6621 C CA . GLU A 1 871 ? -17.344 13.201 17.830 1.00 84.88 871 GLU A CA 1
ATOM 6622 C C . GLU A 1 871 ? -18.272 12.496 16.836 1.00 84.88 871 GLU A C 1
ATOM 6624 O O . GLU A 1 871 ? -19.429 12.219 17.152 1.00 84.88 871 GLU A O 1
ATOM 6629 N N . GLY A 1 872 ? -17.762 12.148 15.651 1.00 79.12 872 GLY A N 1
ATOM 6630 C CA . GLY A 1 872 ? -18.528 11.480 14.602 1.00 79.12 872 GLY A CA 1
ATOM 6631 C C . GLY A 1 872 ? -19.007 10.075 14.969 1.00 79.12 872 GLY A C 1
ATOM 6632 O O . GLY A 1 872 ? -19.966 9.600 14.364 1.00 79.12 872 GLY A O 1
ATOM 6633 N N . THR A 1 873 ? -18.373 9.437 15.956 1.00 85.88 873 THR A N 1
ATOM 6634 C CA . THR A 1 873 ? -18.687 8.082 16.440 1.00 85.88 873 THR A CA 1
ATOM 6635 C C . THR A 1 873 ? -19.267 8.067 17.858 1.00 85.88 873 THR A C 1
ATOM 6637 O O . THR A 1 873 ? -19.602 7.009 18.377 1.00 85.88 873 THR A O 1
ATOM 6640 N N . GLY A 1 874 ? -19.431 9.219 18.513 1.00 84.44 874 GLY A N 1
ATOM 6641 C CA . GLY A 1 874 ? -19.965 9.294 19.878 1.00 84.44 874 GLY A CA 1
ATOM 6642 C C . GLY A 1 874 ? -18.983 8.897 20.989 1.00 84.44 874 GLY A C 1
ATOM 6643 O O . GLY A 1 874 ? -19.397 8.712 22.137 1.00 84.44 874 GLY A O 1
ATOM 6644 N N . GLY A 1 875 ? -17.696 8.771 20.669 1.00 90.38 875 GLY A N 1
ATOM 6645 C CA . GLY A 1 875 ? -16.626 8.589 21.645 1.00 90.38 875 GLY A CA 1
ATOM 6646 C C . GLY A 1 875 ? -15.970 9.911 22.053 1.00 90.38 875 GLY A C 1
ATOM 6647 O O . GLY A 1 875 ? -16.603 10.966 22.032 1.00 90.38 875 GLY A O 1
ATOM 6648 N N . LYS A 1 876 ? -14.709 9.863 22.496 1.00 90.44 876 LYS A N 1
ATOM 6649 C CA . LYS A 1 876 ? -13.994 11.040 23.023 1.00 90.44 876 LYS A CA 1
ATOM 6650 C C . LYS A 1 876 ? -12.479 10.936 22.842 1.00 90.44 876 LYS A C 1
ATOM 6652 O O . LYS A 1 876 ? -11.918 9.848 22.974 1.00 90.44 876 LYS A O 1
ATOM 6657 N N . VAL A 1 877 ? -11.823 12.073 22.600 1.00 90.25 877 VAL A N 1
ATOM 6658 C CA . VAL A 1 877 ? -10.358 12.190 22.624 1.00 90.25 877 VAL A CA 1
ATOM 6659 C C . VAL A 1 877 ? -9.844 12.588 24.016 1.00 90.25 877 VAL A C 1
ATOM 6661 O O . VAL A 1 877 ? -10.404 13.459 24.686 1.00 90.25 877 VAL A O 1
ATOM 6664 N N . PHE A 1 878 ? -8.759 11.950 24.449 1.00 90.56 878 PHE A N 1
ATOM 6665 C CA . PHE A 1 878 ? -8.037 12.219 25.687 1.00 90.56 878 PHE A CA 1
ATOM 6666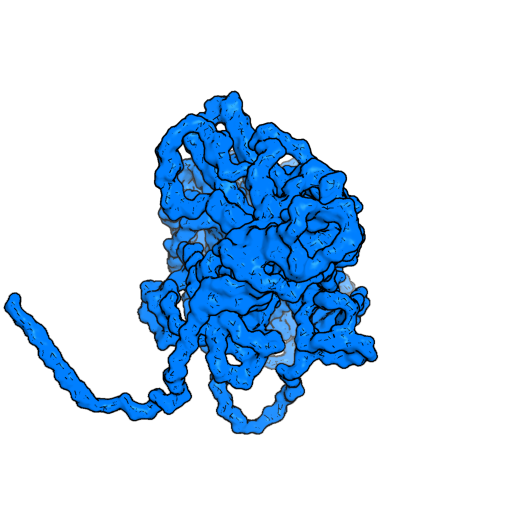 C C . PHE A 1 878 ? -6.602 12.609 25.359 1.00 90.56 878 PHE A C 1
ATOM 6668 O O . PHE A 1 878 ? -5.818 11.795 24.879 1.00 90.56 878 PHE A O 1
ATOM 6675 N N . TYR A 1 879 ? -6.257 13.853 25.658 1.00 87.06 879 TYR A N 1
ATOM 6676 C CA . TYR A 1 879 ? -4.923 14.400 25.457 1.00 87.06 879 TYR A CA 1
ATOM 6677 C C . TYR A 1 879 ? -4.094 14.243 26.732 1.00 87.06 879 TYR A C 1
ATOM 6679 O O . TYR A 1 879 ? -4.364 14.897 27.738 1.00 87.06 879 TYR A O 1
ATOM 6687 N N . ILE A 1 880 ? -3.098 13.360 26.690 1.00 85.94 880 ILE A N 1
ATOM 6688 C CA . ILE A 1 880 ? -2.237 13.001 27.819 1.00 85.94 880 ILE A CA 1
ATOM 6689 C C . ILE A 1 880 ? -0.911 13.727 27.678 1.00 85.94 880 ILE A C 1
ATOM 6691 O O . ILE A 1 880 ? -0.150 13.487 26.743 1.00 85.94 880 ILE A O 1
ATOM 6695 N N . SER A 1 881 ? -0.612 14.611 28.619 1.00 77.12 881 SER A N 1
ATOM 6696 C CA . SER A 1 881 ? 0.627 15.392 28.608 1.00 77.12 881 SER A CA 1
ATOM 6697 C C . SER A 1 881 ? 1.728 14.707 29.397 1.00 77.12 881 SER A C 1
ATOM 6699 O O . SER A 1 881 ? 2.893 14.709 29.002 1.00 77.12 881 SER A O 1
ATOM 6701 N N . GLU A 1 882 ? 1.338 14.097 30.512 1.00 80.00 882 GLU A N 1
ATOM 6702 C CA . GLU A 1 882 ? 2.217 13.337 31.384 1.00 80.00 882 GLU A CA 1
ATOM 6703 C C . GLU A 1 882 ? 1.672 11.918 31.536 1.00 80.00 882 GLU A C 1
ATOM 6705 O O . GLU A 1 882 ? 0.479 11.722 31.758 1.00 80.00 882 GLU A O 1
ATOM 6710 N N . MET A 1 883 ? 2.543 10.904 31.510 1.00 82.00 883 MET A N 1
ATOM 6711 C CA . MET A 1 883 ? 2.112 9.499 31.635 1.00 82.00 883 MET A CA 1
ATOM 6712 C C . MET A 1 883 ? 1.341 9.201 32.934 1.00 82.00 883 MET A C 1
ATOM 6714 O O . MET A 1 883 ? 0.609 8.217 33.002 1.00 82.00 883 MET A O 1
ATOM 6718 N N . ALA A 1 884 ? 1.461 10.051 33.959 1.00 84.00 884 ALA A N 1
ATOM 6719 C CA . ALA A 1 884 ? 0.675 9.951 35.187 1.00 84.00 884 ALA A CA 1
ATOM 6720 C C . ALA A 1 884 ? -0.837 10.187 34.976 1.00 84.00 884 ALA A C 1
ATOM 6722 O O . ALA A 1 884 ? -1.639 9.705 35.774 1.00 84.00 884 ALA A O 1
ATOM 6723 N N . GLU A 1 885 ? -1.233 10.895 33.915 1.00 88.12 885 GLU A N 1
ATOM 6724 C CA . GLU A 1 885 ? -2.632 11.213 33.587 1.00 88.12 885 GLU A CA 1
ATOM 6725 C C . GLU A 1 885 ? -3.336 10.058 32.855 1.00 88.12 885 GLU A C 1
ATOM 6727 O O . GLU A 1 885 ? -4.563 9.953 32.893 1.00 88.12 885 GLU A O 1
ATOM 6732 N N . LEU A 1 886 ? -2.568 9.149 32.240 1.00 89.94 886 LEU A N 1
ATOM 6733 C CA . LEU A 1 886 ? -3.078 8.050 31.415 1.00 89.94 886 LEU A CA 1
ATOM 6734 C C . LEU A 1 886 ? -4.063 7.147 32.173 1.00 89.94 886 LEU A C 1
ATOM 6736 O O . LEU A 1 886 ? -5.121 6.793 31.657 1.00 89.94 886 LEU A O 1
ATOM 6740 N N . SER A 1 887 ? -3.752 6.808 33.427 1.00 87.88 887 SER A N 1
ATOM 6741 C CA . SER A 1 887 ? -4.656 6.024 34.278 1.00 87.88 887 SER A CA 1
ATOM 6742 C C . SER A 1 887 ? -5.986 6.739 34.541 1.00 87.88 887 SER A C 1
ATOM 6744 O O . SER A 1 887 ? -7.015 6.080 34.666 1.00 87.88 887 SER A O 1
ATOM 6746 N N . GLY A 1 888 ? -5.981 8.075 34.608 1.00 89.88 888 GLY A N 1
ATOM 6747 C CA . GLY A 1 888 ? -7.192 8.878 34.781 1.00 89.88 888 GLY A CA 1
ATOM 6748 C C . GLY A 1 888 ? -8.103 8.831 33.555 1.00 89.88 888 GLY A C 1
ATOM 6749 O O . GLY A 1 888 ? -9.310 8.657 33.707 1.00 89.88 888 GLY A O 1
ATOM 6750 N N . ALA A 1 889 ? -7.531 8.900 32.349 1.00 91.94 889 ALA A N 1
ATOM 6751 C CA . ALA A 1 889 ? -8.298 8.758 31.110 1.00 91.94 889 ALA A CA 1
ATOM 6752 C C . ALA A 1 889 ? -8.954 7.375 30.997 1.00 91.94 889 ALA A C 1
ATOM 6754 O O . ALA A 1 889 ? -10.153 7.285 30.742 1.00 91.94 889 ALA A O 1
ATOM 6755 N N . TYR A 1 890 ? -8.213 6.301 31.283 1.00 93.56 890 TYR A N 1
ATOM 6756 C CA . TYR A 1 890 ? -8.779 4.948 31.306 1.00 93.56 890 TYR A CA 1
ATOM 6757 C C . TYR A 1 890 ? -9.911 4.785 32.328 1.00 93.56 890 TYR A C 1
ATOM 6759 O O . TYR A 1 890 ? -10.924 4.153 32.024 1.00 93.56 890 TYR A O 1
ATOM 6767 N N . ALA A 1 891 ? -9.773 5.374 33.519 1.00 90.81 891 ALA A N 1
ATOM 6768 C CA . ALA A 1 891 ? -10.828 5.352 34.529 1.00 90.81 891 ALA A CA 1
ATOM 6769 C C . ALA A 1 891 ? -12.095 6.077 34.045 1.00 90.81 891 ALA A C 1
ATOM 6771 O O . ALA A 1 891 ? -13.195 5.546 34.198 1.00 90.81 891 ALA A O 1
ATOM 6772 N N . GLN A 1 892 ? -11.944 7.240 33.401 1.00 91.50 892 GLN A N 1
ATOM 6773 C CA . GLN A 1 892 ? -13.070 7.979 32.828 1.00 91.50 892 GLN A CA 1
ATOM 6774 C C . GLN A 1 892 ? -13.766 7.186 31.713 1.00 91.50 892 GLN A C 1
ATOM 6776 O O . GLN A 1 892 ? -14.993 7.108 31.708 1.00 91.50 892 GLN A O 1
ATOM 6781 N N . ILE A 1 893 ? -13.007 6.544 30.817 1.00 93.12 893 ILE A N 1
ATOM 6782 C CA . ILE A 1 893 ? -13.567 5.666 29.776 1.00 93.12 893 ILE A CA 1
ATOM 6783 C C . ILE A 1 893 ? -14.373 4.528 30.418 1.00 93.12 893 ILE A C 1
ATOM 6785 O O . ILE A 1 893 ? -15.520 4.301 30.042 1.00 93.12 893 ILE A O 1
ATOM 6789 N N . ASN A 1 894 ? -13.820 3.837 31.420 1.00 92.00 894 ASN A N 1
ATOM 6790 C CA . ASN A 1 894 ? -14.525 2.754 32.115 1.00 92.00 894 ASN A CA 1
ATOM 6791 C C . ASN A 1 894 ? -15.833 3.239 32.771 1.00 92.00 894 ASN A C 1
ATOM 6793 O O . ASN A 1 894 ? -16.866 2.574 32.670 1.00 92.00 894 ASN A O 1
ATOM 6797 N N . ASP A 1 895 ? -15.817 4.408 33.415 1.00 89.88 895 ASP A N 1
ATOM 6798 C CA . ASP A 1 895 ? -17.014 4.983 34.033 1.00 89.88 895 ASP A CA 1
ATOM 6799 C C . ASP A 1 895 ? -18.089 5.355 33.005 1.00 89.88 895 ASP A C 1
ATOM 6801 O O . ASP A 1 895 ? -19.277 5.120 33.258 1.00 89.88 895 ASP A O 1
ATOM 6805 N N . GLU A 1 896 ? -17.700 5.877 31.841 1.00 89.94 896 GLU A N 1
ATOM 6806 C CA . GLU A 1 896 ? -18.620 6.143 30.734 1.00 89.94 896 GLU A CA 1
ATOM 6807 C C . GLU A 1 896 ? -19.227 4.862 30.163 1.00 89.94 896 GLU A C 1
ATOM 6809 O O . GLU A 1 896 ? -20.451 4.763 30.079 1.00 89.94 896 GLU A O 1
ATOM 6814 N N . LEU A 1 897 ? -18.405 3.855 29.840 1.00 90.31 897 LEU A N 1
ATOM 6815 C CA . LEU A 1 897 ? -18.868 2.567 29.306 1.00 90.31 897 LEU A CA 1
ATOM 6816 C C . LEU A 1 897 ? -19.861 1.872 30.246 1.00 90.31 897 LEU A C 1
ATOM 6818 O O . LEU A 1 897 ? -20.734 1.133 29.797 1.00 90.31 897 LEU A O 1
ATOM 6822 N N . ARG A 1 898 ? -19.757 2.117 31.557 1.00 87.06 898 ARG A N 1
ATOM 6823 C CA . ARG A 1 898 ? -20.685 1.601 32.580 1.00 87.06 898 ARG A CA 1
ATOM 6824 C C . ARG A 1 898 ? -21.952 2.432 32.749 1.00 87.06 898 ARG A C 1
ATOM 6826 O O . ARG A 1 898 ? -22.893 1.975 33.389 1.00 87.06 898 ARG A O 1
ATOM 6833 N N . SER A 1 899 ? -21.970 3.648 32.222 1.00 88.81 899 SER A N 1
ATOM 6834 C CA . SER A 1 899 ? -23.074 4.602 32.370 1.00 88.81 899 SER A CA 1
ATOM 6835 C C . SER A 1 899 ? -23.866 4.796 31.076 1.00 88.81 899 SER A C 1
ATOM 6837 O O . SER A 1 899 ? -24.716 5.680 31.017 1.00 88.81 899 SER A O 1
ATOM 6839 N N . GLN A 1 900 ? -23.582 3.995 30.047 1.00 89.06 900 GLN A N 1
ATOM 6840 C CA . GLN A 1 900 ? -24.278 4.036 28.766 1.00 89.06 900 GLN A CA 1
ATOM 6841 C C . GLN A 1 900 ? -25.723 3.529 28.865 1.00 89.06 900 GLN A C 1
ATOM 6843 O O . GLN A 1 900 ? -26.046 2.603 29.616 1.00 89.06 900 GLN A O 1
ATOM 6848 N N . TYR A 1 901 ? -26.569 4.110 28.023 1.00 89.31 901 TYR A N 1
ATOM 6849 C CA . TYR A 1 901 ? -27.922 3.663 27.728 1.00 89.31 901 TYR A CA 1
ATOM 6850 C C . TYR A 1 901 ? -27.957 3.128 26.300 1.00 89.31 901 TYR A C 1
ATOM 6852 O O . TYR A 1 901 ? -27.412 3.759 25.394 1.00 89.31 901 TYR A O 1
ATOM 6860 N N . VAL A 1 902 ? -28.605 1.987 26.086 1.00 86.69 902 VAL A N 1
ATOM 6861 C CA . VAL A 1 902 ? -28.826 1.439 24.742 1.00 86.69 902 VAL A CA 1
ATOM 6862 C C . VAL A 1 902 ? -30.265 1.728 24.344 1.00 86.69 902 VAL A C 1
ATOM 6864 O O . VAL A 1 902 ? -31.194 1.223 24.977 1.00 86.69 902 VAL A O 1
ATOM 6867 N N . LEU A 1 903 ? -30.444 2.549 23.310 1.00 86.75 903 LEU A N 1
ATOM 6868 C CA . LEU A 1 903 ? -31.747 2.877 22.729 1.00 86.75 903 LEU A CA 1
ATOM 6869 C C . LEU A 1 903 ? -31.874 2.199 21.369 1.00 86.75 903 LEU A C 1
ATOM 6871 O O . LEU A 1 903 ? -30.918 2.216 20.604 1.00 86.75 903 LEU A O 1
ATOM 6875 N N . ALA A 1 904 ? -33.046 1.673 21.021 1.00 82.81 904 ALA A N 1
ATOM 6876 C CA . ALA A 1 904 ? -33.301 1.228 19.654 1.00 82.81 904 ALA A CA 1
ATOM 6877 C C . ALA A 1 904 ? -34.629 1.749 19.113 1.00 82.81 904 ALA A C 1
ATOM 6879 O O . ALA A 1 904 ? -35.632 1.772 19.834 1.00 82.81 904 ALA A O 1
ATOM 6880 N N . PHE A 1 905 ? -34.646 2.143 17.841 1.00 82.00 905 PHE A N 1
ATOM 6881 C CA . PHE A 1 905 ? -35.851 2.580 17.135 1.00 82.00 905 PHE A CA 1
ATOM 6882 C C . PHE A 1 905 ? -35.944 1.918 15.758 1.00 82.00 905 PHE A C 1
ATOM 6884 O O . PHE A 1 905 ? -34.948 1.475 15.196 1.00 82.00 905 PHE A O 1
ATOM 6891 N N . ALA A 1 906 ? -37.160 1.819 15.229 1.00 74.69 906 ALA A N 1
ATOM 6892 C CA . ALA A 1 906 ? -37.418 1.169 13.951 1.00 74.69 906 ALA A CA 1
ATOM 6893 C C . ALA A 1 906 ? -37.326 2.126 12.765 1.00 74.69 906 ALA A C 1
ATOM 6895 O O . ALA A 1 906 ? -37.771 3.273 12.838 1.00 74.69 906 ALA A O 1
ATOM 6896 N N . THR A 1 907 ? -36.863 1.573 11.653 1.00 70.88 907 THR A N 1
ATOM 6897 C CA . THR A 1 907 ? -36.819 2.165 10.317 1.00 70.88 907 THR A CA 1
ATOM 6898 C C . THR A 1 907 ? -37.361 1.156 9.301 1.00 70.88 907 THR A C 1
ATOM 6900 O O . THR A 1 907 ? -37.417 -0.049 9.566 1.00 70.88 907 THR A O 1
ATOM 6903 N N . ASP A 1 908 ? -37.816 1.646 8.153 1.00 69.00 908 ASP A N 1
ATOM 6904 C CA . ASP A 1 908 ? -38.387 0.856 7.056 1.00 69.00 908 ASP A CA 1
ATOM 6905 C C . ASP A 1 908 ? -37.328 0.251 6.116 1.00 69.00 908 ASP A C 1
ATOM 6907 O O . ASP A 1 908 ? -37.629 -0.669 5.359 1.00 69.00 908 ASP A O 1
ATOM 6911 N N . HIS A 1 909 ? -36.075 0.697 6.215 1.00 66.06 909 HIS A N 1
ATOM 6912 C CA . HIS A 1 909 ? -34.919 0.216 5.449 1.00 66.06 909 HIS A CA 1
ATOM 6913 C C . HIS A 1 909 ? -33.620 0.426 6.248 1.00 66.06 909 HIS A C 1
ATOM 6915 O O . HIS A 1 909 ? -33.593 1.272 7.143 1.00 66.06 909 HIS A O 1
ATOM 6921 N N . PRO A 1 910 ? -32.530 -0.303 5.942 1.00 62.16 910 PRO A N 1
ATOM 6922 C CA . PRO A 1 910 ? -31.205 0.012 6.475 1.00 62.16 910 PRO A CA 1
ATOM 6923 C C . PRO A 1 910 ? -30.791 1.441 6.105 1.00 62.16 910 PRO A C 1
ATOM 6925 O O . PRO A 1 910 ? -30.938 1.851 4.954 1.00 62.16 910 PRO A O 1
ATOM 6928 N N . LEU A 1 911 ? -30.274 2.202 7.069 1.00 64.62 911 LEU A N 1
ATOM 6929 C CA . LEU A 1 911 ? -29.962 3.616 6.862 1.00 64.62 911 LEU A CA 1
ATOM 6930 C C . LEU A 1 911 ? -28.666 3.833 6.070 1.00 64.62 911 LEU A C 1
ATOM 6932 O O . LEU A 1 911 ? -27.634 3.220 6.342 1.00 64.62 911 LEU A O 1
ATOM 6936 N N . THR A 1 912 ? -28.710 4.782 5.136 1.00 63.75 912 THR A N 1
ATOM 6937 C CA . THR A 1 912 ? -27.519 5.350 4.477 1.00 63.75 912 THR A CA 1
ATOM 6938 C C . THR A 1 912 ? -26.722 6.273 5.412 1.00 63.75 912 THR A C 1
ATOM 6940 O O . THR A 1 912 ? -27.222 6.729 6.440 1.00 63.75 912 THR A O 1
ATOM 6943 N N . ASP A 1 913 ? -25.480 6.611 5.051 1.00 58.75 913 ASP A N 1
ATOM 6944 C CA . ASP A 1 913 ? -24.600 7.462 5.878 1.00 58.75 913 ASP A CA 1
ATOM 6945 C C . ASP A 1 913 ? -25.168 8.893 6.077 1.00 58.75 913 ASP A C 1
ATOM 6947 O O . ASP A 1 913 ? -25.095 9.487 7.161 1.00 58.75 913 ASP A O 1
ATOM 6951 N N . GLU A 1 914 ? -25.838 9.431 5.049 1.00 68.19 914 GLU A N 1
ATOM 6952 C CA . GLU A 1 914 ? -26.575 10.701 5.132 1.00 68.19 914 GLU A CA 1
ATOM 6953 C C . GLU A 1 914 ? -27.788 10.609 6.074 1.00 68.19 914 GLU A C 1
ATOM 6955 O O . GLU A 1 914 ? -28.118 11.572 6.770 1.00 68.19 914 GLU A O 1
ATOM 6960 N N . GLU A 1 915 ? -28.451 9.450 6.125 1.00 73.25 915 GLU A N 1
ATOM 6961 C CA . GLU A 1 915 ? -29.605 9.203 6.993 1.00 73.25 915 GLU A CA 1
ATOM 6962 C C . GLU A 1 915 ? -29.206 8.999 8.454 1.00 73.25 915 GLU A C 1
ATOM 6964 O O . GLU A 1 915 ? -29.889 9.528 9.332 1.00 73.25 915 GLU A O 1
ATOM 6969 N N . PHE A 1 916 ? -28.084 8.326 8.726 1.00 70.62 916 PHE A N 1
ATOM 6970 C CA . PHE A 1 916 ? -27.511 8.261 10.075 1.00 70.62 916 PHE A CA 1
ATOM 6971 C C . PHE A 1 916 ? -27.269 9.666 10.635 1.00 70.62 916 PHE A C 1
ATOM 6973 O O . PHE A 1 916 ? -27.654 9.969 11.761 1.00 70.62 916 PHE A O 1
ATOM 6980 N N . SER A 1 917 ? -26.737 10.573 9.813 1.00 67.94 917 SER A N 1
ATOM 6981 C CA . SER A 1 917 ? -26.497 11.968 10.206 1.00 67.94 917 SER A CA 1
ATOM 6982 C C . SER A 1 917 ? -27.781 12.768 10.501 1.00 67.94 917 SER A C 1
ATOM 6984 O O . SER A 1 917 ? -27.703 13.865 11.051 1.00 67.94 917 SER A O 1
ATOM 6986 N N . ALA A 1 918 ? -28.960 12.244 10.143 1.00 79.12 918 ALA A N 1
ATOM 6987 C CA . ALA A 1 918 ? -30.263 12.864 10.385 1.00 79.12 918 ALA A CA 1
ATOM 6988 C C . ALA A 1 918 ? -30.968 12.354 11.658 1.00 79.12 918 ALA A C 1
ATOM 6990 O O . ALA A 1 918 ? -32.121 12.738 11.901 1.00 79.12 918 ALA A O 1
ATOM 6991 N N . ILE A 1 919 ? -30.317 11.478 12.431 1.00 83.94 919 ILE A N 1
ATOM 6992 C CA . ILE A 1 919 ? -30.788 11.046 13.747 1.00 83.94 919 ILE A CA 1
ATOM 6993 C C . ILE A 1 919 ? -30.354 12.078 14.794 1.00 83.94 919 ILE A C 1
ATOM 6995 O O . ILE A 1 919 ? -29.210 12.523 14.799 1.00 83.94 919 ILE A O 1
ATOM 6999 N N . ASP A 1 920 ? -31.273 12.442 15.683 1.00 85.81 920 ASP A N 1
ATOM 7000 C CA . ASP A 1 920 ? -31.025 13.340 16.811 1.00 85.81 920 ASP A CA 1
ATOM 7001 C C . ASP A 1 920 ? -31.618 12.724 18.081 1.00 85.81 920 ASP A C 1
ATOM 7003 O O . ASP A 1 920 ? -32.799 12.361 18.118 1.00 85.81 920 ASP A O 1
ATOM 7007 N N . VAL A 1 921 ? -30.792 12.572 19.115 1.00 88.12 921 VAL A N 1
ATOM 7008 C CA . VAL A 1 921 ? -31.212 12.050 20.421 1.00 88.12 921 VAL A CA 1
ATOM 7009 C C . VAL A 1 921 ? -31.191 13.180 21.428 1.00 88.12 921 VAL A C 1
ATOM 7011 O O . VAL A 1 921 ? -30.168 13.832 21.638 1.00 88.12 921 VAL A O 1
ATOM 7014 N N . LYS A 1 922 ? -32.327 13.371 22.097 1.00 88.62 922 LYS A N 1
ATOM 7015 C CA . LYS A 1 922 ? -32.500 14.424 23.087 1.00 88.62 922 LYS A CA 1
ATOM 7016 C C . LYS A 1 922 ? -32.927 13.882 24.438 1.00 88.62 922 LYS A C 1
ATOM 7018 O O . LYS A 1 922 ? -33.629 12.875 24.512 1.00 88.62 922 LYS A O 1
ATOM 7023 N N . VAL A 1 923 ? -32.555 14.603 25.493 1.00 90.38 923 VAL A N 1
ATOM 7024 C CA . VAL A 1 923 ? -32.987 14.333 26.871 1.00 90.38 923 VAL A CA 1
ATOM 7025 C C . VAL A 1 923 ? -33.880 15.444 27.419 1.00 90.38 923 VAL A C 1
ATOM 7027 O O . VAL A 1 923 ? -33.808 16.593 26.982 1.00 90.38 923 VAL A O 1
ATOM 7030 N N . THR A 1 924 ? -34.748 15.099 28.373 1.00 86.56 924 THR A N 1
ATOM 7031 C CA . THR A 1 924 ? -35.731 16.028 28.961 1.00 86.56 924 THR A CA 1
ATOM 7032 C C . THR A 1 924 ? -35.121 17.151 29.802 1.00 86.56 924 THR A C 1
ATOM 7034 O O . THR A 1 924 ? -35.737 18.209 29.933 1.00 86.56 924 THR A O 1
ATOM 7037 N N . ASP A 1 925 ? -33.948 16.933 30.401 1.00 85.25 925 ASP A N 1
ATOM 7038 C CA . ASP A 1 925 ? -33.259 17.944 31.208 1.00 85.25 925 ASP A CA 1
ATOM 7039 C C . ASP A 1 925 ? -32.294 18.755 30.339 1.00 85.25 925 ASP A C 1
ATOM 7041 O O . ASP A 1 925 ? -31.404 18.208 29.691 1.00 85.25 925 ASP A O 1
ATOM 7045 N N . LYS A 1 926 ? -32.461 20.081 30.345 1.00 75.25 926 LYS A N 1
ATOM 7046 C CA . LYS A 1 926 ? -31.689 20.989 29.497 1.00 75.25 926 LYS A CA 1
ATOM 7047 C C . LYS A 1 926 ? -30.267 21.244 29.977 1.00 75.25 926 LYS A C 1
ATOM 7049 O O . LYS A 1 926 ? -29.495 21.859 29.244 1.00 75.25 926 LYS A O 1
ATOM 7054 N N . GLU A 1 927 ? -29.939 20.842 31.200 1.00 82.19 927 GLU A N 1
ATOM 7055 C CA . GLU A 1 927 ? -28.582 20.956 31.735 1.00 82.19 927 GLU A CA 1
ATOM 7056 C C . GLU A 1 927 ? -27.706 19.750 31.378 1.00 82.19 927 GLU A C 1
ATOM 7058 O O . GLU A 1 927 ? -26.499 19.798 31.617 1.00 82.19 927 GLU A O 1
ATOM 7063 N N . LEU A 1 928 ? -28.301 18.704 30.794 1.00 87.94 928 LEU A N 1
ATOM 7064 C CA . LEU A 1 928 ? -27.619 17.482 30.389 1.00 87.94 928 LEU A CA 1
ATOM 7065 C C . LEU A 1 928 ? -27.206 17.527 28.917 1.00 87.94 928 LEU A C 1
ATOM 7067 O O . LEU A 1 928 ? -27.927 18.046 28.061 1.00 87.94 928 LEU A O 1
ATOM 7071 N N . SER A 1 929 ? -26.047 16.942 28.633 1.00 86.38 929 SER A N 1
ATOM 7072 C CA . SER A 1 929 ? -25.513 16.768 27.284 1.00 86.38 929 SER A CA 1
ATOM 7073 C C . SER A 1 929 ? -25.626 15.306 26.870 1.00 86.38 929 SER A C 1
ATOM 7075 O O . SER A 1 929 ? -25.424 14.408 27.684 1.00 86.38 929 SER A O 1
ATOM 7077 N N . VAL A 1 930 ? -25.956 15.067 25.602 1.00 86.88 930 VAL A N 1
ATOM 7078 C CA . VAL A 1 930 ? -26.115 13.723 25.031 1.00 86.88 930 VAL A CA 1
ATOM 7079 C C . VAL A 1 930 ? -25.020 13.493 24.007 1.00 86.88 930 VAL A C 1
ATOM 7081 O O . VAL A 1 930 ? -24.836 14.314 23.109 1.00 86.88 930 VAL A O 1
ATOM 7084 N N . ARG A 1 931 ? -24.324 12.362 24.118 1.00 86.69 931 ARG A N 1
ATOM 7085 C CA . ARG A 1 931 ? -23.341 11.904 23.139 1.00 86.69 931 ARG A CA 1
ATOM 7086 C C . ARG A 1 931 ? -23.705 10.510 22.647 1.00 86.69 931 ARG A C 1
ATOM 7088 O O . ARG A 1 931 ? -23.953 9.605 23.440 1.00 86.69 931 ARG A O 1
ATOM 7095 N N . THR A 1 932 ? -23.755 10.345 21.334 1.00 82.94 932 THR A N 1
ATOM 7096 C CA . THR A 1 932 ? -24.008 9.069 20.660 1.00 82.94 932 THR A CA 1
ATOM 7097 C C . THR A 1 932 ? -23.394 9.120 19.257 1.00 82.94 932 THR A C 1
ATOM 7099 O O . THR A 1 932 ? -22.855 10.153 18.868 1.00 82.94 932 THR A O 1
ATOM 7102 N N . VAL A 1 933 ? -23.450 8.023 18.501 1.00 68.94 933 VAL A N 1
ATOM 7103 C CA . VAL A 1 933 ? -22.903 7.880 17.130 1.00 68.94 933 VAL A CA 1
ATOM 7104 C C . VAL A 1 933 ? -23.514 8.857 16.104 1.00 68.94 933 VAL A C 1
ATOM 7106 O O . VAL A 1 933 ? -23.120 8.888 14.942 1.00 68.94 933 VAL A O 1
ATOM 7109 N N . VAL A 1 934 ? -24.478 9.672 16.531 1.00 61.94 934 VAL A N 1
ATOM 7110 C CA . VAL A 1 934 ? -25.243 10.654 15.759 1.00 61.94 934 VAL A CA 1
ATOM 7111 C C . VAL A 1 934 ? -25.423 11.917 16.615 1.00 61.94 934 VAL A C 1
ATOM 7113 O O . VAL A 1 934 ? -25.395 11.840 17.843 1.00 61.94 934 VAL A O 1
ATOM 7116 N N . GLY A 1 935 ? -25.523 13.101 16.000 1.00 53.66 935 GLY A N 1
ATOM 7117 C CA . GLY A 1 935 ? -25.538 14.375 16.737 1.00 53.66 935 GLY A CA 1
ATOM 7118 C C . GLY A 1 935 ? -26.620 14.422 17.830 1.00 53.66 935 GLY A C 1
ATOM 7119 O O . GLY A 1 935 ? -27.720 13.921 17.625 1.00 53.66 935 GLY A O 1
ATOM 7120 N N . GLY A 1 936 ? -26.312 15.006 18.994 1.00 41.88 936 GLY A N 1
ATOM 7121 C CA . GLY A 1 936 ? -27.243 15.120 20.127 1.00 41.88 936 GLY A CA 1
ATOM 7122 C C . GLY A 1 936 ? -27.439 16.566 20.588 1.00 41.88 936 GLY A C 1
ATOM 7123 O O . GLY A 1 936 ? -26.481 17.340 20.658 1.00 41.88 936 GLY A O 1
ATOM 7124 N N . GLN A 1 937 ? -28.680 16.948 20.907 1.00 40.66 937 GLN A N 1
ATOM 7125 C CA . GLN A 1 937 ? -29.031 18.257 21.482 1.00 40.66 937 GLN A CA 1
ATOM 7126 C C . GLN A 1 937 ? -30.101 18.148 22.587 1.00 40.66 937 GLN A C 1
ATOM 7128 O O . GLN A 1 937 ? -30.760 17.131 22.757 1.00 40.66 937 GLN A O 1
ATOM 7133 N N . SER A 1 938 ? -30.316 19.222 23.349 1.00 33.28 938 SER A N 1
ATOM 7134 C CA . SER A 1 938 ? -31.372 19.325 24.373 1.00 33.28 938 SER A CA 1
ATOM 7135 C C . SER A 1 938 ? -32.772 19.619 23.773 1.00 33.28 938 SER A C 1
ATOM 7137 O O . SER A 1 938 ? -32.874 20.176 22.673 1.00 33.28 938 SER A O 1
ATOM 7139 N N . LEU A 1 939 ? -33.865 19.222 24.456 1.00 32.12 939 LEU A N 1
ATOM 7140 C CA . LEU A 1 939 ? -35.264 19.508 24.061 1.00 32.12 939 LEU A CA 1
ATOM 7141 C C . LEU A 1 939 ? -35.673 20.964 24.376 1.00 32.12 939 LEU A C 1
ATOM 7143 O O . LEU A 1 939 ? -35.399 21.477 25.462 1.00 32.12 939 LEU A O 1
ATOM 7147 N N . ASP A 1 940 ? -36.384 21.615 23.446 1.00 35.62 940 ASP A N 1
ATOM 7148 C CA . ASP A 1 940 ? -36.925 22.979 23.596 1.00 35.62 940 ASP A CA 1
ATOM 7149 C C . ASP A 1 940 ? -38.288 23.035 24.297 1.00 35.62 940 ASP A C 1
ATOM 7151 O O . ASP A 1 940 ? -39.195 22.260 23.919 1.00 35.62 940 ASP A O 1
#

Radius of gyration: 32.52 Å; chains: 1; bounding box: 106×85×80 Å

Secondary structure (DSSP, 8-state):
--------------SS--SS----PPPPPSEEEEEEEEEEEEE-SSTT----TTTEEEEETTEEEEEEEEE---SPEEEEEEEETTTS-HHHHHHHHHHHHHTHHHHHHHEEEEEEEESSSEEEEEEEE--HHHHHHHHHHHHHS-----HHHHHHHHHHHHHHTT---HHHHHHHHHHHHHHHHHHHHHHHHHHHT----S-EEEEEE-S---S-HHHHH--S-SGGGTTTTTS--HHHHHHHHHHHHHHHTEEEEEE--S---TTS-SS-HHHHHHHHHHT---B-SHHHHHHHHHHHHT-EEEEEEEEEEGGG-SEEEEEEESSTT-EEE--SEE-SS--HHHHHHHHHHHHH-GGGGGGSS-EEEEEEESS--SSTTSPEEEEEEEEEE-TT-----EEEEEEEEETT---EEEEEEE---S-S-TTEEEEEEEEEEPTTEEEEEEEEEETTT--EEEEEEEEET---SSS----------------------TT---EEEPPPSSSS--SEEEEEEEES-TTEEEEEEEETTEEEEEE-SSSPEEEEE--SS---EEEEEEEEETTS-EEEEEEEEESPPP---EEEEEEESSEEEEEEE--TT--EEEEEEEETTEEEEEESSSS-EEEPPPS---TT-EEEEEEEETTS-EEEEEEE-PPSS-------EEEEEEEEEE-TT-PBPP---GGGEEEEETTEEE---EEEEGGGS-EEEEEEEE-SGGGGGTHHHHHHHHHHHHHHH--TT-EEEEEEESSSEEEEEEEES-HHHHHHHHHH----S---HHHHHHHHHHTTSS--SEEEEEEEE-S--SS-SS-HHHHHHHHHHTT-PEEEEEE-TTS-TTS-SS---HHHHHHHHT--EEEESSGGGHHHHHHHHHHHHTS-EEEEEEESSPPPHHHHTTEEEEES-TT-EEESSS-B----

Sequence (940 aa):
MAGAPSKTFFLSLVLWAAAITAATEPTPPTTLTSRRAITVEVETPTPSSAIDTTSLEIQLGGQATRLLDVQRPATPWQIVLYFDANLATREGVADAASALTRVSRELVRLGEVDVVSANPWPEALAENERDASALTDALAWVSDEAESASEIVITREEFVESGKAGRVDEELREEARRHELLLLRQSREALLGWLSLQSHRGPRCLVLVQDGFDLAPRDFYSAGGAADRAEDSGRPSPELDFETLTRDLAAEGWIVLPLTLADRPEVLSPTPTALQNLADASGGSVIVSPAELAAAIAALAGRWQLTYEASGPVAAGPRQLEIRSARSDWDIRGPRWGSVAPPASLSAARARWMIEEPEWLEQGLPTKSVLLLDQEPSSAAEAITATLEALMLLPGGASGPFRISLLLAGLAGEATVAMETAQPGDLSSAEAWHYRRPLEIPPDTTEAVIVIEDLRSGLWGAANAEVAGSPLSVEGLRVVEHTVGAEATGGAVGSGDARDVVVRLLPPRKRPVTGRTRFNTLISNPAVGRVDFYLDGEMVVSDDRPPFAATLDLGADPDAHAIRAVAYSRTDARMGEHSIIVNPERGSFAVRITGIAGRVEAEVNIPPGESIDRVEFYRNETLVARLEAPPWQAQLPGAEAGPSDYVRVAAFLKSGESMEDARLLSSPGIEERVEVNLVELNVVVTDRDDAPVRGLEPENFAVFFRGQPHAVQRFALAEEIPLVLGLVIDTSESMITLMTDTKKAGAQFLGETLREGDEAFLVDFDTRPRLAREATGDFVALLRQFNSLRPEGFTALYDAIIFSLLQFEEASGRKALVLLTDGDDYRSKYGPRRCIQYGRQLGVPVYIISLGAMQSPRRGFRRIDLEGITEGTGGKVFYISEMAELSGAYAQINDELRSQYVLAFATDHPLTDEEFSAIDVKVTDKELSVRTVVGGQSLD

pLDDT: mean 72.89, std 19.08, range [21.75, 97.56]